Protein AF-0000000079959248 (afdb_homodimer)

InterPro domains:
  IPR001732 UDP-glucose/GDP-mannose dehydrogenase, N-terminal [PF03721] (28-179)
  IPR008927 6-phosphogluconate dehydrogenase-like, C-terminal domain superfamily [SSF48179] (206-295)
  IPR014026 UDP-glucose/GDP-mannose dehydrogenase, dimerisation [PF00984] (207-280)
  IPR014027 UDP-glucose/GDP-mannose dehydrogenase, C-terminal [SM00984] (324-418)
  IPR017476 UDP-glucose/GDP-mannose dehydrogenase [PIRSF000124] (29-398)
  IPR017476 UDP-glucose/GDP-mannose dehydrogenase [TIGR03026] (28-398)
  IPR028359 UDP-N-acetyl-D-mannosamine/glucosamine dehydrogenase [PIRSF500136] (23-396)
  IPR028359 UDP-N-acetyl-D-mannosamine/glucosamine dehydrogenase [PTHR43491] (25-415)
  IPR036220 UDP-glucose/GDP-mannose dehydrogenase, C-terminal domain superfamily [SSF52413] (318-398)
  IPR036291 NAD(P)-binding domain superfamily [SSF51735] (28-200)

Nearest PDB structures (foldseek):
  4xr9-assembly1_B  TM=8.201E-01  e=4.940E-24  Micromonospora echinospora
  6c4k-assembly1_A  TM=8.207E-01  e=4.077E-23  Homo sapiens
  6c4k-assembly1_C  TM=8.181E-01  e=1.075E-22  Homo sapiens
  3khu-assembly1_F  TM=8.148E-01  e=2.623E-21  Homo sapiens
  3tf5-assembly1_C-2  TM=8.032E-01  e=1.662E-21  Homo sapiens

Foldseek 3Di:
DPPPPPPPPPPPDAPPPCPVPPPVDFFEEEEEDCDPQSVVVCVLLLVRGQYEDEYCDPVVLVVVCVVCVDQNSYHYDPDLVVLLRGAEYEYAHDQAADPVLHTDCPSVLVVLVSCLVRYAAAYAYEYAYQFFQPVQCVSCLVVCLVRNYLYAYKYQDDDPPDVPPHRLAPETEIFTPCVRRNCSQVVVQVSSVVRHVHYHYDYHRSVNNCVNLVVLLVVLLVQLVLQVQCVVCVVVPDHSQVVLVVVVPDPDDDDRDHFAQAAFDDDNLNSLSRHVVVDPDVSSVVSNVCRLCRLLVVLVVVQVVQVVVVVVVPDPPLDAAEEEEEDQDLAAPDQHNGRRSSVVSQVSNVVVVRHQYEYEYPSHDCVNPVSHHYDDQVQLDLVNQLSGQEYEYRYDYPDHDPVSVVVHPNYHYHYRDD/DPDPPPPPPPPPDAPPPCPVPPPVDFFEEEEEACDPQSVVVLVLLLVRGQYEDEYCDPVVLVVVCVVCVDCNSYHYDNDLVVLLRGAEYEYAHDQFADPVLHTDCPSVLVVLVSCLVRYAAAYAYEYAYQFFQPVQCVSCLVVCLVRNYLYAYKYQDDDPPDVPPHRLAPATEIFTPCVRRNCSQVVVQVSSVVRHVHYHYDYHRSVNNCVRLVVLLVVLLVQLVLQVQCVVCVVVPDHSQVVLVVVVPDPDDDDRDHFAQAAFDDDNLNSLSRHVVVDPDVSSVVSNVCRLCRLLVVLVVVQVVQVVVVVVVPDPPLDAAEEEEEDQDLAAPDQHNGRRSSVVSQVSNVVVVRHQYEYEYPSHDCVNPVSHHYDDQVQLDQVNQLSGQEYEYRYDYPDHDPVSVVVHPNYHYHYRDD

Solvent-accessible surface area (backbone atoms only — not comparable to full-atom values): 45123 Å² total; per-residue (Å²): 132,77,83,78,79,76,76,76,76,75,72,78,77,79,74,68,78,67,67,72,52,78,55,91,65,75,60,26,35,28,33,40,23,59,49,75,66,20,45,51,50,51,58,48,44,38,76,74,25,38,30,36,41,30,26,87,46,62,67,57,39,53,50,50,52,66,71,42,82,71,47,80,45,47,44,71,34,61,55,74,73,65,46,61,71,31,48,29,39,39,35,28,39,66,52,50,64,43,96,85,69,40,78,35,56,63,52,49,53,53,50,48,52,51,46,70,70,39,54,48,70,68,16,42,38,33,41,33,37,75,58,37,58,53,44,63,56,72,69,38,48,64,54,22,55,74,48,45,25,30,32,29,26,31,51,76,85,80,55,92,88,58,66,78,70,44,73,47,63,48,57,39,45,34,17,9,42,37,92,69,33,68,56,8,37,59,56,50,49,57,60,48,53,69,52,29,78,36,68,43,78,48,90,29,36,49,47,43,34,43,20,52,41,50,40,44,40,49,43,43,42,49,46,37,48,32,35,43,52,36,62,45,24,57,91,72,73,48,61,44,61,57,29,37,54,56,40,50,55,46,92,63,80,60,74,80,52,64,46,49,48,48,59,34,39,84,50,55,65,46,40,52,57,37,45,50,71,70,31,78,45,69,70,59,48,54,30,49,56,53,40,74,44,34,23,42,53,53,34,51,52,50,49,52,49,53,51,52,57,51,66,67,46,82,63,85,74,84,68,55,52,28,38,35,40,27,18,41,26,33,44,66,82,39,53,53,54,52,58,10,29,31,46,46,22,50,50,49,47,59,72,62,67,62,49,45,61,34,30,32,37,86,67,50,56,53,81,81,41,73,92,45,54,64,52,55,76,92,57,74,39,69,78,54,57,44,70,25,49,29,37,37,33,40,25,72,43,71,92,63,75,69,72,58,68,80,70,57,60,84,45,48,77,46,74,26,52,132,131,78,84,79,80,76,76,75,79,74,72,78,77,79,74,67,79,66,68,72,52,80,55,91,64,75,60,27,36,27,33,40,23,56,50,75,67,19,44,51,49,51,58,48,43,38,75,73,26,37,29,37,41,30,26,86,46,61,67,56,37,53,50,51,52,66,72,42,82,71,45,80,45,46,45,70,35,60,56,73,74,64,46,60,70,29,47,29,39,39,36,28,38,65,52,50,63,43,97,86,69,42,78,34,57,63,53,48,52,52,50,50,53,50,45,69,70,40,55,48,72,68,16,40,40,34,42,31,39,75,56,37,58,53,44,61,55,72,69,38,47,64,55,22,56,75,47,46,26,29,31,30,26,32,53,76,82,80,56,93,88,59,67,79,68,45,73,47,62,47,56,38,45,35,18,8,42,38,93,68,32,71,57,9,36,59,56,50,48,58,60,48,51,70,50,30,78,37,68,45,77,49,90,30,36,49,46,43,34,41,22,52,41,50,40,45,40,50,44,44,43,49,47,38,48,31,33,42,52,35,62,45,23,57,88,73,74,49,59,45,63,57,28,36,54,57,40,50,56,46,93,63,81,63,73,79,55,66,49,48,47,48,60,34,39,83,49,54,67,46,40,52,57,37,44,51,71,70,30,78,46,70,70,57,50,54,30,49,56,51,40,73,44,34,24,43,52,52,35,51,52,51,48,52,50,52,50,52,58,49,67,66,46,84,61,86,75,83,66,56,51,29,38,37,41,26,18,39,25,32,46,66,82,40,56,52,54,51,59,9,29,31,46,45,22,50,48,51,46,59,71,63,67,62,49,44,60,34,31,35,37,87,67,51,56,53,82,82,41,74,91,43,53,64,51,54,75,91,57,76,39,71,78,55,56,42,70,23,48,28,40,38,33,39,25,73,42,72,90,64,75,70,73,58,68,80,70,56,61,83,42,49,75,47,75,26,51,132

Sequence (836 aa):
MAPSISIRKELPTPVSTQGLKDTGDTPTIAVIGVGYVGKHLVEVFSSSFKIIGYDVSSLRVKQLRLENRQPGQVAYSNNAEDLRAASHFLISVPTVLNSDGEIDLTHITSAMALVERYSRRGSIVVIESTVAVGTTRKLLENLAKYRGLFAGMSPERIDPGRISPPARSIPKVVSGLDDIVPGSLNAITRLYEKVFDTVVPVSKPEVAEMAKLYENCQRTIAIAYANEMADACAPFGIDPFEVAETSASKPFGYLPIFPSLGIGGHCIPLNPVYFMSTCNLPLLQQAHEKMATRPSQIADQLLAYLLKERNELEGPTHRRPRLLVVGLGFKSGQSNLTHSPGIQLLNRMHQSGKVDLMYCDPLVEQVAVPEVSRLEERHWTQEILETFDAIVVAVKQPGLDYGILETLDGVKIDVWQRMAPSISIRKELPTPVSTQGLKDTGDTPTIAVIGVGYVGKHLVEVFSSSFKIIGYDVSSLRVKQLRLENRQPGQVAYSNNAEDLRAASHFLISVPTVLNSDGEIDLTHITSAMALVERYSRRGSIVVIESTVAVGTTRKLLENLAKYRGLFAGMSPERIDPGRISPPARSIPKVVSGLDDIVPGSLNAITRLYEKVFDTVVPVSKPEVAEMAKLYENCQRTIAIAYANEMADACAPFGIDPFEVAETSASKPFGYLPIFPSLGIGGHCIPLNPVYFMSTCNLPLLQQAHEKMATRPSQIADQLLAYLLKERNELEGPTHRRPRLLVVGLGFKSGQSNLTHSPGIQLLNRMHQSGKVDLMYCDPLVEQVAVPEVSRLEERHWTQEILETFDAIVVAVKQPGLDYGILETLDGVKIDVWQR

pLDDT: mean 91.55, std 15.31, range [20.52, 98.94]

Organism: NCBI:txid1448308

Structure (mmCIF, N/CA/C/O backbone):
data_AF-0000000079959248-model_v1
#
loop_
_entity.id
_entity.type
_entity.pdbx_description
1 polymer 'Nucleotide sugar dehydrogenase'
#
loop_
_atom_site.group_PDB
_atom_site.id
_atom_site.type_symbol
_atom_site.label_atom_id
_atom_site.label_alt_id
_atom_site.label_comp_id
_atom_site.label_asym_id
_atom_site.label_entity_id
_atom_site.label_seq_id
_atom_site.pdbx_PDB_ins_code
_atom_site.Cartn_x
_atom_site.Cartn_y
_atom_site.Cartn_z
_atom_site.occupancy
_atom_site.B_iso_or_equiv
_atom_site.auth_seq_id
_atom_site.auth_comp_id
_atom_site.auth_asym_id
_atom_site.auth_atom_id
_atom_site.pdbx_PDB_model_num
ATOM 1 N N . MET A 1 1 ? -29.984 28.406 47.594 1 20.8 1 MET A N 1
ATOM 2 C CA . MET A 1 1 ? -30.578 28.922 46.344 1 20.8 1 MET A CA 1
ATOM 3 C C . MET A 1 1 ? -29.516 29.625 45.5 1 20.8 1 MET A C 1
ATOM 5 O O . MET A 1 1 ? -29.188 30.781 45.75 1 20.8 1 MET A O 1
ATOM 9 N N . ALA A 1 2 ? -28.422 28.891 45.125 1 30.77 2 ALA A N 1
ATOM 10 C CA . ALA A 1 2 ? -27.188 29.516 44.656 1 30.77 2 ALA A CA 1
ATOM 11 C C . ALA A 1 2 ? -27.438 30.344 43.406 1 30.77 2 ALA A C 1
ATOM 13 O O . ALA A 1 2 ? -28.234 29.953 42.531 1 30.77 2 ALA A O 1
ATOM 14 N N . PRO A 1 3 ? -27.156 31.703 43.469 1 27.09 3 PRO A N 1
ATOM 15 C CA . PRO A 1 3 ? -27.531 32.594 42.375 1 27.09 3 PRO A CA 1
ATOM 16 C C . PRO A 1 3 ? -26.969 32.156 41.031 1 27.09 3 PRO A C 1
ATOM 18 O O . PRO A 1 3 ? -25.859 31.641 40.969 1 27.09 3 PRO A O 1
ATOM 21 N N . SER A 1 4 ? -27.828 31.625 40.094 1 29.97 4 SER A N 1
ATOM 22 C CA . SER A 1 4 ? -27.547 31.094 38.75 1 29.97 4 SER A CA 1
ATOM 23 C C . SER A 1 4 ? -27.062 32.188 37.812 1 29.97 4 SER A C 1
ATOM 25 O O . SER A 1 4 ? -27.797 33.156 37.531 1 29.97 4 SER A O 1
ATOM 27 N N . ILE A 1 5 ? -25.828 32.688 37.906 1 32.31 5 ILE A N 1
ATOM 28 C CA . ILE A 1 5 ? -25.281 33.75 37.062 1 32.31 5 ILE A CA 1
ATOM 29 C C . ILE A 1 5 ? -25.422 33.344 35.594 1 32.31 5 ILE A C 1
ATOM 31 O O . ILE A 1 5 ? -24.922 32.281 35.188 1 32.31 5 ILE A O 1
ATOM 35 N N . SER A 1 6 ? -26.469 33.688 34.906 1 29.34 6 SER A N 1
ATOM 36 C CA . SER A 1 6 ? -26.797 33.562 33.5 1 29.34 6 SER A CA 1
ATOM 37 C C . SER A 1 6 ? -25.734 34.188 32.625 1 29.34 6 SER A C 1
ATOM 39 O O . SER A 1 6 ? -25.531 35.406 32.656 1 29.34 6 SER A O 1
ATOM 41 N N . ILE A 1 7 ? -24.594 33.625 32.469 1 34.09 7 ILE A N 1
ATOM 42 C CA . ILE A 1 7 ? -23.578 34.219 31.594 1 34.09 7 ILE A CA 1
ATOM 43 C C . ILE A 1 7 ? -24.109 34.312 30.172 1 34.09 7 ILE A C 1
ATOM 45 O O . ILE A 1 7 ? -24.469 33.312 29.562 1 34.09 7 ILE A O 1
ATOM 49 N N . ARG A 1 8 ? -24.719 35.406 29.797 1 29.55 8 ARG A N 1
ATOM 50 C CA . ARG A 1 8 ? -25.188 35.781 28.469 1 29.55 8 ARG A CA 1
ATOM 51 C C . ARG A 1 8 ? -24.094 35.531 27.422 1 29.55 8 ARG A C 1
ATOM 53 O O . ARG A 1 8 ? -23 36.094 27.516 1 29.55 8 ARG A O 1
ATOM 60 N N . LYS A 1 9 ? -24.203 34.5 26.781 1 37.41 9 LYS A N 1
ATOM 61 C CA . LYS A 1 9 ? -23.344 34.125 25.656 1 37.41 9 LYS A CA 1
ATOM 62 C C . LYS A 1 9 ? -23.438 35.188 24.547 1 37.41 9 LYS A C 1
ATOM 64 O O . LYS A 1 9 ? -24.438 35.219 23.828 1 37.41 9 LYS A O 1
ATOM 69 N N . GLU A 1 10 ? -22.938 36.406 24.797 1 31.22 10 GLU A N 1
ATOM 70 C CA . GLU A 1 10 ? -22.906 37.375 23.688 1 31.22 10 GLU A CA 1
ATOM 71 C C . GLU A 1 10 ? -22.281 36.719 22.453 1 31.22 10 GLU A C 1
ATOM 73 O O . GLU A 1 10 ? -21.156 36.25 22.484 1 31.22 10 GLU A O 1
ATOM 78 N N . LEU A 1 11 ? -23 36.25 21.547 1 37.16 11 LEU A N 1
ATOM 79 C CA . LEU A 1 11 ? -22.562 35.688 20.266 1 37.16 11 LEU A CA 1
ATOM 80 C C . LEU A 1 11 ? -21.781 36.719 19.484 1 37.16 11 LEU A C 1
ATOM 82 O O . LEU A 1 11 ? -22.219 37.875 19.328 1 37.16 11 LEU A O 1
ATOM 86 N N . PRO A 1 12 ? -20.453 36.688 19.391 1 37.44 12 PRO A N 1
ATOM 87 C CA . PRO A 1 12 ? -19.703 37.688 18.609 1 37.44 12 PRO A CA 1
ATOM 88 C C . PRO A 1 12 ? -20.344 37.969 17.25 1 37.44 12 PRO A C 1
ATOM 90 O O . PRO A 1 12 ? -21.078 37.125 16.719 1 37.44 12 PRO A O 1
ATOM 93 N N . THR A 1 13 ? -20.531 39.25 16.797 1 39.56 13 THR A N 1
ATOM 94 C CA . THR A 1 13 ? -21.016 39.812 15.539 1 39.56 13 THR A CA 1
ATOM 95 C C . THR A 1 13 ? -20.391 39.062 14.352 1 39.56 13 THR A C 1
ATOM 97 O O . THR A 1 13 ? -19.188 38.812 14.336 1 39.56 13 THR A O 1
ATOM 100 N N . PRO A 1 14 ? -21.156 38.469 13.5 1 44.66 14 PRO A N 1
ATOM 101 C CA . PRO A 1 14 ? -20.656 37.812 12.281 1 44.66 14 PRO A CA 1
ATOM 102 C C . PRO A 1 14 ? -19.688 38.719 11.5 1 44.66 14 PRO A C 1
ATOM 104 O O . PRO A 1 14 ? -19.922 39.906 11.359 1 44.66 14 PRO A O 1
ATOM 107 N N . VAL A 1 15 ? -18.406 38.531 11.516 1 43.88 15 VAL A N 1
ATOM 108 C CA . VAL A 1 15 ? -17.453 39.219 10.656 1 43.88 15 VAL A CA 1
ATOM 109 C C . VAL A 1 15 ? -17.953 39.219 9.219 1 43.88 15 VAL A C 1
ATOM 111 O O . VAL A 1 15 ? -18.312 38.156 8.688 1 43.88 15 VAL A O 1
ATOM 114 N N . SER A 1 16 ? -18.625 40.25 8.68 1 40.09 16 SER A N 1
ATOM 115 C CA . SER A 1 16 ? -19.094 40.375 7.309 1 40.09 16 SER A CA 1
ATOM 116 C C . SER A 1 16 ? -18 40.031 6.309 1 40.09 16 SER A C 1
ATOM 118 O O . SER A 1 16 ? -16.844 40.438 6.48 1 40.09 16 SER A O 1
ATOM 120 N N . THR A 1 17 ? -18.125 38.969 5.613 1 41.47 17 THR A N 1
ATOM 121 C CA . THR A 1 17 ? -17.281 38.562 4.496 1 41.47 17 THR A CA 1
ATOM 122 C C . THR A 1 17 ? -17.047 39.75 3.547 1 41.47 17 THR A C 1
ATOM 124 O O . THR A 1 17 ? -16.469 39.562 2.469 1 41.47 17 THR A O 1
ATOM 127 N N . GLN A 1 18 ? -17.797 40.812 3.756 1 38.25 18 GLN A N 1
ATOM 128 C CA . GLN A 1 18 ? -17.703 41.906 2.766 1 38.25 18 GLN A CA 1
ATOM 129 C C . GLN A 1 18 ? -16.281 42.469 2.697 1 38.25 18 GLN A C 1
ATOM 131 O O . GLN A 1 18 ? -15.977 43.312 1.853 1 38.25 18 GLN A O 1
ATOM 136 N N . GLY A 1 19 ? -15.57 42.25 3.736 1 37.12 19 GLY A N 1
ATOM 137 C CA . GLY A 1 19 ? -14.328 43 3.795 1 37.12 19 GLY A CA 1
ATOM 138 C C . GLY A 1 19 ? -13.297 42.562 2.791 1 37.12 19 GLY A C 1
ATOM 139 O O . GLY A 1 19 ? -12.117 42.906 2.887 1 37.12 19 GLY A O 1
ATOM 140 N N . LEU A 1 20 ? -13.453 41.344 2.254 1 39.62 20 LEU A N 1
ATOM 141 C CA . LEU A 1 20 ? -12.43 41.281 1.221 1 39.62 20 LEU A CA 1
ATOM 142 C C . LEU A 1 20 ? -12.672 42.375 0.161 1 39.62 20 LEU A C 1
ATOM 144 O O . LEU A 1 20 ? -13.352 42.094 -0.837 1 39.62 20 LEU A O 1
ATOM 148 N N . LYS A 1 21 ? -13.156 43.406 0.609 1 38.72 21 LYS A N 1
ATOM 149 C CA . LYS A 1 21 ? -13.203 44.469 -0.388 1 38.72 21 LYS A CA 1
ATOM 150 C C . LYS A 1 21 ? -11.93 44.5 -1.223 1 38.72 21 LYS A C 1
ATOM 152 O O . LYS A 1 21 ? -10.82 44.438 -0.679 1 38.72 21 LYS A O 1
ATOM 157 N N . ASP A 1 22 ? -12.062 43.969 -2.383 1 43.12 22 ASP A N 1
ATOM 158 C CA . ASP A 1 22 ? -11.062 44.281 -3.402 1 43.12 22 ASP A CA 1
ATOM 159 C C . ASP A 1 22 ? -10.438 45.656 -3.18 1 43.12 22 ASP A C 1
ATOM 161 O O . ASP A 1 22 ? -10.922 46.656 -3.701 1 43.12 22 ASP A O 1
ATOM 165 N N . THR A 1 23 ? -10.094 46.062 -2.057 1 42.88 23 THR A N 1
ATOM 166 C CA . THR A 1 23 ? -9.336 47.281 -2.188 1 42.88 23 THR A CA 1
ATOM 167 C C . THR A 1 23 ? -8.203 47.125 -3.199 1 42.88 23 THR A C 1
ATOM 169 O O . THR A 1 23 ? -7.727 46.031 -3.434 1 42.88 23 THR A O 1
ATOM 172 N N . GLY A 1 24 ? -8.203 47.844 -4.281 1 52.28 24 GLY A N 1
ATOM 173 C CA . GLY A 1 24 ? -7.277 47.938 -5.398 1 52.28 24 GLY A CA 1
ATOM 174 C C . GLY A 1 24 ? -5.891 47.406 -5.074 1 52.28 24 GLY A C 1
ATOM 175 O O . GLY A 1 24 ? -5.07 47.219 -5.973 1 52.28 24 GLY A O 1
ATOM 176 N N . ASP A 1 25 ? -5.477 47.438 -3.791 1 62.56 25 ASP A N 1
ATOM 177 C CA . ASP A 1 25 ? -4.082 47.062 -3.57 1 62.56 25 ASP A CA 1
ATOM 178 C C . ASP A 1 25 ? -3.939 45.562 -3.312 1 62.56 25 ASP A C 1
ATOM 180 O O . ASP A 1 25 ? -4.723 44.969 -2.559 1 62.56 25 ASP A O 1
ATOM 184 N N . THR A 1 26 ? -3.246 44.875 -3.984 1 81.75 26 THR A N 1
ATOM 185 C CA . THR A 1 26 ? -2.932 43.469 -3.859 1 81.75 26 THR A CA 1
ATOM 186 C C . THR A 1 26 ? -2.41 43.156 -2.461 1 81.75 26 THR A C 1
ATOM 188 O O . THR A 1 26 ? -1.474 43.781 -1.981 1 81.75 26 THR A O 1
ATOM 191 N N . PRO A 1 27 ? -3.127 42.25 -1.718 1 91.94 27 PRO A N 1
ATOM 192 C CA . PRO A 1 27 ? -2.699 41.906 -0.358 1 91.94 27 PRO A CA 1
ATOM 193 C C . PRO A 1 27 ? -1.275 41.344 -0.307 1 91.94 27 PRO A C 1
ATOM 195 O O . PRO A 1 27 ? -0.794 40.781 -1.29 1 91.94 27 PRO A O 1
ATOM 198 N N . THR A 1 28 ? -0.601 41.719 0.798 1 97.19 28 THR A N 1
ATOM 199 C CA . THR A 1 28 ? 0.714 41.156 1.076 1 97.19 28 THR A CA 1
ATOM 200 C C . THR A 1 28 ? 0.591 39.906 1.949 1 97.19 28 THR A C 1
ATOM 202 O O . THR A 1 28 ? -0.098 39.906 2.973 1 97.19 28 THR A O 1
ATOM 205 N N . ILE A 1 29 ? 1.252 38.812 1.522 1 98.38 29 ILE A N 1
ATOM 206 C CA . ILE A 1 29 ? 1.214 37.562 2.266 1 98.38 29 ILE A CA 1
ATOM 207 C C . ILE A 1 29 ? 2.559 37.344 2.951 1 98.38 29 ILE A C 1
ATOM 209 O O . ILE A 1 29 ? 3.613 37.469 2.326 1 98.38 29 ILE A O 1
ATOM 213 N N . ALA A 1 30 ? 2.512 37.062 4.223 1 98.81 30 ALA A N 1
ATOM 214 C CA . ALA A 1 30 ? 3.713 36.656 4.941 1 98.81 30 ALA A CA 1
ATOM 215 C C . ALA A 1 30 ? 3.814 35.125 5.012 1 98.81 30 ALA A C 1
ATOM 217 O O . ALA A 1 30 ? 2.869 34.438 5.426 1 98.81 30 ALA A O 1
ATOM 218 N N . VAL A 1 31 ? 4.945 34.594 4.594 1 98.75 31 VAL A N 1
ATOM 219 C CA . VAL A 1 31 ? 5.297 33.219 4.824 1 98.75 31 VAL A CA 1
ATOM 220 C C . VAL A 1 31 ? 6.281 33.094 5.988 1 98.75 31 VAL A C 1
ATOM 222 O O . VAL A 1 31 ? 7.414 33.594 5.891 1 98.75 31 VAL A O 1
ATOM 225 N N . ILE A 1 32 ? 5.77 32.531 7.078 1 98.69 32 ILE A N 1
ATOM 226 C CA . ILE A 1 32 ? 6.602 32.406 8.266 1 98.69 32 ILE A CA 1
ATOM 227 C C . ILE A 1 32 ? 7.281 31.047 8.281 1 98.69 32 ILE A C 1
ATOM 229 O O . ILE A 1 32 ? 6.625 30.016 8.453 1 98.69 32 ILE A O 1
ATOM 233 N N . GLY A 1 33 ? 8.586 30.984 8.234 1 98.19 33 GLY A N 1
ATOM 234 C CA . GLY A 1 33 ? 9.359 29.781 8 1 98.19 33 GLY A CA 1
ATOM 235 C C . GLY A 1 33 ? 9.633 29.516 6.527 1 98.19 33 GLY A C 1
ATOM 236 O O . GLY A 1 33 ? 8.742 29.062 5.801 1 98.19 33 GLY A O 1
ATOM 237 N N . VAL A 1 34 ? 10.859 29.812 6.113 1 97.5 34 VAL A N 1
ATOM 238 C CA . VAL A 1 34 ? 11.172 29.656 4.695 1 97.5 34 VAL A CA 1
ATOM 239 C C . VAL A 1 34 ? 12.219 28.562 4.508 1 97.5 34 VAL A C 1
ATOM 241 O O . VAL A 1 34 ? 13.266 28.797 3.904 1 97.5 34 VAL A O 1
ATOM 244 N N . GLY A 1 35 ? 11.836 27.422 5.094 1 92.81 35 GLY A N 1
ATOM 245 C CA . GLY A 1 35 ? 12.555 26.203 4.742 1 92.81 35 GLY A CA 1
ATOM 246 C C . GLY A 1 35 ? 12.156 25.641 3.391 1 92.81 35 GLY A C 1
ATOM 247 O O . GLY A 1 35 ? 11.922 26.406 2.447 1 92.81 35 GLY A O 1
ATOM 248 N N . TYR A 1 36 ? 12.188 24.391 3.301 1 87.38 36 TYR A N 1
ATOM 249 C CA . TYR A 1 36 ? 11.852 23.75 2.035 1 87.38 36 TYR A CA 1
ATOM 250 C C . TYR A 1 36 ? 10.414 24.078 1.627 1 87.38 36 TYR A C 1
ATOM 252 O O . TYR A 1 36 ? 10.172 24.531 0.511 1 87.38 36 TYR A O 1
ATOM 260 N N . VAL A 1 37 ? 9.5 23.844 2.549 1 91.75 37 VAL A N 1
ATOM 261 C CA . VAL A 1 37 ? 8.086 24.078 2.279 1 91.75 37 VAL A CA 1
ATOM 262 C C . VAL A 1 37 ? 7.84 25.562 2.074 1 91.75 37 VAL A C 1
ATOM 264 O O . VAL A 1 37 ? 7.164 25.969 1.119 1 91.75 37 VAL A O 1
ATOM 267 N N . GLY A 1 38 ? 8.391 26.391 2.932 1 95.94 38 GLY A N 1
ATOM 268 C CA . GLY A 1 38 ? 8.195 27.828 2.854 1 95.94 38 GLY A CA 1
ATOM 269 C C . GLY A 1 38 ? 8.719 28.422 1.562 1 95.94 38 GLY A C 1
ATOM 270 O O . GLY A 1 38 ? 8.102 29.328 1 1 95.94 38 GLY A O 1
ATOM 271 N N . LYS A 1 39 ? 9.836 27.906 1.124 1 94 39 LYS A N 1
ATOM 272 C CA . LYS A 1 39 ? 10.398 28.375 -0.136 1 94 39 LYS A CA 1
ATOM 273 C C . LYS A 1 39 ? 9.445 28.109 -1.298 1 94 39 LYS A C 1
ATOM 275 O O . LYS A 1 39 ? 9.258 28.969 -2.164 1 94 39 LYS A O 1
ATOM 280 N N . HIS A 1 40 ? 8.859 26.984 -1.272 1 91.94 40 HIS A N 1
ATOM 281 C CA . HIS A 1 40 ? 7.898 26.641 -2.311 1 91.94 40 HIS A CA 1
ATOM 282 C C . HIS A 1 40 ? 6.672 27.547 -2.25 1 91.94 40 HIS A C 1
ATOM 284 O O . HIS A 1 40 ? 6.164 27.984 -3.287 1 91.94 40 HIS A O 1
ATOM 290 N N . LEU A 1 41 ? 6.203 27.781 -1.097 1 95.69 41 LEU A N 1
ATOM 291 C CA . LEU A 1 41 ? 5.051 28.656 -0.924 1 95.69 41 LEU A CA 1
ATOM 292 C C . LEU A 1 41 ? 5.359 30.062 -1.422 1 95.69 41 LEU A C 1
ATOM 294 O O . LEU A 1 41 ? 4.543 30.688 -2.111 1 95.69 41 LEU A O 1
ATOM 298 N N . VAL A 1 42 ? 6.555 30.562 -1.095 1 95.94 42 VAL A N 1
ATOM 299 C CA . VAL A 1 42 ? 6.977 31.875 -1.56 1 95.94 42 VAL A CA 1
ATOM 300 C C . VAL A 1 42 ? 6.953 31.922 -3.086 1 95.94 42 VAL A C 1
ATOM 302 O O . VAL A 1 42 ? 6.422 32.875 -3.678 1 95.94 42 VAL A O 1
ATOM 305 N N . GLU A 1 43 ? 7.449 30.891 -3.662 1 91.88 43 GLU A N 1
ATOM 306 C CA . GLU A 1 43 ? 7.543 30.828 -5.117 1 91.88 43 GLU A CA 1
ATOM 307 C C . GLU A 1 43 ? 6.16 30.812 -5.762 1 91.88 43 GLU A C 1
ATOM 309 O O . GLU A 1 43 ? 5.906 31.547 -6.719 1 91.88 43 GLU A O 1
ATOM 314 N N . VAL A 1 44 ? 5.281 30 -5.289 1 93.19 44 VAL A N 1
ATOM 315 C CA . VAL A 1 44 ? 3.975 29.828 -5.914 1 93.19 44 VAL A CA 1
ATOM 316 C C . VAL A 1 44 ? 3.123 31.078 -5.664 1 93.19 44 VAL A C 1
ATOM 318 O O . VAL A 1 44 ? 2.494 31.594 -6.586 1 93.19 44 VAL A O 1
ATOM 321 N N . PHE A 1 45 ? 3.143 31.656 -4.516 1 95.56 45 PHE A N 1
ATOM 322 C CA . PHE A 1 45 ? 2.26 32.781 -4.164 1 95.56 45 PHE A CA 1
ATOM 323 C C . PHE A 1 45 ? 2.787 34.094 -4.727 1 95.56 45 PHE A C 1
ATOM 325 O O . PHE A 1 45 ? 2.02 35.031 -4.945 1 95.56 45 PHE A O 1
ATOM 332 N N . SER A 1 46 ? 4.051 34.188 -4.973 1 94.88 46 SER A N 1
ATOM 333 C CA . SER A 1 46 ? 4.629 35.406 -5.496 1 94.88 46 SER A CA 1
ATOM 334 C C . SER A 1 46 ? 4.172 35.656 -6.93 1 94.88 46 SER A C 1
ATOM 336 O O . SER A 1 46 ? 4.355 36.781 -7.453 1 94.88 46 SER A O 1
ATOM 338 N N . SER A 1 47 ? 3.59 34.656 -7.5 1 92.44 47 SER A N 1
ATOM 339 C CA . SER A 1 47 ? 3.061 34.844 -8.844 1 92.44 47 SER A CA 1
ATOM 340 C C . SER A 1 47 ? 1.859 35.781 -8.844 1 92.44 47 SER A C 1
ATOM 342 O O . SER A 1 47 ? 1.549 36.406 -9.867 1 92.44 47 SER A O 1
ATOM 344 N N . SER A 1 48 ? 1.241 35.969 -7.676 1 94.62 48 SER A N 1
ATOM 345 C CA . SER A 1 48 ? -0.002 36.75 -7.66 1 94.62 48 SER A CA 1
ATOM 346 C C . SER A 1 48 ? -0.004 37.781 -6.539 1 94.62 48 SER A C 1
ATOM 348 O O . SER A 1 48 ? -0.829 38.688 -6.531 1 94.62 48 SER A O 1
ATOM 350 N N . PHE A 1 49 ? 0.991 37.625 -5.637 1 96.31 49 PHE A N 1
ATOM 351 C CA . PHE A 1 49 ? 0.947 38.5 -4.453 1 96.31 49 PHE A CA 1
ATOM 352 C C . PHE A 1 49 ? 2.334 39.031 -4.125 1 96.31 49 PHE A C 1
ATOM 354 O O . PHE A 1 49 ? 3.342 38.5 -4.594 1 96.31 49 PHE A O 1
ATOM 361 N N . LYS A 1 50 ? 2.295 40.125 -3.371 1 96.44 50 LYS A N 1
ATOM 362 C CA . LYS A 1 50 ? 3.52 40.5 -2.668 1 96.44 50 LYS A CA 1
ATOM 363 C C . LYS A 1 50 ? 3.779 39.594 -1.483 1 96.44 50 LYS A C 1
ATOM 365 O O . LYS A 1 50 ? 2.85 39.219 -0.764 1 96.44 50 LYS A O 1
ATOM 370 N N . ILE A 1 51 ? 5.09 39.219 -1.325 1 97.75 51 ILE A N 1
ATOM 371 C CA . ILE A 1 51 ? 5.379 38.219 -0.306 1 97.75 51 ILE A CA 1
ATOM 372 C C . ILE A 1 51 ? 6.469 38.75 0.63 1 97.75 51 ILE A C 1
ATOM 374 O O . ILE A 1 51 ? 7.453 39.344 0.18 1 97.75 51 ILE A O 1
ATOM 378 N N . ILE A 1 52 ? 6.207 38.562 1.892 1 98.06 52 ILE A N 1
ATOM 379 C CA . ILE A 1 52 ? 7.273 38.656 2.887 1 98.06 52 ILE A CA 1
ATOM 380 C C . ILE A 1 52 ? 7.664 37.25 3.334 1 98.06 52 ILE A C 1
ATOM 382 O O . ILE A 1 52 ? 6.891 36.562 4.012 1 98.06 52 ILE A O 1
ATOM 386 N N . GLY A 1 53 ? 8.844 36.844 2.885 1 98.31 53 GLY A N 1
ATOM 387 C CA . GLY A 1 53 ? 9.406 35.594 3.418 1 98.31 53 GLY A CA 1
ATOM 388 C C . GLY A 1 53 ? 10.172 35.812 4.707 1 98.31 53 GLY A C 1
ATOM 389 O O . GLY A 1 53 ? 11.312 36.281 4.691 1 98.31 53 GLY A O 1
ATOM 390 N N . TYR A 1 54 ? 9.578 35.406 5.812 1 98.56 54 TYR A N 1
ATOM 391 C CA . TYR A 1 54 ? 10.172 35.625 7.129 1 98.56 54 TYR A CA 1
ATOM 392 C C . TYR A 1 54 ? 10.781 34.344 7.672 1 98.56 54 TYR A C 1
ATOM 394 O O . TYR A 1 54 ? 10.133 33.312 7.676 1 98.56 54 TYR A O 1
ATOM 402 N N . ASP A 1 55 ? 12.039 34.406 8.086 1 98.44 55 ASP A N 1
ATOM 403 C CA . ASP A 1 55 ? 12.711 33.312 8.766 1 98.44 55 ASP A CA 1
ATOM 404 C C . ASP A 1 55 ? 13.539 33.812 9.953 1 98.44 55 ASP A C 1
ATOM 406 O O . ASP A 1 55 ? 14.188 34.844 9.852 1 98.44 55 ASP A O 1
ATOM 410 N N . VAL A 1 56 ? 13.469 33.062 11.016 1 96.94 56 VAL A N 1
ATOM 411 C CA . VAL A 1 56 ? 14.164 33.469 12.227 1 96.94 56 VAL A CA 1
ATOM 412 C C . VAL A 1 56 ? 15.672 33.344 12.023 1 96.94 56 VAL A C 1
ATOM 414 O O . VAL A 1 56 ? 16.453 34.031 12.703 1 96.94 56 VAL A O 1
ATOM 417 N N . SER A 1 57 ? 16.078 32.5 11.117 1 96.69 57 SER A N 1
ATOM 418 C CA . SER A 1 57 ? 17.5 32.281 10.844 1 96.69 57 SER A CA 1
ATOM 419 C C . SER A 1 57 ? 18.062 33.344 9.922 1 96.69 57 SER A C 1
ATOM 421 O O . SER A 1 57 ? 17.719 33.406 8.734 1 96.69 57 SER A O 1
ATOM 423 N N . SER A 1 58 ? 19.016 34.156 10.398 1 96.75 58 SER A N 1
ATOM 424 C CA . SER A 1 58 ? 19.672 35.188 9.578 1 96.75 58 SER A CA 1
ATOM 425 C C . SER A 1 58 ? 20.469 34.531 8.445 1 96.75 58 SER A C 1
ATOM 427 O O . SER A 1 58 ? 20.547 35.094 7.348 1 96.75 58 SER A O 1
ATOM 429 N N . LEU A 1 59 ? 20.984 33.438 8.766 1 95.94 59 LEU A N 1
ATOM 430 C CA . LEU A 1 59 ? 21.75 32.719 7.758 1 95.94 59 LEU A CA 1
ATOM 431 C C . LEU A 1 59 ? 20.859 32.281 6.609 1 95.94 59 LEU A C 1
ATOM 433 O O . LEU A 1 59 ? 21.234 32.375 5.441 1 95.94 59 LEU A O 1
ATOM 437 N N . ARG A 1 60 ? 19.703 31.781 6.957 1 95.69 60 ARG A N 1
ATOM 438 C CA . ARG A 1 60 ? 18.766 31.344 5.934 1 95.69 60 ARG A CA 1
ATOM 439 C C . ARG A 1 60 ? 18.312 32.5 5.062 1 95.69 60 ARG A C 1
ATOM 441 O O . ARG A 1 60 ? 18.25 32.375 3.836 1 95.69 60 ARG A O 1
ATOM 448 N N . VAL A 1 61 ? 18.047 33.625 5.625 1 96.5 61 VAL A N 1
ATOM 449 C CA . VAL A 1 61 ? 17.594 34.812 4.902 1 96.5 61 VAL A CA 1
ATOM 450 C C . VAL A 1 61 ? 18.688 35.281 3.93 1 96.5 61 VAL A C 1
ATOM 452 O O . VAL A 1 61 ? 18.406 35.625 2.783 1 96.5 61 VAL A O 1
ATOM 455 N N . LYS A 1 62 ? 19.953 35.219 4.383 1 95.44 62 LYS A N 1
ATOM 456 C CA . LYS A 1 62 ? 21.078 35.594 3.529 1 95.44 62 LYS A CA 1
ATOM 457 C C . LYS A 1 62 ? 21.172 34.656 2.322 1 95.44 62 LYS A C 1
ATOM 459 O O . LYS A 1 62 ? 21.391 35.125 1.198 1 95.44 62 LYS A O 1
ATOM 464 N N . GLN A 1 63 ? 21 33.406 2.572 1 94.5 63 GLN A N 1
ATOM 465 C CA . GLN A 1 63 ? 21.047 32.438 1.505 1 94.5 63 GLN A CA 1
ATOM 466 C C . GLN A 1 63 ? 19.938 32.656 0.48 1 94.5 63 GLN A C 1
ATOM 468 O O . GLN A 1 63 ? 20.188 32.594 -0.727 1 94.5 63 GLN A O 1
ATOM 473 N N . LEU A 1 64 ? 18.75 32.906 0.976 1 95.31 64 LEU A N 1
ATOM 474 C CA . LEU A 1 64 ? 17.594 33.125 0.115 1 95.31 64 LEU A CA 1
ATOM 475 C C . LEU A 1 64 ? 17.781 34.375 -0.753 1 95.31 64 LEU A C 1
ATOM 477 O O . LEU A 1 64 ? 17.438 34.375 -1.936 1 95.31 64 LEU A O 1
ATOM 481 N N . ARG A 1 65 ? 18.375 35.375 -0.203 1 93.38 65 ARG A N 1
ATOM 482 C CA . ARG A 1 65 ? 18.609 36.625 -0.935 1 93.38 65 ARG A CA 1
ATOM 483 C C . ARG A 1 65 ? 19.641 36.406 -2.041 1 93.38 65 ARG A C 1
ATOM 485 O O . ARG A 1 65 ? 19.531 37 -3.123 1 93.38 65 ARG A O 1
ATOM 492 N N . LEU A 1 66 ? 20.547 35.562 -1.766 1 91.06 66 LEU A N 1
ATOM 493 C CA . LEU A 1 66 ? 21.578 35.25 -2.752 1 91.06 66 LEU A CA 1
ATOM 494 C C . LEU A 1 66 ? 21 34.438 -3.902 1 91.06 66 LEU A C 1
ATOM 496 O O . LEU A 1 66 ? 21.406 34.594 -5.055 1 91.06 66 LEU A O 1
ATOM 500 N N . GLU A 1 67 ? 20.141 33.562 -3.543 1 89.12 67 GLU A N 1
ATOM 501 C CA . GLU A 1 67 ? 19.547 32.688 -4.539 1 89.12 67 GLU A CA 1
ATOM 502 C C . GLU A 1 67 ? 18.531 33.438 -5.41 1 89.12 67 GLU A C 1
ATOM 504 O O . GLU A 1 67 ? 18.25 33.031 -6.535 1 89.12 67 GLU A O 1
ATOM 509 N N . ASN A 1 68 ? 17.922 34.438 -4.777 1 81.31 68 ASN A N 1
ATOM 510 C CA . ASN A 1 68 ? 16.891 35.188 -5.477 1 81.31 68 ASN A CA 1
ATOM 511 C C . ASN A 1 68 ? 17.422 36.5 -6.031 1 81.31 68 ASN A C 1
ATOM 513 O O . ASN A 1 68 ? 17.297 37.562 -5.387 1 81.31 68 ASN A O 1
ATOM 517 N N . ARG A 1 69 ? 17.938 36.531 -7.113 1 64.56 69 ARG A N 1
ATOM 518 C CA . ARG A 1 69 ? 18.641 37.656 -7.715 1 64.56 69 ARG A CA 1
ATOM 519 C C . ARG A 1 69 ? 17.641 38.719 -8.18 1 64.56 69 ARG A C 1
ATOM 521 O O . ARG A 1 69 ? 18.016 39.906 -8.359 1 64.56 69 ARG A O 1
ATOM 528 N N . GLN A 1 70 ? 16.438 38.406 -8.461 1 63 70 GLN A N 1
ATOM 529 C CA . GLN A 1 70 ? 15.414 39.406 -8.828 1 63 70 GLN A CA 1
ATOM 530 C C . GLN A 1 70 ? 14.188 39.281 -7.926 1 63 70 GLN A C 1
ATOM 532 O O . GLN A 1 70 ? 13.219 38.594 -8.266 1 63 70 GLN A O 1
ATOM 537 N N . PRO A 1 71 ? 14.211 39.938 -6.801 1 62.34 71 PRO A N 1
ATOM 538 C CA . PRO A 1 71 ? 13.211 39.625 -5.77 1 62.34 71 PRO A CA 1
ATOM 539 C C . PRO A 1 71 ? 11.797 40 -6.203 1 62.34 71 PRO A C 1
ATOM 541 O O . PRO A 1 71 ? 10.828 39.406 -5.703 1 62.34 71 PRO A O 1
ATOM 544 N N . GLY A 1 72 ? 11.695 40.562 -7.312 1 76.5 72 GLY A N 1
ATOM 545 C CA . GLY A 1 72 ? 10.367 40.969 -7.762 1 76.5 72 GLY A CA 1
ATOM 546 C C . GLY A 1 72 ? 9.414 41.25 -6.617 1 76.5 72 GLY A C 1
ATOM 547 O O . GLY A 1 72 ? 9.68 42.125 -5.793 1 76.5 72 GLY A O 1
ATOM 548 N N . GLN A 1 73 ? 8.414 40.5 -6.289 1 87.5 73 GLN A N 1
ATOM 549 C CA . GLN A 1 73 ? 7.344 40.656 -5.312 1 87.5 73 GLN A CA 1
ATOM 550 C C . GLN A 1 73 ? 7.699 40 -3.99 1 87.5 73 GLN A C 1
ATOM 552 O O . GLN A 1 73 ? 6.848 39.875 -3.107 1 87.5 73 GLN A O 1
ATOM 557 N N . VAL A 1 74 ? 9.047 39.656 -3.811 1 95.75 74 VAL A N 1
ATOM 558 C CA . VAL A 1 74 ? 9.391 38.906 -2.613 1 95.75 74 VAL A CA 1
ATOM 559 C C . VAL A 1 74 ? 10.438 39.688 -1.803 1 95.75 74 VAL A C 1
ATOM 561 O O . VAL A 1 74 ? 11.438 40.156 -2.35 1 95.75 74 VAL A O 1
ATOM 564 N N . ALA A 1 75 ? 10.156 39.906 -0.584 1 95.94 75 ALA A N 1
ATOM 565 C CA . ALA A 1 75 ? 11.125 40.438 0.369 1 95.94 75 ALA A CA 1
ATOM 566 C C . ALA A 1 75 ? 11.414 39.438 1.482 1 95.94 75 ALA A C 1
ATOM 568 O O . ALA A 1 75 ? 10.516 39.062 2.238 1 95.94 75 ALA A O 1
ATOM 569 N N . TYR A 1 76 ? 12.664 39.031 1.571 1 97.25 76 TYR A N 1
ATOM 570 C CA . TYR A 1 76 ? 13.055 38.125 2.652 1 97.25 76 TYR A CA 1
ATOM 571 C C . TYR A 1 76 ? 13.5 38.906 3.879 1 97.25 76 TYR A C 1
ATOM 573 O O . TYR A 1 76 ? 14.188 39.938 3.756 1 97.25 76 TYR A O 1
ATOM 581 N N . SER A 1 77 ? 13.07 38.5 5.043 1 97.19 77 SER A N 1
ATOM 582 C CA . SER A 1 77 ? 13.375 39.25 6.246 1 97.19 77 SER A CA 1
ATOM 583 C C . SER A 1 77 ? 13.523 38.344 7.461 1 97.19 77 SER A C 1
ATOM 585 O O . SER A 1 77 ? 12.977 37.25 7.488 1 97.19 77 SER A O 1
ATOM 587 N N . ASN A 1 78 ? 14.359 38.719 8.406 1 98 78 ASN A N 1
ATOM 588 C CA . ASN A 1 78 ? 14.406 38.094 9.734 1 98 78 ASN A CA 1
ATOM 589 C C . ASN A 1 78 ? 14.008 39.094 10.82 1 98 78 ASN A C 1
ATOM 591 O O . ASN A 1 78 ? 14.211 38.844 12.008 1 98 78 ASN A O 1
ATOM 595 N N . ASN A 1 79 ? 13.508 40.25 10.391 1 97.94 79 ASN A N 1
ATOM 596 C CA . ASN A 1 79 ? 12.969 41.25 11.297 1 97.94 79 ASN A CA 1
ATOM 597 C C . ASN A 1 79 ? 11.453 41.156 11.422 1 97.94 79 ASN A C 1
ATOM 599 O O . ASN A 1 79 ? 10.727 41.469 10.484 1 97.94 79 ASN A O 1
ATOM 603 N N . ALA A 1 80 ? 10.992 40.844 12.609 1 98 80 ALA A N 1
ATOM 604 C CA . ALA A 1 80 ? 9.578 40.562 12.852 1 98 80 ALA A CA 1
ATOM 605 C C . ALA A 1 80 ? 8.727 41.812 12.547 1 98 80 ALA A C 1
ATOM 607 O O . ALA A 1 80 ? 7.574 41.688 12.125 1 98 80 ALA A O 1
ATOM 608 N N . GLU A 1 81 ? 9.258 42.969 12.656 1 98.06 81 GLU A N 1
ATOM 609 C CA . GLU A 1 81 ? 8.516 44.188 12.445 1 98.06 81 GLU A CA 1
ATOM 610 C C . GLU A 1 81 ? 8.039 44.312 11 1 98.06 81 GLU A C 1
ATOM 612 O O . GLU A 1 81 ? 7.047 45 10.719 1 98.06 81 GLU A O 1
ATOM 617 N N . ASP A 1 82 ? 8.688 43.688 10.141 1 98 82 ASP A N 1
ATOM 618 C CA . ASP A 1 82 ? 8.328 43.719 8.727 1 98 82 ASP A CA 1
ATOM 619 C C . ASP A 1 82 ? 6.984 43.031 8.484 1 98 82 ASP A C 1
ATOM 621 O O . ASP A 1 82 ? 6.332 43.25 7.465 1 98 82 ASP A O 1
ATOM 625 N N . LEU A 1 83 ? 6.535 42.25 9.406 1 98.31 83 LEU A N 1
ATOM 626 C CA . LEU A 1 83 ? 5.289 41.5 9.281 1 98.31 83 LEU A CA 1
ATOM 627 C C . LEU A 1 83 ? 4.086 42.438 9.43 1 98.31 83 LEU A C 1
ATOM 629 O O . LEU A 1 83 ? 2.961 42.062 9.094 1 98.31 83 LEU A O 1
ATOM 633 N N . ARG A 1 84 ? 4.316 43.594 9.883 1 97.38 84 ARG A N 1
ATOM 634 C CA . ARG A 1 84 ? 3.246 44.594 10.023 1 97.38 84 ARG A CA 1
ATOM 635 C C . ARG A 1 84 ? 2.588 44.875 8.68 1 97.38 84 ARG A C 1
ATOM 637 O O . ARG A 1 84 ? 1.401 45.188 8.625 1 97.38 84 ARG A O 1
ATOM 644 N N . ALA A 1 85 ? 3.32 44.688 7.668 1 96.81 85 ALA A N 1
ATOM 645 C CA . ALA A 1 85 ? 2.832 45 6.328 1 96.81 85 ALA A CA 1
ATOM 646 C C . ALA A 1 85 ? 1.984 43.875 5.77 1 96.81 85 ALA A C 1
ATOM 648 O O . ALA A 1 85 ? 1.275 44.031 4.777 1 96.81 85 ALA A O 1
ATOM 649 N N . ALA A 1 86 ? 1.957 42.781 6.402 1 97.94 86 ALA A N 1
ATOM 650 C CA . ALA A 1 86 ? 1.287 41.594 5.871 1 97.94 86 ALA A CA 1
ATOM 651 C C . ALA A 1 86 ? -0.207 41.625 6.18 1 97.94 86 ALA A C 1
ATOM 653 O O . ALA A 1 86 ? -0.614 42.031 7.273 1 97.94 86 ALA A O 1
ATOM 654 N N . SER A 1 87 ? -1.005 41.156 5.211 1 97.5 87 SER A N 1
ATOM 655 C CA . SER A 1 87 ? -2.445 41 5.379 1 97.5 87 SER A CA 1
ATOM 656 C C . SER A 1 87 ? -2.791 39.594 5.828 1 97.5 87 SER A C 1
ATOM 658 O O . SER A 1 87 ? -3.758 39.375 6.566 1 97.5 87 SER A O 1
ATOM 660 N N . HIS A 1 88 ? -2.102 38.625 5.277 1 98.62 88 HIS A N 1
ATOM 661 C CA . HIS A 1 88 ? -2.363 37.219 5.52 1 98.62 88 HIS A CA 1
ATOM 662 C C . HIS A 1 88 ? -1.078 36.469 5.852 1 98.62 88 HIS A C 1
ATOM 664 O O . HIS A 1 88 ? 0.019 36.938 5.547 1 98.62 88 HIS A O 1
ATOM 670 N N . PHE A 1 89 ? -1.239 35.281 6.52 1 98.88 89 PHE A N 1
ATOM 671 C CA . PHE A 1 89 ? -0.086 34.562 7.051 1 98.88 89 PHE A CA 1
ATOM 672 C C . PHE A 1 89 ? -0.166 33.094 6.715 1 98.88 89 PHE A C 1
ATOM 674 O O . PHE A 1 89 ? -1.177 32.438 6.984 1 98.88 89 PHE A O 1
ATOM 681 N N . LEU A 1 90 ? 0.889 32.531 6.102 1 98.88 90 LEU A N 1
ATOM 682 C CA . LEU A 1 90 ? 1.104 31.109 5.906 1 98.88 90 LEU A CA 1
ATOM 683 C C . LEU A 1 90 ? 2.234 30.609 6.797 1 98.88 90 LEU A C 1
ATOM 685 O O . LEU A 1 90 ? 3.348 31.141 6.75 1 98.88 90 LEU A O 1
ATOM 689 N N . ILE A 1 91 ? 1.923 29.594 7.586 1 98.81 91 ILE A N 1
ATOM 690 C CA . ILE A 1 91 ? 2.869 29.125 8.594 1 98.81 91 ILE A CA 1
ATOM 691 C C . ILE A 1 91 ? 3.521 27.828 8.133 1 98.81 91 ILE A C 1
ATOM 693 O O . ILE A 1 91 ? 2.846 26.797 7.988 1 98.81 91 ILE A O 1
ATOM 697 N N . SER A 1 92 ? 4.789 27.781 7.93 1 98 92 SER A N 1
ATOM 698 C CA . SER A 1 92 ? 5.523 26.609 7.449 1 98 92 SER A CA 1
ATOM 699 C C . SER A 1 92 ? 6.812 26.406 8.234 1 98 92 SER A C 1
ATOM 701 O O . SER A 1 92 ? 7.879 26.219 7.652 1 98 92 SER A O 1
ATOM 703 N N . VAL A 1 93 ? 6.723 26.422 9.539 1 97.25 93 VAL A N 1
ATOM 704 C CA . VAL A 1 93 ? 7.867 26.219 10.422 1 97.25 93 VAL A CA 1
ATOM 705 C C . VAL A 1 93 ? 8.016 24.75 10.758 1 97.25 93 VAL A C 1
ATOM 707 O O . VAL A 1 93 ? 7.07 23.969 10.586 1 97.25 93 VAL A O 1
ATOM 710 N N . PRO A 1 94 ? 9.195 24.328 11.219 1 92.19 94 PRO A N 1
ATOM 711 C CA . PRO A 1 94 ? 9.43 22.906 11.523 1 92.19 94 PRO A CA 1
ATOM 712 C C . PRO A 1 94 ? 8.617 22.422 12.719 1 92.19 94 PRO A C 1
ATOM 714 O O . PRO A 1 94 ? 8.414 23.172 13.68 1 92.19 94 PRO A O 1
ATOM 717 N N . THR A 1 95 ? 8.125 21.234 12.602 1 90.19 95 THR A N 1
ATOM 718 C CA . THR A 1 95 ? 7.527 20.469 13.695 1 90.19 95 THR A CA 1
ATOM 719 C C . THR A 1 95 ? 8.281 19.172 13.93 1 90.19 95 THR A C 1
ATOM 721 O O . THR A 1 95 ? 7.672 18.094 14 1 90.19 95 THR A O 1
ATOM 724 N N . VAL A 1 96 ? 9.484 19.172 14.172 1 87.44 96 VAL A N 1
ATOM 725 C CA . VAL A 1 96 ? 10.344 18 14.242 1 87.44 96 VAL A CA 1
ATOM 726 C C . VAL A 1 96 ? 10.148 17.281 15.578 1 87.44 96 VAL A C 1
ATOM 728 O O . VAL A 1 96 ? 9.266 17.656 16.359 1 87.44 96 VAL A O 1
ATOM 731 N N . LEU A 1 97 ? 10.812 16.203 15.742 1 87.31 97 LEU A N 1
ATOM 732 C CA . LEU A 1 97 ? 10.805 15.492 17.016 1 87.31 97 LEU A CA 1
ATOM 733 C C . LEU A 1 97 ? 11.961 15.938 17.906 1 87.31 97 LEU A C 1
ATOM 735 O O . LEU A 1 97 ? 13.062 16.188 17.406 1 87.31 97 LEU A O 1
ATOM 739 N N . ASN A 1 98 ? 11.688 16.016 19.156 1 86.81 98 ASN A N 1
ATOM 740 C CA . ASN A 1 98 ? 12.766 16.328 20.078 1 86.81 98 ASN A CA 1
ATOM 741 C C . ASN A 1 98 ? 13.586 15.094 20.438 1 86.81 98 ASN A C 1
ATOM 743 O O . ASN A 1 98 ? 13.398 14.031 19.859 1 86.81 98 ASN A O 1
ATOM 747 N N . SER A 1 99 ? 14.508 15.273 21.328 1 83.44 99 SER A N 1
ATOM 748 C CA . SER A 1 99 ? 15.438 14.211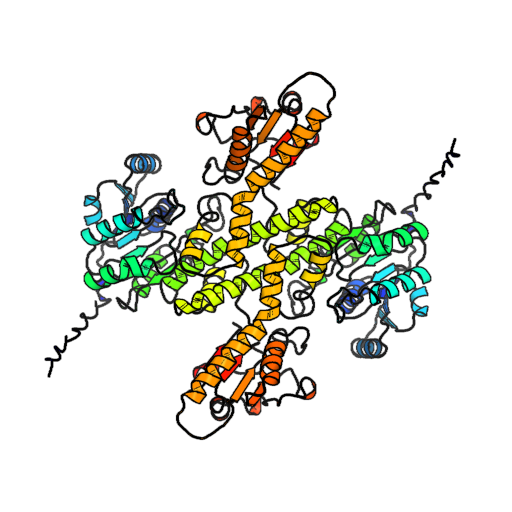 21.672 1 83.44 99 SER A CA 1
ATOM 749 C C . SER A 1 99 ? 14.711 13.039 22.328 1 83.44 99 SER A C 1
ATOM 751 O O . SER A 1 99 ? 15.203 11.906 22.312 1 83.44 99 SER A O 1
ATOM 753 N N . ASP A 1 100 ? 13.555 13.258 22.859 1 84.31 100 ASP A N 1
ATOM 754 C CA . ASP A 1 100 ? 12.789 12.211 23.531 1 84.31 100 ASP A CA 1
ATOM 755 C C . ASP A 1 100 ? 11.828 11.523 22.547 1 84.31 100 ASP A C 1
ATOM 757 O O . ASP A 1 100 ? 11.07 10.641 22.953 1 84.31 100 ASP A O 1
ATOM 761 N N . GLY A 1 101 ? 11.867 11.984 21.344 1 85.06 101 GLY A N 1
ATOM 762 C CA . GLY A 1 101 ? 11.016 11.367 20.344 1 85.06 101 GLY A CA 1
ATOM 763 C C . GLY A 1 101 ? 9.609 11.945 20.312 1 85.06 101 GLY A C 1
ATOM 764 O O . GLY A 1 101 ? 8.703 11.352 19.734 1 85.06 101 GLY A O 1
ATOM 765 N N . GLU A 1 102 ? 9.5 13.047 20.938 1 90.25 102 GLU A N 1
ATOM 766 C CA . GLU A 1 102 ? 8.195 13.711 20.984 1 90.25 102 GLU A CA 1
ATOM 767 C C . GLU A 1 102 ? 8.133 14.859 19.984 1 90.25 102 GLU A C 1
ATOM 769 O O . GLU A 1 102 ? 9.156 15.445 19.625 1 90.25 102 GLU A O 1
ATOM 774 N N . ILE A 1 103 ? 6.926 15.203 19.594 1 92.81 103 ILE A N 1
ATOM 775 C CA . ILE A 1 103 ? 6.727 16.297 18.641 1 92.81 103 ILE A CA 1
ATOM 776 C C . ILE A 1 103 ? 7.098 17.625 19.297 1 92.81 103 ILE A C 1
ATOM 778 O O . ILE A 1 103 ? 6.629 17.938 20.391 1 92.81 103 ILE A O 1
ATOM 782 N N . ASP A 1 104 ? 7.891 18.375 18.656 1 93.5 104 ASP A N 1
ATOM 783 C CA . ASP A 1 104 ? 8.328 19.688 19.125 1 93.5 104 ASP A CA 1
ATOM 784 C C . ASP A 1 104 ? 7.488 20.797 18.484 1 93.5 104 ASP A C 1
ATOM 786 O O . ASP A 1 104 ? 7.648 21.094 17.297 1 93.5 104 ASP A O 1
ATOM 790 N N . LEU A 1 105 ? 6.691 21.453 19.312 1 94.44 105 LEU A N 1
ATOM 791 C CA . LEU A 1 105 ? 5.797 22.484 18.797 1 94.44 105 LEU A CA 1
ATOM 792 C C . LEU A 1 105 ? 6.344 23.875 19.094 1 94.44 105 LEU A C 1
ATOM 794 O O . LEU A 1 105 ? 5.641 24.875 18.906 1 94.44 105 LEU A O 1
ATOM 798 N N . THR A 1 106 ? 7.594 23.969 19.438 1 95.12 106 THR A N 1
ATOM 799 C CA . THR A 1 106 ? 8.172 25.234 19.859 1 95.12 106 THR A CA 1
ATOM 800 C C . THR A 1 106 ? 8.133 26.266 18.719 1 95.12 106 THR A C 1
ATOM 802 O O . THR A 1 106 ? 7.723 27.406 18.922 1 95.12 106 THR A O 1
ATOM 805 N N . HIS A 1 107 ? 8.508 25.828 17.594 1 95.88 107 HIS A N 1
ATOM 806 C CA . HIS A 1 107 ? 8.602 26.75 16.453 1 95.88 107 HIS A CA 1
ATOM 807 C C . HIS A 1 107 ? 7.223 27.219 16.016 1 95.88 107 HIS A C 1
ATOM 809 O O . HIS A 1 107 ? 7.043 28.391 15.664 1 95.88 107 HIS A O 1
ATOM 815 N N . ILE A 1 108 ? 6.254 26.375 16.031 1 97.31 108 ILE A N 1
ATOM 816 C CA . ILE A 1 108 ? 4.93 26.766 15.562 1 97.31 108 ILE A CA 1
ATOM 817 C C . ILE A 1 108 ? 4.242 27.641 16.609 1 97.31 108 ILE A C 1
ATOM 819 O O . ILE A 1 108 ? 3.49 28.547 16.281 1 97.31 108 ILE A O 1
ATOM 823 N N . THR A 1 109 ? 4.5 27.391 17.859 1 97.06 109 THR A N 1
ATOM 824 C CA . THR A 1 109 ? 3.992 28.234 18.938 1 97.06 109 THR A CA 1
ATOM 825 C C . THR A 1 109 ? 4.566 29.656 18.828 1 97.06 109 THR A C 1
ATOM 827 O O . THR A 1 109 ? 3.844 30.641 18.984 1 97.06 109 THR A O 1
ATOM 830 N N . SER A 1 110 ? 5.812 29.672 18.484 1 97.5 110 SER A N 1
ATOM 831 C CA . SER A 1 110 ? 6.449 30.969 18.266 1 97.5 110 SER A CA 1
ATOM 832 C C . SER A 1 110 ? 5.832 31.688 17.078 1 97.5 110 SER A C 1
ATOM 834 O O . SER A 1 110 ? 5.645 32.906 17.109 1 97.5 110 SER A O 1
ATOM 836 N N . ALA A 1 111 ? 5.578 30.984 16.078 1 98.12 111 ALA A N 1
ATOM 837 C CA . ALA A 1 111 ? 4.934 31.562 14.914 1 98.12 111 ALA A CA 1
ATOM 838 C C . ALA A 1 111 ? 3.549 32.125 15.258 1 98.12 111 ALA A C 1
ATOM 840 O O . ALA A 1 111 ? 3.139 33.156 14.75 1 98.12 111 ALA A O 1
ATOM 841 N N . MET A 1 112 ? 2.83 31.438 16.141 1 97.69 112 MET A N 1
ATOM 842 C CA . MET A 1 112 ? 1.509 31.891 16.562 1 97.69 112 MET A CA 1
ATOM 843 C C . MET A 1 112 ? 1.603 33.219 17.312 1 97.69 112 MET A C 1
ATOM 845 O O . MET A 1 112 ? 0.723 34.062 17.188 1 97.69 112 MET A O 1
ATOM 849 N N . ALA A 1 113 ? 2.613 33.344 18.031 1 98.06 113 ALA A N 1
ATOM 850 C CA . ALA A 1 113 ? 2.824 34.594 18.75 1 98.06 113 ALA A CA 1
ATOM 851 C C . ALA A 1 113 ? 3.014 35.75 17.781 1 98.06 113 ALA A C 1
ATOM 853 O O . ALA A 1 113 ? 2.535 36.875 18.031 1 98.06 113 ALA A O 1
ATOM 854 N N . LEU A 1 114 ? 3.76 35.531 16.719 1 98.19 114 LEU A N 1
ATOM 855 C CA . LEU A 1 114 ? 3.936 36.531 15.688 1 98.19 114 LEU A CA 1
ATOM 856 C C . LEU A 1 114 ? 2.6 36.906 15.039 1 98.19 114 LEU A C 1
ATOM 858 O O . LEU A 1 114 ? 2.307 38.062 14.828 1 98.19 114 LEU A O 1
ATOM 862 N N . VAL A 1 115 ? 1.791 35.906 14.75 1 98.06 115 VAL A N 1
ATOM 863 C CA . VAL A 1 115 ? 0.475 36.125 14.164 1 98.06 115 VAL A CA 1
ATOM 864 C C . VAL A 1 115 ? -0.381 36.969 15.109 1 98.06 115 VAL A C 1
ATOM 866 O O . VAL A 1 115 ? -1.054 37.906 14.688 1 98.06 115 VAL A O 1
ATOM 869 N N . GLU A 1 116 ? -0.354 36.594 16.359 1 98 116 GLU A N 1
ATOM 870 C CA . GLU A 1 116 ? -1.125 37.312 17.359 1 98 116 GLU A CA 1
ATOM 871 C C . GLU A 1 116 ? -0.727 38.781 17.391 1 98 116 GLU A C 1
ATOM 873 O O . GLU A 1 116 ? -1.583 39.656 17.516 1 98 116 GLU A O 1
ATOM 878 N N . ARG A 1 117 ? 0.511 39 17.203 1 98.06 117 ARG A N 1
ATOM 879 C CA . ARG A 1 117 ? 1.051 40.344 17.328 1 98.06 117 ARG A CA 1
ATOM 880 C C . ARG A 1 117 ? 0.75 41.188 16.094 1 98.06 117 ARG A C 1
ATOM 882 O O . ARG A 1 117 ? 0.47 42.375 16.188 1 98.06 117 ARG A O 1
ATOM 889 N N . TYR A 1 118 ? 0.745 40.562 14.883 1 98.25 118 TYR A N 1
ATOM 890 C CA . TYR A 1 118 ? 0.819 41.375 13.68 1 98.25 118 TYR A CA 1
ATOM 891 C C . TYR A 1 118 ? -0.436 41.219 12.836 1 98.25 118 TYR A C 1
ATOM 893 O O . TYR A 1 118 ? -0.681 42 11.922 1 98.25 118 TYR A O 1
ATOM 901 N N . SER A 1 119 ? -1.259 40.188 13.148 1 97.69 119 SER A N 1
ATOM 902 C CA . SER A 1 119 ? -2.475 40 12.367 1 97.69 119 SER A CA 1
ATOM 903 C C . SER A 1 119 ? -3.52 41.062 12.703 1 97.69 119 SER A C 1
ATOM 905 O O . SER A 1 119 ? -3.428 41.75 13.734 1 97.69 119 SER A O 1
ATOM 907 N N . ARG A 1 120 ? -4.445 41.281 11.773 1 96.81 120 ARG A N 1
ATOM 908 C CA . ARG A 1 120 ? -5.602 42.156 11.938 1 96.81 120 ARG A CA 1
ATOM 909 C C . ARG A 1 120 ? -6.902 41.406 11.688 1 96.81 120 ARG A C 1
ATOM 911 O O . ARG A 1 120 ? -6.891 40.312 11.117 1 96.81 120 ARG A O 1
ATOM 918 N N . ARG A 1 121 ? -7.941 42 12.148 1 97.06 121 ARG A N 1
ATOM 919 C CA . ARG A 1 121 ? -9.242 41.406 11.875 1 97.06 121 ARG A CA 1
ATOM 920 C C . ARG A 1 121 ? -9.43 41.156 10.383 1 97.06 121 ARG A C 1
ATOM 922 O O . ARG A 1 121 ? -9.125 42.031 9.562 1 97.06 121 ARG A O 1
ATOM 929 N N . GLY A 1 122 ? -9.812 39.938 10.07 1 97.44 122 GLY A N 1
ATOM 930 C CA . GLY A 1 122 ? -10.016 39.594 8.672 1 97.44 122 GLY A CA 1
ATOM 931 C C . GLY A 1 122 ? -8.797 38.938 8.039 1 97.44 122 GLY A C 1
ATOM 932 O O . GLY A 1 122 ? -8.859 38.469 6.902 1 97.44 122 GLY A O 1
ATOM 933 N N . SER A 1 123 ? -7.711 38.906 8.75 1 98.5 123 SER A N 1
ATOM 934 C CA . SER A 1 123 ? -6.535 38.219 8.227 1 98.5 123 SER A CA 1
ATOM 935 C C . SER A 1 123 ? -6.812 36.719 8.016 1 98.5 123 SER A C 1
ATOM 937 O O . SER A 1 123 ? -7.582 36.125 8.766 1 98.5 123 SER A O 1
ATOM 939 N N . ILE A 1 124 ? -6.184 36.188 6.965 1 98.81 124 ILE A N 1
ATOM 940 C CA . ILE A 1 124 ? -6.176 34.75 6.73 1 98.81 124 ILE A CA 1
ATOM 941 C C . ILE A 1 124 ? -4.906 34.125 7.324 1 98.81 124 ILE A C 1
ATOM 943 O O . ILE A 1 124 ? -3.803 34.625 7.09 1 98.81 124 ILE A O 1
ATOM 947 N N . VAL A 1 125 ? -5.098 33.125 8.156 1 98.88 125 VAL A N 1
ATOM 948 C CA . VAL A 1 125 ? -3.979 32.406 8.75 1 98.88 125 VAL A CA 1
ATOM 949 C C . VAL A 1 125 ? -4.102 30.906 8.445 1 98.88 125 VAL A C 1
ATOM 951 O O . VAL A 1 125 ? -5.074 30.25 8.836 1 98.88 125 VAL A O 1
ATOM 954 N N . VAL A 1 126 ? -3.08 30.344 7.742 1 98.94 126 VAL A N 1
ATOM 955 C CA . VAL A 1 126 ? -3.137 28.953 7.328 1 98.94 126 VAL A CA 1
ATOM 956 C C . VAL A 1 126 ? -1.884 28.219 7.805 1 98.94 126 VAL A C 1
ATOM 958 O O . VAL A 1 126 ? -0.762 28.656 7.523 1 98.94 126 VAL A O 1
ATOM 961 N N . ILE A 1 127 ? -2.055 27.172 8.555 1 98.81 127 ILE A N 1
ATOM 962 C CA . ILE A 1 127 ? -0.938 26.312 8.922 1 98.81 127 ILE A CA 1
ATOM 963 C C . ILE A 1 127 ? -0.61 25.359 7.77 1 98.81 127 ILE A C 1
ATOM 965 O O . ILE A 1 127 ? -1.469 24.594 7.32 1 98.81 127 ILE A O 1
ATOM 969 N N . GLU A 1 128 ? 0.628 25.438 7.305 1 98.25 128 GLU A N 1
ATOM 970 C CA . GLU A 1 128 ? 1.141 24.609 6.219 1 98.25 128 GLU A CA 1
ATOM 971 C C . GLU A 1 128 ? 2.066 23.516 6.754 1 98.25 128 GLU A C 1
ATOM 973 O O . GLU A 1 128 ? 2.328 22.516 6.066 1 98.25 128 GLU A O 1
ATOM 978 N N . SER A 1 129 ? 2.533 23.734 7.957 1 97.06 129 SER A N 1
ATOM 979 C CA . SER A 1 129 ? 3.375 22.734 8.609 1 97.06 129 SER A CA 1
ATOM 980 C C . SER A 1 129 ? 2.607 21.438 8.867 1 97.06 129 SER A C 1
ATOM 982 O O . SER A 1 129 ? 1.421 21.469 9.195 1 97.06 129 SER A O 1
ATOM 984 N N . THR A 1 130 ? 3.346 20.328 8.68 1 95.75 130 THR A N 1
ATOM 985 C CA . THR A 1 130 ? 2.73 19.062 9.047 1 95.75 130 THR A CA 1
ATOM 986 C C . THR A 1 130 ? 2.566 18.969 10.562 1 95.75 130 THR A C 1
ATOM 988 O O . THR A 1 130 ? 3.512 19.219 11.312 1 95.75 130 THR A O 1
ATOM 991 N N . VAL A 1 131 ? 1.347 18.609 10.984 1 97 131 VAL A N 1
ATOM 992 C CA . VAL A 1 131 ? 1.06 18.5 12.414 1 97 131 VAL A CA 1
ATOM 993 C C . VAL A 1 131 ? 0.184 17.281 12.672 1 97 131 VAL A C 1
ATOM 995 O O . VAL A 1 131 ? -0.384 16.703 11.742 1 97 131 VAL A O 1
ATOM 998 N N . ALA A 1 132 ? 0.118 16.859 13.984 1 97.69 132 ALA A N 1
ATOM 999 C CA . ALA A 1 132 ? -0.789 15.797 14.391 1 97.69 132 ALA A CA 1
ATOM 1000 C C . ALA A 1 132 ? -2.246 16.234 14.25 1 97.69 132 ALA A C 1
ATOM 1002 O O . ALA A 1 132 ? -2.545 17.422 14.219 1 97.69 132 ALA A O 1
ATOM 1003 N N . VAL A 1 133 ? -3.145 15.297 14.164 1 98.56 133 VAL A N 1
ATOM 1004 C CA . VAL A 1 133 ? -4.562 15.578 13.961 1 98.56 133 VAL A CA 1
ATOM 1005 C C . VAL A 1 133 ? -5.109 16.359 15.148 1 98.56 133 VAL A C 1
ATOM 1007 O O . VAL A 1 133 ? -4.898 15.984 16.297 1 98.56 133 VAL A O 1
ATOM 1010 N N . GLY A 1 134 ? -5.719 17.484 14.852 1 98.25 134 GLY A N 1
ATOM 1011 C CA . GLY A 1 134 ? -6.316 18.297 15.891 1 98.25 134 GLY A CA 1
ATOM 1012 C C . GLY A 1 134 ? -5.445 19.469 16.297 1 98.25 134 GLY A C 1
ATOM 1013 O O . GLY A 1 134 ? -5.883 20.344 17.047 1 98.25 134 GLY A O 1
ATOM 1014 N N . THR A 1 135 ? -4.262 19.578 15.781 1 98.12 135 THR A N 1
ATOM 1015 C CA . THR A 1 135 ? -3.291 20.578 16.219 1 98.12 135 THR A CA 1
ATOM 1016 C C . THR A 1 135 ? -3.676 21.969 15.727 1 98.12 135 THR A C 1
ATOM 1018 O O . THR A 1 135 ? -3.537 22.953 16.453 1 98.12 135 THR A O 1
ATOM 1021 N N . THR A 1 136 ? -4.137 22.062 14.555 1 98.56 136 THR A N 1
ATOM 1022 C CA . THR A 1 136 ? -4.535 23.359 14.016 1 98.56 136 THR A CA 1
ATOM 1023 C C . THR A 1 136 ? -5.609 24 14.883 1 98.56 136 THR A C 1
ATOM 1025 O O . THR A 1 136 ? -5.5 25.172 15.25 1 98.56 136 THR A O 1
ATOM 1028 N N . ARG A 1 137 ? -6.617 23.266 15.18 1 98.38 137 ARG A N 1
ATOM 1029 C CA . ARG A 1 137 ? -7.68 23.766 16.047 1 98.38 137 ARG A CA 1
ATOM 1030 C C . ARG A 1 137 ? -7.133 24.188 17.391 1 98.38 137 ARG A C 1
ATOM 1032 O O . ARG A 1 137 ? -7.461 25.266 17.891 1 98.38 137 ARG A O 1
ATOM 1039 N N . LYS A 1 138 ? -6.281 23.359 17.953 1 97.88 138 LYS A N 1
ATOM 1040 C CA . LYS A 1 138 ? -5.688 23.641 19.25 1 97.88 138 LYS A CA 1
ATOM 1041 C C . LYS A 1 138 ? -4.938 24.969 19.234 1 97.88 138 LYS A C 1
ATOM 1043 O O . LYS A 1 138 ? -5.004 25.75 20.188 1 97.88 138 LYS A O 1
ATOM 1048 N N . LEU A 1 139 ? -4.281 25.234 18.156 1 98.12 139 LEU A N 1
ATOM 1049 C CA . LEU A 1 139 ? -3.387 26.391 18.078 1 98.12 139 LEU A CA 1
ATOM 1050 C C . LEU A 1 139 ? -4.152 27.641 17.672 1 98.12 139 LEU A C 1
ATOM 1052 O O . LEU A 1 139 ? -3.824 28.75 18.125 1 98.12 139 LEU A O 1
ATOM 1056 N N . LEU A 1 140 ? -5.215 27.469 16.875 1 98.5 140 LEU A N 1
ATOM 1057 C CA . LEU A 1 140 ? -5.734 28.656 16.203 1 98.5 140 LEU A CA 1
ATOM 1058 C C . LEU A 1 140 ? -7.141 28.984 16.688 1 98.5 140 LEU A C 1
ATOM 1060 O O . LEU A 1 140 ? -7.637 30.094 16.469 1 98.5 140 LEU A O 1
ATOM 1064 N N . GLU A 1 141 ? -7.832 28.047 17.297 1 98.19 141 GLU A N 1
ATOM 1065 C CA . GLU A 1 141 ? -9.242 28.219 17.625 1 98.19 141 GLU A CA 1
ATOM 1066 C C . GLU A 1 141 ? -9.453 29.5 18.438 1 98.19 141 GLU A C 1
ATOM 1068 O O . GLU A 1 141 ? -10.258 30.359 18.047 1 98.19 141 GLU A O 1
ATOM 1073 N N . ASN A 1 142 ? -8.75 29.719 19.516 1 97.88 142 ASN A N 1
ATOM 1074 C CA . ASN A 1 142 ? -8.93 30.875 20.391 1 97.88 142 ASN A CA 1
ATOM 1075 C C . ASN A 1 142 ? -8.461 32.156 19.703 1 97.88 142 ASN A C 1
ATOM 1077 O O . ASN A 1 142 ? -9.117 33.188 19.797 1 97.88 142 ASN A O 1
ATOM 1081 N N . LEU A 1 143 ? -7.312 32 19.062 1 97.88 143 LEU A N 1
ATOM 1082 C CA . LEU A 1 143 ? -6.75 33.156 18.375 1 97.88 143 LEU A CA 1
ATOM 1083 C C . LEU A 1 143 ? -7.691 33.656 17.281 1 97.88 143 LEU A C 1
ATOM 1085 O O . LEU A 1 143 ? -7.898 34.875 17.125 1 97.88 143 LEU A O 1
ATOM 1089 N N . ALA A 1 144 ? -8.25 32.75 16.531 1 98.5 144 ALA A N 1
ATOM 1090 C CA . ALA A 1 144 ? -9.18 33.094 15.453 1 98.5 144 ALA A CA 1
ATOM 1091 C C . ALA A 1 144 ? -10.445 33.75 16 1 98.5 144 ALA A C 1
ATOM 1093 O O . ALA A 1 144 ? -10.93 34.75 15.461 1 98.5 144 ALA A O 1
ATOM 1094 N N . LYS A 1 145 ? -10.93 33.125 17.078 1 97.81 145 LYS A N 1
ATOM 1095 C CA . LYS A 1 145 ? -12.148 33.625 17.703 1 97.81 145 LYS A CA 1
ATOM 1096 C C . LYS A 1 145 ? -11.953 35.031 18.25 1 97.81 145 LYS A C 1
ATOM 1098 O O . LYS A 1 145 ? -12.75 35.938 17.984 1 97.81 145 LYS A O 1
ATOM 1103 N N . TYR A 1 146 ? -10.836 35.281 18.906 1 97.12 146 TYR A N 1
ATOM 1104 C CA . TYR A 1 146 ? -10.602 36.531 19.609 1 97.12 146 TYR A CA 1
ATOM 1105 C C . TYR A 1 146 ? -10.211 37.625 18.641 1 97.12 146 TYR A C 1
ATOM 1107 O O . TYR A 1 146 ? -10.602 38.781 18.812 1 97.12 146 TYR A O 1
ATOM 1115 N N . ARG A 1 147 ? -9.492 37.312 17.578 1 96.75 147 ARG A N 1
ATOM 1116 C CA . ARG A 1 147 ? -8.938 38.344 16.688 1 96.75 147 ARG A CA 1
ATOM 1117 C C . ARG A 1 147 ? -9.758 38.438 15.414 1 96.75 147 ARG A C 1
ATOM 1119 O O . ARG A 1 147 ? -9.539 39.344 14.602 1 96.75 147 ARG A O 1
ATOM 1126 N N . GLY A 1 148 ? -10.742 37.531 15.281 1 97.75 148 GLY A N 1
ATOM 1127 C CA . GLY A 1 148 ? -11.539 37.562 14.07 1 97.75 148 GLY A CA 1
ATOM 1128 C C . GLY A 1 148 ? -10.758 37.156 12.836 1 97.75 148 GLY A C 1
ATOM 1129 O O . GLY A 1 148 ? -10.812 37.844 11.812 1 97.75 148 GLY A O 1
ATOM 1130 N N . LEU A 1 149 ? -9.992 36.094 12.914 1 98.69 149 LEU A N 1
ATOM 1131 C CA . LEU A 1 149 ? -9.148 35.625 11.82 1 98.69 149 LEU A CA 1
ATOM 1132 C C . LEU A 1 149 ? -9.836 34.5 11.055 1 98.69 149 LEU A C 1
ATOM 1134 O O . LEU A 1 149 ? -10.5 33.656 11.648 1 98.69 149 LEU A O 1
ATOM 1138 N N . PHE A 1 150 ? -9.742 34.531 9.711 1 98.75 150 PHE A N 1
ATOM 1139 C CA . PHE A 1 150 ? -10.031 33.312 8.922 1 98.75 150 PHE A CA 1
ATOM 1140 C C . PHE A 1 150 ? -8.883 32.312 9.008 1 98.75 150 PHE A C 1
ATOM 1142 O O . PHE A 1 150 ? -7.801 32.562 8.477 1 98.75 150 PHE A O 1
ATOM 1149 N N . ALA A 1 151 ? -9.133 31.188 9.703 1 98.88 151 ALA A N 1
ATOM 1150 C CA . ALA A 1 151 ? -8.031 30.297 10.039 1 98.88 151 ALA A CA 1
ATOM 1151 C C . ALA A 1 151 ? -8.281 28.891 9.484 1 98.88 151 ALA A C 1
ATOM 1153 O O . ALA A 1 151 ? -9.43 28.469 9.367 1 98.88 151 ALA A O 1
ATOM 1154 N N . GLY A 1 152 ? -7.227 28.203 9.125 1 98.81 152 GLY A N 1
ATOM 1155 C CA . GLY A 1 152 ? -7.348 26.844 8.648 1 98.81 152 GLY A CA 1
ATOM 1156 C C . GLY A 1 152 ? -6.008 26.156 8.453 1 98.81 152 GLY A C 1
ATOM 1157 O O . GLY A 1 152 ? -5.023 26.5 9.109 1 98.81 152 GLY A O 1
ATOM 1158 N N . MET A 1 153 ? -6.051 25.109 7.719 1 98.69 153 MET A N 1
ATOM 1159 C CA . MET A 1 153 ? -4.906 24.234 7.488 1 98.69 153 MET A CA 1
ATOM 1160 C C . MET A 1 153 ? -4.84 23.797 6.027 1 98.69 153 MET A C 1
ATOM 1162 O O . MET A 1 153 ? -5.871 23.531 5.406 1 98.69 153 MET A O 1
ATOM 1166 N N . SER A 1 154 ? -3.631 23.781 5.48 1 98.81 154 SER A N 1
ATOM 1167 C CA . SER A 1 154 ? -3.352 23.297 4.137 1 98.81 154 SER A CA 1
ATOM 1168 C C . SER A 1 154 ? -2.02 22.547 4.086 1 98.81 154 SER A C 1
ATOM 1170 O O . SER A 1 154 ? -0.96 23.172 3.977 1 98.81 154 SER A O 1
ATOM 1172 N N . PRO A 1 155 ? -2.061 21.25 4.051 1 97.31 155 PRO A N 1
ATOM 1173 C CA . PRO A 1 155 ? -0.8 20.5 4.105 1 97.31 155 PRO A CA 1
ATOM 1174 C C . PRO A 1 155 ? -0.026 20.562 2.789 1 97.31 155 PRO A C 1
ATOM 1176 O O . PRO A 1 155 ? -0.63 20.594 1.714 1 97.31 155 PRO A O 1
ATOM 1179 N N . GLU A 1 156 ? 1.271 20.594 2.912 1 92 156 GLU A N 1
ATOM 1180 C CA . GLU A 1 156 ? 2.137 20.484 1.741 1 92 156 GLU A CA 1
ATOM 1181 C C . GLU A 1 156 ? 2.193 19.047 1.234 1 92 156 GLU A C 1
ATOM 1183 O O . GLU A 1 156 ? 2.488 18.125 1.998 1 92 156 GLU A O 1
ATOM 1188 N N . ARG A 1 157 ? 2.039 18.812 -0.105 1 90.81 157 ARG A N 1
ATOM 1189 C CA . ARG A 1 157 ? 1.971 17.469 -0.665 1 90.81 157 ARG A CA 1
ATOM 1190 C C . ARG A 1 157 ? 2.99 17.297 -1.785 1 90.81 157 ARG A C 1
ATOM 1192 O O . ARG A 1 157 ? 2.84 16.406 -2.633 1 90.81 157 ARG A O 1
ATOM 1199 N N . ILE A 1 158 ? 4.027 18.078 -1.787 1 84.31 158 ILE A N 1
ATOM 1200 C CA . ILE A 1 158 ? 5.023 18.031 -2.85 1 84.31 158 ILE A CA 1
ATOM 1201 C C . ILE A 1 158 ? 5.996 16.891 -2.596 1 84.31 158 ILE A C 1
ATOM 1203 O O . ILE A 1 158 ? 6.062 16.344 -1.486 1 84.31 158 ILE A O 1
ATOM 1207 N N . ASP A 1 159 ? 6.656 16.422 -3.609 1 79.94 159 ASP A N 1
ATOM 1208 C CA . ASP A 1 159 ? 7.734 15.438 -3.609 1 79.94 159 ASP A CA 1
ATOM 1209 C C . ASP A 1 159 ? 9.055 16.062 -4.059 1 79.94 159 ASP A C 1
ATOM 1211 O O . ASP A 1 159 ? 9.219 16.391 -5.238 1 79.94 159 ASP A O 1
ATOM 1215 N N . PRO A 1 160 ? 9.953 16.172 -3.086 1 73.75 160 PRO A N 1
ATOM 1216 C CA . PRO A 1 160 ? 11.219 16.812 -3.453 1 73.75 160 PRO A CA 1
ATOM 1217 C C . PRO A 1 160 ? 11.883 16.156 -4.66 1 73.75 160 PRO A C 1
ATOM 1219 O O . PRO A 1 160 ? 12.031 14.93 -4.699 1 73.75 160 PRO A O 1
ATOM 1222 N N . GLY A 1 161 ? 12.219 16.859 -5.609 1 73.06 161 GLY A N 1
ATOM 1223 C CA . GLY A 1 161 ? 12.914 16.375 -6.781 1 73.06 161 GLY A CA 1
ATOM 1224 C C . GLY A 1 161 ? 11.992 16.078 -7.949 1 73.06 161 GLY A C 1
ATOM 1225 O O . GLY A 1 161 ? 12.445 15.953 -9.086 1 73.06 161 GLY A O 1
ATOM 1226 N N . ARG A 1 162 ? 10.703 16.031 -7.617 1 77.81 162 ARG A N 1
ATOM 1227 C CA . ARG A 1 162 ? 9.742 15.773 -8.688 1 77.81 162 ARG A CA 1
ATOM 1228 C C . ARG A 1 162 ? 9.516 17.016 -9.539 1 77.81 162 ARG A C 1
ATOM 1230 O O . ARG A 1 162 ? 9.328 18.109 -9.008 1 77.81 162 ARG A O 1
ATOM 1237 N N . ILE A 1 163 ? 9.555 16.75 -10.82 1 79.69 163 ILE A N 1
ATOM 1238 C CA . ILE A 1 163 ? 9.414 17.875 -11.734 1 79.69 163 ILE A CA 1
ATOM 1239 C C . ILE A 1 163 ? 8.023 17.844 -12.367 1 79.69 163 ILE A C 1
ATOM 1241 O O . ILE A 1 163 ? 7.461 18.891 -12.703 1 79.69 163 ILE A O 1
ATOM 1245 N N . SER A 1 164 ? 7.477 16.641 -12.539 1 84.94 164 SER A N 1
ATOM 1246 C CA . SER A 1 164 ? 6.141 16.469 -13.102 1 84.94 164 SER A CA 1
ATOM 1247 C C . SER A 1 164 ? 5.25 15.641 -12.188 1 84.94 164 SER A C 1
ATOM 1249 O O . SER A 1 164 ? 5.637 14.547 -11.773 1 84.94 164 SER A O 1
ATOM 1251 N N . PRO A 1 165 ? 4.125 16.234 -12.023 1 88.31 165 PRO A N 1
ATOM 1252 C CA . PRO A 1 165 ? 3.613 17.578 -12.328 1 88.31 165 PRO A CA 1
ATOM 1253 C C . PRO A 1 165 ? 4.309 18.672 -11.523 1 88.31 165 PRO A C 1
ATOM 1255 O O . PRO A 1 165 ? 4.91 18.391 -10.484 1 88.31 165 PRO A O 1
ATOM 1258 N N . PRO A 1 166 ? 4.203 19.875 -12.062 1 87.12 166 PRO A N 1
ATOM 1259 C CA . PRO A 1 166 ? 4.734 20.969 -11.266 1 87.12 166 PRO A CA 1
ATOM 1260 C C . PRO A 1 166 ? 3.943 21.203 -9.977 1 87.12 166 PRO A C 1
ATOM 1262 O O . PRO A 1 166 ? 2.785 20.797 -9.883 1 87.12 166 PRO A O 1
ATOM 1265 N N . ALA A 1 167 ? 4.555 21.859 -9.07 1 85.25 167 ALA A N 1
ATOM 1266 C CA . ALA A 1 167 ? 3.992 22.062 -7.738 1 85.25 167 ALA A CA 1
ATOM 1267 C C . ALA A 1 167 ? 2.609 22.703 -7.816 1 85.25 167 ALA A C 1
ATOM 1269 O O . ALA A 1 167 ? 1.685 22.281 -7.113 1 85.25 167 ALA A O 1
ATOM 1270 N N . ARG A 1 168 ? 2.422 23.672 -8.672 1 89.94 168 ARG A N 1
ATOM 1271 C CA . ARG A 1 168 ? 1.157 24.391 -8.766 1 89.94 168 ARG A CA 1
ATOM 1272 C C . ARG A 1 168 ? 0.043 23.469 -9.266 1 89.94 168 ARG A C 1
ATOM 1274 O O . ARG A 1 168 ? -1.139 23.766 -9.07 1 89.94 168 ARG A O 1
ATOM 1281 N N . SER A 1 169 ? 0.469 22.312 -9.906 1 92.19 169 SER A N 1
ATOM 1282 C CA . SER A 1 169 ? -0.518 21.438 -10.516 1 92.19 169 SER A CA 1
ATOM 1283 C C . SER A 1 169 ? -0.86 20.266 -9.594 1 92.19 169 SER A C 1
ATOM 1285 O O . SER A 1 169 ? -1.742 19.469 -9.906 1 92.19 169 SER A O 1
ATOM 1287 N N . ILE A 1 170 ? -0.163 20.203 -8.5 1 93.5 170 ILE A N 1
ATOM 1288 C CA . ILE A 1 170 ? -0.557 19.25 -7.473 1 93.5 170 ILE A CA 1
ATOM 1289 C C . ILE A 1 170 ? -1.782 19.766 -6.723 1 93.5 170 ILE A C 1
ATOM 1291 O O . ILE A 1 170 ? -1.759 20.859 -6.164 1 93.5 170 ILE A O 1
ATOM 1295 N N . PRO A 1 171 ? -2.906 19.016 -6.754 1 97 171 PRO A N 1
ATOM 1296 C CA . PRO A 1 171 ? -4.109 19.5 -6.07 1 97 171 PRO A CA 1
ATOM 1297 C C . PRO A 1 171 ? -3.844 19.906 -4.625 1 97 171 PRO A C 1
ATOM 1299 O O . PRO A 1 171 ? -3.289 19.125 -3.848 1 97 171 PRO A O 1
ATOM 1302 N N . LYS A 1 172 ? -4.23 21.125 -4.312 1 98.31 172 LYS A N 1
ATOM 1303 C CA . LYS A 1 172 ? -3.949 21.688 -3 1 98.31 172 LYS A CA 1
ATOM 1304 C C . LYS A 1 172 ? -5.145 21.547 -2.064 1 98.31 172 LYS A C 1
ATOM 1306 O O . LYS A 1 172 ? -6.211 22.109 -2.318 1 98.31 172 LYS A O 1
ATOM 1311 N N . VAL A 1 173 ? -4.992 20.828 -0.977 1 98.75 173 VAL A N 1
ATOM 1312 C CA . VAL A 1 173 ? -6.043 20.625 0.018 1 98.75 173 VAL A CA 1
ATOM 1313 C C . VAL A 1 173 ? -6.109 21.844 0.937 1 98.75 173 VAL A C 1
ATOM 1315 O O . VAL A 1 173 ? -5.082 22.328 1.422 1 98.75 173 VAL A O 1
ATOM 1318 N N . VAL A 1 174 ? -7.344 22.391 1.146 1 98.88 174 VAL A N 1
ATOM 1319 C CA . VAL A 1 174 ? -7.508 23.516 2.061 1 98.88 174 VAL A CA 1
ATOM 1320 C C . VAL A 1 174 ? -8.664 23.234 3.02 1 98.88 174 VAL A C 1
ATOM 1322 O O . VAL A 1 174 ? -9.578 22.484 2.693 1 98.88 174 VAL A O 1
ATOM 1325 N N . SER A 1 175 ? -8.57 23.797 4.168 1 98.94 175 SER A N 1
ATOM 1326 C CA . SER A 1 175 ? -9.602 23.656 5.188 1 98.94 175 SER A CA 1
ATOM 1327 C C . SER A 1 175 ? -9.711 24.922 6.031 1 98.94 175 SER A C 1
ATOM 1329 O O . SER A 1 175 ? -8.812 25.766 6.016 1 98.94 175 SER A O 1
ATOM 1331 N N . GLY A 1 176 ? -10.844 25.078 6.715 1 98.88 176 GLY A N 1
ATOM 1332 C CA . GLY A 1 176 ? -11.078 26.25 7.559 1 98.88 176 GLY A CA 1
ATOM 1333 C C . GLY A 1 176 ? -11.836 25.922 8.828 1 98.88 176 GLY A C 1
ATOM 1334 O O . GLY A 1 176 ? -12.547 24.906 8.891 1 98.88 176 GLY A O 1
ATOM 1335 N N . LEU A 1 177 ? -11.609 26.75 9.805 1 98.75 177 LEU A N 1
ATOM 1336 C CA . LEU A 1 177 ? -12.328 26.641 11.07 1 98.75 177 LEU A CA 1
ATOM 1337 C C . LEU A 1 177 ? -13.656 27.391 11.008 1 98.75 177 LEU A C 1
ATOM 1339 O O . LEU A 1 177 ? -13.898 28.312 11.789 1 98.75 177 LEU A O 1
ATOM 1343 N N . ASP A 1 178 ? -14.531 26.922 10.203 1 98.44 178 ASP A N 1
ATOM 1344 C CA . ASP A 1 178 ? -15.812 27.578 9.953 1 98.44 178 ASP A CA 1
ATOM 1345 C C . ASP A 1 178 ? -16.703 27.531 11.188 1 98.44 178 ASP A C 1
ATOM 1347 O O . ASP A 1 178 ? -17.531 28.422 11.391 1 98.44 178 ASP A O 1
ATOM 1351 N N . ASP A 1 179 ? -16.547 26.516 12.031 1 97.81 179 ASP A N 1
ATOM 1352 C CA . ASP A 1 179 ? -17.344 26.391 13.242 1 97.81 179 ASP A CA 1
ATOM 1353 C C . ASP A 1 179 ? -16.938 27.438 14.273 1 97.81 179 ASP A C 1
ATOM 1355 O O . ASP A 1 179 ? -17.672 27.703 15.227 1 97.81 179 ASP A O 1
ATOM 1359 N N . ILE A 1 180 ? -15.812 28.047 14.102 1 98.06 180 ILE A N 1
ATOM 1360 C CA . ILE A 1 180 ? -15.305 29.078 15 1 98.06 180 ILE A CA 1
ATOM 1361 C C . ILE A 1 180 ? -15.523 30.453 14.383 1 98.06 180 ILE A C 1
ATOM 1363 O O . ILE A 1 180 ? -16.125 31.328 15.016 1 98.06 180 ILE A O 1
ATOM 1367 N N . VAL A 1 181 ? -15.039 30.609 13.195 1 98.44 181 VAL A N 1
ATOM 1368 C CA . VAL A 1 181 ? -15.242 31.828 12.422 1 98.44 181 VAL A CA 1
ATOM 1369 C C . VAL A 1 181 ? -15.828 31.484 11.055 1 98.44 181 VAL A C 1
ATOM 1371 O O . VAL A 1 181 ? -15.102 31.125 10.133 1 98.44 181 VAL A O 1
ATOM 1374 N N . PRO A 1 182 ? -17.125 31.641 10.875 1 98.31 182 PRO A N 1
ATOM 1375 C CA . PRO A 1 182 ? -17.781 31.328 9.594 1 98.31 182 PRO A CA 1
ATOM 1376 C C . PRO A 1 182 ? -17.141 32.062 8.414 1 98.31 182 PRO A C 1
ATOM 1378 O O . PRO A 1 182 ? -16.797 33.25 8.539 1 98.31 182 PRO A O 1
ATOM 1381 N N . GLY A 1 183 ? -16.922 31.328 7.312 1 98.5 183 GLY A N 1
ATOM 1382 C CA . GLY A 1 183 ? -16.344 31.922 6.121 1 98.5 183 GLY A CA 1
ATOM 1383 C C . GLY A 1 183 ? -14.859 31.641 5.98 1 98.5 183 GLY A C 1
ATOM 1384 O O . GLY A 1 183 ? -14.242 31.984 4.969 1 98.5 183 GLY A O 1
ATOM 1385 N N . SER A 1 184 ? -14.297 31.016 6.961 1 98.75 184 SER A N 1
ATOM 1386 C CA . SER A 1 184 ? -12.867 30.719 6.938 1 98.75 184 SER A CA 1
ATOM 1387 C C . SER A 1 184 ? -12.508 29.891 5.707 1 98.75 184 SER A C 1
ATOM 1389 O O . SER A 1 184 ? -11.562 30.219 4.984 1 98.75 184 SER A O 1
ATOM 1391 N N . LEU A 1 185 ? -13.203 28.828 5.457 1 98.88 185 LEU A N 1
ATOM 1392 C CA . LEU A 1 185 ? -12.898 27.953 4.32 1 98.88 185 LEU A CA 1
ATOM 1393 C C . LEU A 1 185 ? -13.008 28.734 3.01 1 98.88 185 LEU A C 1
ATOM 1395 O O . LEU A 1 185 ? -12.141 28.609 2.143 1 98.88 185 LEU A O 1
ATOM 1399 N N . ASN A 1 186 ? -14.008 29.469 2.873 1 98.75 186 ASN A N 1
ATOM 1400 C CA . ASN A 1 186 ? -14.211 30.25 1.651 1 98.75 186 ASN A CA 1
ATOM 1401 C C . ASN A 1 186 ? -13.07 31.234 1.423 1 98.75 186 ASN A C 1
ATOM 1403 O O . ASN A 1 186 ? -12.562 31.359 0.308 1 98.75 186 ASN A O 1
ATOM 1407 N N . ALA A 1 187 ? -12.703 32 2.463 1 98.56 187 ALA A N 1
ATOM 1408 C CA . ALA A 1 187 ? -11.617 32.969 2.365 1 98.56 187 ALA A CA 1
ATOM 1409 C C . ALA A 1 187 ? -10.312 32.281 1.962 1 98.56 187 ALA A C 1
ATOM 1411 O O . ALA A 1 187 ? -9.609 32.75 1.065 1 98.56 187 ALA A O 1
ATOM 1412 N N . ILE A 1 188 ? -10.055 31.172 2.572 1 98.88 188 ILE A N 1
ATOM 1413 C CA . ILE A 1 188 ? -8.82 30.438 2.309 1 98.88 188 ILE A CA 1
ATOM 1414 C C . ILE A 1 188 ? -8.852 29.859 0.893 1 98.88 188 ILE A C 1
ATOM 1416 O O . ILE A 1 188 ? -7.867 29.969 0.155 1 98.88 188 ILE A 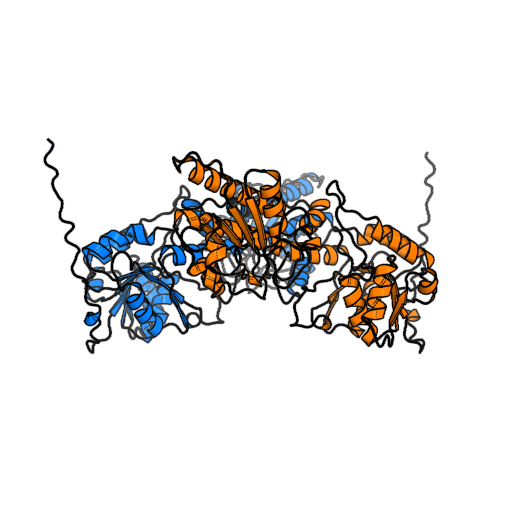O 1
ATOM 1420 N N . THR A 1 189 ? -9.945 29.297 0.484 1 98.81 189 THR A N 1
ATOM 1421 C CA . THR A 1 189 ? -10.094 28.719 -0.849 1 98.81 189 THR A CA 1
ATOM 1422 C C . THR A 1 189 ? -9.844 29.766 -1.924 1 98.81 189 THR A C 1
ATOM 1424 O O . THR A 1 189 ? -9.094 29.531 -2.871 1 98.81 189 THR A O 1
ATOM 1427 N N . ARG A 1 190 ? -10.391 30.922 -1.766 1 98.19 190 ARG A N 1
ATOM 1428 C CA . ARG A 1 190 ? -10.242 31.984 -2.74 1 98.19 190 ARG A CA 1
ATOM 1429 C C . ARG A 1 190 ? -8.789 32.438 -2.842 1 98.19 190 ARG A C 1
ATOM 1431 O O . ARG A 1 190 ? -8.297 32.719 -3.938 1 98.19 190 ARG A O 1
ATOM 1438 N N . LEU A 1 191 ? -8.195 32.531 -1.71 1 98.19 191 LEU A N 1
ATOM 1439 C CA . LEU A 1 191 ? -6.789 32.938 -1.69 1 98.19 191 LEU A CA 1
ATOM 1440 C C . LEU A 1 191 ? -5.934 31.938 -2.467 1 98.19 191 LEU A C 1
ATOM 1442 O O . LEU A 1 191 ? -5.117 32.312 -3.301 1 98.19 191 LEU A O 1
ATOM 1446 N N . TYR A 1 192 ? -6.117 30.641 -2.248 1 98.38 192 TYR A N 1
ATOM 1447 C CA . TYR A 1 192 ? -5.285 29.594 -2.834 1 98.38 192 TYR A CA 1
ATOM 1448 C C . TYR A 1 192 ? -5.621 29.391 -4.305 1 98.38 192 TYR A C 1
ATOM 1450 O O . TYR A 1 192 ? -4.754 29.031 -5.105 1 98.38 192 TYR A O 1
ATOM 1458 N N . GLU A 1 193 ? -6.84 29.578 -4.727 1 98.19 193 GLU A N 1
ATOM 1459 C CA . GLU A 1 193 ? -7.27 29.406 -6.109 1 98.19 193 GLU A CA 1
ATOM 1460 C C . GLU A 1 193 ? -6.555 30.375 -7.039 1 98.19 193 GLU A C 1
ATOM 1462 O O . GLU A 1 193 ? -6.496 30.156 -8.25 1 98.19 193 GLU A O 1
ATOM 1467 N N . LYS A 1 194 ? -5.977 31.453 -6.484 1 96.81 194 LYS A N 1
ATOM 1468 C CA . LYS A 1 194 ? -5.266 32.438 -7.289 1 96.81 194 LYS A CA 1
ATOM 1469 C C . LYS A 1 194 ? -3.92 31.891 -7.766 1 96.81 194 LYS A C 1
ATOM 1471 O O . LYS A 1 194 ? -3.344 32.406 -8.727 1 96.81 194 LYS A O 1
ATOM 1476 N N . VAL A 1 195 ? -3.455 30.812 -7.09 1 96.25 195 VAL A N 1
ATOM 1477 C CA . VAL A 1 195 ? -2.08 30.438 -7.398 1 96.25 195 VAL A CA 1
ATOM 1478 C C . VAL A 1 195 ? -2.008 28.938 -7.691 1 96.25 195 VAL A C 1
ATOM 1480 O O . VAL A 1 195 ? -1.022 28.453 -8.258 1 96.25 195 VAL A O 1
ATOM 1483 N N . PHE A 1 196 ? -2.979 28.125 -7.363 1 97 196 PHE A N 1
ATOM 1484 C CA . PHE A 1 196 ? -2.988 26.688 -7.629 1 97 196 PHE A CA 1
ATOM 1485 C C . PHE A 1 196 ? -4.023 26.344 -8.695 1 97 196 PHE A C 1
ATOM 1487 O O . PHE A 1 196 ? -5.117 26.922 -8.711 1 97 196 PHE A O 1
ATOM 1494 N N . ASP A 1 197 ? -3.682 25.328 -9.539 1 96.88 197 ASP A N 1
ATOM 1495 C CA . ASP A 1 197 ? -4.562 24.922 -10.633 1 96.88 197 ASP A CA 1
ATOM 1496 C C . ASP A 1 197 ? -5.824 24.25 -10.102 1 96.88 197 ASP A C 1
ATOM 1498 O O . ASP A 1 197 ? -6.898 24.375 -10.688 1 96.88 197 ASP A O 1
ATOM 1502 N N . THR A 1 198 ? -5.664 23.469 -9.062 1 97.69 198 THR A N 1
ATOM 1503 C CA . THR A 1 198 ? -6.766 22.734 -8.445 1 97.69 198 THR A CA 1
ATOM 1504 C C . THR A 1 198 ? -6.711 22.859 -6.926 1 97.69 198 THR A C 1
ATOM 1506 O O . THR A 1 198 ? -5.684 22.562 -6.309 1 97.69 198 THR A O 1
ATOM 1509 N N . VAL A 1 199 ? -7.785 23.375 -6.367 1 98.5 199 VAL A N 1
ATOM 1510 C CA . VAL A 1 199 ? -7.918 23.484 -4.918 1 98.5 199 VAL A CA 1
ATOM 1511 C C . VAL A 1 199 ? -9.008 22.516 -4.434 1 98.5 199 VAL A C 1
ATOM 1513 O O . VAL A 1 199 ? -10.078 22.438 -5.035 1 98.5 199 VAL A O 1
ATOM 1516 N N . VAL A 1 200 ? -8.727 21.734 -3.377 1 98.69 200 VAL A N 1
ATOM 1517 C CA . VAL A 1 200 ? -9.625 20.734 -2.82 1 98.69 200 VAL A CA 1
ATOM 1518 C C . VAL A 1 200 ? -10.047 21.141 -1.41 1 98.69 200 VAL A C 1
ATOM 1520 O O . VAL A 1 200 ? -9.414 20.734 -0.427 1 98.69 200 VAL A O 1
ATOM 1523 N N . PRO A 1 201 ? -11.164 21.875 -1.298 1 98.81 201 PRO A N 1
ATOM 1524 C CA . PRO A 1 201 ? -11.664 22.219 0.036 1 98.81 201 PRO A CA 1
ATOM 1525 C C . PRO A 1 201 ? -12.219 21 0.787 1 98.81 201 PRO A C 1
ATOM 1527 O O . PRO A 1 201 ? -12.883 20.156 0.189 1 98.81 201 PRO A O 1
ATOM 1530 N N . VAL A 1 202 ? -11.891 20.906 2.043 1 98.81 202 VAL A N 1
ATOM 1531 C CA . VAL A 1 202 ? -12.414 19.844 2.885 1 98.81 202 VAL A CA 1
ATOM 1532 C C . VAL A 1 202 ? -13.148 20.438 4.082 1 98.81 202 VAL A C 1
ATOM 1534 O O . VAL A 1 202 ? -13.07 21.641 4.324 1 98.81 202 VAL A O 1
ATOM 1537 N N . SER A 1 203 ? -13.828 19.625 4.848 1 98.44 203 SER A N 1
ATOM 1538 C CA . SER A 1 203 ? -14.875 20.078 5.758 1 98.44 203 SER A CA 1
ATOM 1539 C C . SER A 1 203 ? -14.281 20.781 6.977 1 98.44 203 SER A C 1
ATOM 1541 O O . SER A 1 203 ? -14.914 21.672 7.555 1 98.44 203 SER A O 1
ATOM 1543 N N . LYS A 1 204 ? -13.086 20.359 7.414 1 98.56 204 LYS A N 1
ATOM 1544 C CA . LYS A 1 204 ? -12.453 20.953 8.594 1 98.56 204 LYS A CA 1
ATOM 1545 C C . LYS A 1 204 ? -10.961 20.625 8.641 1 98.56 204 LYS A C 1
ATOM 1547 O O . LYS A 1 204 ? -10.5 19.719 7.93 1 98.56 204 LYS A O 1
ATOM 1552 N N . PRO A 1 205 ? -10.211 21.297 9.453 1 98.81 205 PRO A N 1
ATOM 1553 C CA . PRO A 1 205 ? -8.758 21.125 9.492 1 98.81 205 PRO A CA 1
ATOM 1554 C C . PRO A 1 205 ? -8.336 19.703 9.836 1 98.81 205 PRO A C 1
ATOM 1556 O O . PRO A 1 205 ? -7.34 19.203 9.312 1 98.81 205 PRO A O 1
ATOM 1559 N N . GLU A 1 206 ? -9.094 19.031 10.672 1 98.75 206 GLU A N 1
ATOM 1560 C CA . GLU A 1 206 ? -8.75 17.672 11.062 1 98.75 206 GLU A CA 1
ATOM 1561 C C . GLU A 1 206 ? -8.727 16.734 9.859 1 98.75 206 GLU A C 1
ATOM 1563 O O . GLU A 1 206 ? -7.93 15.797 9.805 1 98.75 206 GLU A O 1
ATOM 1568 N N . VAL A 1 207 ? -9.555 16.984 8.844 1 98.81 207 VAL A N 1
ATOM 1569 C CA . VAL A 1 207 ? -9.586 16.172 7.629 1 98.81 207 VAL A CA 1
ATOM 1570 C C . VAL A 1 207 ? -8.297 16.391 6.832 1 98.81 207 VAL A C 1
ATOM 1572 O O . VAL A 1 207 ? -7.688 15.438 6.355 1 98.81 207 VAL A O 1
ATOM 1575 N N . ALA A 1 208 ? -7.867 17.625 6.711 1 98.81 208 ALA A N 1
ATOM 1576 C CA . ALA A 1 208 ? -6.641 17.969 5.988 1 98.81 208 ALA A CA 1
ATOM 1577 C C . ALA A 1 208 ? -5.418 17.359 6.668 1 98.81 208 ALA A C 1
ATOM 1579 O O . ALA A 1 208 ? -4.559 16.766 6.004 1 98.81 208 ALA A O 1
ATOM 1580 N N . GLU A 1 209 ? -5.395 17.531 7.992 1 98.69 209 GLU A N 1
ATOM 1581 C CA . GLU A 1 209 ? -4.289 16.969 8.766 1 98.69 209 GLU A CA 1
ATOM 1582 C C . GLU A 1 209 ? -4.223 15.445 8.617 1 98.69 209 GLU A C 1
ATOM 1584 O O . GLU A 1 209 ? -3.152 14.891 8.375 1 98.69 209 GLU A O 1
ATOM 1589 N N . MET A 1 210 ? -5.348 14.805 8.711 1 98.5 210 MET A N 1
ATOM 1590 C CA . MET A 1 210 ? -5.438 13.352 8.609 1 98.5 210 MET A CA 1
ATOM 1591 C C . MET A 1 210 ? -5.043 12.875 7.219 1 98.5 210 MET A C 1
ATOM 1593 O O . MET A 1 210 ? -4.336 11.883 7.074 1 98.5 210 MET A O 1
ATOM 1597 N N . ALA A 1 211 ? -5.496 13.562 6.203 1 98.31 211 ALA A N 1
ATOM 1598 C CA . ALA A 1 211 ? -5.211 13.172 4.824 1 98.31 211 ALA A CA 1
ATOM 1599 C C . ALA A 1 211 ? -3.709 13.164 4.559 1 98.31 211 ALA A C 1
ATOM 1601 O O . ALA A 1 211 ? -3.182 12.211 3.975 1 98.31 211 ALA A O 1
ATOM 1602 N N . LYS A 1 212 ? -3.016 14.172 4.988 1 97.44 212 LYS A N 1
ATOM 1603 C CA . LYS A 1 212 ? -1.573 14.273 4.793 1 97.44 212 LYS A CA 1
ATOM 1604 C C . LYS A 1 212 ? -0.845 13.125 5.484 1 97.44 212 LYS A C 1
ATOM 1606 O O . LYS A 1 212 ? 0.017 12.477 4.883 1 97.44 212 LYS A O 1
ATOM 1611 N N . LEU A 1 213 ? -1.193 12.914 6.73 1 98.19 213 LEU A N 1
ATOM 1612 C CA . LEU A 1 213 ? -0.549 11.859 7.504 1 98.19 213 LEU A CA 1
ATOM 1613 C C . LEU A 1 213 ? -0.893 10.484 6.938 1 98.19 213 LEU A C 1
ATOM 1615 O O . LEU A 1 213 ? -0.028 9.609 6.855 1 98.19 213 LEU A O 1
ATOM 1619 N N . TYR A 1 214 ? -2.125 10.289 6.512 1 98.5 214 TYR A N 1
ATOM 1620 C CA . TYR A 1 214 ? -2.576 9.031 5.926 1 98.5 214 TYR A CA 1
ATOM 1621 C C . TYR A 1 214 ? -1.809 8.719 4.645 1 98.5 214 TYR A C 1
ATOM 1623 O O . TYR A 1 214 ? -1.317 7.605 4.465 1 98.5 214 TYR A O 1
ATOM 1631 N N . GLU A 1 215 ? -1.592 9.68 3.805 1 97 215 GLU A N 1
ATOM 1632 C CA . GLU A 1 215 ? -0.876 9.523 2.541 1 97 215 GLU A CA 1
ATOM 1633 C C . GLU A 1 215 ? 0.57 9.102 2.777 1 97 215 GLU A C 1
ATOM 1635 O O . GLU A 1 215 ? 1.03 8.102 2.213 1 97 215 GLU A O 1
ATOM 1640 N N . ASN A 1 216 ? 1.198 9.828 3.57 1 96.62 216 ASN A N 1
ATOM 1641 C CA . ASN A 1 216 ? 2.611 9.562 3.816 1 96.62 216 ASN A CA 1
ATOM 1642 C C . ASN A 1 216 ? 2.811 8.219 4.516 1 96.62 216 ASN A C 1
ATOM 1644 O O . ASN A 1 216 ? 3.742 7.48 4.195 1 96.62 216 ASN A O 1
ATOM 1648 N N . CYS A 1 217 ? 1.927 7.941 5.402 1 98.25 217 CYS A N 1
ATOM 1649 C CA . CYS A 1 217 ? 2.096 6.711 6.164 1 98.25 217 CYS A CA 1
ATOM 1650 C C . CYS A 1 217 ? 1.692 5.496 5.336 1 98.25 217 CYS A C 1
ATOM 1652 O O . CYS A 1 217 ? 2.109 4.375 5.625 1 98.25 217 CYS A O 1
ATOM 1654 N N . GLN A 1 218 ? 0.798 5.664 4.312 1 97.81 218 GLN A N 1
ATOM 1655 C CA . GLN A 1 218 ? 0.597 4.555 3.387 1 97.81 218 GLN A CA 1
ATOM 1656 C C . GLN A 1 218 ? 1.906 4.156 2.713 1 97.81 218 GLN A C 1
ATOM 1658 O O . GLN A 1 218 ? 2.15 2.973 2.469 1 97.81 218 GLN A O 1
ATOM 1663 N N . ARG A 1 219 ? 2.75 5.145 2.42 1 96.38 219 ARG A N 1
ATOM 1664 C CA . ARG A 1 219 ? 4.062 4.855 1.854 1 96.38 219 ARG A CA 1
ATOM 1665 C C . ARG A 1 219 ? 4.93 4.086 2.848 1 96.38 219 ARG A C 1
ATOM 1667 O O . ARG A 1 219 ? 5.66 3.17 2.461 1 96.38 219 ARG A O 1
ATOM 1674 N N . THR A 1 220 ? 4.828 4.504 4.105 1 97.94 220 THR A N 1
ATOM 1675 C CA . THR A 1 220 ? 5.551 3.785 5.148 1 97.94 220 THR A CA 1
ATOM 1676 C C . THR A 1 220 ? 5.18 2.305 5.145 1 97.94 220 THR A C 1
ATOM 1678 O O . THR A 1 220 ? 6.055 1.439 5.141 1 97.94 220 THR A O 1
ATOM 1681 N N . ILE A 1 221 ? 3.92 2.049 5.07 1 98.19 221 ILE A N 1
ATOM 1682 C CA . ILE A 1 221 ? 3.396 0.688 5.109 1 98.19 221 ILE A CA 1
ATOM 1683 C C . ILE A 1 221 ? 3.828 -0.066 3.854 1 98.19 221 ILE A C 1
ATOM 1685 O O . ILE A 1 221 ? 4.273 -1.214 3.934 1 98.19 221 ILE A O 1
ATOM 1689 N N . ALA A 1 222 ? 3.711 0.562 2.74 1 97.62 222 ALA A N 1
ATOM 1690 C CA . ALA A 1 222 ? 4.062 -0.063 1.468 1 97.62 222 ALA A CA 1
ATOM 1691 C C . ALA A 1 222 ? 5.547 -0.413 1.42 1 97.62 222 ALA A C 1
ATOM 1693 O O . ALA A 1 222 ? 5.922 -1.49 0.953 1 97.62 222 ALA A O 1
ATOM 1694 N N . ILE A 1 223 ? 6.418 0.502 1.888 1 97.69 223 ILE A N 1
ATOM 1695 C CA . ILE A 1 223 ? 7.859 0.264 1.894 1 97.69 223 ILE A CA 1
ATOM 1696 C C . ILE A 1 223 ? 8.188 -0.871 2.859 1 97.69 223 ILE A C 1
ATOM 1698 O O . ILE A 1 223 ? 8.984 -1.76 2.535 1 97.69 223 ILE A O 1
ATOM 1702 N N . ALA A 1 224 ? 7.57 -0.842 4.027 1 98.62 224 ALA A N 1
ATOM 1703 C CA . ALA A 1 224 ? 7.789 -1.912 5 1 98.62 224 ALA A CA 1
ATOM 1704 C C . ALA A 1 224 ? 7.414 -3.27 4.41 1 98.62 224 ALA A C 1
ATOM 1706 O O . ALA A 1 224 ? 8.133 -4.254 4.594 1 98.62 224 ALA A O 1
ATOM 1707 N N . TYR A 1 225 ? 6.32 -3.297 3.68 1 98.75 225 TYR A N 1
ATOM 1708 C CA . TYR A 1 225 ? 5.844 -4.539 3.078 1 98.75 225 TYR A CA 1
ATOM 1709 C C . TYR A 1 225 ? 6.762 -4.984 1.947 1 98.75 225 TYR A C 1
ATOM 1711 O O . TYR A 1 225 ? 7.031 -6.176 1.791 1 98.75 225 TYR A O 1
ATOM 1719 N N . ALA A 1 226 ? 7.199 -4.07 1.173 1 98.44 226 ALA A N 1
ATOM 1720 C CA . ALA A 1 226 ? 8.148 -4.395 0.113 1 98.44 226 ALA A CA 1
ATOM 1721 C C . ALA A 1 226 ? 9.414 -5.023 0.687 1 98.44 226 ALA A C 1
ATOM 1723 O O . ALA A 1 226 ? 9.945 -5.984 0.129 1 98.44 226 ALA A O 1
ATOM 1724 N N . ASN A 1 227 ? 9.883 -4.5 1.776 1 98.38 227 ASN A N 1
ATOM 1725 C CA . ASN A 1 227 ? 11.094 -5.023 2.4 1 98.38 227 ASN A CA 1
ATOM 1726 C C . ASN A 1 227 ? 10.836 -6.375 3.064 1 98.38 227 ASN A C 1
ATOM 1728 O O . ASN A 1 227 ? 11.719 -7.234 3.09 1 98.38 227 ASN A O 1
ATOM 1732 N N . GLU A 1 228 ? 9.648 -6.523 3.588 1 98.25 228 GLU A N 1
ATOM 1733 C CA . GLU A 1 228 ? 9.25 -7.828 4.105 1 98.25 228 GLU A CA 1
ATOM 1734 C C . GLU A 1 228 ? 9.266 -8.883 3.006 1 98.25 228 GLU A C 1
ATOM 1736 O O . GLU A 1 228 ? 9.766 -9.992 3.211 1 98.25 228 GLU A O 1
ATOM 1741 N N . MET A 1 229 ? 8.734 -8.57 1.878 1 98.44 229 MET A N 1
ATOM 1742 C CA . MET A 1 229 ? 8.781 -9.445 0.713 1 98.44 229 MET A CA 1
ATOM 1743 C C . MET A 1 229 ? 10.219 -9.727 0.297 1 98.44 229 MET A C 1
ATOM 1745 O O . MET A 1 229 ? 10.57 -10.867 -0.005 1 98.44 229 MET A O 1
ATOM 1749 N N . ALA A 1 230 ? 11.062 -8.688 0.319 1 97.81 230 ALA A N 1
ATOM 1750 C CA . ALA A 1 230 ? 12.461 -8.852 -0.063 1 97.81 230 ALA A CA 1
ATOM 1751 C C . ALA A 1 230 ? 13.156 -9.875 0.83 1 97.81 230 ALA A C 1
ATOM 1753 O O . ALA A 1 230 ? 13.859 -10.766 0.339 1 97.81 230 ALA A O 1
ATOM 1754 N N . ASP A 1 231 ? 12.906 -9.758 2.09 1 96.75 231 ASP A N 1
ATOM 1755 C CA . ASP A 1 231 ? 13.5 -10.688 3.045 1 96.75 231 ASP A CA 1
ATOM 1756 C C . ASP A 1 231 ? 12.992 -12.109 2.818 1 96.75 231 ASP A C 1
ATOM 1758 O O . ASP A 1 231 ? 13.742 -13.07 2.967 1 96.75 231 ASP A O 1
ATOM 1762 N N . ALA A 1 232 ? 11.766 -12.234 2.414 1 97.94 232 ALA A N 1
ATOM 1763 C CA . ALA A 1 232 ? 11.133 -13.531 2.207 1 97.94 232 ALA A CA 1
ATOM 1764 C C . ALA A 1 232 ? 11.68 -14.219 0.959 1 97.94 232 ALA A C 1
ATOM 1766 O O . ALA A 1 232 ? 11.477 -15.422 0.764 1 97.94 232 ALA A O 1
ATOM 1767 N N . CYS A 1 233 ? 12.344 -13.555 0.127 1 97.62 233 CYS A N 1
ATOM 1768 C CA . CYS A 1 233 ? 12.875 -14.094 -1.12 1 97.62 233 CYS A CA 1
ATOM 1769 C C . CYS A 1 233 ? 14.117 -14.945 -0.863 1 97.62 233 CYS A C 1
ATOM 1771 O O . CYS A 1 233 ? 14.422 -15.852 -1.638 1 97.62 233 CYS A O 1
ATOM 1773 N N . ALA A 1 234 ? 14.828 -14.742 0.228 1 94.75 234 ALA A N 1
ATOM 1774 C CA . ALA A 1 234 ? 16.156 -15.281 0.482 1 94.75 234 ALA A CA 1
ATOM 1775 C C . ALA A 1 234 ? 16.141 -16.797 0.473 1 94.75 234 ALA A C 1
ATOM 1777 O O . ALA A 1 234 ? 16.953 -17.438 -0.222 1 94.75 234 ALA A O 1
ATOM 1778 N N . PRO A 1 235 ? 15.18 -17.438 1.089 1 95.62 235 PRO A N 1
ATOM 1779 C CA . PRO A 1 235 ? 15.18 -18.891 1.132 1 95.62 235 PRO A CA 1
ATOM 1780 C C . PRO A 1 235 ? 15.016 -19.531 -0.248 1 95.62 235 PRO A C 1
ATOM 1782 O O . PRO A 1 235 ? 15.352 -20.703 -0.439 1 95.62 235 PRO A O 1
ATOM 1785 N N . PHE A 1 236 ? 14.57 -18.781 -1.227 1 96.81 236 PHE A N 1
ATOM 1786 C CA . PHE A 1 236 ? 14.273 -19.344 -2.543 1 96.81 236 PHE A CA 1
ATOM 1787 C C . PHE A 1 236 ? 15.352 -18.938 -3.549 1 96.81 236 PHE A C 1
ATOM 1789 O O . PHE A 1 236 ? 15.289 -19.344 -4.715 1 96.81 236 PHE A O 1
ATOM 1796 N N . GLY A 1 237 ? 16.297 -18.125 -3.074 1 94.94 237 GLY A N 1
ATOM 1797 C CA . GLY A 1 237 ? 17.344 -17.656 -3.982 1 94.94 237 GLY A CA 1
ATOM 1798 C C . GLY A 1 237 ? 16.797 -16.781 -5.102 1 94.94 237 GLY A C 1
ATOM 1799 O O . GLY A 1 237 ? 17.25 -16.891 -6.246 1 94.94 237 GLY A O 1
ATOM 1800 N N . ILE A 1 238 ? 15.781 -16.062 -4.871 1 96 238 ILE A N 1
ATOM 1801 C CA . ILE A 1 238 ? 15.172 -15.18 -5.855 1 96 238 ILE A CA 1
ATOM 1802 C C . ILE A 1 238 ? 15.617 -13.742 -5.602 1 96 238 ILE A C 1
ATOM 1804 O O . ILE A 1 238 ? 15.789 -13.336 -4.453 1 96 238 ILE A O 1
ATOM 1808 N N . ASP A 1 239 ? 15.812 -12.961 -6.672 1 96.75 239 ASP A N 1
ATOM 1809 C CA . ASP A 1 239 ? 16.109 -11.539 -6.598 1 96.75 239 ASP A CA 1
ATOM 1810 C C . ASP A 1 239 ? 14.852 -10.734 -6.27 1 96.75 239 ASP A C 1
ATOM 1812 O O . ASP A 1 239 ? 13.93 -10.648 -7.086 1 96.75 239 ASP A O 1
ATOM 1816 N N . PRO A 1 240 ? 14.867 -10.078 -5.117 1 97.94 240 PRO A N 1
ATOM 1817 C CA . PRO A 1 240 ? 13.664 -9.336 -4.746 1 97.94 240 PRO A CA 1
ATOM 1818 C C . PRO A 1 240 ? 13.336 -8.211 -5.727 1 97.94 240 PRO A C 1
ATOM 1820 O O . PRO A 1 240 ? 12.172 -7.859 -5.906 1 97.94 240 PRO A O 1
ATOM 1823 N N . PHE A 1 241 ? 14.32 -7.641 -6.383 1 97.94 241 PHE A N 1
ATOM 1824 C CA . PHE A 1 241 ? 14.07 -6.59 -7.363 1 97.94 241 PHE A CA 1
ATOM 1825 C C . PHE A 1 241 ? 13.359 -7.152 -8.586 1 97.94 241 PHE A C 1
ATOM 1827 O O . PHE A 1 241 ? 12.531 -6.469 -9.195 1 97.94 241 PHE A O 1
ATOM 1834 N N . GLU A 1 242 ? 13.672 -8.398 -8.938 1 98.31 242 GLU A N 1
ATOM 1835 C CA . GLU A 1 242 ? 12.961 -9.031 -10.047 1 98.31 242 GLU A CA 1
ATOM 1836 C C . GLU A 1 242 ? 11.477 -9.195 -9.727 1 98.31 242 GLU A C 1
ATOM 1838 O O . GLU A 1 242 ? 10.617 -8.922 -10.57 1 98.31 242 GLU A O 1
ATOM 1843 N N . VAL A 1 243 ? 11.188 -9.578 -8.5 1 98.62 243 VAL A N 1
ATOM 1844 C CA . VAL A 1 243 ? 9.805 -9.758 -8.07 1 98.62 243 VAL A CA 1
ATOM 1845 C C . VAL A 1 243 ? 9.07 -8.422 -8.125 1 98.62 243 VAL A C 1
ATOM 1847 O O . VAL A 1 243 ? 7.973 -8.328 -8.68 1 98.62 243 VAL A O 1
ATOM 1850 N N . ALA A 1 244 ? 9.688 -7.391 -7.547 1 98.19 244 ALA A N 1
ATOM 1851 C CA . ALA A 1 244 ? 9.07 -6.07 -7.504 1 98.19 244 ALA A CA 1
ATOM 1852 C C . ALA A 1 244 ? 8.852 -5.52 -8.906 1 98.19 244 ALA A C 1
ATOM 1854 O O . ALA A 1 244 ? 7.805 -4.938 -9.203 1 98.19 244 ALA A O 1
ATOM 1855 N N . GLU A 1 245 ? 9.836 -5.688 -9.766 1 97.81 245 GLU A N 1
ATOM 1856 C CA . GLU A 1 245 ? 9.727 -5.234 -11.148 1 97.81 245 GLU A CA 1
ATOM 1857 C C . GLU A 1 245 ? 8.609 -5.973 -11.891 1 97.81 245 GLU A C 1
ATOM 1859 O O . GLU A 1 245 ? 7.855 -5.363 -12.648 1 97.81 245 GLU A O 1
ATOM 1864 N N . THR A 1 246 ? 8.57 -7.27 -11.688 1 98.31 246 THR A N 1
ATOM 1865 C CA . THR A 1 246 ? 7.52 -8.078 -12.289 1 98.31 246 THR A CA 1
ATOM 1866 C C . THR A 1 246 ? 6.145 -7.602 -11.836 1 98.31 246 THR A C 1
ATOM 1868 O O . THR A 1 246 ? 5.25 -7.387 -12.656 1 98.31 246 THR A O 1
ATOM 1871 N N . SER A 1 247 ? 5.973 -7.367 -10.555 1 97.75 247 SER A N 1
ATOM 1872 C CA . SER A 1 247 ? 4.707 -6.895 -10 1 97.75 247 SER A CA 1
ATOM 1873 C C . SER A 1 247 ? 4.332 -5.527 -10.562 1 97.75 247 SER A C 1
ATOM 1875 O O . SER A 1 247 ? 3.156 -5.262 -10.82 1 97.75 247 SER A O 1
ATOM 1877 N N . ALA A 1 248 ? 5.32 -4.68 -10.797 1 96.69 248 ALA A N 1
ATOM 1878 C CA . ALA A 1 248 ? 5.109 -3.324 -11.297 1 96.69 248 ALA A CA 1
ATOM 1879 C C . ALA A 1 248 ? 4.598 -3.344 -12.734 1 96.69 248 ALA A C 1
ATOM 1881 O O . ALA A 1 248 ? 4.129 -2.324 -13.242 1 96.69 248 ALA A O 1
ATOM 1882 N N . SER A 1 249 ? 4.676 -4.488 -13.414 1 96.44 249 SER A N 1
ATOM 1883 C CA . SER A 1 249 ? 4.152 -4.602 -14.773 1 96.44 249 SER A CA 1
ATOM 1884 C C . SER A 1 249 ? 2.627 -4.625 -14.781 1 96.44 249 SER A C 1
ATOM 1886 O O . SER A 1 249 ? 2.002 -4.453 -15.828 1 96.44 249 SER A O 1
ATOM 1888 N N . LYS A 1 250 ? 2.043 -4.891 -13.641 1 93.5 250 LYS A N 1
ATOM 1889 C CA . LYS A 1 250 ? 0.586 -4.855 -13.555 1 93.5 250 LYS A CA 1
ATOM 1890 C C . LYS A 1 250 ? 0.064 -3.426 -13.664 1 93.5 250 LYS A C 1
ATOM 1892 O O . LYS A 1 250 ? 0.489 -2.545 -12.914 1 93.5 250 LYS A O 1
ATOM 1897 N N . PRO A 1 251 ? -0.882 -3.184 -14.469 1 90.56 251 PRO A N 1
ATOM 1898 C CA . PRO A 1 251 ? -1.286 -1.804 -14.75 1 90.56 251 PRO A CA 1
ATOM 1899 C C . PRO A 1 251 ? -2.299 -1.269 -13.742 1 90.56 251 PRO A C 1
ATOM 1901 O O . PRO A 1 251 ? -2.684 -0.098 -13.805 1 90.56 251 PRO A O 1
ATOM 1904 N N . PHE A 1 252 ? -2.783 -2.09 -12.82 1 88.19 252 PHE A N 1
ATOM 1905 C CA . PHE A 1 252 ? -3.766 -1.645 -11.836 1 88.19 252 PHE A CA 1
ATOM 1906 C C . PHE A 1 252 ? -3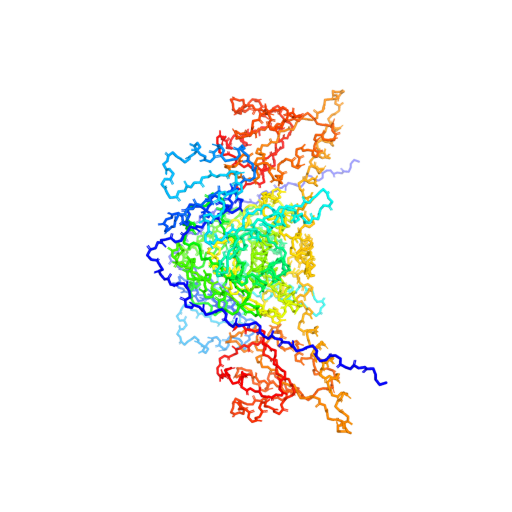.59 -2.391 -10.516 1 88.19 252 PHE A C 1
ATOM 1908 O O . PHE A 1 252 ? -2.992 -3.467 -10.484 1 88.19 252 PHE A O 1
ATOM 1915 N N . GLY A 1 253 ? -4.062 -1.73 -9.461 1 88.31 253 GLY A N 1
ATOM 1916 C CA . GLY A 1 253 ? -4.219 -2.42 -8.195 1 88.31 253 GLY A CA 1
ATOM 1917 C C . GLY A 1 253 ? -2.904 -2.641 -7.469 1 88.31 253 GLY A C 1
ATOM 1918 O O . GLY A 1 253 ? -2.822 -3.471 -6.559 1 88.31 253 GLY A O 1
ATOM 1919 N N . TYR A 1 254 ? -1.91 -1.979 -7.879 1 92.31 254 TYR A N 1
ATOM 1920 C CA . TYR A 1 254 ? -0.584 -2.162 -7.301 1 92.31 254 TYR A CA 1
ATOM 1921 C C . TYR A 1 254 ? 0.195 -0.853 -7.297 1 92.31 254 TYR A C 1
ATOM 1923 O O . TYR A 1 254 ? 0.166 -0.103 -8.273 1 92.31 254 TYR A O 1
ATOM 1931 N N . LEU A 1 255 ? 0.782 -0.527 -6.121 1 93.88 255 LEU A N 1
ATOM 1932 C CA . LEU A 1 255 ? 1.71 0.591 -5.992 1 93.88 255 LEU A CA 1
ATOM 1933 C C . LEU A 1 255 ? 3.15 0.123 -6.164 1 93.88 255 LEU A C 1
ATOM 1935 O O . LEU A 1 255 ? 3.662 -0.639 -5.34 1 93.88 255 LEU A O 1
ATOM 1939 N N . PRO A 1 256 ? 3.803 0.566 -7.254 1 95.19 256 PRO A N 1
ATOM 1940 C CA . PRO A 1 256 ? 5.188 0.137 -7.453 1 95.19 256 PRO A CA 1
ATOM 1941 C C . PRO A 1 256 ? 6.125 0.647 -6.359 1 95.19 256 PRO A C 1
ATOM 1943 O O . PRO A 1 256 ? 6.328 1.857 -6.23 1 95.19 256 PRO A O 1
ATOM 1946 N N . ILE A 1 257 ? 6.57 -0.207 -5.512 1 96 257 ILE A N 1
ATOM 1947 C CA . ILE A 1 257 ? 7.559 0.034 -4.465 1 96 257 ILE A CA 1
ATOM 1948 C C . ILE A 1 257 ? 8.68 -0.993 -4.57 1 96 257 ILE A C 1
ATOM 1950 O O . ILE A 1 257 ? 8.43 -2.176 -4.816 1 96 257 ILE A O 1
ATOM 1954 N N . PHE A 1 258 ? 9.883 -0.563 -4.398 1 96.81 258 PHE A N 1
ATOM 1955 C CA . PHE A 1 258 ? 11.039 -1.449 -4.535 1 96.81 258 PHE A CA 1
ATOM 1956 C C . PHE A 1 258 ? 11.75 -1.613 -3.199 1 96.81 258 PHE A C 1
ATOM 1958 O O . PHE A 1 258 ? 11.688 -0.731 -2.342 1 96.81 258 PHE A O 1
ATOM 1965 N N . PRO A 1 259 ? 12.406 -2.779 -3.041 1 97.06 259 PRO A N 1
ATOM 1966 C CA . PRO A 1 259 ? 13.18 -3.016 -1.819 1 97.06 259 PRO A CA 1
ATOM 1967 C C . PRO A 1 259 ? 14.203 -1.919 -1.551 1 97.06 259 PRO A C 1
ATOM 1969 O O . PRO A 1 259 ? 14.734 -1.319 -2.49 1 97.06 259 PRO A O 1
ATOM 1972 N N . SER A 1 260 ? 14.461 -1.664 -0.257 1 97.5 260 SER A N 1
ATOM 1973 C CA . SER A 1 260 ? 15.398 -0.626 0.157 1 97.5 260 SER A CA 1
ATOM 1974 C C . SER A 1 260 ? 16.062 -0.977 1.485 1 97.5 260 SER A C 1
ATOM 1976 O O . SER A 1 260 ? 15.68 -1.95 2.137 1 97.5 260 SER A O 1
ATOM 1978 N N . LEU A 1 261 ? 17.078 -0.221 1.786 1 97.75 261 LEU A N 1
ATOM 1979 C CA . LEU A 1 261 ? 17.75 -0.402 3.066 1 97.75 261 LEU A CA 1
ATOM 1980 C C . LEU A 1 261 ? 16.875 0.061 4.219 1 97.75 261 LEU A C 1
ATOM 1982 O O . LEU A 1 261 ? 16.953 -0.481 5.324 1 97.75 261 LEU A O 1
ATOM 1986 N N . GLY A 1 262 ? 16.062 1 3.928 1 96.94 262 GLY A N 1
ATOM 1987 C CA . GLY A 1 262 ? 15.18 1.62 4.898 1 96.94 262 GLY A CA 1
ATOM 1988 C C . GLY A 1 262 ? 14.438 2.818 4.34 1 96.94 262 GLY A C 1
ATOM 1989 O O . GLY A 1 262 ? 14.289 2.957 3.125 1 96.94 262 GLY A O 1
ATOM 1990 N N . ILE A 1 263 ? 13.867 3.566 5.27 1 96.31 263 ILE A N 1
ATOM 1991 C CA . ILE A 1 263 ? 13.133 4.773 4.906 1 96.31 263 ILE A CA 1
ATOM 1992 C C . ILE A 1 263 ? 13.898 6.008 5.387 1 96.31 263 ILE A C 1
ATOM 1994 O O . ILE A 1 263 ? 14.266 6.098 6.559 1 96.31 263 ILE A O 1
ATOM 1998 N N . GLY A 1 264 ? 14.133 6.922 4.484 1 93.88 264 GLY A N 1
ATOM 1999 C CA . GLY A 1 264 ? 14.828 8.148 4.836 1 93.88 264 GLY A CA 1
ATOM 2000 C C . GLY A 1 264 ? 14.047 9.398 4.484 1 93.88 264 GLY A C 1
ATOM 2001 O O . GLY A 1 264 ? 12.93 9.32 3.965 1 93.88 264 GLY A O 1
ATOM 2002 N N . GLY A 1 265 ? 14.633 10.562 4.949 1 89.81 265 GLY A N 1
ATOM 2003 C CA . GLY A 1 265 ? 14.047 11.852 4.598 1 89.81 265 GLY A CA 1
ATOM 2004 C C . GLY A 1 265 ? 13.352 12.523 5.762 1 89.81 265 GLY A C 1
ATOM 2005 O O . GLY A 1 265 ? 13.383 12.023 6.887 1 89.81 265 GLY A O 1
ATOM 2006 N N . HIS A 1 266 ? 12.68 13.562 5.438 1 84.88 266 HIS A N 1
ATOM 2007 C CA . HIS A 1 266 ? 12.188 14.461 6.473 1 84.88 266 HIS A CA 1
ATOM 2008 C C . HIS A 1 266 ? 10.758 14.109 6.883 1 84.88 266 HIS A C 1
ATOM 2010 O O . HIS A 1 266 ? 10.305 14.492 7.961 1 84.88 266 HIS A O 1
ATOM 2016 N N . CYS A 1 267 ? 10.062 13.398 6.059 1 88.06 267 CYS A N 1
ATOM 2017 C CA . CYS A 1 267 ? 8.625 13.289 6.305 1 88.06 267 CYS A CA 1
ATOM 2018 C C . CYS A 1 267 ? 8.25 11.859 6.684 1 88.06 267 CYS A C 1
ATOM 2020 O O . CYS A 1 267 ? 7.699 11.625 7.758 1 88.06 267 CYS A O 1
ATOM 2022 N N . ILE A 1 268 ? 8.664 10.883 5.918 1 91.94 268 ILE A N 1
ATOM 2023 C CA . ILE A 1 268 ? 8.109 9.539 6.02 1 91.94 268 ILE A CA 1
ATOM 2024 C C . ILE A 1 268 ? 8.586 8.883 7.312 1 91.94 268 ILE A C 1
ATOM 2026 O O . ILE A 1 268 ? 7.809 8.195 7.984 1 91.94 268 ILE A O 1
ATOM 2030 N N . PRO A 1 269 ? 9.805 9.141 7.77 1 93 269 PRO A N 1
ATOM 2031 C CA . PRO A 1 269 ? 10.219 8.539 9.039 1 93 269 PRO A CA 1
ATOM 2032 C C . PRO A 1 269 ? 9.531 9.164 10.242 1 93 269 PRO A C 1
ATOM 2034 O O . PRO A 1 269 ? 9.422 8.531 11.297 1 93 269 PRO A O 1
ATOM 2037 N N . LEU A 1 270 ? 9.008 10.375 10.133 1 93.5 270 LEU A N 1
ATOM 2038 C CA . LEU A 1 270 ? 8.5 11.109 11.289 1 93.5 270 LEU A CA 1
ATOM 2039 C C . LEU A 1 270 ? 6.977 11.062 11.336 1 93.5 270 LEU A C 1
ATOM 2041 O O . LEU A 1 270 ? 6.387 11.062 12.422 1 93.5 270 LEU A O 1
ATOM 2045 N N . ASN A 1 271 ? 6.328 11.047 10.219 1 96.25 271 ASN A N 1
ATOM 2046 C CA . ASN A 1 271 ? 4.883 11.219 10.133 1 96.25 271 ASN A CA 1
ATOM 2047 C C . ASN A 1 271 ? 4.141 10.133 10.898 1 96.25 271 ASN A C 1
ATOM 2049 O O . ASN A 1 271 ? 3.086 10.391 11.484 1 96.25 271 ASN A O 1
ATOM 2053 N N . PRO A 1 272 ? 4.688 8.906 10.938 1 97.75 272 PRO A N 1
ATOM 2054 C CA . PRO A 1 272 ? 4.016 7.918 11.781 1 97.75 272 PRO A CA 1
ATOM 2055 C C . PRO A 1 272 ? 3.92 8.359 13.242 1 97.75 272 PRO A C 1
ATOM 2057 O O . PRO A 1 272 ? 2.91 8.102 13.906 1 97.75 272 PRO A O 1
ATOM 2060 N N . VAL A 1 273 ? 4.926 9.016 13.711 1 96.75 273 VAL A N 1
ATOM 2061 C CA . VAL A 1 273 ? 4.93 9.477 15.094 1 96.75 273 VAL A CA 1
ATOM 2062 C C . VAL A 1 273 ? 3.842 10.531 15.289 1 96.75 273 VAL A C 1
ATOM 2064 O O . VAL A 1 273 ? 3.09 10.484 16.266 1 96.75 273 VAL A O 1
ATOM 2067 N N . TYR A 1 274 ? 3.721 11.484 14.336 1 96.88 274 TYR A N 1
ATOM 2068 C CA . TYR A 1 274 ? 2.65 12.477 14.375 1 96.88 274 TYR A CA 1
ATOM 2069 C C . TYR A 1 274 ? 1.285 11.797 14.422 1 96.88 274 TYR A C 1
ATOM 2071 O O . TYR A 1 274 ? 0.453 12.125 15.273 1 96.88 274 TYR A O 1
ATOM 2079 N N . PHE A 1 275 ? 1.144 10.852 13.508 1 98.12 275 PHE A N 1
ATOM 2080 C CA . PHE A 1 275 ? -0.137 10.18 13.328 1 98.12 275 PHE A CA 1
ATOM 2081 C C . PHE A 1 275 ? -0.519 9.406 14.586 1 98.12 275 PHE A C 1
ATOM 2083 O O . PHE A 1 275 ? -1.634 9.547 15.094 1 98.12 275 PHE A O 1
ATOM 2090 N N . MET A 1 276 ? 0.393 8.734 15.188 1 97.81 276 MET A N 1
ATOM 2091 C CA . MET A 1 276 ? 0.129 7.836 16.297 1 97.81 276 MET A CA 1
ATOM 2092 C C . MET A 1 276 ? 0.065 8.609 17.625 1 97.81 276 MET A C 1
ATOM 2094 O O . MET A 1 276 ? -0.377 8.07 18.641 1 97.81 276 MET A O 1
ATOM 2098 N N . SER A 1 277 ? 0.483 9.836 17.609 1 97 277 SER A N 1
ATOM 2099 C CA . SER A 1 277 ? 0.374 10.648 18.812 1 97 277 SER A CA 1
ATOM 2100 C C . SER A 1 277 ? -1.081 10.969 19.141 1 97 277 SER A C 1
ATOM 2102 O O . SER A 1 277 ? -1.421 11.258 20.281 1 97 277 SER A O 1
ATOM 2104 N N . THR A 1 278 ? -1.978 10.922 18.141 1 97.56 278 THR A N 1
ATOM 2105 C CA . THR A 1 278 ? -3.373 11.281 18.359 1 97.56 278 THR A CA 1
ATOM 2106 C C . THR A 1 278 ? -4.301 10.156 17.922 1 97.56 278 THR A C 1
ATOM 2108 O O . THR A 1 278 ? -5.508 10.203 18.172 1 97.56 278 THR A O 1
ATOM 2111 N N . CYS A 1 279 ? -3.77 9.117 17.266 1 97.88 279 CYS A N 1
ATOM 2112 C CA . CYS A 1 279 ? -4.59 8.039 16.734 1 97.88 279 CYS A CA 1
ATOM 2113 C C . CYS A 1 279 ? -4.012 6.68 17.109 1 97.88 279 CYS A C 1
ATOM 2115 O O . CYS A 1 279 ? -2.793 6.516 17.172 1 97.88 279 CYS A O 1
ATOM 2117 N N . ASN A 1 280 ? -4.883 5.699 17.359 1 97.31 280 ASN A N 1
ATOM 2118 C CA . ASN A 1 280 ? -4.473 4.312 17.562 1 97.31 280 ASN A CA 1
ATOM 2119 C C . ASN A 1 280 ? -4.34 3.572 16.234 1 97.31 280 ASN A C 1
ATOM 2121 O O . ASN A 1 280 ? -5.344 3.26 15.586 1 97.31 280 ASN A O 1
ATOM 2125 N N . LEU A 1 281 ? -3.125 3.25 15.836 1 98.44 281 LEU A N 1
ATOM 2126 C CA . LEU A 1 281 ? -2.832 2.674 14.523 1 98.44 281 LEU A CA 1
ATOM 2127 C C . LEU A 1 281 ? -1.844 1.519 14.648 1 98.44 281 LEU A C 1
ATOM 2129 O O . LEU A 1 281 ? -0.683 1.646 14.25 1 98.44 281 LEU A O 1
ATOM 2133 N N . PRO A 1 282 ? -2.277 0.357 15.062 1 98.38 282 PRO A N 1
ATOM 2134 C CA . PRO A 1 282 ? -1.38 -0.76 15.367 1 98.38 282 PRO A CA 1
ATOM 2135 C C . PRO A 1 282 ? -0.628 -1.261 14.133 1 98.38 282 PRO A C 1
ATOM 2137 O O . PRO A 1 282 ? 0.539 -1.647 14.234 1 98.38 282 PRO A O 1
ATOM 2140 N N . LEU A 1 283 ? -1.27 -1.365 12.969 1 98.62 283 LEU A N 1
ATOM 2141 C CA . LEU A 1 283 ? -0.586 -1.812 11.766 1 98.62 283 LEU A CA 1
ATOM 2142 C C . LEU A 1 283 ? 0.532 -0.846 11.383 1 98.62 283 LEU A C 1
ATOM 2144 O O . LEU A 1 283 ? 1.644 -1.272 11.062 1 98.62 283 LEU A O 1
ATOM 2148 N N . LEU A 1 284 ? 0.265 0.446 11.414 1 98.81 284 LEU A N 1
ATOM 2149 C CA . LEU A 1 284 ? 1.276 1.462 11.141 1 98.81 284 LEU A CA 1
ATOM 2150 C C . LEU A 1 284 ? 2.424 1.369 12.141 1 98.81 284 LEU A C 1
ATOM 2152 O O . LEU A 1 284 ? 3.59 1.52 11.773 1 98.81 284 LEU A O 1
ATOM 2156 N N . GLN A 1 285 ? 2.068 1.139 13.391 1 98.56 285 GLN A N 1
ATOM 2157 C CA . GLN A 1 285 ? 3.078 1.033 14.438 1 98.56 285 GLN A CA 1
ATOM 2158 C C . GLN A 1 285 ? 4.078 -0.079 14.133 1 98.56 285 GLN A C 1
ATOM 2160 O O . GLN A 1 285 ? 5.289 0.12 14.242 1 98.56 285 GLN A O 1
ATOM 2165 N N . GLN A 1 286 ? 3.572 -1.204 13.75 1 98.56 286 GLN A N 1
ATOM 2166 C CA . GLN A 1 286 ? 4.449 -2.322 13.414 1 98.56 286 GLN A CA 1
ATOM 2167 C C . GLN A 1 286 ? 5.363 -1.976 12.25 1 98.56 286 GLN A C 1
ATOM 2169 O O . GLN A 1 286 ? 6.562 -2.262 12.281 1 98.56 286 GLN A O 1
ATOM 2174 N N . ALA A 1 287 ? 4.801 -1.397 11.164 1 98.62 287 ALA A N 1
ATOM 2175 C CA . ALA A 1 287 ? 5.582 -1.008 9.992 1 98.62 287 ALA A CA 1
ATOM 2176 C C . ALA A 1 287 ? 6.672 -0.008 10.375 1 98.62 287 ALA A C 1
ATOM 2178 O O . ALA A 1 287 ? 7.824 -0.151 9.961 1 98.62 287 ALA A O 1
ATOM 2179 N N . HIS A 1 288 ? 6.301 0.954 11.188 1 98.06 288 HIS A N 1
ATOM 2180 C CA . HIS A 1 288 ? 7.215 2.008 11.609 1 98.06 288 HIS A CA 1
ATOM 2181 C C . HIS A 1 288 ? 8.375 1.44 12.422 1 98.06 288 HIS A C 1
ATOM 2183 O O . HIS A 1 288 ? 9.539 1.766 12.172 1 98.06 288 HIS A O 1
ATOM 2189 N N . GLU A 1 289 ? 8.086 0.604 13.352 1 97.62 289 GLU A N 1
ATOM 2190 C CA . GLU A 1 289 ? 9.102 0.023 14.227 1 97.62 289 GLU A CA 1
ATOM 2191 C C . GLU A 1 289 ? 10.07 -0.851 13.438 1 97.62 289 GLU A C 1
ATOM 2193 O O . GLU A 1 289 ? 11.281 -0.798 13.664 1 97.62 289 GLU A O 1
ATOM 2198 N N . LYS A 1 290 ? 9.539 -1.598 12.516 1 97.56 290 LYS A N 1
ATOM 2199 C CA . LYS A 1 290 ? 10.383 -2.459 11.688 1 97.56 290 LYS A CA 1
ATOM 2200 C C . LYS A 1 290 ? 11.336 -1.635 10.828 1 97.56 290 LYS A C 1
ATOM 2202 O O . LYS A 1 290 ? 12.516 -1.961 10.711 1 97.56 290 LYS A O 1
ATOM 2207 N N . MET A 1 291 ? 10.828 -0.548 10.266 1 97.62 291 MET A N 1
ATOM 2208 C CA . MET A 1 291 ? 11.641 0.258 9.359 1 97.62 291 MET A CA 1
ATOM 2209 C C . MET A 1 291 ? 12.664 1.087 10.133 1 97.62 291 MET A C 1
ATOM 2211 O O . MET A 1 291 ? 13.758 1.353 9.641 1 97.62 291 MET A O 1
ATOM 2215 N N . ALA A 1 292 ? 12.312 1.413 11.391 1 95.94 292 ALA A N 1
ATOM 2216 C CA . ALA A 1 292 ? 13.195 2.238 12.211 1 95.94 292 ALA A CA 1
ATOM 2217 C C . ALA A 1 292 ? 14.469 1.484 12.578 1 95.94 292 ALA A C 1
ATOM 2219 O O . ALA A 1 292 ? 15.531 2.092 12.75 1 95.94 292 ALA A O 1
ATOM 2220 N N . THR A 1 293 ? 14.43 0.173 12.609 1 96.94 293 THR A N 1
ATOM 2221 C CA . THR A 1 293 ? 15.562 -0.605 13.086 1 96.94 293 THR A CA 1
ATOM 2222 C C . THR A 1 293 ? 16.234 -1.353 11.93 1 96.94 293 THR A C 1
ATOM 2224 O O . THR A 1 293 ? 17.344 -1.861 12.078 1 96.94 293 THR A O 1
ATOM 2227 N N . ARG A 1 294 ? 15.664 -1.373 10.812 1 97.94 294 ARG A N 1
ATOM 2228 C CA . ARG A 1 294 ? 16.047 -2.242 9.703 1 97.94 294 ARG A CA 1
ATOM 2229 C C . ARG A 1 294 ? 17.5 -1.999 9.289 1 97.94 294 ARG A C 1
ATOM 2231 O O . ARG A 1 294 ? 18.281 -2.941 9.195 1 97.94 294 ARG A O 1
ATOM 2238 N N . PRO A 1 295 ? 17.953 -0.733 9.07 1 98.31 295 PRO A N 1
ATOM 2239 C CA . PRO A 1 295 ? 19.344 -0.552 8.648 1 98.31 295 PRO A CA 1
ATOM 2240 C C . PRO A 1 295 ? 20.344 -1.107 9.656 1 98.31 295 PRO A C 1
ATOM 2242 O O . PRO A 1 295 ? 21.344 -1.722 9.266 1 98.31 295 PRO A O 1
ATOM 2245 N N . SER A 1 296 ? 20.062 -0.957 10.938 1 98.31 296 SER A N 1
ATOM 2246 C CA . SER A 1 296 ? 20.938 -1.462 11.984 1 98.31 296 SER A CA 1
ATOM 2247 C C . SER A 1 296 ? 20.938 -2.986 12.023 1 98.31 296 SER A C 1
ATOM 2249 O O . SER A 1 296 ? 21.984 -3.611 12.234 1 98.31 296 SER A O 1
ATOM 2251 N N . GLN A 1 297 ? 19.812 -3.545 11.859 1 97.81 297 GLN A N 1
ATOM 2252 C CA . GLN A 1 297 ? 19.703 -5 11.836 1 97.81 297 GLN A CA 1
ATOM 2253 C C . GLN A 1 297 ? 20.5 -5.59 10.672 1 97.81 297 GLN A C 1
ATOM 2255 O O . GLN A 1 297 ? 21.156 -6.617 10.812 1 97.81 297 GLN A O 1
ATOM 2260 N N . ILE A 1 298 ? 20.375 -4.945 9.562 1 97.88 298 ILE A N 1
ATOM 2261 C CA . ILE A 1 298 ? 21.125 -5.387 8.383 1 97.88 298 ILE A CA 1
ATOM 2262 C C . ILE A 1 298 ? 22.625 -5.242 8.641 1 97.88 298 ILE A C 1
ATOM 2264 O O . ILE A 1 298 ? 23.406 -6.125 8.281 1 97.88 298 ILE A O 1
ATOM 2268 N N . ALA A 1 299 ? 23 -4.18 9.281 1 98.5 299 ALA A N 1
ATOM 2269 C CA . ALA A 1 299 ? 24.406 -3.98 9.664 1 98.5 299 ALA A CA 1
ATOM 2270 C C . ALA A 1 299 ? 24.891 -5.109 10.57 1 98.5 299 ALA A C 1
ATOM 2272 O O . ALA A 1 299 ? 25.953 -5.676 10.344 1 98.5 299 ALA A O 1
ATOM 2273 N N . ASP A 1 300 ? 24.109 -5.441 11.516 1 98.31 300 ASP A N 1
ATOM 2274 C CA . ASP A 1 300 ? 24.453 -6.488 12.469 1 98.31 300 ASP A CA 1
ATOM 2275 C C . ASP A 1 300 ? 24.625 -7.836 11.766 1 98.31 300 ASP A C 1
ATOM 2277 O O . ASP A 1 300 ? 25.547 -8.586 12.062 1 98.31 300 ASP A O 1
ATOM 2281 N N . GLN A 1 301 ? 23.734 -8.109 10.914 1 97 301 GLN A N 1
ATOM 2282 C CA . GLN A 1 301 ? 23.812 -9.367 10.164 1 97 301 GLN A CA 1
ATOM 2283 C C . GLN A 1 301 ? 25.062 -9.422 9.297 1 97 301 GLN A C 1
ATOM 2285 O O . GLN A 1 301 ? 25.734 -10.445 9.234 1 97 301 GLN A O 1
ATOM 2290 N N . LEU A 1 302 ? 25.344 -8.328 8.609 1 97.56 302 LEU A N 1
ATOM 2291 C CA . LEU A 1 302 ? 26.531 -8.25 7.766 1 97.56 302 LEU A CA 1
ATOM 2292 C C . LEU A 1 302 ? 27.797 -8.383 8.602 1 97.56 302 LEU A C 1
ATOM 2294 O O . LEU A 1 302 ? 28.734 -9.078 8.211 1 97.56 302 LEU A O 1
ATOM 2298 N N . LEU A 1 303 ? 27.797 -7.742 9.734 1 97.31 303 LEU A N 1
ATOM 2299 C CA . LEU A 1 303 ? 28.953 -7.812 10.641 1 97.31 303 LEU A CA 1
ATOM 2300 C C . LEU A 1 303 ? 29.203 -9.25 11.078 1 97.31 303 LEU A C 1
ATOM 2302 O O . LEU A 1 303 ? 30.344 -9.727 11.039 1 97.31 303 LEU A O 1
ATOM 2306 N N . ALA A 1 304 ? 28.125 -9.898 11.477 1 96.81 304 ALA A N 1
ATOM 2307 C CA . ALA A 1 304 ? 28.25 -11.289 11.891 1 96.81 304 ALA A CA 1
ATOM 2308 C C . ALA A 1 304 ? 28.812 -12.148 10.766 1 96.81 304 ALA A C 1
ATOM 2310 O O . ALA A 1 304 ? 29.672 -13.008 11 1 96.81 304 ALA A O 1
ATOM 2311 N N . TYR A 1 305 ? 28.359 -11.914 9.617 1 95.56 305 TYR A N 1
ATOM 2312 C CA . TYR A 1 305 ? 28.844 -12.641 8.445 1 95.56 305 TYR A CA 1
ATOM 2313 C C . TYR A 1 305 ? 30.328 -12.398 8.219 1 95.56 305 TYR A C 1
ATOM 2315 O O . TYR A 1 305 ? 31.094 -13.344 8.031 1 95.56 305 TYR A O 1
ATOM 2323 N N . LEU A 1 306 ? 30.75 -11.156 8.273 1 95.44 306 LEU A N 1
ATOM 2324 C CA . LEU A 1 306 ? 32.125 -10.773 8.016 1 95.44 306 LEU A CA 1
ATOM 2325 C C . LEU A 1 306 ? 33.062 -11.359 9.062 1 95.44 306 LEU A C 1
ATOM 2327 O O . LEU A 1 306 ? 34.156 -11.836 8.734 1 95.44 306 LEU A O 1
ATOM 2331 N N . LEU A 1 307 ? 32.594 -11.383 10.234 1 93.81 307 LEU A N 1
ATOM 2332 C CA . LEU A 1 307 ? 33.406 -11.906 11.32 1 93.81 307 LEU A CA 1
ATOM 2333 C C . LEU A 1 307 ? 33.531 -13.422 11.242 1 93.81 307 LEU A C 1
ATOM 2335 O O . LEU A 1 307 ? 34.594 -13.992 11.523 1 93.81 307 LEU A O 1
ATOM 2339 N N . LYS A 1 308 ? 32.469 -14.07 10.875 1 92.12 308 LYS A N 1
ATOM 2340 C CA . LYS A 1 308 ? 32.5 -15.516 10.703 1 92.12 308 LYS A CA 1
ATOM 2341 C C . LYS A 1 308 ? 33.438 -15.922 9.578 1 92.12 308 LYS A C 1
ATOM 2343 O O . LYS A 1 308 ? 34.188 -16.875 9.719 1 92.12 308 LYS A O 1
ATOM 2348 N N . GLU A 1 309 ? 33.406 -15.227 8.523 1 88.81 309 GLU A N 1
ATOM 2349 C CA . GLU A 1 309 ? 34.25 -15.508 7.375 1 88.81 309 GLU A CA 1
ATOM 2350 C C . GLU A 1 309 ? 35.719 -15.305 7.727 1 88.81 309 GLU A C 1
ATOM 2352 O O . GLU A 1 309 ? 36.594 -16.031 7.242 1 88.81 309 GLU A O 1
ATOM 2357 N N . ARG A 1 310 ? 36 -14.414 8.547 1 83.62 310 ARG A N 1
ATOM 2358 C CA . ARG A 1 310 ? 37.375 -14.102 8.938 1 83.62 310 ARG A CA 1
ATOM 2359 C C . ARG A 1 310 ? 37.906 -15.156 9.906 1 83.62 310 ARG A C 1
ATOM 2361 O O . ARG A 1 310 ? 39.094 -15.523 9.836 1 83.62 310 ARG A O 1
ATOM 2368 N N . ASN A 1 311 ? 37.094 -15.477 10.859 1 79.88 311 ASN A N 1
ATOM 2369 C CA . ASN A 1 311 ? 37.5 -16.516 11.805 1 79.88 311 ASN A CA 1
ATOM 2370 C C . ASN A 1 311 ? 37.812 -17.828 11.094 1 79.88 311 ASN A C 1
ATOM 2372 O O . ASN A 1 311 ? 38.688 -18.594 11.547 1 79.88 311 ASN A O 1
ATOM 2376 N N . GLU A 1 312 ? 37.125 -18.062 10.117 1 71.12 312 GLU A N 1
ATOM 2377 C CA . GLU A 1 312 ? 37.375 -19.297 9.359 1 71.12 312 GLU A CA 1
ATOM 2378 C C . GLU A 1 312 ? 38.656 -19.219 8.547 1 71.12 312 GLU A C 1
ATOM 2380 O O . GLU A 1 312 ? 39.25 -20.234 8.195 1 71.12 312 GLU A O 1
ATOM 2385 N N . LEU A 1 313 ? 39 -18.078 8.266 1 65.12 313 LEU A N 1
ATOM 2386 C CA . LEU A 1 313 ? 40.25 -17.906 7.535 1 65.12 313 LEU A CA 1
ATOM 2387 C C . LEU A 1 313 ? 41.438 -18.047 8.469 1 65.12 313 LEU A C 1
ATOM 2389 O O . LEU A 1 313 ? 41.438 -17.547 9.594 1 65.12 313 LEU A O 1
ATOM 2393 N N . GLU A 1 314 ? 42.031 -19.391 8.695 1 55.91 314 GLU A N 1
ATOM 2394 C CA . GLU A 1 314 ? 43.031 -20.016 9.523 1 55.91 314 GLU A CA 1
ATOM 2395 C C . GLU A 1 314 ? 44.188 -19.047 9.844 1 55.91 314 GLU A C 1
ATOM 2397 O O . GLU A 1 314 ? 45.031 -19.328 10.695 1 55.91 314 GLU A O 1
ATOM 2402 N N . GLY A 1 315 ? 44.438 -17.969 9.07 1 52.06 315 GLY A N 1
ATOM 2403 C CA . GLY A 1 315 ? 45.75 -17.391 9.312 1 52.06 315 GLY A CA 1
ATOM 2404 C C . GLY A 1 315 ? 45.719 -16.281 10.352 1 52.06 315 GLY A C 1
ATOM 2405 O O . GLY A 1 315 ? 44.656 -15.781 10.719 1 52.06 315 GLY A O 1
ATOM 2406 N N . PRO A 1 316 ? 46.844 -16.109 11.133 1 48.66 316 PRO A N 1
ATOM 2407 C CA . PRO A 1 316 ? 47.125 -15.172 12.234 1 48.66 316 PRO A CA 1
ATOM 2408 C C . PRO A 1 316 ? 46.656 -13.75 11.93 1 48.66 316 PRO A C 1
ATOM 2410 O O . PRO A 1 316 ? 46.938 -12.836 12.711 1 48.66 316 PRO A O 1
ATOM 2413 N N . THR A 1 317 ? 46.469 -13.398 10.664 1 53.56 317 THR A N 1
ATOM 2414 C CA . THR A 1 317 ? 46.406 -11.961 10.438 1 53.56 317 THR A CA 1
ATOM 2415 C C . THR A 1 317 ? 45.062 -11.406 10.914 1 53.56 317 THR A C 1
ATOM 2417 O O . THR A 1 317 ? 44 -11.859 10.477 1 53.56 317 THR A O 1
ATOM 2420 N N . HIS A 1 318 ? 45 -10.898 12.086 1 63.88 318 HIS A N 1
ATOM 2421 C CA . HIS A 1 318 ? 44.062 -10.203 12.938 1 63.88 318 HIS A CA 1
ATOM 2422 C C . HIS A 1 318 ? 43.5 -8.953 12.25 1 63.88 318 HIS A C 1
ATOM 2424 O O . HIS A 1 318 ? 43.188 -7.969 12.922 1 63.88 318 HIS A O 1
ATOM 2430 N N . ARG A 1 319 ? 43.406 -9.031 10.906 1 81.88 319 ARG A N 1
ATOM 2431 C CA . ARG A 1 319 ? 42.969 -7.781 10.289 1 81.88 319 ARG A CA 1
ATOM 2432 C C . ARG A 1 319 ? 41.438 -7.672 10.289 1 81.88 319 ARG A C 1
ATOM 2434 O O . ARG A 1 319 ? 40.75 -8.656 10.039 1 81.88 319 ARG A O 1
ATOM 2441 N N . ARG A 1 320 ? 41 -6.578 10.633 1 91.88 320 ARG A N 1
ATOM 2442 C CA . ARG A 1 320 ? 39.594 -6.266 10.594 1 91.88 320 ARG A CA 1
ATOM 2443 C C . ARG A 1 320 ? 39.062 -6.332 9.164 1 91.88 320 ARG A C 1
ATOM 2445 O O . ARG A 1 320 ? 39.719 -5.914 8.227 1 91.88 320 ARG A O 1
ATOM 2452 N N . PRO A 1 321 ? 37.938 -6.914 8.992 1 95.75 321 PRO A N 1
ATOM 2453 C CA . PRO A 1 321 ? 37.344 -6.871 7.652 1 95.75 321 PRO A CA 1
ATOM 2454 C C . PRO A 1 321 ? 37.125 -5.445 7.148 1 95.75 321 PRO A C 1
ATOM 2456 O O . PRO A 1 321 ? 36.781 -4.555 7.93 1 95.75 321 PRO A O 1
ATOM 2459 N N . ARG A 1 322 ? 37.281 -5.285 5.848 1 97.38 322 ARG A N 1
ATOM 2460 C CA . ARG A 1 322 ? 37.125 -3.975 5.227 1 97.38 322 ARG A CA 1
ATOM 2461 C C . ARG A 1 322 ? 35.719 -3.838 4.625 1 97.38 322 ARG A C 1
ATOM 2463 O O . ARG A 1 322 ? 35.281 -4.695 3.855 1 97.38 322 ARG A O 1
ATOM 2470 N N . LEU A 1 323 ? 35.031 -2.807 4.984 1 98.56 323 LEU A N 1
ATOM 2471 C CA . LEU A 1 323 ? 33.656 -2.574 4.516 1 98.56 323 LEU A CA 1
ATOM 2472 C C . LEU A 1 323 ? 33.531 -1.195 3.875 1 98.56 323 LEU A C 1
ATOM 2474 O O . LEU A 1 323 ? 34 -0.199 4.445 1 98.56 323 LEU A O 1
ATOM 2478 N N . LEU A 1 324 ? 32.969 -1.136 2.672 1 98.88 324 LEU A N 1
ATOM 2479 C CA . LEU A 1 324 ? 32.625 0.116 2 1 98.88 324 LEU A CA 1
ATOM 2480 C C . LEU A 1 324 ? 31.125 0.319 1.949 1 98.88 324 LEU A C 1
ATOM 2482 O O . LEU A 1 324 ? 30.391 -0.568 1.51 1 98.88 324 LEU A O 1
ATOM 2486 N N . VAL A 1 325 ? 30.672 1.429 2.441 1 98.88 325 VAL A N 1
ATOM 2487 C CA . VAL A 1 325 ? 29.266 1.81 2.314 1 98.88 325 VAL A CA 1
ATOM 2488 C C . VAL A 1 325 ? 29.125 2.881 1.237 1 98.88 325 VAL A C 1
ATOM 2490 O O . VAL A 1 325 ? 29.719 3.951 1.33 1 98.88 325 VAL A O 1
ATOM 2493 N N . VAL A 1 326 ? 28.281 2.568 0.234 1 98.69 326 VAL A N 1
ATOM 2494 C CA . VAL A 1 326 ? 28.141 3.447 -0.922 1 98.69 326 VAL A CA 1
ATOM 2495 C C . VAL A 1 326 ? 26.781 4.137 -0.885 1 98.69 326 VAL A C 1
ATOM 2497 O O . VAL A 1 326 ? 25.75 3.475 -0.772 1 98.69 326 VAL A O 1
ATOM 2500 N N . GLY A 1 327 ? 26.766 5.48 -1.033 1 98.25 327 GLY A N 1
ATOM 2501 C CA . GLY A 1 327 ? 25.531 6.25 -0.968 1 98.25 327 GLY A CA 1
ATOM 2502 C C . GLY A 1 327 ? 25.078 6.527 0.452 1 98.25 327 GLY A C 1
ATOM 2503 O O . GLY A 1 327 ? 24.641 5.621 1.158 1 98.25 327 GLY A O 1
ATOM 2504 N N . LEU A 1 328 ? 25.156 7.812 0.877 1 98.06 328 LEU A N 1
ATOM 2505 C CA . LEU A 1 328 ? 24.812 8.156 2.25 1 98.06 328 LEU A CA 1
ATOM 2506 C C . LEU A 1 328 ? 23.625 9.125 2.281 1 98.06 328 LEU A C 1
ATOM 2508 O O . LEU A 1 328 ? 22.984 9.289 3.32 1 98.06 328 LEU A O 1
ATOM 2512 N N . GLY A 1 329 ? 23.406 9.805 1.181 1 95.81 329 GLY A N 1
ATOM 2513 C CA . GLY A 1 329 ? 22.203 10.609 1.137 1 95.81 329 GLY A CA 1
ATOM 2514 C C . GLY A 1 329 ? 20.938 9.812 1.375 1 95.81 329 GLY A C 1
ATOM 2515 O O . GLY A 1 329 ? 20.922 8.594 1.169 1 95.81 329 GLY A O 1
ATOM 2516 N N . PHE A 1 330 ? 19.891 10.523 1.824 1 93.31 330 PHE A N 1
ATOM 2517 C CA . PHE A 1 330 ? 18.703 9.758 2.182 1 93.31 330 PHE A CA 1
ATOM 2518 C C . PHE A 1 330 ? 17.969 9.289 0.933 1 93.31 330 PHE A C 1
ATOM 2520 O O . PHE A 1 330 ? 17.109 8.414 1.006 1 93.31 330 PHE A O 1
ATOM 2527 N N . LYS A 1 331 ? 18.203 9.898 -0.216 1 90.12 331 LYS A N 1
ATOM 2528 C CA . LYS A 1 331 ? 17.641 9.555 -1.52 1 90.12 331 LYS A CA 1
ATOM 2529 C C . LYS A 1 331 ? 18.625 9.875 -2.643 1 90.12 331 LYS A C 1
ATOM 2531 O O . LYS A 1 331 ? 19.484 10.742 -2.492 1 90.12 331 LYS A O 1
ATOM 2536 N N . SER A 1 332 ? 18.484 9.125 -3.738 1 92.81 332 SER A N 1
ATOM 2537 C CA . SER A 1 332 ? 19.344 9.367 -4.891 1 92.81 332 SER A CA 1
ATOM 2538 C C . SER A 1 332 ? 19.266 10.828 -5.336 1 92.81 332 SER A C 1
ATOM 2540 O O . SER A 1 332 ? 18.172 11.406 -5.387 1 92.81 332 SER A O 1
ATOM 2542 N N . GLY A 1 333 ? 20.344 11.422 -5.508 1 91.25 333 GLY A N 1
ATOM 2543 C CA . GLY A 1 333 ? 20.406 12.789 -5.984 1 91.25 333 GLY A CA 1
ATOM 2544 C C . GLY A 1 333 ? 20.438 13.812 -4.863 1 91.25 333 GLY A C 1
ATOM 2545 O O . GLY A 1 333 ? 20.562 15.016 -5.109 1 91.25 333 GLY A O 1
ATOM 2546 N N . GLN A 1 334 ? 20.375 13.352 -3.637 1 88.25 334 GLN A N 1
ATOM 2547 C CA . GLN A 1 334 ? 20.344 14.25 -2.488 1 88.25 334 GLN A CA 1
ATOM 2548 C C . GLN A 1 334 ? 21.578 14.062 -1.612 1 88.25 334 GLN A C 1
ATOM 2550 O O . GLN A 1 334 ? 22.031 12.93 -1.396 1 88.25 334 GLN A O 1
ATOM 2555 N N . SER A 1 335 ? 22.109 15.18 -1.125 1 92.81 335 SER A N 1
ATOM 2556 C CA . SER A 1 335 ? 23.25 15.141 -0.208 1 92.81 335 SER A CA 1
ATOM 2557 C C . SER A 1 335 ? 22.781 15.133 1.245 1 92.81 335 SER A C 1
ATOM 2559 O O . SER A 1 335 ? 23.578 14.875 2.152 1 92.81 335 SER A O 1
ATOM 2561 N N . ASN A 1 336 ? 21.484 15.359 1.396 1 91.44 336 ASN A N 1
ATOM 2562 C CA . ASN A 1 336 ? 20.922 15.484 2.738 1 91.44 336 ASN A CA 1
ATOM 2563 C C . ASN A 1 336 ? 20.953 14.148 3.48 1 91.44 336 ASN A C 1
ATOM 2565 O O . ASN A 1 336 ? 20.625 13.109 2.912 1 91.44 336 ASN A O 1
ATOM 2569 N N . LEU A 1 337 ? 21.375 14.195 4.754 1 95.5 337 LEU A N 1
ATOM 2570 C CA . LEU A 1 337 ? 21.609 12.977 5.52 1 95.5 337 LEU A CA 1
ATOM 2571 C C . LEU A 1 337 ? 20.5 12.742 6.527 1 95.5 337 LEU A C 1
ATOM 2573 O O . LEU A 1 337 ? 20.547 11.781 7.297 1 95.5 337 LEU A O 1
ATOM 2577 N N . THR A 1 338 ? 19.438 13.547 6.508 1 90.94 338 THR A N 1
ATOM 2578 C CA . THR A 1 338 ? 18.359 13.469 7.492 1 90.94 338 THR A CA 1
ATOM 2579 C C . THR A 1 338 ? 17.703 12.094 7.449 1 90.94 338 THR A C 1
ATOM 2581 O O . THR A 1 338 ? 17.125 11.703 6.43 1 90.94 338 THR A O 1
ATOM 2584 N N . HIS A 1 339 ? 17.828 11.336 8.547 1 93.44 339 HIS A N 1
ATOM 2585 C CA . HIS A 1 339 ? 17.281 10 8.719 1 93.44 339 HIS A CA 1
ATOM 2586 C C . HIS A 1 339 ? 17.703 9.07 7.582 1 93.44 339 HIS A C 1
ATOM 2588 O O . HIS A 1 339 ? 16.906 8.258 7.113 1 93.44 339 HIS A O 1
ATOM 2594 N N . SER A 1 340 ? 18.859 9.211 7.16 1 96.75 340 SER A N 1
ATOM 2595 C CA . SER A 1 340 ? 19.375 8.383 6.074 1 96.75 340 SER A CA 1
ATOM 2596 C C . SER A 1 340 ? 19.625 6.953 6.539 1 96.75 340 SER A C 1
ATOM 2598 O O . SER A 1 340 ? 20.344 6.73 7.516 1 96.75 340 SER A O 1
ATOM 2600 N N . PRO A 1 341 ? 19.078 5.992 5.73 1 97.75 341 PRO A N 1
ATOM 2601 C CA . PRO A 1 341 ? 19.359 4.594 6.066 1 97.75 341 PRO A CA 1
ATOM 2602 C C . PRO A 1 341 ? 20.844 4.258 5.945 1 97.75 341 PRO A C 1
ATOM 2604 O O . PRO A 1 341 ? 21.375 3.49 6.75 1 97.75 341 PRO A O 1
ATOM 2607 N N . GLY A 1 342 ? 21.516 4.836 4.949 1 98.19 342 GLY A N 1
ATOM 2608 C CA . GLY A 1 342 ? 22.938 4.625 4.785 1 98.19 342 GLY A CA 1
ATOM 2609 C C . GLY A 1 342 ? 23.75 5.09 5.98 1 98.19 342 GLY A C 1
ATOM 2610 O O . GLY A 1 342 ? 24.672 4.402 6.418 1 98.19 342 GLY A O 1
ATOM 2611 N N . ILE A 1 343 ? 23.391 6.195 6.523 1 98.25 343 ILE A N 1
ATOM 2612 C CA . ILE A 1 343 ? 24.078 6.746 7.684 1 98.25 343 ILE A CA 1
ATOM 2613 C C . ILE A 1 343 ? 23.812 5.867 8.906 1 98.25 343 ILE A C 1
ATOM 2615 O O . ILE A 1 343 ? 24.719 5.625 9.703 1 98.25 343 ILE A O 1
ATOM 2619 N N . GLN A 1 344 ? 22.609 5.398 9.039 1 98 344 GLN A N 1
ATOM 2620 C CA . GLN A 1 344 ? 22.281 4.531 10.164 1 98 344 GLN A CA 1
ATOM 2621 C C . GLN A 1 344 ? 23.094 3.24 10.125 1 98 344 GLN A C 1
ATOM 2623 O O . GLN A 1 344 ? 23.641 2.803 11.141 1 98 344 GLN A O 1
ATOM 2628 N N . LEU A 1 345 ? 23.172 2.637 8.961 1 98.69 345 LEU A N 1
ATOM 2629 C CA . LEU A 1 345 ? 24 1.439 8.797 1 98.69 345 LEU A CA 1
ATOM 2630 C C . LEU A 1 345 ? 25.469 1.742 9.078 1 98.69 345 LEU A C 1
ATOM 2632 O O . LEU A 1 345 ? 26.125 1.01 9.82 1 98.69 345 LEU A O 1
ATOM 2636 N N . LEU A 1 346 ? 25.969 2.832 8.547 1 98.69 346 LEU A N 1
ATOM 2637 C CA . LEU A 1 346 ? 27.359 3.24 8.711 1 98.69 346 LEU A CA 1
ATOM 2638 C C . LEU A 1 346 ? 27.703 3.438 10.18 1 98.69 346 LEU A C 1
ATOM 2640 O O . LEU A 1 346 ? 28.719 2.951 10.656 1 98.69 346 LEU A O 1
ATOM 2644 N N . ASN A 1 347 ? 26.828 4.117 10.859 1 98.25 347 ASN A N 1
ATOM 2645 C CA . ASN A 1 347 ? 27.047 4.402 12.266 1 98.25 347 ASN A CA 1
ATOM 2646 C C . ASN A 1 347 ? 27.062 3.125 13.102 1 98.25 347 ASN A C 1
ATOM 2648 O O . ASN A 1 347 ? 27.891 2.979 14 1 98.25 347 ASN A O 1
ATOM 2652 N N . ARG A 1 348 ? 26.172 2.244 12.797 1 98.25 348 ARG A N 1
ATOM 2653 C CA . ARG A 1 348 ? 26.125 0.977 13.516 1 98.25 348 ARG A CA 1
ATOM 2654 C C . ARG A 1 348 ? 27.422 0.195 13.328 1 98.25 348 ARG A C 1
ATOM 2656 O O . ARG A 1 348 ? 27.969 -0.352 14.289 1 98.25 348 ARG A O 1
ATOM 2663 N N . MET A 1 349 ? 27.938 0.172 12.141 1 98.38 349 MET A N 1
ATOM 2664 C CA . MET A 1 349 ? 29.188 -0.507 11.836 1 98.38 349 MET A CA 1
ATOM 2665 C C . MET A 1 349 ? 30.359 0.181 12.523 1 98.38 349 MET A C 1
ATOM 2667 O O . MET A 1 349 ? 31.234 -0.484 13.102 1 98.38 349 MET A O 1
ATOM 2671 N N . HIS A 1 350 ? 30.328 1.464 12.484 1 98.12 350 HIS A N 1
ATOM 2672 C CA . HIS A 1 350 ? 31.391 2.248 13.102 1 98.12 350 HIS A CA 1
ATOM 2673 C C . HIS A 1 350 ? 31.438 2.01 14.609 1 98.12 350 HIS A C 1
ATOM 2675 O O . HIS A 1 350 ? 32.531 1.826 15.172 1 98.12 350 HIS A O 1
ATOM 2681 N N . GLN A 1 351 ? 30.328 1.989 15.188 1 97.38 351 GLN A N 1
ATOM 2682 C CA . GLN A 1 351 ? 30.203 1.829 16.625 1 97.38 351 GLN A CA 1
ATOM 2683 C C . GLN A 1 351 ? 30.719 0.459 17.078 1 97.38 351 GLN A C 1
ATOM 2685 O O . GLN A 1 351 ? 31.172 0.301 18.203 1 97.38 351 GLN A O 1
ATOM 2690 N N . SER A 1 352 ? 30.625 -0.467 16.203 1 96.62 352 SER A N 1
ATOM 2691 C CA . SER A 1 352 ? 31.078 -1.814 16.547 1 96.62 352 SER A CA 1
ATOM 2692 C C . SER A 1 352 ? 32.594 -1.861 16.75 1 96.62 352 SER A C 1
ATOM 2694 O O . SER A 1 352 ? 33.094 -2.715 17.484 1 96.62 352 SER A O 1
ATOM 2696 N N . GLY A 1 353 ? 33.344 -1.112 16 1 95.56 353 GLY A N 1
ATOM 2697 C CA . GLY A 1 353 ? 34.781 -1.08 16.078 1 95.56 353 GLY A CA 1
ATOM 2698 C C . GLY A 1 353 ? 35.438 -2.309 15.484 1 95.56 353 GLY A C 1
ATOM 2699 O O . GLY A 1 353 ? 36.656 -2.514 15.641 1 95.56 353 GLY A O 1
ATOM 2700 N N . LYS A 1 354 ? 34.688 -3.074 14.789 1 95.06 354 LYS A N 1
ATOM 2701 C CA . LYS A 1 354 ? 35.188 -4.387 14.383 1 95.06 354 LYS A CA 1
ATOM 2702 C C . LYS A 1 354 ? 35.5 -4.41 12.891 1 95.06 354 LYS A C 1
ATOM 2704 O O . LYS A 1 354 ? 36 -5.426 12.375 1 95.06 354 LYS A O 1
ATOM 2709 N N . VAL A 1 355 ? 35.281 -3.287 12.211 1 96.5 355 VAL A N 1
ATOM 2710 C CA . VAL A 1 355 ? 35.531 -3.254 10.773 1 96.5 355 VAL A CA 1
ATOM 2711 C C . VAL A 1 355 ? 36.375 -2.031 10.422 1 96.5 355 VAL A C 1
ATOM 2713 O O . VAL A 1 355 ? 36.375 -1.027 11.133 1 96.5 355 VAL A O 1
ATOM 2716 N N . ASP A 1 356 ? 37.188 -2.209 9.406 1 97.38 356 ASP A N 1
ATOM 2717 C CA . ASP A 1 356 ? 37.781 -1.059 8.727 1 97.38 3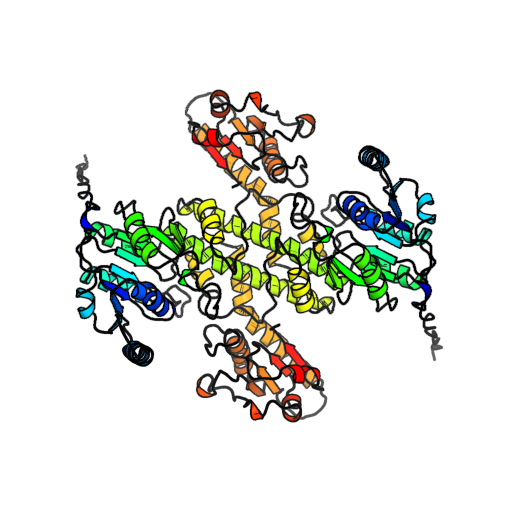56 ASP A CA 1
ATOM 2718 C C . ASP A 1 356 ? 36.781 -0.433 7.75 1 97.38 356 ASP A C 1
ATOM 2720 O O . ASP A 1 356 ? 36.562 -0.974 6.668 1 97.38 356 ASP A O 1
ATOM 2724 N N . LEU A 1 357 ? 36.312 0.702 8.141 1 98.44 357 LEU A N 1
ATOM 2725 C CA . LEU A 1 357 ? 35.125 1.243 7.527 1 98.44 357 LEU A CA 1
ATOM 2726 C C . LEU A 1 357 ? 35.438 2.465 6.672 1 98.44 357 LEU A C 1
ATOM 2728 O O . LEU A 1 357 ? 36.188 3.34 7.098 1 98.44 357 LEU A O 1
ATOM 2732 N N . MET A 1 358 ? 34.906 2.488 5.438 1 98.75 358 MET A N 1
ATOM 2733 C CA . MET A 1 358 ? 34.906 3.658 4.562 1 98.75 358 MET A CA 1
ATOM 2734 C C . MET A 1 358 ? 33.562 3.879 3.916 1 98.75 358 MET A C 1
ATOM 2736 O O . MET A 1 358 ? 32.688 2.994 3.947 1 98.75 358 MET A O 1
ATOM 2740 N N . TYR A 1 359 ? 33.375 5.066 3.408 1 98.81 359 TYR A N 1
ATOM 2741 C CA . TYR A 1 359 ? 32.188 5.309 2.609 1 98.81 359 TYR A CA 1
ATOM 2742 C C . TYR A 1 359 ? 32.531 5.98 1.288 1 98.81 359 TYR A C 1
ATOM 2744 O O . TYR A 1 359 ? 33.625 6.516 1.13 1 98.81 359 TYR A O 1
ATOM 2752 N N . CYS A 1 360 ? 31.609 5.836 0.348 1 98.69 360 CYS A N 1
ATOM 2753 C CA . CYS A 1 360 ? 31.719 6.527 -0.931 1 98.69 360 CYS A CA 1
ATOM 2754 C C . CYS A 1 360 ? 30.391 7.16 -1.319 1 98.69 360 CYS A C 1
ATOM 2756 O O . CYS A 1 360 ? 29.375 6.473 -1.408 1 98.69 360 CYS A O 1
ATOM 2758 N N . ASP A 1 361 ? 30.391 8.406 -1.521 1 98.44 361 ASP A N 1
ATOM 2759 C CA . ASP A 1 361 ? 29.234 9.172 -1.989 1 98.44 361 ASP A CA 1
ATOM 2760 C C . ASP A 1 361 ? 29.672 10.453 -2.691 1 98.44 361 ASP A C 1
ATOM 2762 O O . ASP A 1 361 ? 30.219 11.359 -2.057 1 98.44 361 ASP A O 1
ATOM 2766 N N . PRO A 1 362 ? 29.344 10.586 -3.963 1 97.81 362 PRO A N 1
ATOM 2767 C CA . PRO A 1 362 ? 29.797 11.75 -4.715 1 97.81 362 PRO A CA 1
ATOM 2768 C C . PRO A 1 362 ? 29.188 13.055 -4.207 1 97.81 362 PRO A C 1
ATOM 2770 O O . PRO A 1 362 ? 29.75 14.133 -4.441 1 97.81 362 PRO A O 1
ATOM 2773 N N . LEU A 1 363 ? 28.125 12.953 -3.498 1 97 363 LEU A N 1
ATOM 2774 C CA . LEU A 1 363 ? 27.406 14.172 -3.127 1 97 363 LEU A CA 1
ATOM 2775 C C . LEU A 1 363 ? 27.625 14.5 -1.653 1 97 363 LEU A C 1
ATOM 2777 O O . LEU A 1 363 ? 27.266 15.594 -1.2 1 97 363 LEU A O 1
ATOM 2781 N N . VAL A 1 364 ? 28.188 13.602 -0.916 1 97.75 364 VAL A N 1
ATOM 2782 C CA . VAL A 1 364 ? 28.406 13.805 0.513 1 97.75 364 VAL A CA 1
ATOM 2783 C C . VAL A 1 364 ? 29.891 13.945 0.8 1 97.75 364 VAL A C 1
ATOM 2785 O O . VAL A 1 364 ? 30.641 12.977 0.699 1 97.75 364 VAL A O 1
ATOM 2788 N N . GLU A 1 365 ? 30.281 15.07 1.282 1 97 365 GLU A N 1
ATOM 2789 C CA . GLU A 1 365 ? 31.688 15.375 1.502 1 97 365 GLU A CA 1
ATOM 2790 C C . GLU A 1 365 ? 32.156 14.836 2.844 1 97 365 GLU A C 1
ATOM 2792 O O . GLU A 1 365 ? 31.359 14.539 3.725 1 97 365 GLU A O 1
ATOM 2797 N N . GLN A 1 366 ? 33.469 14.758 2.939 1 97.69 366 GLN A N 1
ATOM 2798 C CA . GLN A 1 366 ? 34.125 14.234 4.141 1 97.69 366 GLN A CA 1
ATOM 2799 C C . GLN A 1 366 ? 33.688 15.023 5.379 1 97.69 366 GLN A C 1
ATOM 2801 O O . GLN A 1 366 ? 33.531 14.453 6.461 1 97.69 366 GLN A O 1
ATOM 2806 N N . VAL A 1 367 ? 33.375 16.25 5.203 1 96.69 367 VAL A N 1
ATOM 2807 C CA . VAL A 1 367 ? 33.094 17.141 6.324 1 96.69 367 VAL A CA 1
ATOM 2808 C C . VAL A 1 367 ? 31.75 16.75 6.941 1 96.69 367 VAL A C 1
ATOM 2810 O O . VAL A 1 367 ? 31.531 16.938 8.141 1 96.69 367 VAL A O 1
ATOM 2813 N N . ALA A 1 368 ? 30.906 16.156 6.156 1 96.69 368 ALA A N 1
ATOM 2814 C CA . ALA A 1 368 ? 29.578 15.781 6.633 1 96.69 368 ALA A CA 1
ATOM 2815 C C . ALA A 1 368 ? 29.641 14.531 7.508 1 96.69 368 ALA A C 1
ATOM 2817 O O . ALA A 1 368 ? 28.734 14.281 8.305 1 96.69 368 ALA A O 1
ATOM 2818 N N . VAL A 1 369 ? 30.672 13.734 7.32 1 97.81 369 VAL A N 1
ATOM 2819 C CA . VAL A 1 369 ? 30.891 12.508 8.078 1 97.81 369 VAL A CA 1
ATOM 2820 C C . VAL A 1 369 ? 32.344 12.406 8.516 1 97.81 369 VAL A C 1
ATOM 2822 O O . VAL A 1 369 ? 33.094 11.562 8.016 1 97.81 369 VAL A O 1
ATOM 2825 N N . PRO A 1 370 ? 32.719 13.102 9.492 1 97.12 370 PRO A N 1
ATOM 2826 C CA . PRO A 1 370 ? 34.125 13.234 9.82 1 97.12 370 PRO A CA 1
ATOM 2827 C C . PRO A 1 370 ? 34.719 11.969 10.438 1 97.12 370 PRO A C 1
ATOM 2829 O O . PRO A 1 370 ? 35.938 11.734 10.352 1 97.12 370 PRO A O 1
ATOM 2832 N N . GLU A 1 371 ? 33.906 11.125 11.008 1 96.69 371 GLU A N 1
ATOM 2833 C CA . GLU A 1 371 ? 34.375 9.984 11.781 1 96.69 371 GLU A CA 1
ATOM 2834 C C . GLU A 1 371 ? 34.781 8.82 10.875 1 96.69 371 GLU A C 1
ATOM 2836 O O . GLU A 1 371 ? 35.469 7.891 11.312 1 96.69 371 GLU A O 1
ATOM 2841 N N . VAL A 1 372 ? 34.344 8.844 9.648 1 98.25 372 VAL A N 1
ATOM 2842 C CA . VAL A 1 372 ? 34.594 7.746 8.719 1 98.25 372 VAL A CA 1
ATOM 2843 C C . VAL A 1 372 ? 35.219 8.289 7.434 1 98.25 372 VAL A C 1
ATOM 2845 O O . VAL A 1 372 ? 34.688 9.227 6.828 1 98.25 372 VAL A O 1
ATOM 2848 N N . SER A 1 373 ? 36.281 7.664 6.98 1 98.25 373 SER A N 1
ATOM 2849 C CA . SER A 1 373 ? 37.031 8.141 5.809 1 98.25 373 SER A CA 1
ATOM 2850 C C . SER A 1 373 ? 36.219 7.941 4.535 1 98.25 373 SER A C 1
ATOM 2852 O O . SER A 1 373 ? 35.562 6.91 4.359 1 98.25 373 SER A O 1
ATOM 2854 N N . ARG A 1 374 ? 36.281 8.883 3.641 1 98.56 374 ARG A N 1
ATOM 2855 C CA . ARG A 1 374 ? 35.594 8.852 2.363 1 98.56 374 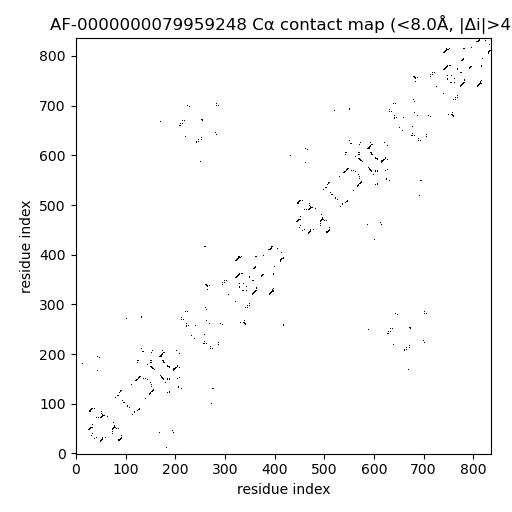ARG A CA 1
ATOM 2856 C C . ARG A 1 374 ? 36.5 8.328 1.251 1 98.56 374 ARG A C 1
ATOM 2858 O O . ARG A 1 374 ? 37.656 8.742 1.135 1 98.56 374 ARG A O 1
ATOM 2865 N N . LEU A 1 375 ? 36 7.406 0.483 1 98.5 375 LEU A N 1
ATOM 2866 C CA . LEU A 1 375 ? 36.625 7 -0.762 1 98.5 375 LEU A CA 1
ATOM 2867 C C . LEU A 1 375 ? 36.281 7.961 -1.893 1 98.5 375 LEU A C 1
ATOM 2869 O O . LEU A 1 375 ? 35.094 8.109 -2.248 1 98.5 375 LEU A O 1
ATOM 2873 N N . GLU A 1 376 ? 37.25 8.531 -2.473 1 97.06 376 GLU A N 1
ATOM 2874 C CA . GLU A 1 376 ? 37.031 9.477 -3.561 1 97.06 376 GLU A CA 1
ATOM 2875 C C . GLU A 1 376 ? 36.594 8.766 -4.832 1 97.06 376 GLU A C 1
ATOM 2877 O O . GLU A 1 376 ? 36.969 7.625 -5.082 1 97.06 376 GLU A O 1
ATOM 2882 N N . GLU A 1 377 ? 35.875 9.516 -5.625 1 95.69 377 GLU A N 1
ATOM 2883 C CA . GLU A 1 377 ? 35.312 8.953 -6.848 1 95.69 377 GLU A CA 1
ATOM 2884 C C . GLU A 1 377 ? 36.406 8.484 -7.801 1 95.69 377 GLU A C 1
ATOM 2886 O O . GLU A 1 377 ? 36.219 7.508 -8.531 1 95.69 377 GLU A O 1
ATOM 2891 N N . ARG A 1 378 ? 37.531 9.148 -7.754 1 95.38 378 ARG A N 1
ATOM 2892 C CA . ARG A 1 378 ? 38.656 8.781 -8.625 1 95.38 378 ARG A CA 1
ATOM 2893 C C . ARG A 1 378 ? 39.188 7.402 -8.281 1 95.38 378 ARG A C 1
ATOM 2895 O O . ARG A 1 378 ? 39.844 6.754 -9.109 1 95.38 378 ARG A O 1
ATOM 2902 N N . HIS A 1 379 ? 38.906 6.934 -7.109 1 97.06 379 HIS A N 1
ATOM 2903 C CA . HIS A 1 379 ? 39.406 5.637 -6.656 1 97.06 379 HIS A CA 1
ATOM 2904 C C . HIS A 1 379 ? 38.312 4.559 -6.824 1 97.06 379 HIS A C 1
ATOM 2906 O O . HIS A 1 379 ? 38.5 3.426 -6.363 1 97.06 379 HIS A O 1
ATOM 2912 N N . TRP A 1 380 ? 37.188 4.883 -7.445 1 97.94 380 TRP A N 1
ATOM 2913 C CA . TRP A 1 380 ? 36.156 3.912 -7.785 1 97.94 380 TRP A CA 1
ATOM 2914 C C . TRP A 1 380 ? 36.594 3.029 -8.945 1 97.94 380 TRP A C 1
ATOM 2916 O O . TRP A 1 380 ? 36.062 3.115 -10.047 1 97.94 380 TRP A O 1
ATOM 2926 N N . THR A 1 381 ? 37.594 2.148 -8.703 1 97.5 381 THR A N 1
ATOM 2927 C CA . THR A 1 381 ? 38.188 1.251 -9.68 1 97.5 381 THR A CA 1
ATOM 2928 C C . THR A 1 381 ? 38.125 -0.194 -9.195 1 97.5 381 THR A C 1
ATOM 2930 O O . THR A 1 381 ? 38.031 -0.445 -7.988 1 97.5 381 THR A O 1
ATOM 2933 N N . GLN A 1 382 ? 38.188 -1.087 -10.125 1 97.69 382 GLN A N 1
ATOM 2934 C CA . GLN A 1 382 ? 38.156 -2.508 -9.789 1 97.69 382 GLN A CA 1
ATOM 2935 C C . GLN A 1 382 ? 39.25 -2.871 -8.789 1 97.69 382 GLN A C 1
ATOM 2937 O O . GLN A 1 382 ? 39 -3.576 -7.812 1 97.69 382 GLN A O 1
ATOM 2942 N N . GLU A 1 383 ? 40.469 -2.408 -9.008 1 97.5 383 GLU A N 1
ATOM 2943 C CA . GLU A 1 383 ? 41.625 -2.727 -8.188 1 97.5 383 GLU A CA 1
ATOM 2944 C C . GLU A 1 383 ? 41.406 -2.328 -6.73 1 97.5 383 GLU A C 1
ATOM 2946 O O . GLU A 1 383 ? 41.719 -3.096 -5.816 1 97.5 383 GLU A O 1
ATOM 2951 N N . ILE A 1 384 ? 40.812 -1.213 -6.52 1 98.25 384 ILE A N 1
ATOM 2952 C CA . ILE A 1 384 ? 40.625 -0.701 -5.168 1 98.25 384 ILE A CA 1
ATOM 2953 C C . ILE A 1 384 ? 39.406 -1.361 -4.535 1 98.25 384 ILE A C 1
ATOM 2955 O O . ILE A 1 384 ? 39.438 -1.776 -3.375 1 98.25 384 ILE A O 1
ATOM 2959 N N . LEU A 1 385 ? 38.375 -1.472 -5.281 1 98.62 385 LEU A N 1
ATOM 2960 C CA . LEU A 1 385 ? 37.125 -2.023 -4.754 1 98.62 385 LEU A CA 1
ATOM 2961 C C . LEU A 1 385 ? 37.312 -3.479 -4.336 1 98.62 385 LEU A C 1
ATOM 2963 O O . LEU A 1 385 ? 36.688 -3.936 -3.379 1 98.62 385 LEU A O 1
ATOM 2967 N N . GLU A 1 386 ? 38.188 -4.18 -4.961 1 98.25 386 GLU A N 1
ATOM 2968 C CA . GLU A 1 386 ? 38.406 -5.586 -4.648 1 98.25 386 GLU A CA 1
ATOM 2969 C C . GLU A 1 386 ? 39.219 -5.738 -3.357 1 98.25 386 GLU A C 1
ATOM 2971 O O . GLU A 1 386 ? 39.375 -6.844 -2.836 1 98.25 386 GLU A O 1
ATOM 2976 N N . THR A 1 387 ? 39.75 -4.641 -2.832 1 97.25 387 THR A N 1
ATOM 2977 C CA . THR A 1 387 ? 40.438 -4.707 -1.562 1 97.25 387 THR A CA 1
ATOM 2978 C C . THR A 1 387 ? 39.469 -4.785 -0.395 1 97.25 387 THR A C 1
ATOM 2980 O O . THR A 1 387 ? 39.875 -5.051 0.74 1 97.25 387 THR A O 1
ATOM 2983 N N . PHE A 1 388 ? 38.219 -4.523 -0.635 1 97.94 388 PHE A N 1
ATOM 2984 C CA . PHE A 1 388 ? 37.219 -4.617 0.407 1 97.94 388 PHE A CA 1
ATOM 2985 C C . PHE A 1 388 ? 36.656 -6.039 0.511 1 97.94 388 PHE A C 1
ATOM 2987 O O . PHE A 1 388 ? 36.656 -6.773 -0.481 1 97.94 388 PHE A O 1
ATOM 2994 N N . ASP A 1 389 ? 36.281 -6.387 1.749 1 97 389 ASP A N 1
ATOM 2995 C CA . ASP A 1 389 ? 35.656 -7.676 1.963 1 97 389 ASP A CA 1
ATOM 2996 C C . ASP A 1 389 ? 34.156 -7.605 1.618 1 97 389 ASP A C 1
ATOM 2998 O O . ASP A 1 389 ? 33.562 -8.609 1.217 1 97 389 ASP A O 1
ATOM 3002 N N . ALA A 1 390 ? 33.594 -6.453 1.797 1 98.38 390 ALA A N 1
ATOM 3003 C CA . ALA A 1 390 ? 32.188 -6.262 1.464 1 98.38 390 ALA A CA 1
ATOM 3004 C C . ALA A 1 390 ? 31.906 -4.82 1.034 1 98.38 390 ALA A C 1
ATOM 3006 O O . ALA A 1 390 ? 32.594 -3.896 1.477 1 98.38 390 ALA A O 1
ATOM 3007 N N . ILE A 1 391 ? 30.953 -4.664 0.15 1 98.75 391 ILE A N 1
ATOM 3008 C CA . ILE A 1 391 ? 30.438 -3.373 -0.302 1 98.75 391 ILE A CA 1
ATOM 3009 C C . ILE A 1 391 ? 28.922 -3.344 -0.17 1 98.75 391 ILE A C 1
ATOM 3011 O O . ILE A 1 391 ? 28.234 -4.238 -0.663 1 98.75 391 ILE A O 1
ATOM 3015 N N . VAL A 1 392 ? 28.422 -2.35 0.538 1 98.69 392 VAL A N 1
ATOM 3016 C CA . VAL A 1 392 ? 26.984 -2.131 0.648 1 98.69 392 VAL A CA 1
ATOM 3017 C C . VAL A 1 392 ? 26.594 -0.869 -0.116 1 98.69 392 VAL A C 1
ATOM 3019 O O . VAL A 1 392 ? 27.094 0.221 0.177 1 98.69 392 VAL A O 1
ATOM 3022 N N . VAL A 1 393 ? 25.734 -1.038 -1.076 1 98.56 393 VAL A N 1
ATOM 3023 C CA . VAL A 1 393 ? 25.188 0.114 -1.78 1 98.56 393 VAL A CA 1
ATOM 3024 C C . VAL A 1 393 ? 23.828 0.483 -1.183 1 98.56 393 VAL A C 1
ATOM 3026 O O . VAL A 1 393 ? 22.812 -0.157 -1.479 1 98.56 393 VAL A O 1
ATOM 3029 N N . ALA A 1 394 ? 23.812 1.526 -0.428 1 98.06 394 ALA A N 1
ATOM 3030 C CA . ALA A 1 394 ? 22.594 1.977 0.221 1 98.06 394 ALA A CA 1
ATOM 3031 C C . ALA A 1 394 ? 21.734 2.807 -0.735 1 98.06 394 ALA A C 1
ATOM 3033 O O . ALA A 1 394 ? 20.516 2.625 -0.806 1 98.06 394 ALA A O 1
ATOM 3034 N N . VAL A 1 395 ? 22.391 3.707 -1.396 1 96.81 395 VAL A N 1
ATOM 3035 C CA . VAL A 1 395 ? 21.75 4.57 -2.387 1 96.81 395 VAL A CA 1
ATOM 3036 C C . VAL A 1 395 ? 22.656 4.715 -3.605 1 96.81 395 VAL A C 1
ATOM 3038 O O . VAL A 1 395 ? 23.875 4.879 -3.469 1 96.81 395 VAL A O 1
ATOM 3041 N N . LYS A 1 396 ? 22.094 4.586 -4.758 1 97.19 396 LYS A N 1
ATOM 3042 C CA . LYS A 1 396 ? 22.844 4.793 -5.988 1 97.19 396 LYS A CA 1
ATOM 3043 C C . LYS A 1 396 ? 22.875 6.27 -6.375 1 97.19 396 LYS A C 1
ATOM 3045 O O . LYS A 1 396 ? 22.016 6.738 -7.121 1 97.19 396 LYS A O 1
ATOM 3050 N N . GLN A 1 397 ? 23.875 6.867 -5.945 1 96.56 397 GLN A N 1
ATOM 3051 C CA . GLN A 1 397 ? 24.062 8.273 -6.277 1 96.56 397 GLN A CA 1
ATOM 3052 C C . GLN A 1 397 ? 24.562 8.438 -7.707 1 96.56 397 GLN A C 1
ATOM 3054 O O . GLN A 1 397 ? 25.328 7.605 -8.203 1 96.56 397 GLN A O 1
ATOM 3059 N N . PRO A 1 398 ? 24.109 9.523 -8.367 1 95 398 PRO A N 1
ATOM 3060 C CA . PRO A 1 398 ? 24.734 9.797 -9.656 1 95 398 PRO A CA 1
ATOM 3061 C C . PRO A 1 398 ? 26.234 10.062 -9.539 1 95 398 PRO A C 1
ATOM 3063 O O . PRO A 1 398 ? 26.703 10.578 -8.523 1 95 398 PRO A O 1
ATOM 3066 N N . GLY A 1 399 ? 26.969 9.672 -10.594 1 94.94 399 GLY A N 1
ATOM 3067 C CA . GLY A 1 399 ? 28.391 9.984 -10.617 1 94.94 399 GLY A CA 1
ATOM 3068 C C . GLY A 1 399 ? 29.281 8.758 -10.508 1 94.94 399 GLY A C 1
ATOM 3069 O O . GLY A 1 399 ? 30.5 8.852 -10.656 1 94.94 399 GLY A O 1
ATOM 3070 N N . LEU A 1 400 ? 28.703 7.617 -10.234 1 96.69 400 LEU A N 1
ATOM 3071 C CA . LEU A 1 400 ? 29.453 6.363 -10.172 1 96.69 400 LEU A CA 1
ATOM 3072 C C . LEU A 1 400 ? 28.938 5.375 -11.211 1 96.69 400 LEU A C 1
ATOM 3074 O O . LEU A 1 400 ? 27.75 5.344 -11.516 1 96.69 400 LEU A O 1
ATOM 3078 N N . ASP A 1 401 ? 29.859 4.598 -11.734 1 96.94 401 ASP A N 1
ATOM 3079 C CA . ASP A 1 401 ? 29.469 3.488 -12.609 1 96.94 401 ASP A CA 1
ATOM 3080 C C . ASP A 1 401 ? 29.234 2.211 -11.797 1 96.94 401 ASP A C 1
ATOM 3082 O O . ASP A 1 401 ? 30.188 1.491 -11.484 1 96.94 401 ASP A O 1
ATOM 3086 N N . TYR A 1 402 ? 28.062 1.888 -11.617 1 97.25 402 TYR A N 1
ATOM 3087 C CA . TYR A 1 402 ? 27.734 0.769 -10.75 1 97.25 402 TYR A CA 1
ATOM 3088 C C . TYR A 1 402 ? 27.891 -0.56 -11.477 1 97.25 402 TYR A C 1
ATOM 3090 O O . TYR A 1 402 ? 27.891 -1.622 -10.852 1 97.25 402 TYR A O 1
ATOM 3098 N N . GLY A 1 403 ? 28.031 -0.562 -12.766 1 96.56 403 GLY A N 1
ATOM 3099 C CA . GLY A 1 403 ? 28.281 -1.776 -13.523 1 96.56 403 GLY A CA 1
ATOM 3100 C C . GLY A 1 403 ? 29.531 -2.51 -13.086 1 96.56 403 GLY A C 1
ATOM 3101 O O . GLY A 1 403 ? 29.609 -3.732 -13.203 1 96.56 403 GLY A O 1
ATOM 3102 N N . ILE A 1 404 ? 30.484 -1.832 -12.531 1 97.56 404 ILE A N 1
ATOM 3103 C CA . ILE A 1 404 ? 31.766 -2.379 -12.102 1 97.56 404 ILE A CA 1
ATOM 3104 C C . ILE A 1 404 ? 31.547 -3.41 -11 1 97.56 404 ILE A C 1
ATOM 3106 O O . ILE A 1 404 ? 32.344 -4.336 -10.836 1 97.56 404 ILE A O 1
ATOM 3110 N N . LEU A 1 405 ? 30.469 -3.256 -10.25 1 97.44 405 LEU A N 1
ATOM 3111 C CA . LEU A 1 405 ? 30.219 -4.133 -9.117 1 97.44 405 LEU A CA 1
ATOM 3112 C C . LEU A 1 405 ? 30 -5.57 -9.578 1 97.44 405 LEU A C 1
ATOM 3114 O O . LEU A 1 405 ? 30.25 -6.516 -8.82 1 97.44 405 LEU A O 1
ATOM 3118 N N . GLU A 1 406 ? 29.562 -5.766 -10.766 1 95.06 406 GLU A N 1
ATOM 3119 C CA . GLU A 1 406 ? 29.281 -7.086 -11.32 1 95.06 406 GLU A CA 1
ATOM 3120 C C . GLU A 1 406 ? 30.562 -7.812 -11.703 1 95.06 406 GLU A C 1
ATOM 3122 O O . GLU A 1 406 ? 30.547 -9.023 -11.922 1 95.06 406 GLU A O 1
ATOM 3127 N N . THR A 1 407 ? 31.672 -7.113 -11.711 1 96.25 407 THR A N 1
ATOM 3128 C CA . THR A 1 407 ? 32.938 -7.68 -12.203 1 96.25 407 THR A CA 1
ATOM 3129 C C . THR A 1 407 ? 33.875 -7.973 -11.047 1 96.25 407 THR A C 1
ATOM 3131 O O . THR A 1 407 ? 34.938 -8.547 -11.25 1 96.25 407 THR A O 1
ATOM 3134 N N . LEU A 1 408 ? 33.469 -7.648 -9.883 1 97.56 408 LEU A N 1
ATOM 3135 C CA . LEU A 1 408 ? 34.406 -7.754 -8.75 1 97.56 408 LEU A CA 1
ATOM 3136 C C . LEU A 1 408 ? 34.531 -9.203 -8.289 1 97.56 408 LEU A C 1
ATOM 3138 O O . LEU A 1 408 ? 33.531 -9.938 -8.266 1 97.56 408 LEU A O 1
ATOM 3142 N N . ASP A 1 409 ? 35.719 -9.562 -7.918 1 96.44 409 ASP A N 1
ATOM 3143 C CA . ASP A 1 409 ? 36 -10.898 -7.402 1 96.44 409 ASP A CA 1
ATOM 3144 C C . ASP A 1 409 ? 36.312 -10.859 -5.91 1 96.44 409 ASP A C 1
ATOM 3146 O O . ASP A 1 409 ? 37.031 -9.984 -5.449 1 96.44 409 ASP A O 1
ATOM 3150 N N . GLY A 1 410 ? 35.75 -11.773 -5.129 1 94.69 410 GLY A N 1
ATOM 3151 C CA . GLY A 1 410 ? 36.094 -11.961 -3.727 1 94.69 410 GLY A CA 1
ATOM 3152 C C . GLY A 1 410 ? 35.469 -10.93 -2.814 1 94.69 410 GLY A C 1
ATOM 3153 O O . GLY A 1 410 ? 35.906 -10.727 -1.687 1 94.69 410 GLY A O 1
ATOM 3154 N N . VAL A 1 411 ? 34.5 -10.156 -3.27 1 97.19 411 VAL A N 1
ATOM 3155 C CA . VAL A 1 411 ? 33.844 -9.109 -2.488 1 97.19 411 VAL A CA 1
ATOM 3156 C C . VAL A 1 411 ? 32.344 -9.43 -2.316 1 97.19 411 VAL A C 1
ATOM 3158 O O . VAL A 1 411 ? 31.672 -9.742 -3.291 1 97.19 411 VAL A O 1
ATOM 3161 N N . LYS A 1 412 ? 31.875 -9.461 -1.121 1 97.12 412 LYS A N 1
ATOM 3162 C CA . LYS A 1 412 ? 30.438 -9.562 -0.891 1 97.12 412 LYS A CA 1
ATOM 3163 C C . LYS A 1 412 ? 29.734 -8.25 -1.219 1 97.12 412 LYS A C 1
ATOM 3165 O O . LYS A 1 412 ? 30.078 -7.199 -0.671 1 97.12 412 LYS A O 1
ATOM 3170 N N . ILE A 1 413 ? 28.766 -8.305 -2.105 1 97.56 413 ILE A N 1
ATOM 3171 C CA . ILE A 1 413 ? 28.094 -7.082 -2.549 1 97.56 413 ILE A CA 1
ATOM 3172 C C . ILE A 1 413 ? 26.625 -7.129 -2.168 1 97.56 413 ILE A C 1
ATOM 3174 O O . ILE A 1 413 ? 25.922 -8.086 -2.506 1 97.56 413 ILE A O 1
ATOM 3178 N N . ASP A 1 414 ? 26.172 -6.152 -1.438 1 96.38 414 ASP A N 1
ATOM 3179 C CA . ASP A 1 414 ? 24.75 -5.965 -1.122 1 96.38 414 ASP A CA 1
ATOM 3180 C C . ASP A 1 414 ? 24.219 -4.66 -1.712 1 96.38 414 ASP A C 1
ATOM 3182 O O . ASP A 1 414 ? 24.672 -3.576 -1.339 1 96.38 414 ASP A O 1
ATOM 3186 N N . VAL A 1 415 ? 23.297 -4.773 -2.617 1 96.62 415 VAL A N 1
ATOM 3187 C CA . VAL A 1 415 ? 22.734 -3.592 -3.252 1 96.62 415 VAL A CA 1
ATOM 3188 C C . VAL A 1 415 ? 21.281 -3.406 -2.795 1 96.62 415 VAL A C 1
ATOM 3190 O O . VAL A 1 415 ? 20.453 -4.309 -2.957 1 96.62 415 VAL A O 1
ATOM 3193 N N . TRP A 1 416 ? 20.922 -2.217 -2.301 1 96.38 416 TRP A N 1
ATOM 3194 C CA . TRP A 1 416 ? 19.609 -2.004 -1.712 1 96.38 416 TRP A CA 1
ATOM 3195 C C . TRP A 1 416 ? 18.812 -0.98 -2.516 1 96.38 416 TRP A C 1
ATOM 3197 O O . TRP A 1 416 ? 17.812 -0.438 -2.029 1 96.38 416 TRP A O 1
ATOM 3207 N N . GLN A 1 417 ? 19.297 -0.703 -3.686 1 93.19 417 GLN A N 1
ATOM 3208 C CA . GLN A 1 417 ? 18.547 0.182 -4.582 1 93.19 417 GLN A CA 1
ATOM 3209 C C . GLN A 1 417 ? 18.562 -0.35 -6.012 1 93.19 417 GLN A C 1
ATOM 3211 O O . GLN A 1 417 ? 19.594 -0.851 -6.484 1 93.19 417 GLN A O 1
ATOM 3216 N N . ARG A 1 418 ? 17.391 -0.189 -6.688 1 85.31 418 ARG A N 1
ATOM 3217 C CA . ARG A 1 418 ? 17.219 -0.679 -8.055 1 85.31 418 ARG A CA 1
ATOM 3218 C C . ARG A 1 418 ? 18.188 0.019 -9.008 1 85.31 418 ARG A C 1
ATOM 3220 O O . ARG A 1 418 ? 18.422 1.226 -8.891 1 85.31 418 ARG A O 1
ATOM 3227 N N . MET B 1 1 ? 35.25 -49.812 5.062 1 20.52 1 MET B N 1
ATOM 3228 C CA . MET B 1 1 ? 35.625 -49.375 3.721 1 20.52 1 MET B CA 1
ATOM 3229 C C . MET B 1 1 ? 34.406 -49.344 2.801 1 20.52 1 MET B C 1
ATOM 3231 O O . MET B 1 1 ? 34 -50.375 2.266 1 20.52 1 MET B O 1
ATOM 3235 N N . ALA B 1 2 ? 33.344 -48.594 3.252 1 33.34 2 ALA B N 1
ATOM 3236 C CA . ALA B 1 2 ? 32 -48.75 2.693 1 33.34 2 ALA B CA 1
ATOM 3237 C C . ALA B 1 2 ? 32 -48.469 1.192 1 33.34 2 ALA B C 1
ATOM 3239 O O . ALA B 1 2 ? 32.656 -47.531 0.724 1 33.34 2 ALA B O 1
ATOM 3240 N N . PRO B 1 3 ? 31.625 -49.5 0.36 1 27.44 3 PRO B N 1
ATOM 3241 C CA . PRO B 1 3 ? 31.766 -49.406 -1.095 1 27.44 3 PRO B CA 1
ATOM 3242 C C . PRO B 1 3 ? 31.094 -48.156 -1.671 1 27.44 3 PRO B C 1
ATOM 3244 O O . PRO B 1 3 ? 30.094 -47.688 -1.127 1 27.44 3 PRO B O 1
ATOM 3247 N N . SER B 1 4 ? 31.891 -47.156 -2.299 1 30.97 4 SER B N 1
ATOM 3248 C CA . SER B 1 4 ? 31.594 -45.875 -2.908 1 30.97 4 SER B CA 1
ATOM 3249 C C . SER B 1 4 ? 30.797 -46.031 -4.195 1 30.97 4 SER B C 1
ATOM 3251 O O . SER B 1 4 ? 31.297 -46.562 -5.188 1 30.97 4 SER B O 1
ATOM 3253 N N . ILE B 1 5 ? 29.547 -46.5 -4.219 1 33.53 5 ILE B N 1
ATOM 3254 C CA . ILE B 1 5 ? 28.75 -46.719 -5.426 1 33.53 5 ILE B CA 1
ATOM 3255 C C . ILE B 1 5 ? 28.688 -45.406 -6.207 1 33.53 5 ILE B C 1
ATOM 3257 O O . ILE B 1 5 ? 28.234 -44.375 -5.684 1 33.53 5 ILE B O 1
ATOM 3261 N N . SER B 1 6 ? 29.562 -45.156 -7.152 1 30.08 6 SER B N 1
ATOM 3262 C CA . SER B 1 6 ? 29.656 -44.062 -8.094 1 30.08 6 SER B CA 1
ATOM 3263 C C . SER B 1 6 ? 28.406 -43.938 -8.953 1 30.08 6 SER B C 1
ATOM 3265 O O . SER B 1 6 ? 28.078 -44.875 -9.711 1 30.08 6 SER B O 1
ATOM 3267 N N . ILE B 1 7 ? 27.312 -43.5 -8.469 1 34.84 7 ILE B N 1
ATOM 3268 C CA . ILE B 1 7 ? 26.094 -43.375 -9.266 1 34.84 7 ILE B CA 1
ATOM 3269 C C . ILE B 1 7 ? 26.344 -42.406 -10.43 1 34.84 7 ILE B C 1
ATOM 3271 O O . ILE B 1 7 ? 26.688 -41.25 -10.219 1 34.84 7 ILE B O 1
ATOM 3275 N N . ARG B 1 8 ? 26.75 -42.938 -11.602 1 30.14 8 ARG B N 1
ATOM 3276 C CA . ARG B 1 8 ? 26.922 -42.25 -12.875 1 30.14 8 ARG B CA 1
ATOM 3277 C C . ARG B 1 8 ? 25.719 -41.375 -13.195 1 30.14 8 ARG B C 1
ATOM 3279 O O . ARG B 1 8 ? 24.594 -41.875 -13.289 1 30.14 8 ARG B O 1
ATOM 3286 N N . LYS B 1 9 ? 25.844 -40.188 -12.961 1 38.81 9 LYS B N 1
ATOM 3287 C CA . LYS B 1 9 ? 24.844 -39.156 -13.305 1 38.81 9 LYS B CA 1
ATOM 3288 C C . LYS B 1 9 ? 24.625 -39.094 -14.812 1 38.81 9 LYS B C 1
ATOM 3290 O O . LYS B 1 9 ? 25.453 -38.531 -15.539 1 38.81 9 LYS B O 1
ATOM 3295 N N . GLU B 1 10 ? 24.078 -40.188 -15.398 1 31.86 10 GLU B N 1
ATOM 3296 C CA . GLU B 1 10 ? 23.75 -40.062 -16.812 1 31.86 10 GLU B CA 1
ATOM 3297 C C . GLU B 1 10 ? 22.938 -38.781 -17.062 1 31.86 10 GLU B C 1
ATOM 3299 O O . GLU B 1 10 ? 21.875 -38.594 -16.469 1 31.86 10 GLU B O 1
ATOM 3304 N N . LEU B 1 11 ? 23.484 -37.75 -17.484 1 37.97 11 LEU B N 1
ATOM 3305 C CA . LEU B 1 11 ? 22.828 -36.5 -17.828 1 37.97 11 LEU B CA 1
ATOM 3306 C C . LEU B 1 11 ? 21.812 -36.719 -18.953 1 37.97 11 LEU B C 1
ATOM 3308 O O . LEU B 1 11 ? 22.109 -37.344 -19.969 1 37.97 11 LEU B O 1
ATOM 3312 N N . PRO B 1 12 ? 20.516 -36.719 -18.719 1 38.12 12 PRO B N 1
ATOM 3313 C CA . PRO B 1 12 ? 19.531 -36.875 -19.797 1 38.12 12 PRO B CA 1
ATOM 3314 C C . PRO B 1 12 ? 19.859 -36.062 -21.016 1 38.12 12 PRO B C 1
ATOM 3316 O O . PRO B 1 12 ? 20.547 -35.031 -20.922 1 38.12 12 PRO B O 1
ATOM 3319 N N . THR B 1 13 ? 19.844 -36.594 -22.297 1 40.06 13 THR B N 1
ATOM 3320 C CA . THR B 1 13 ? 20.016 -36.031 -23.641 1 40.06 13 THR B CA 1
ATOM 3321 C C . THR B 1 13 ? 19.25 -34.719 -23.766 1 40.06 13 THR B C 1
ATOM 3323 O O . THR B 1 13 ? 18.094 -34.625 -23.359 1 40.06 13 THR B O 1
ATOM 3326 N N . PRO B 1 14 ? 19.875 -33.625 -24.047 1 45.03 14 PRO B N 1
ATOM 3327 C CA . PRO B 1 14 ? 19.203 -32.344 -24.281 1 45.03 14 PRO B CA 1
ATOM 3328 C C . PRO B 1 14 ? 18.031 -32.469 -25.234 1 45.03 14 PRO B C 1
ATOM 3330 O O . PRO B 1 14 ? 18.125 -33.156 -26.25 1 45.03 14 PRO B O 1
ATOM 3333 N N . VAL B 1 15 ? 16.797 -32.469 -24.844 1 44.22 15 VAL B N 1
ATOM 3334 C CA . VAL B 1 15 ? 15.625 -32.406 -25.719 1 44.22 15 VAL B CA 1
ATOM 3335 C C . VAL B 1 15 ? 15.82 -31.281 -26.734 1 44.22 15 VAL B C 1
ATOM 3337 O O . VAL B 1 15 ? 16.141 -30.156 -26.375 1 44.22 15 VAL B O 1
ATOM 3340 N N . SER B 1 16 ? 16.281 -31.547 -27.984 1 40.16 16 SER B N 1
ATOM 3341 C CA . SER B 1 16 ? 16.453 -30.594 -29.078 1 40.16 16 SER B CA 1
ATOM 3342 C C . SER B 1 16 ? 15.211 -29.719 -29.25 1 40.16 16 SER B C 1
ATOM 3344 O O . SER B 1 16 ? 14.078 -30.203 -29.172 1 40.16 16 SER B O 1
ATOM 3346 N N . THR B 1 17 ? 15.289 -28.469 -28.953 1 41.5 17 THR B N 1
ATOM 3347 C CA . THR B 1 17 ? 14.273 -27.453 -29.203 1 41.5 17 THR B CA 1
ATOM 3348 C C . THR B 1 17 ? 13.727 -27.578 -30.625 1 41.5 17 THR B C 1
ATOM 3350 O O . THR B 1 17 ? 12.977 -26.719 -31.094 1 41.5 17 THR B O 1
ATOM 3353 N N . GLN B 1 18 ? 14.375 -28.438 -31.438 1 38.12 18 GLN B N 1
ATOM 3354 C CA . GLN B 1 18 ? 13.969 -28.453 -32.844 1 38.12 18 GLN B CA 1
ATOM 3355 C C . GLN B 1 18 ? 12.5 -28.859 -32.969 1 38.12 18 GLN B C 1
ATOM 3357 O O . GLN B 1 18 ? 11.953 -28.844 -34.062 1 38.12 18 GLN B O 1
ATOM 3362 N N . GLY B 1 19 ? 12.031 -29.531 -32 1 37.22 19 GLY B N 1
ATOM 3363 C CA . GLY B 1 19 ? 10.758 -30.172 -32.219 1 37.22 19 GLY B CA 1
ATOM 3364 C C . GLY B 1 19 ? 9.602 -29.203 -32.344 1 37.22 19 GLY B C 1
ATOM 3365 O O . GLY B 1 19 ? 8.438 -29.594 -32.312 1 37.22 19 GLY B O 1
ATOM 3366 N N . LEU B 1 20 ? 9.773 -27.969 -31.875 1 39.94 20 LEU B N 1
ATOM 3367 C CA . LEU B 1 20 ? 8.578 -27.266 -32.312 1 39.94 20 LEU B CA 1
ATOM 3368 C C . LEU B 1 20 ? 8.523 -27.172 -33.812 1 39.94 20 LEU B C 1
ATOM 3370 O O . LEU B 1 20 ? 9.008 -26.219 -34.406 1 39.94 20 LEU B O 1
ATOM 3374 N N . LYS B 1 21 ? 8.969 -28.156 -34.406 1 38.97 21 LYS B N 1
ATOM 3375 C CA . LYS B 1 21 ? 8.734 -28.141 -35.844 1 38.97 21 LYS B CA 1
ATOM 3376 C C . LYS B 1 21 ? 7.32 -27.656 -36.156 1 38.97 21 LYS B C 1
ATOM 3378 O O . LYS B 1 21 ? 6.352 -28.109 -35.531 1 38.97 21 LYS B O 1
ATOM 3383 N N . ASP B 1 22 ? 7.277 -26.438 -36.562 1 43.25 22 ASP B N 1
ATOM 3384 C CA . ASP B 1 22 ? 6.066 -25.969 -37.219 1 43.25 22 ASP B CA 1
ATOM 3385 C C . ASP B 1 22 ? 5.383 -27.109 -37.969 1 43.25 22 ASP B C 1
ATOM 3387 O O . ASP B 1 22 ? 5.672 -27.344 -39.156 1 43.25 22 ASP B O 1
ATOM 3391 N N . THR B 1 23 ? 5.246 -28.234 -37.469 1 43.06 23 THR B N 1
ATOM 3392 C CA . THR B 1 23 ? 4.375 -29.047 -38.312 1 43.06 23 THR B CA 1
ATOM 3393 C C . THR B 1 23 ? 3.08 -28.297 -38.625 1 43.06 23 THR B C 1
ATOM 3395 O O . THR B 1 23 ? 2.645 -27.453 -37.844 1 43.06 23 THR B O 1
ATOM 3398 N N . GLY B 1 24 ? 2.809 -27.938 -39.844 1 52.41 24 GLY B N 1
ATOM 3399 C CA . GLY B 1 24 ? 1.673 -27.25 -40.438 1 52.41 24 GLY B CA 1
ATOM 3400 C C . GLY B 1 24 ? 0.431 -27.266 -39.562 1 52.41 24 GLY B C 1
ATOM 3401 O O . GLY B 1 24 ? -0.536 -26.562 -39.844 1 52.41 24 GLY B O 1
ATOM 3402 N N . ASP B 1 25 ? 0.283 -28.266 -38.688 1 62.72 25 ASP B N 1
ATOM 3403 C CA . ASP B 1 25 ? -0.998 -28.312 -37.969 1 62.72 25 ASP B CA 1
ATOM 3404 C C . ASP B 1 25 ? -0.939 -27.516 -36.688 1 62.72 25 ASP B C 1
ATOM 3406 O O . ASP B 1 25 ? 0.037 -27.609 -35.938 1 62.72 25 ASP B O 1
ATOM 3410 N N . THR B 1 26 ? -1.697 -26.625 -36.438 1 81.94 26 THR B N 1
ATOM 3411 C CA . THR B 1 26 ? -1.843 -25.797 -35.25 1 81.94 26 THR B CA 1
ATOM 3412 C C . THR B 1 26 ? -2.035 -26.672 -34.031 1 81.94 26 THR B C 1
ATOM 3414 O O . THR B 1 26 ? -2.912 -27.547 -34 1 81.94 26 THR B O 1
ATOM 3417 N N . PRO B 1 27 ? -1.091 -26.562 -33.031 1 91.94 27 PRO B N 1
ATOM 3418 C CA . PRO B 1 27 ? -1.199 -27.391 -31.812 1 91.94 27 PRO B CA 1
ATOM 3419 C C . PRO B 1 27 ? -2.525 -27.188 -31.078 1 91.94 27 PRO B C 1
ATOM 3421 O O . PRO B 1 27 ? -3.143 -26.125 -31.203 1 91.94 27 PRO B O 1
ATOM 3424 N N . THR B 1 28 ? -2.992 -28.312 -30.5 1 97.19 28 THR B N 1
ATOM 3425 C CA . THR B 1 28 ? -4.164 -28.266 -29.625 1 97.19 28 THR B CA 1
ATOM 3426 C C . THR B 1 28 ? -3.754 -28.062 -28.172 1 97.19 28 THR B C 1
ATOM 3428 O O . THR B 1 28 ? -2.875 -28.766 -27.672 1 97.19 28 THR B O 1
ATOM 3431 N N . ILE B 1 29 ? -4.387 -27.094 -27.516 1 98.38 29 ILE B N 1
ATOM 3432 C CA . ILE B 1 29 ? -4.086 -26.797 -26.125 1 98.38 29 ILE B CA 1
ATOM 3433 C C . ILE B 1 29 ? -5.238 -27.266 -25.234 1 98.38 29 ILE B C 1
ATOM 3435 O O . ILE B 1 29 ? -6.406 -27 -25.531 1 98.38 29 ILE B O 1
ATOM 3439 N N . ALA B 1 30 ? -4.906 -28.031 -24.219 1 98.75 30 ALA B N 1
ATOM 3440 C CA . ALA B 1 30 ? -5.895 -28.391 -23.219 1 98.75 30 ALA B CA 1
ATOM 3441 C C . ALA B 1 30 ? -5.84 -27.453 -22.016 1 98.75 30 ALA B C 1
ATOM 3443 O O . ALA B 1 30 ? -4.773 -27.219 -21.438 1 98.75 30 ALA B O 1
ATOM 3444 N N . VAL B 1 31 ? -6.988 -26.891 -21.672 1 98.69 31 VAL B N 1
ATOM 3445 C CA . VAL B 1 31 ? -7.152 -26.156 -20.422 1 98.69 31 VAL B CA 1
ATOM 3446 C C . VAL B 1 31 ? -7.867 -27.047 -19.406 1 98.69 31 VAL B C 1
ATOM 3448 O O . VAL B 1 31 ? -9.039 -27.391 -19.578 1 98.69 31 VAL B O 1
ATOM 3451 N N . ILE B 1 32 ? -7.094 -27.422 -18.391 1 98.69 32 ILE B N 1
ATOM 3452 C CA . ILE B 1 32 ? -7.652 -28.297 -17.359 1 98.69 32 ILE B CA 1
ATOM 3453 C C . ILE B 1 32 ? -8.195 -27.453 -16.203 1 98.69 32 ILE B C 1
ATOM 3455 O O . ILE B 1 32 ? -7.422 -26.828 -15.469 1 98.69 32 ILE B O 1
ATOM 3459 N N . GLY B 1 33 ? -9.469 -27.516 -15.93 1 98.19 33 GLY B N 1
ATOM 3460 C CA . GLY B 1 33 ? -10.164 -26.609 -15.023 1 98.19 33 GLY B CA 1
ATOM 3461 C C . GLY B 1 33 ? -10.695 -25.359 -15.719 1 98.19 33 GLY B C 1
ATOM 3462 O O . GLY B 1 33 ? -9.938 -24.438 -16.031 1 98.19 33 GLY B O 1
ATOM 3463 N N . VAL B 1 34 ? -12.008 -25.359 -15.961 1 97.5 34 VAL B N 1
ATOM 3464 C CA . VAL B 1 34 ? -12.586 -24.234 -16.703 1 97.5 34 VAL B CA 1
ATOM 3465 C C . VAL B 1 34 ? -13.539 -23.469 -15.797 1 97.5 34 VAL B C 1
ATOM 3467 O O . VAL B 1 34 ? -14.703 -23.266 -16.141 1 97.5 34 VAL B O 1
ATOM 3470 N N . GLY B 1 35 ? -12.945 -23.109 -14.633 1 92.81 35 GLY B N 1
ATOM 3471 C CA . GLY B 1 35 ? -13.609 -22.109 -13.82 1 92.81 35 GLY B CA 1
ATOM 3472 C C . GLY B 1 35 ? -13.445 -20.688 -14.352 1 92.81 35 GLY B C 1
ATOM 3473 O O . GLY B 1 35 ? -13.477 -20.469 -15.562 1 92.81 35 GLY B O 1
ATOM 3474 N N . TYR B 1 36 ? -13.367 -19.797 -13.477 1 87.44 36 TYR B N 1
ATOM 3475 C CA . TYR B 1 36 ? -13.234 -18.406 -13.883 1 87.44 36 TYR B CA 1
ATOM 3476 C C . TYR B 1 36 ? -11.953 -18.188 -14.672 1 87.44 36 TYR B C 1
ATOM 3478 O O . TYR B 1 36 ? -11.977 -17.641 -15.781 1 87.44 36 TYR B O 1
ATOM 3486 N N . VAL B 1 37 ? -10.852 -18.625 -14.094 1 91.69 37 VAL B N 1
ATOM 3487 C CA . VAL B 1 37 ? -9.547 -18.453 -14.727 1 91.69 37 VAL B CA 1
ATOM 3488 C C . VAL B 1 37 ? -9.484 -19.281 -16.016 1 91.69 37 VAL B C 1
ATOM 3490 O O . VAL B 1 37 ? -9.055 -18.766 -17.062 1 91.69 37 VAL B O 1
ATOM 3493 N N . GLY B 1 38 ? -9.914 -20.5 -15.961 1 95.94 38 GLY B N 1
ATOM 3494 C CA . GLY B 1 38 ? -9.875 -21.375 -17.125 1 95.94 38 GLY B CA 1
ATOM 3495 C C . GLY B 1 38 ? -10.703 -20.875 -18.281 1 95.94 38 GLY B C 1
ATOM 3496 O O . GLY B 1 38 ? -10.297 -21 -19.438 1 95.94 38 GLY B O 1
ATOM 3497 N N . LYS B 1 39 ? -11.836 -20.297 -17.953 1 93.94 39 LYS B N 1
ATOM 3498 C CA . LYS B 1 39 ? -12.688 -19.734 -19 1 93.94 39 LYS B CA 1
ATOM 3499 C C . LYS B 1 39 ? -11.961 -18.609 -19.734 1 93.94 39 LYS B C 1
ATOM 3501 O O . LYS B 1 39 ? -12.039 -18.531 -20.969 1 93.94 39 LYS B O 1
ATOM 3506 N N . HIS B 1 40 ? -11.281 -17.844 -19.016 1 91.88 40 HIS B N 1
ATOM 3507 C CA . HIS B 1 40 ? -10.516 -16.75 -19.609 1 91.88 40 HIS B CA 1
ATOM 3508 C C . HIS B 1 40 ? -9.398 -17.281 -20.5 1 91.88 40 HIS B C 1
ATOM 3510 O O . HIS B 1 40 ? -9.148 -16.766 -21.5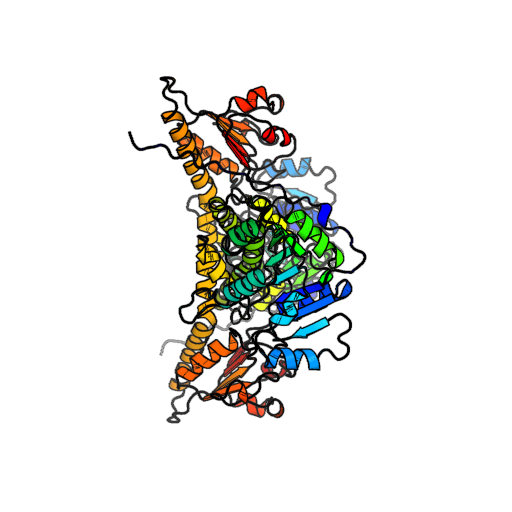78 1 91.88 40 HIS B O 1
ATOM 3516 N N . LEU B 1 41 ? -8.734 -18.266 -20.031 1 95.62 41 LEU B N 1
ATOM 3517 C CA . LEU B 1 41 ? -7.656 -18.875 -20.797 1 95.62 41 LEU B CA 1
ATOM 3518 C C . LEU B 1 41 ? -8.188 -19.469 -22.094 1 95.62 41 LEU B C 1
ATOM 3520 O O . LEU B 1 41 ? -7.59 -19.297 -23.156 1 95.62 41 LEU B O 1
ATOM 3524 N N . VAL B 1 42 ? -9.328 -20.141 -22.016 1 95.81 42 VAL B N 1
ATOM 3525 C CA . VAL B 1 42 ? -9.961 -20.719 -23.203 1 95.81 42 VAL B CA 1
ATOM 3526 C C . VAL B 1 42 ? -10.242 -19.609 -24.219 1 95.81 42 VAL B C 1
ATOM 3528 O O . VAL B 1 42 ? -9.93 -19.75 -25.391 1 95.81 42 VAL B O 1
ATOM 3531 N N . GLU B 1 43 ? -10.758 -18.547 -23.719 1 91.75 43 GLU B N 1
ATOM 3532 C CA . GLU B 1 43 ? -11.141 -17.438 -24.578 1 91.75 43 GLU B CA 1
ATOM 3533 C C . GLU B 1 43 ? -9.922 -16.812 -25.266 1 91.75 43 GLU B C 1
ATOM 3535 O O . GLU B 1 43 ? -9.938 -16.578 -26.469 1 91.75 43 GLU B O 1
ATOM 3540 N N . VAL B 1 44 ? -8.891 -16.547 -24.531 1 93.06 44 VAL B N 1
ATOM 3541 C CA . VAL B 1 44 ? -7.73 -15.852 -25.078 1 93.06 44 VAL B CA 1
ATOM 3542 C C . VAL B 1 44 ? -6.965 -16.781 -26.016 1 93.06 44 VAL B C 1
ATOM 3544 O O . VAL B 1 44 ? -6.586 -16.406 -27.109 1 93.06 44 VAL B O 1
ATOM 3547 N N . PHE B 1 45 ? -6.809 -18.031 -25.703 1 95.5 45 PHE B N 1
ATOM 3548 C CA . PHE B 1 45 ? -5.977 -18.938 -26.484 1 95.5 45 PHE B CA 1
ATOM 3549 C C . PHE B 1 45 ? -6.727 -19.453 -27.703 1 95.5 45 PHE B C 1
ATOM 3551 O O . PHE B 1 45 ? -6.109 -19.844 -28.703 1 95.5 45 PHE B O 1
ATOM 3558 N N . SER B 1 46 ? -8.016 -19.453 -27.672 1 94.75 46 SER B N 1
ATOM 3559 C CA . SER B 1 46 ? -8.797 -19.938 -28.812 1 94.75 46 SER B CA 1
ATOM 3560 C C . SER B 1 46 ? -8.656 -19 -30.016 1 94.75 46 SER B C 1
ATOM 3562 O O . SER B 1 46 ? -9.047 -19.359 -31.125 1 94.75 46 SER B O 1
ATOM 3564 N N . SER B 1 47 ? -8.117 -17.859 -29.75 1 92.31 47 SER B N 1
ATOM 3565 C CA . SER B 1 47 ? -7.887 -16.938 -30.859 1 92.31 47 SER B CA 1
ATOM 3566 C C . SER B 1 47 ? -6.805 -17.453 -31.797 1 92.31 47 SER B C 1
ATOM 3568 O O . SER B 1 47 ? -6.762 -17.078 -32.969 1 92.31 47 SER B O 1
ATOM 3570 N N . SER B 1 48 ? -5.977 -18.391 -31.312 1 94.5 48 SER B N 1
ATOM 3571 C CA . SER B 1 48 ? -4.832 -18.797 -32.125 1 94.5 48 SER B CA 1
ATOM 3572 C C . SER B 1 48 ? -4.699 -20.312 -32.156 1 94.5 48 SER B C 1
ATOM 3574 O O . SER B 1 48 ? -3.975 -20.859 -33 1 94.5 48 SER B O 1
ATOM 3576 N N . PHE B 1 49 ? -5.473 -20.984 -31.281 1 96.25 49 PHE B N 1
ATOM 3577 C CA . PHE B 1 49 ? -5.27 -22.422 -31.172 1 96.25 49 PHE B CA 1
ATOM 3578 C C . PHE B 1 49 ? -6.605 -23.141 -31.078 1 96.25 49 PHE B C 1
ATOM 3580 O O . PHE B 1 49 ? -7.633 -22.531 -30.781 1 96.25 49 PHE B O 1
ATOM 3587 N N . LYS B 1 50 ? -6.512 -24.453 -31.422 1 96.44 50 LYS B N 1
ATOM 3588 C CA . LYS B 1 50 ? -7.598 -25.328 -31 1 96.44 50 LYS B CA 1
ATOM 3589 C C . LYS B 1 50 ? -7.531 -25.609 -29.5 1 96.44 50 LYS B C 1
ATOM 3591 O O . LYS B 1 50 ? -6.445 -25.812 -28.953 1 96.44 50 LYS B O 1
ATOM 3596 N N . ILE B 1 51 ? -8.75 -25.609 -28.875 1 97.69 51 ILE B N 1
ATOM 3597 C CA . ILE B 1 51 ? -8.734 -25.719 -27.422 1 97.69 51 ILE B CA 1
ATOM 3598 C C . ILE B 1 51 ? -9.656 -26.844 -26.984 1 97.69 51 ILE B C 1
ATOM 3600 O O . ILE B 1 51 ? -10.766 -27 -27.516 1 97.69 51 ILE B O 1
ATOM 3604 N N . ILE B 1 52 ? -9.133 -27.641 -26.094 1 98 52 ILE B N 1
ATOM 3605 C CA . ILE B 1 52 ? -9.977 -28.531 -25.297 1 98 52 ILE B CA 1
ATOM 3606 C C . ILE B 1 52 ? -10.141 -27.969 -23.891 1 98 52 ILE B C 1
ATOM 3608 O O . ILE B 1 52 ? -9.188 -27.938 -23.109 1 98 52 ILE B O 1
ATOM 3612 N N . GLY B 1 53 ? -11.344 -27.453 -23.625 1 98.31 53 GLY B N 1
ATOM 3613 C CA . GLY B 1 53 ? -11.664 -27.078 -22.266 1 98.31 53 GLY B CA 1
ATOM 3614 C C . GLY B 1 53 ? -12.18 -28.234 -21.438 1 98.31 53 GLY B C 1
ATOM 3615 O O . GLY B 1 53 ? -13.336 -28.641 -21.562 1 98.31 53 GLY B O 1
ATOM 3616 N N . TYR B 1 54 ? -11.336 -28.75 -20.562 1 98.5 54 TYR B N 1
ATOM 3617 C CA . TYR B 1 54 ? -11.664 -29.922 -19.75 1 98.5 54 TYR B CA 1
ATOM 3618 C C . TYR B 1 54 ? -12.039 -29.531 -18.328 1 98.5 54 TYR B C 1
ATOM 3620 O O . TYR B 1 54 ? -11.305 -28.766 -17.688 1 98.5 54 TYR B O 1
ATOM 3628 N N . ASP B 1 55 ? -13.195 -29.969 -17.844 1 98.44 55 ASP B N 1
ATOM 3629 C CA . ASP B 1 55 ? -13.609 -29.812 -16.453 1 98.44 55 ASP B CA 1
ATOM 3630 C C . ASP B 1 55 ? -14.219 -31.094 -15.914 1 98.44 55 ASP B C 1
ATOM 3632 O O . ASP B 1 55 ? -14.977 -31.781 -16.609 1 98.44 55 ASP B O 1
ATOM 3636 N N . VAL B 1 56 ? -13.859 -31.375 -14.68 1 96.94 56 VAL B N 1
ATOM 3637 C CA . VAL B 1 56 ? -14.336 -32.625 -14.07 1 96.94 56 VAL B CA 1
ATOM 3638 C C . VAL B 1 56 ? -15.836 -32.531 -13.812 1 96.94 56 VAL B C 1
ATOM 3640 O O . VAL B 1 56 ? -16.516 -33.562 -13.711 1 96.94 56 VAL B O 1
ATOM 3643 N N . SER B 1 57 ? -16.344 -31.328 -13.672 1 96.69 57 SER B N 1
ATOM 3644 C CA . SER B 1 57 ? -17.766 -31.109 -13.398 1 96.69 57 SER B CA 1
ATOM 3645 C C . SER B 1 57 ? -18.594 -31.188 -14.68 1 96.69 57 SER B C 1
ATOM 3647 O O . SER B 1 57 ? -18.5 -30.312 -15.539 1 96.69 57 SER B O 1
ATOM 3649 N N . SER B 1 58 ? -19.5 -32.156 -14.781 1 96.69 58 SER B N 1
ATOM 3650 C CA . SER B 1 58 ? -20.391 -32.281 -15.93 1 96.69 58 SER B CA 1
ATOM 3651 C C . SER B 1 58 ? -21.328 -31.094 -16.016 1 96.69 58 SER B C 1
ATOM 3653 O O . SER B 1 58 ? -21.688 -30.656 -17.109 1 96.69 58 SER B O 1
ATOM 3655 N N . LEU B 1 59 ? -21.688 -30.656 -14.891 1 95.94 59 LEU B N 1
ATOM 3656 C CA . LEU B 1 59 ? -22.578 -29.484 -14.844 1 95.94 59 LEU B CA 1
ATOM 3657 C C . LEU B 1 59 ? -21.891 -28.266 -15.438 1 95.94 59 LEU B C 1
ATOM 3659 O O . LEU B 1 59 ? -22.5 -27.5 -16.188 1 95.94 59 LEU B O 1
ATOM 3663 N N . ARG B 1 60 ? -20.641 -28.094 -15.086 1 95.62 60 ARG B N 1
ATOM 3664 C CA . ARG B 1 60 ? -19.891 -26.969 -15.609 1 95.62 60 ARG B CA 1
ATOM 3665 C C . ARG B 1 60 ? -19.734 -27.062 -17.125 1 95.62 60 ARG B C 1
ATOM 3667 O O . ARG B 1 60 ? -19.922 -26.062 -17.828 1 95.62 60 ARG B O 1
ATOM 3674 N N . VAL B 1 61 ? -19.453 -28.188 -17.641 1 96.44 61 VAL B N 1
ATOM 3675 C CA . VAL B 1 61 ? -19.281 -28.406 -19.078 1 96.44 61 VAL B CA 1
ATOM 3676 C C . VAL B 1 61 ? -20.578 -28.078 -19.812 1 96.44 61 VAL B C 1
ATOM 3678 O O . VAL B 1 61 ? -20.562 -27.438 -20.859 1 96.44 61 VAL B O 1
ATOM 3681 N N . LYS B 1 62 ? -21.703 -28.5 -19.219 1 95.31 62 LYS B N 1
ATOM 3682 C CA . LYS B 1 62 ? -23 -28.219 -19.812 1 95.31 62 LYS B CA 1
ATOM 3683 C C . LYS B 1 62 ? -23.266 -26.719 -19.891 1 95.31 62 LYS B C 1
ATOM 3685 O O . LYS B 1 62 ? -23.734 -26.203 -20.906 1 95.31 62 LYS B O 1
ATOM 3690 N N . GLN B 1 63 ? -22.938 -26.062 -18.844 1 94.38 63 GLN B N 1
ATOM 3691 C CA . GLN B 1 63 ? -23.109 -24.609 -18.781 1 94.38 63 GLN B CA 1
ATOM 3692 C C . GLN B 1 63 ? -22.25 -23.906 -19.844 1 94.38 63 GLN B C 1
ATOM 3694 O O . GLN B 1 63 ? -22.719 -23 -20.516 1 94.38 63 GLN B O 1
ATOM 3699 N N . LEU B 1 64 ? -21.031 -24.344 -19.969 1 95.19 64 LEU B N 1
ATOM 3700 C CA . LEU B 1 64 ? -20.094 -23.734 -20.906 1 95.19 64 LEU B CA 1
ATOM 3701 C C . LEU B 1 64 ? -20.562 -23.938 -22.344 1 95.19 64 LEU B C 1
ATOM 3703 O O . LEU B 1 64 ? -20.453 -23.031 -23.172 1 95.19 64 LEU B O 1
ATOM 3707 N N . ARG B 1 65 ? -21.125 -25.062 -22.609 1 93.25 65 ARG B N 1
ATOM 3708 C CA . ARG B 1 65 ? -21.609 -25.375 -23.953 1 93.25 65 ARG B CA 1
ATOM 3709 C C . ARG B 1 65 ? -22.828 -24.5 -24.297 1 93.25 65 ARG B C 1
ATOM 3711 O O . ARG B 1 65 ? -22.984 -24.078 -25.453 1 93.25 65 ARG B O 1
ATOM 3718 N N . LEU B 1 66 ? -23.562 -24.219 -23.297 1 90.94 66 LEU B N 1
ATOM 3719 C CA . LEU B 1 66 ? -24.734 -23.391 -23.5 1 90.94 66 LEU B CA 1
ATOM 3720 C C . LEU B 1 66 ? -24.344 -21.938 -23.75 1 90.94 66 LEU B C 1
ATOM 3722 O O . LEU B 1 66 ? -24.984 -21.234 -24.531 1 90.94 66 LEU B O 1
ATOM 3726 N N . GLU B 1 67 ? -23.344 -21.547 -23.031 1 89.12 67 GLU B N 1
ATOM 3727 C CA . GLU B 1 67 ? -22.875 -20.172 -23.141 1 89.12 67 GLU B CA 1
ATOM 3728 C C . GLU B 1 67 ? -22.156 -19.938 -24.469 1 89.12 67 GLU B C 1
ATOM 3730 O O . GLU B 1 67 ? -22.062 -18.797 -24.938 1 89.12 67 GLU B O 1
ATOM 3735 N N . ASN B 1 68 ? -21.531 -20.984 -24.938 1 81.25 68 ASN B N 1
ATOM 3736 C CA . ASN B 1 68 ? -20.734 -20.875 -26.156 1 81.25 68 ASN B CA 1
ATOM 3737 C C . ASN B 1 68 ? -21.484 -21.406 -27.359 1 81.25 68 ASN B C 1
ATOM 3739 O O . ASN B 1 68 ? -21.328 -22.578 -27.734 1 81.25 68 ASN B O 1
ATOM 3743 N N . ARG B 1 69 ? -22.219 -20.641 -27.984 1 66.44 69 ARG B N 1
ATOM 3744 C CA . ARG B 1 69 ? -23.125 -21.047 -29.047 1 66.44 69 ARG B CA 1
ATOM 3745 C C . ARG B 1 69 ? -22.359 -21.328 -30.344 1 66.44 69 ARG B C 1
ATOM 3747 O O . ARG B 1 69 ? -22.859 -22.016 -31.234 1 66.44 69 ARG B O 1
ATOM 3754 N N . GLN B 1 70 ? -21.172 -20.828 -30.531 1 63.22 70 GLN B N 1
ATOM 3755 C CA . GLN B 1 70 ? -20.344 -21.109 -31.703 1 63.22 70 GLN B CA 1
ATOM 3756 C C . GLN B 1 70 ? -18.953 -21.578 -31.281 1 63.22 70 GLN B C 1
ATOM 3758 O O . GLN B 1 70 ? -18.016 -20.781 -31.219 1 63.22 70 GLN B O 1
ATOM 3763 N N . PRO B 1 71 ? -18.781 -22.844 -31.016 1 62.78 71 PRO B N 1
ATOM 3764 C CA . PRO B 1 71 ? -17.562 -23.297 -30.328 1 62.78 71 PRO B CA 1
ATOM 3765 C C . PRO B 1 71 ? -16.312 -23.109 -31.172 1 62.78 71 PRO B C 1
ATOM 3767 O O . PRO B 1 71 ? -15.211 -23 -30.625 1 62.78 71 PRO B O 1
ATOM 3770 N N . GLY B 1 72 ? -16.516 -22.672 -32.344 1 76.44 72 GLY B N 1
ATOM 3771 C CA . GLY B 1 72 ? -15.359 -22.5 -33.219 1 76.44 72 GLY B CA 1
ATOM 3772 C C . GLY B 1 72 ? -14.227 -23.453 -32.875 1 76.44 72 GLY B C 1
ATOM 3773 O O . GLY B 1 72 ? -14.398 -24.672 -32.938 1 76.44 72 GLY B O 1
ATOM 3774 N N . GLN B 1 73 ? -13.117 -23.094 -32.312 1 87.38 73 GLN B N 1
ATOM 3775 C CA . GLN B 1 73 ? -11.891 -23.828 -32.031 1 87.38 73 GLN B CA 1
ATOM 3776 C C . GLN B 1 73 ? -11.906 -24.391 -30.609 1 87.38 73 GLN B C 1
ATOM 3778 O O . GLN B 1 73 ? -10.883 -24.891 -30.109 1 87.38 73 GLN B O 1
ATOM 3783 N N . VAL B 1 74 ? -13.156 -24.422 -29.984 1 95.62 74 VAL B N 1
ATOM 3784 C CA . VAL B 1 74 ? -13.188 -24.828 -28.578 1 95.62 74 VAL B CA 1
ATOM 3785 C C . VAL B 1 74 ? -14.109 -26.031 -28.406 1 95.62 74 VAL B C 1
ATOM 3787 O O . VAL B 1 74 ? -15.242 -26.031 -28.906 1 95.62 74 VAL B O 1
ATOM 3790 N N . ALA B 1 75 ? -13.602 -27.062 -27.859 1 95.88 75 ALA B N 1
ATOM 3791 C CA . ALA B 1 75 ? -14.406 -28.219 -27.438 1 95.88 75 ALA B CA 1
ATOM 3792 C C . ALA B 1 75 ? -14.367 -28.391 -25.922 1 95.88 75 ALA B C 1
ATOM 3794 O O . ALA B 1 75 ? -13.305 -28.625 -25.344 1 95.88 75 ALA B O 1
ATOM 3795 N N . TYR B 1 76 ? -15.539 -28.297 -25.312 1 97.19 76 TYR B N 1
ATOM 3796 C CA . TYR B 1 76 ? -15.625 -28.531 -23.875 1 97.19 76 TYR B CA 1
ATOM 3797 C C . TYR B 1 76 ? -15.883 -30 -23.578 1 97.19 76 TYR B C 1
ATOM 3799 O O . TYR B 1 76 ? -16.672 -30.641 -24.266 1 97.19 76 TYR B O 1
ATOM 3807 N N . SER B 1 77 ? -15.172 -30.547 -22.609 1 97.12 77 SER B N 1
ATOM 3808 C CA . SER B 1 77 ? -15.297 -31.984 -22.344 1 97.12 77 SER B CA 1
ATOM 3809 C C . SER B 1 77 ? -15.109 -32.281 -20.859 1 97.12 77 SER B C 1
ATOM 3811 O O . SER B 1 77 ? -14.453 -31.531 -20.141 1 97.12 77 SER B O 1
ATOM 3813 N N . ASN B 1 78 ? -15.773 -33.312 -20.359 1 98 78 ASN B N 1
ATOM 3814 C CA . ASN B 1 78 ? -15.5 -33.875 -19.047 1 98 78 ASN B CA 1
ATOM 3815 C C . ASN B 1 78 ? -14.977 -35.312 -19.156 1 98 78 ASN B C 1
ATOM 3817 O O . ASN B 1 78 ? -14.906 -36.031 -18.172 1 98 78 ASN B O 1
ATOM 3821 N N . ASN B 1 79 ? -14.672 -35.719 -20.406 1 97.94 79 ASN B N 1
ATOM 3822 C CA . ASN B 1 79 ? -14.055 -37 -20.672 1 97.94 79 ASN B CA 1
ATOM 3823 C C . ASN B 1 79 ? -12.539 -36.875 -20.828 1 97.94 79 ASN B C 1
ATOM 3825 O O . ASN B 1 79 ? -12.047 -36.344 -21.812 1 97.94 79 ASN B O 1
ATOM 3829 N N . ALA B 1 80 ? -11.82 -37.5 -19.906 1 98 80 ALA B N 1
ATOM 3830 C CA . ALA B 1 80 ? -10.367 -37.375 -19.844 1 98 80 ALA B CA 1
ATOM 3831 C C . ALA B 1 80 ? -9.719 -37.906 -21.125 1 98 80 ALA B C 1
ATOM 3833 O O . ALA B 1 80 ? -8.672 -37.406 -21.547 1 98 80 ALA B O 1
ATOM 3834 N N . GLU B 1 81 ? -10.312 -38.812 -21.797 1 98.06 81 GLU B N 1
ATOM 3835 C CA . GLU B 1 81 ? -9.742 -39.406 -23 1 98.06 81 GLU B CA 1
ATOM 3836 C C . GLU B 1 81 ? -9.578 -38.375 -24.109 1 98.06 81 GLU B C 1
ATOM 3838 O O . GLU B 1 81 ? -8.727 -38.531 -25 1 98.06 81 GLU B O 1
ATOM 3843 N N . ASP B 1 82 ? -10.336 -37.375 -24.062 1 98 82 ASP B N 1
ATOM 3844 C CA . ASP B 1 82 ? -10.266 -36.312 -25.078 1 98 82 ASP B CA 1
ATOM 3845 C C . ASP B 1 82 ? -8.945 -35.562 -25 1 98 82 ASP B C 1
ATOM 3847 O O . ASP B 1 82 ? -8.539 -34.906 -25.953 1 98 82 ASP B O 1
ATOM 3851 N N . LEU B 1 83 ? -8.25 -35.688 -23.922 1 98.31 83 LEU B N 1
ATOM 3852 C CA . LEU B 1 83 ? -6.992 -34.969 -23.703 1 98.31 83 LEU B CA 1
ATOM 3853 C C . LEU B 1 83 ? -5.871 -35.594 -24.531 1 98.31 83 LEU B C 1
ATOM 3855 O O . LEU B 1 83 ? -4.812 -35 -24.703 1 98.31 83 LEU B O 1
ATOM 3859 N N . ARG B 1 84 ? -6.117 -36.75 -25.062 1 97.38 84 ARG B N 1
ATOM 3860 C CA . ARG B 1 84 ? -5.129 -37.406 -25.906 1 97.38 84 ARG B CA 1
ATOM 3861 C C . ARG B 1 84 ? -4.785 -36.531 -27.125 1 97.38 84 ARG B C 1
ATOM 3863 O O . ARG B 1 84 ? -3.668 -36.594 -27.641 1 97.38 84 ARG B O 1
ATOM 3870 N N . ALA B 1 85 ? -5.695 -35.719 -27.484 1 96.81 85 ALA B N 1
ATOM 3871 C CA . ALA B 1 85 ? -5.516 -34.906 -28.672 1 96.81 85 ALA B CA 1
ATOM 3872 C C . ALA B 1 85 ? -4.699 -33.656 -28.359 1 96.81 85 ALA B C 1
ATOM 3874 O O . ALA B 1 85 ? -4.223 -32.969 -29.281 1 96.81 85 ALA B O 1
ATOM 3875 N N . ALA B 1 86 ? -4.441 -33.406 -27.172 1 97.94 86 ALA B N 1
ATOM 3876 C CA . ALA B 1 86 ? -3.789 -32.156 -26.766 1 97.94 86 ALA B CA 1
ATOM 3877 C C . ALA B 1 86 ? -2.271 -32.25 -26.891 1 97.94 86 ALA B C 1
ATOM 3879 O O . ALA B 1 86 ? -1.689 -33.312 -26.562 1 97.94 86 ALA B O 1
ATOM 3880 N N . SER B 1 87 ? -1.656 -31.172 -27.359 1 97.56 87 SER B N 1
ATOM 3881 C CA . SER B 1 87 ? -0.203 -31.047 -27.422 1 97.56 87 SER B CA 1
ATOM 3882 C C . SER B 1 87 ? 0.354 -30.406 -26.141 1 97.56 87 SER B C 1
ATOM 3884 O O . SER B 1 87 ? 1.461 -30.734 -25.719 1 97.56 87 SER B O 1
ATOM 3886 N N . HIS B 1 88 ? -0.342 -29.438 -25.641 1 98.62 88 HIS B N 1
ATOM 3887 C CA . HIS B 1 88 ? 0.093 -28.641 -24.484 1 98.62 88 HIS B CA 1
ATOM 3888 C C . HIS B 1 88 ? -1.023 -28.516 -23.453 1 98.62 88 HIS B C 1
ATOM 3890 O O . HIS B 1 88 ? -2.199 -28.703 -23.781 1 98.62 88 HIS B O 1
ATOM 3896 N N . PHE B 1 89 ? -0.624 -28.203 -22.188 1 98.88 89 PHE B N 1
ATOM 3897 C CA . PHE B 1 89 ? -1.573 -28.219 -21.078 1 98.88 89 PHE B CA 1
ATOM 3898 C C . PHE B 1 89 ? -1.428 -26.969 -20.219 1 98.88 89 PHE B C 1
ATOM 3900 O O . PHE B 1 89 ? -0.327 -26.641 -19.766 1 98.88 89 PHE B O 1
ATOM 3907 N N . LEU B 1 90 ? -2.531 -26.266 -20 1 98.88 90 LEU B N 1
ATOM 3908 C CA . LEU B 1 90 ? -2.65 -25.188 -19.031 1 98.88 90 LEU B CA 1
ATOM 3909 C C . LEU B 1 90 ? -3.525 -25.609 -17.859 1 98.88 90 LEU B C 1
ATOM 3911 O O . LEU B 1 90 ? -4.672 -26.016 -18.047 1 98.88 90 LEU B O 1
ATOM 3915 N N . ILE B 1 91 ? -2.969 -25.484 -16.656 1 98.81 91 ILE B N 1
ATOM 3916 C CA . ILE B 1 91 ? -3.645 -26.016 -15.477 1 98.81 91 ILE B CA 1
ATOM 3917 C C . ILE B 1 91 ? -4.254 -24.859 -14.68 1 98.81 91 ILE B C 1
ATOM 3919 O O . ILE B 1 91 ? -3.529 -24.016 -14.156 1 98.81 91 ILE B O 1
ATOM 3923 N N . SER B 1 92 ? -5.535 -24.797 -14.516 1 98 92 SER B N 1
ATOM 3924 C CA . SER B 1 92 ? -6.238 -23.734 -13.812 1 98 92 SER B CA 1
ATOM 3925 C C . SER B 1 92 ? -7.312 -24.297 -12.891 1 98 92 SER B C 1
ATOM 3927 O O . SER B 1 92 ? -8.453 -23.828 -12.906 1 98 92 SER B O 1
ATO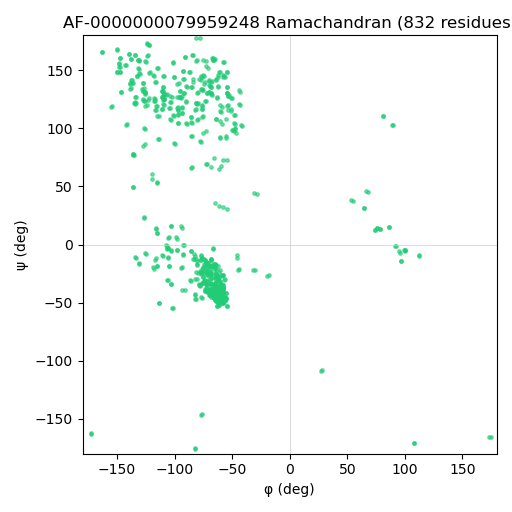M 3929 N N . VAL B 1 93 ? -6.957 -25.266 -12.086 1 97.25 93 VAL B N 1
ATOM 3930 C CA . VAL B 1 93 ? -7.875 -25.891 -11.141 1 97.25 93 VAL B CA 1
ATOM 3931 C C . VAL B 1 93 ? -7.816 -25.172 -9.797 1 97.25 93 VAL B C 1
ATOM 3933 O O . VAL B 1 93 ? -6.863 -24.438 -9.531 1 97.25 93 VAL B O 1
ATOM 3936 N N . PRO B 1 94 ? -8.844 -25.344 -8.945 1 92.12 94 PRO B N 1
ATOM 3937 C CA . PRO B 1 94 ? -8.875 -24.641 -7.66 1 92.12 94 PRO B CA 1
ATOM 3938 C C . PRO B 1 94 ? -7.797 -25.125 -6.695 1 92.12 94 PRO B C 1
ATOM 3940 O O . PRO B 1 94 ? -7.473 -26.312 -6.664 1 92.12 94 PRO B O 1
ATOM 3943 N N . THR B 1 95 ? -7.219 -24.188 -6.004 1 90 95 THR B N 1
ATOM 3944 C CA . THR B 1 95 ? -6.348 -24.438 -4.855 1 90 95 THR B CA 1
ATOM 3945 C C . THR B 1 95 ? -6.922 -23.781 -3.6 1 90 95 THR B C 1
ATOM 3947 O O . THR B 1 95 ? -6.238 -23.016 -2.93 1 90 95 THR B O 1
ATOM 3950 N N . VAL B 1 96 ? -8.047 -24.109 -3.174 1 87.56 96 VAL B N 1
ATOM 3951 C CA . VAL B 1 96 ? -8.766 -23.453 -2.09 1 87.56 96 VAL B CA 1
ATOM 3952 C C . VAL B 1 96 ? -8.242 -23.953 -0.744 1 87.56 96 VAL B C 1
ATOM 3954 O O . VAL B 1 96 ? -7.254 -24.688 -0.688 1 87.56 96 VAL B O 1
ATOM 3957 N N . LEU B 1 97 ? -8.75 -23.422 0.292 1 87.44 97 LEU B N 1
ATOM 3958 C CA . LEU B 1 97 ? -8.422 -23.875 1.637 1 87.44 97 LEU B CA 1
ATOM 3959 C C . LEU B 1 97 ? -9.414 -24.938 2.105 1 87.44 97 LEU B C 1
ATOM 3961 O O . LEU B 1 97 ? -10.609 -24.844 1.817 1 87.44 97 LEU B O 1
ATOM 3965 N N . ASN B 1 98 ? -8.898 -25.891 2.799 1 86.88 98 ASN B N 1
ATOM 3966 C CA . ASN B 1 98 ? -9.797 -26.875 3.377 1 86.88 98 ASN B CA 1
ATOM 3967 C C . ASN B 1 98 ? -10.406 -26.391 4.688 1 86.88 98 ASN B C 1
ATOM 3969 O O . ASN B 1 98 ? -10.242 -25.234 5.059 1 86.88 98 ASN B O 1
ATOM 3973 N N . SER B 1 99 ? -11.148 -27.234 5.297 1 83.69 99 SER B N 1
ATOM 3974 C CA . SER B 1 99 ? -11.891 -26.875 6.5 1 83.69 99 SER B CA 1
ATOM 3975 C C . SER B 1 99 ? -10.945 -26.516 7.645 1 83.69 99 SER B C 1
ATOM 3977 O O . SER B 1 99 ? -11.328 -25.781 8.562 1 83.69 99 SER B O 1
ATOM 3979 N N . ASP B 1 100 ? -9.734 -26.953 7.574 1 84.62 100 ASP B N 1
ATOM 3980 C CA . ASP B 1 100 ? -8.758 -26.688 8.625 1 84.62 100 ASP B CA 1
ATOM 3981 C C . ASP B 1 100 ? -7.957 -25.422 8.32 1 84.62 100 ASP B C 1
ATOM 3983 O O . ASP B 1 100 ? -7.055 -25.047 9.07 1 84.62 100 ASP B O 1
ATOM 3987 N N . GLY B 1 101 ? -8.273 -24.844 7.211 1 85.25 101 GLY B N 1
ATOM 3988 C CA . GLY B 1 101 ? -7.59 -23.609 6.848 1 85.25 101 GLY B CA 1
ATOM 3989 C C . GLY B 1 101 ? -6.281 -23.844 6.125 1 85.25 101 GLY B C 1
ATOM 3990 O O . GLY B 1 101 ? -5.457 -22.938 6.004 1 85.25 101 GLY B O 1
ATOM 3991 N N . GLU B 1 102 ? -6.141 -25.031 5.691 1 90.38 102 GLU B N 1
ATOM 3992 C CA . GLU B 1 102 ? -4.922 -25.375 4.969 1 90.38 102 GLU B CA 1
ATOM 3993 C C . GLU B 1 102 ? -5.164 -25.406 3.463 1 90.38 102 GLU B C 1
ATOM 3995 O O . GLU B 1 102 ? -6.285 -25.625 3.012 1 90.38 102 GLU B O 1
ATOM 4000 N N . ILE B 1 103 ? -4.102 -25.234 2.719 1 92.81 103 ILE B N 1
ATOM 4001 C CA . ILE B 1 103 ? -4.195 -25.25 1.263 1 92.81 103 ILE B CA 1
ATOM 4002 C C . ILE B 1 103 ? -4.547 -26.641 0.771 1 92.81 103 ILE B C 1
ATOM 4004 O O . ILE B 1 103 ? -3.904 -27.625 1.153 1 92.81 103 ILE B O 1
ATOM 4008 N N . ASP B 1 104 ? -5.52 -26.75 -0.035 1 93.62 104 ASP B N 1
ATOM 4009 C CA . ASP B 1 104 ? -5.965 -28 -0.625 1 93.62 104 ASP B CA 1
ATOM 4010 C C . ASP B 1 104 ? -5.383 -28.188 -2.023 1 93.62 104 ASP B C 1
ATOM 4012 O O . ASP B 1 104 ? -5.805 -27.531 -2.973 1 93.62 104 ASP B O 1
ATOM 4016 N N . LEU B 1 105 ? -4.492 -29.172 -2.133 1 94.5 105 LEU B N 1
ATOM 4017 C CA . LEU B 1 105 ? -3.824 -29.391 -3.41 1 94.5 105 LEU B CA 1
ATOM 4018 C C . LEU B 1 105 ? -4.422 -30.594 -4.137 1 94.5 105 LEU B C 1
ATOM 4020 O O . LEU B 1 105 ? -3.863 -31.062 -5.133 1 94.5 105 LEU B O 1
ATOM 4024 N N . THR B 1 106 ? -5.574 -31.031 -3.738 1 95.12 106 THR B N 1
ATOM 4025 C CA . THR B 1 106 ? -6.168 -32.25 -4.289 1 95.12 106 THR B CA 1
ATOM 4026 C C . THR B 1 106 ? -6.453 -32.062 -5.777 1 95.12 106 THR B C 1
ATOM 4028 O O . THR B 1 106 ? -6.113 -32.938 -6.582 1 95.12 106 THR B O 1
ATOM 4031 N N . HIS B 1 107 ? -7.016 -31 -6.117 1 95.94 107 HIS B N 1
ATOM 4032 C CA . HIS B 1 107 ? -7.418 -30.781 -7.5 1 95.94 107 HIS B CA 1
ATOM 4033 C C . HIS B 1 107 ? -6.207 -30.641 -8.414 1 95.94 107 HIS B C 1
ATOM 4035 O O . HIS B 1 107 ? -6.207 -31.141 -9.539 1 95.94 107 HIS B O 1
ATOM 4041 N N . ILE B 1 108 ? -5.176 -30 -7.973 1 97.31 108 ILE B N 1
ATOM 4042 C CA . ILE B 1 108 ? -4.016 -29.797 -8.836 1 97.31 108 ILE B CA 1
ATOM 4043 C C . ILE B 1 108 ? -3.211 -31.094 -8.945 1 97.31 108 ILE B C 1
ATOM 4045 O O . ILE B 1 108 ? -2.631 -31.375 -9.992 1 97.31 108 ILE B O 1
ATOM 4049 N N . THR B 1 109 ? -3.188 -31.875 -7.898 1 97.06 109 THR B N 1
ATOM 4050 C CA . THR B 1 109 ? -2.553 -33.188 -7.949 1 97.06 109 THR B CA 1
ATOM 4051 C C . THR B 1 109 ? -3.262 -34.094 -8.953 1 97.06 109 THR B C 1
ATOM 4053 O O . THR B 1 109 ? -2.613 -34.812 -9.719 1 97.06 109 THR B O 1
ATOM 4056 N N . SER B 1 110 ? -4.551 -33.969 -8.922 1 97.5 110 SER B N 1
ATOM 4057 C CA . SER B 1 110 ? -5.332 -34.719 -9.898 1 97.5 110 SER B CA 1
ATOM 4058 C C . SER B 1 110 ? -5.035 -34.281 -11.32 1 97.5 110 SER B C 1
ATOM 4060 O O . SER B 1 110 ? -4.961 -35.094 -12.234 1 97.5 110 SER B O 1
ATOM 4062 N N . ALA B 1 111 ? -4.926 -33.062 -11.5 1 98.12 111 ALA B N 1
ATOM 4063 C CA . ALA B 1 111 ? -4.586 -32.5 -12.812 1 98.12 111 ALA B CA 1
ATOM 4064 C C . ALA B 1 111 ? -3.217 -33 -13.266 1 98.12 111 ALA B C 1
ATOM 4066 O O . ALA B 1 111 ? -3.016 -33.281 -14.453 1 98.12 111 ALA B O 1
ATOM 4067 N N . MET B 1 112 ? -2.277 -33.125 -12.344 1 97.69 112 MET B N 1
ATOM 4068 C CA . MET B 1 112 ? -0.944 -33.625 -12.68 1 97.69 112 MET B CA 1
ATOM 4069 C C . MET B 1 112 ? -1.004 -35.062 -13.156 1 97.69 112 MET B C 1
ATOM 4071 O O . MET B 1 112 ? -0.251 -35.469 -14.047 1 97.69 112 MET B O 1
ATOM 4075 N N . ALA B 1 113 ? -1.865 -35.781 -12.586 1 98 113 ALA B N 1
ATOM 4076 C CA . ALA B 1 113 ? -2.041 -37.156 -13.016 1 98 113 ALA B CA 1
ATOM 4077 C C . ALA B 1 113 ? -2.527 -37.219 -14.461 1 98 113 ALA B C 1
ATOM 4079 O O . ALA B 1 113 ? -2.111 -38.125 -15.219 1 98 113 ALA B O 1
ATOM 4080 N N . LEU B 1 114 ? -3.445 -36.344 -14.812 1 98.19 114 LEU B N 1
ATOM 4081 C CA . LEU B 1 114 ? -3.918 -36.281 -16.188 1 98.19 114 LEU B CA 1
ATOM 4082 C C . LEU B 1 114 ? -2.779 -35.938 -17.141 1 98.19 114 LEU B C 1
ATOM 4084 O O . LEU B 1 114 ? -2.645 -36.531 -18.203 1 98.19 114 LEU B O 1
ATOM 4088 N N . VAL B 1 115 ? -1.954 -35 -16.766 1 98.06 115 VAL B N 1
ATOM 4089 C CA . VAL B 1 115 ? -0.809 -34.594 -17.578 1 98.06 115 VAL B CA 1
ATOM 4090 C C . VAL B 1 115 ? 0.141 -35.75 -17.75 1 98.06 115 VAL B C 1
ATOM 4092 O O . VAL B 1 115 ? 0.624 -36 -18.859 1 98.06 115 VAL B O 1
ATOM 4095 N N . GLU B 1 116 ? 0.396 -36.438 -16.656 1 98 116 GLU B N 1
ATOM 4096 C CA . GLU B 1 116 ? 1.283 -37.594 -16.719 1 98 116 GLU B CA 1
ATOM 4097 C C . GLU B 1 116 ? 0.765 -38.625 -17.719 1 98 116 GLU B C 1
ATOM 4099 O O . GLU B 1 116 ? 1.546 -39.219 -18.453 1 98 116 GLU B O 1
ATOM 4104 N N . ARG B 1 117 ? -0.5 -38.75 -17.734 1 98 117 ARG B N 1
ATOM 4105 C CA . ARG B 1 117 ? -1.125 -39.781 -18.547 1 98 117 ARG B CA 1
ATOM 4106 C C . ARG B 1 117 ? -1.161 -39.375 -20.016 1 98 117 ARG B C 1
ATOM 4108 O O . ARG B 1 117 ? -0.979 -40.219 -20.891 1 98 117 ARG B O 1
ATOM 4115 N N . TYR B 1 118 ? -1.348 -38.094 -20.312 1 98.25 118 TYR B N 1
ATOM 4116 C CA . TYR B 1 118 ? -1.739 -37.75 -21.688 1 98.25 118 TYR B CA 1
ATOM 4117 C C . TYR B 1 118 ? -0.675 -36.906 -22.359 1 98.25 118 TYR B C 1
ATOM 4119 O O . TYR B 1 118 ? -0.695 -36.719 -23.578 1 98.25 118 TYR B O 1
ATOM 4127 N N . SER B 1 119 ? 0.288 -36.406 -21.578 1 97.69 119 SER B N 1
ATOM 4128 C CA . SER B 1 119 ? 1.332 -35.562 -22.188 1 97.69 119 SER B CA 1
ATOM 4129 C C . SER B 1 119 ? 2.322 -36.438 -22.969 1 97.69 119 SER B C 1
ATOM 4131 O O . SER B 1 119 ? 2.379 -37.656 -22.781 1 97.69 119 SER B O 1
ATOM 4133 N N . ARG B 1 120 ? 3.016 -35.781 -23.906 1 96.81 120 ARG B N 1
ATOM 4134 C CA . ARG B 1 120 ? 4.094 -36.375 -24.688 1 96.81 120 ARG B CA 1
ATOM 4135 C C . ARG B 1 120 ? 5.379 -35.562 -24.547 1 96.81 120 ARG B C 1
ATOM 4137 O O . ARG B 1 120 ? 5.355 -34.438 -24.109 1 96.81 120 ARG B O 1
ATOM 4144 N N . ARG B 1 121 ? 6.43 -36.25 -24.922 1 97.06 121 ARG B N 1
ATOM 4145 C CA . ARG B 1 121 ? 7.699 -35.5 -24.906 1 97.06 121 ARG B CA 1
ATOM 4146 C C . ARG B 1 121 ? 7.598 -34.219 -25.734 1 97.06 121 ARG B C 1
ATOM 4148 O O . ARG B 1 121 ? 7.059 -34.25 -26.844 1 97.06 121 ARG B O 1
ATOM 4155 N N . GLY B 1 122 ? 8.023 -33.156 -25.094 1 97.44 122 GLY B N 1
ATOM 4156 C CA . GLY B 1 122 ? 7.965 -31.859 -25.781 1 97.44 122 GLY B CA 1
ATOM 4157 C C . GLY B 1 122 ? 6.707 -31.078 -25.469 1 97.44 122 GLY B C 1
ATOM 4158 O O . GLY B 1 122 ? 6.582 -29.906 -25.859 1 97.44 122 GLY B O 1
ATOM 4159 N N . SER B 1 123 ? 5.797 -31.672 -24.75 1 98.5 123 SER B N 1
ATOM 4160 C CA . SER B 1 123 ? 4.609 -30.938 -24.328 1 98.5 123 SER B CA 1
ATOM 4161 C C . SER B 1 123 ? 4.973 -29.766 -23.422 1 98.5 123 SER B C 1
ATOM 4163 O O . SER B 1 123 ? 5.93 -29.844 -22.656 1 98.5 123 SER B O 1
ATOM 4165 N N . ILE B 1 124 ? 4.195 -28.688 -23.594 1 98.81 124 ILE B N 1
ATOM 4166 C CA . ILE B 1 124 ? 4.273 -27.547 -22.672 1 98.81 124 ILE B CA 1
ATOM 4167 C C . ILE B 1 124 ? 3.217 -27.703 -21.578 1 98.81 124 ILE B C 1
ATOM 4169 O O . ILE B 1 124 ? 2.045 -27.953 -21.875 1 98.81 124 ILE B O 1
ATOM 4173 N N . VAL B 1 125 ? 3.666 -27.609 -20.328 1 98.88 125 VAL B N 1
ATOM 4174 C CA . VAL B 1 125 ? 2.762 -27.672 -19.188 1 98.88 125 VAL B CA 1
ATOM 4175 C C . VAL B 1 125 ? 2.953 -26.438 -18.297 1 98.88 125 VAL B C 1
ATOM 4177 O O . VAL B 1 125 ? 4.043 -26.219 -17.781 1 98.88 125 VAL B O 1
ATOM 4180 N N . VAL B 1 126 ? 1.865 -25.641 -18.141 1 98.94 126 VAL B N 1
ATOM 4181 C CA . VAL B 1 126 ? 1.966 -24.406 -17.391 1 98.94 126 VAL B CA 1
ATOM 4182 C C . VAL B 1 126 ? 0.91 -24.391 -16.281 1 98.94 126 VAL B C 1
ATOM 4184 O O . VAL B 1 126 ? -0.28 -24.562 -16.547 1 98.94 126 VAL B O 1
ATOM 4187 N N . ILE B 1 127 ? 1.325 -24.219 -15.055 1 98.81 127 ILE B N 1
ATOM 4188 C CA . ILE B 1 127 ? 0.394 -24.016 -13.945 1 98.81 127 ILE B CA 1
ATOM 4189 C C . ILE B 1 127 ? -0.074 -22.562 -13.922 1 98.81 127 ILE B C 1
ATOM 4191 O O . ILE B 1 127 ? 0.741 -21.656 -13.82 1 98.81 127 ILE B O 1
ATOM 4195 N N . GLU B 1 128 ? -1.386 -22.391 -14.031 1 98.19 128 GLU B N 1
ATOM 4196 C CA . GLU B 1 128 ? -2.029 -21.078 -14 1 98.19 128 GLU B CA 1
ATOM 4197 C C . GLU B 1 128 ? -2.721 -20.828 -12.664 1 98.19 128 GLU B C 1
ATOM 4199 O O . GLU B 1 128 ? -3.02 -19.688 -12.312 1 98.19 128 GLU B O 1
ATOM 4204 N N . SER B 1 129 ? -2.951 -21.906 -11.961 1 97.06 129 SER B N 1
ATOM 4205 C CA . SER B 1 129 ? -3.549 -21.812 -10.633 1 97.06 129 SER B CA 1
ATOM 4206 C C . SER B 1 129 ? -2.629 -21.078 -9.672 1 97.06 129 SER B C 1
ATOM 4208 O O . SER B 1 129 ? -1.408 -21.234 -9.719 1 97.06 129 SER B O 1
ATOM 4210 N N . THR B 1 130 ? -3.283 -20.266 -8.828 1 95.69 130 THR B N 1
ATOM 4211 C CA . THR B 1 130 ? -2.49 -19.641 -7.773 1 95.69 130 THR B CA 1
ATOM 4212 C C . THR B 1 130 ? -2.014 -20.672 -6.762 1 95.69 130 THR B C 1
ATOM 4214 O O . THR B 1 130 ? -2.807 -21.484 -6.277 1 95.69 130 THR B O 1
ATOM 4217 N N . VAL B 1 131 ? -0.7 -20.641 -6.465 1 97.06 131 VAL B N 1
ATOM 4218 C CA . VAL B 1 131 ? -0.12 -21.594 -5.531 1 97.06 131 VAL B CA 1
ATOM 4219 C C . VAL B 1 131 ? 0.898 -20.891 -4.637 1 97.06 131 VAL B C 1
ATOM 4221 O O . VAL B 1 131 ? 1.314 -19.766 -4.922 1 97.06 131 VAL B O 1
ATOM 4224 N N . ALA B 1 132 ? 1.264 -21.578 -3.502 1 97.69 132 ALA B N 1
ATOM 4225 C CA . ALA B 1 132 ? 2.33 -21.094 -2.633 1 97.69 132 ALA B CA 1
ATOM 4226 C C . ALA B 1 132 ? 3.682 -21.141 -3.34 1 97.69 132 ALA B C 1
ATOM 4228 O O . ALA B 1 132 ? 3.855 -21.891 -4.309 1 97.69 132 ALA B O 1
ATOM 4229 N N . VAL B 1 133 ? 4.629 -20.375 -2.891 1 98.56 133 VAL B N 1
ATOM 4230 C CA . VAL B 1 133 ? 5.945 -20.281 -3.52 1 98.56 133 VAL B CA 1
ATOM 4231 C C . VAL B 1 133 ? 6.645 -21.641 -3.451 1 98.56 133 VAL B C 1
ATOM 4233 O O . VAL B 1 133 ? 6.707 -22.25 -2.387 1 98.56 133 VAL B O 1
ATOM 4236 N N . GLY B 1 134 ? 7.082 -22.094 -4.598 1 98.25 134 GLY B N 1
ATOM 4237 C CA . GLY B 1 134 ? 7.797 -23.359 -4.656 1 98.25 134 GLY B CA 1
ATOM 4238 C C . GLY B 1 134 ? 6.922 -24.531 -5.086 1 98.25 134 GLY B C 1
ATOM 4239 O O . GLY B 1 134 ? 7.422 -25.625 -5.34 1 98.25 134 GLY B O 1
ATOM 4240 N N . THR B 1 135 ? 5.645 -24.328 -5.254 1 98.12 135 THR B N 1
ATOM 4241 C CA . THR B 1 135 ? 4.699 -25.406 -5.512 1 98.12 135 THR B CA 1
ATOM 4242 C C . THR B 1 135 ? 4.844 -25.922 -6.938 1 98.12 135 THR B C 1
ATOM 4244 O O . THR B 1 135 ? 4.766 -27.141 -7.176 1 98.12 135 THR B O 1
ATOM 4247 N N . THR B 1 136 ? 5.047 -25.078 -7.855 1 98.56 136 THR B N 1
ATOM 4248 C CA . THR B 1 136 ? 5.211 -25.5 -9.242 1 98.56 136 THR B CA 1
ATOM 4249 C C . THR B 1 136 ? 6.375 -26.484 -9.375 1 98.56 136 THR B C 1
ATOM 4251 O O . THR B 1 136 ? 6.23 -27.547 -9.984 1 98.56 136 THR B O 1
ATOM 4254 N N . ARG B 1 137 ? 7.484 -26.109 -8.836 1 98.38 137 ARG B N 1
ATOM 4255 C CA . ARG B 1 137 ? 8.648 -26.984 -8.883 1 98.38 137 ARG B CA 1
ATOM 4256 C C . ARG B 1 137 ? 8.352 -28.328 -8.211 1 98.38 137 ARG B C 1
ATOM 4258 O O . ARG B 1 137 ? 8.672 -29.391 -8.75 1 98.38 137 ARG B O 1
ATOM 4265 N N . LYS B 1 138 ? 7.711 -28.25 -7.062 1 97.88 138 LYS B N 1
ATOM 4266 C CA . LYS B 1 138 ? 7.367 -29.469 -6.324 1 97.88 138 LYS B CA 1
ATOM 4267 C C . LYS B 1 138 ? 6.512 -30.406 -7.168 1 97.88 138 LYS B C 1
ATOM 4269 O O . LYS B 1 138 ? 6.699 -31.625 -7.141 1 97.88 138 LYS B O 1
ATOM 4274 N N . LEU B 1 139 ? 5.633 -29.844 -7.918 1 98.19 139 LEU B N 1
ATOM 4275 C CA . LEU B 1 139 ? 4.641 -30.625 -8.641 1 98.19 139 LEU B CA 1
ATOM 4276 C C . LEU B 1 139 ? 5.191 -31.094 -9.984 1 98.19 139 LEU B C 1
ATOM 4278 O O . LEU B 1 139 ? 4.863 -32.188 -10.445 1 98.19 139 LEU B O 1
ATOM 4282 N N . LEU B 1 140 ? 6.078 -30.297 -10.586 1 98.5 140 LEU B N 1
ATOM 4283 C CA . LEU B 1 140 ? 6.344 -30.531 -12 1 98.5 140 LEU B CA 1
ATOM 4284 C C . LEU B 1 140 ? 7.785 -30.984 -12.219 1 98.5 140 LEU B C 1
ATOM 4286 O O . LEU B 1 140 ? 8.125 -31.516 -13.281 1 98.5 140 LEU B O 1
ATOM 4290 N N . GLU B 1 141 ? 8.656 -30.75 -11.266 1 98.19 141 GLU B N 1
ATOM 4291 C CA . GLU B 1 141 ? 10.086 -30.984 -11.477 1 98.19 141 GLU B CA 1
ATOM 4292 C C . GLU B 1 141 ? 10.344 -32.406 -11.945 1 98.19 141 GLU B C 1
ATOM 4294 O O . GLU B 1 141 ? 10.961 -32.625 -12.992 1 98.19 141 GLU B O 1
ATOM 4299 N N . ASN B 1 142 ? 9.859 -33.438 -11.266 1 97.88 142 ASN B N 1
ATOM 4300 C CA . ASN B 1 142 ? 10.102 -34.844 -11.609 1 97.88 142 ASN B CA 1
ATOM 4301 C C . ASN B 1 142 ? 9.383 -35.219 -12.891 1 97.88 142 ASN B C 1
ATOM 4303 O O . ASN B 1 142 ? 9.953 -35.906 -13.734 1 97.88 142 ASN B O 1
ATOM 4307 N N . LEU B 1 143 ? 8.148 -34.75 -12.969 1 97.88 143 LEU B N 1
ATOM 4308 C CA . LEU B 1 143 ? 7.355 -35.062 -14.156 1 97.88 143 LEU B CA 1
ATOM 4309 C C . LEU B 1 143 ? 8.008 -34.5 -15.414 1 97.88 143 LEU B C 1
ATOM 4311 O O . LEU B 1 143 ? 8.07 -35.188 -16.438 1 97.88 143 LEU B O 1
ATOM 4315 N N . 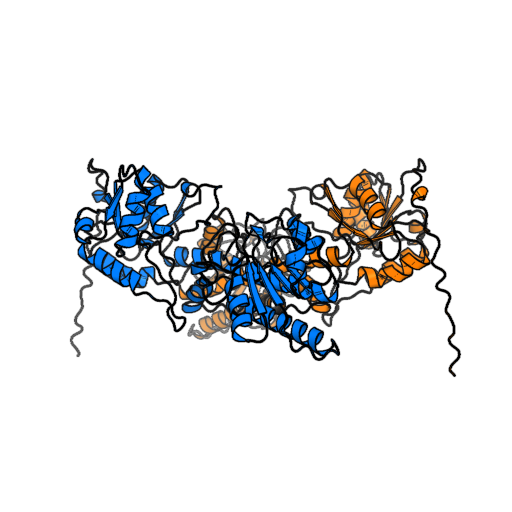ALA B 1 144 ? 8.477 -33.281 -15.328 1 98.5 144 ALA B N 1
ATOM 4316 C CA . ALA B 1 144 ? 9.125 -32.656 -16.469 1 98.5 144 ALA B CA 1
ATOM 4317 C C . ALA B 1 144 ? 10.414 -33.375 -16.844 1 98.5 144 ALA B C 1
ATOM 4319 O O . ALA B 1 144 ? 10.688 -33.594 -18.031 1 98.5 144 ALA B O 1
ATOM 4320 N N . LYS B 1 145 ? 11.172 -33.688 -15.781 1 97.81 145 LYS B N 1
ATOM 4321 C CA . LYS B 1 145 ? 12.438 -34.375 -16 1 97.81 145 LYS B CA 1
ATOM 4322 C C . LYS B 1 145 ? 12.227 -35.75 -16.656 1 97.81 145 LYS B C 1
ATOM 4324 O O . LYS B 1 145 ? 12.867 -36.094 -17.656 1 97.81 145 LYS B O 1
ATOM 4329 N N . TYR B 1 146 ? 11.25 -36.469 -16.188 1 97.12 146 TYR B N 1
ATOM 4330 C CA . TYR B 1 146 ? 11.039 -37.875 -16.609 1 97.12 146 TYR B CA 1
ATOM 4331 C C . TYR B 1 146 ? 10.367 -37.938 -17.984 1 97.12 146 TYR B C 1
ATOM 4333 O O . TYR B 1 146 ? 10.688 -38.781 -18.797 1 97.12 146 TYR B O 1
ATOM 4341 N N . ARG B 1 147 ? 9.477 -37 -18.281 1 96.75 147 ARG B N 1
ATOM 4342 C CA . ARG B 1 147 ? 8.672 -37.062 -19.484 1 96.75 147 ARG B CA 1
ATOM 4343 C C . ARG B 1 147 ? 9.203 -36.094 -20.562 1 96.75 147 ARG B C 1
ATOM 4345 O O . ARG B 1 147 ? 8.742 -36.125 -21.703 1 96.75 147 ARG B O 1
ATOM 4352 N N . GLY B 1 148 ? 10.211 -35.312 -20.172 1 97.69 148 GLY B N 1
ATOM 4353 C CA . GLY B 1 148 ? 10.742 -34.344 -21.109 1 97.69 148 GLY B CA 1
ATOM 4354 C C . GLY B 1 148 ? 9.766 -33.25 -21.453 1 97.69 148 GLY B C 1
ATOM 4355 O O . GLY B 1 148 ? 9.547 -32.938 -22.641 1 97.69 148 GLY B O 1
ATOM 4356 N N . LEU B 1 149 ? 9.117 -32.688 -20.469 1 98.69 149 LEU B N 1
ATOM 4357 C CA . LEU B 1 149 ? 8.125 -31.625 -20.656 1 98.69 149 LEU B CA 1
ATOM 4358 C C . LEU B 1 149 ? 8.742 -30.25 -20.453 1 98.69 149 LEU B C 1
ATOM 4360 O O . LEU B 1 149 ? 9.586 -30.062 -19.578 1 98.69 149 LEU B O 1
ATOM 4364 N N . PHE B 1 150 ? 8.375 -29.281 -21.312 1 98.75 150 PHE B N 1
ATOM 4365 C CA . PHE B 1 150 ? 8.617 -27.875 -20.984 1 98.75 150 PHE B CA 1
ATOM 4366 C C . PHE B 1 150 ? 7.605 -27.375 -19.969 1 98.75 150 PHE B C 1
ATOM 4368 O O . PHE B 1 150 ? 6.422 -27.234 -20.266 1 98.75 150 PHE B O 1
ATOM 4375 N N . ALA B 1 151 ? 8.094 -27.125 -18.734 1 98.88 151 ALA B N 1
ATOM 4376 C CA . ALA B 1 151 ? 7.168 -26.859 -17.625 1 98.88 151 ALA B CA 1
ATOM 4377 C C . ALA B 1 151 ? 7.43 -25.5 -17 1 98.88 151 ALA B C 1
ATOM 4379 O O . ALA B 1 151 ? 8.562 -25.016 -16.984 1 98.88 151 ALA B O 1
ATOM 4380 N N . GLY B 1 152 ? 6.387 -24.875 -16.5 1 98.81 152 GLY B N 1
ATOM 4381 C CA . GLY B 1 152 ? 6.535 -23.594 -15.82 1 98.81 152 GLY B CA 1
ATOM 4382 C C . GLY B 1 152 ? 5.254 -23.109 -15.156 1 98.81 152 GLY B C 1
ATOM 4383 O O . GLY B 1 152 ? 4.398 -23.922 -14.797 1 98.81 152 GLY B O 1
ATOM 4384 N N . MET B 1 153 ? 5.242 -21.875 -14.867 1 98.69 153 MET B N 1
ATOM 4385 C CA . MET B 1 153 ? 4.164 -21.219 -14.133 1 98.69 153 MET B CA 1
ATOM 4386 C C . MET B 1 153 ? 3.84 -19.859 -14.734 1 98.69 153 MET B C 1
ATOM 4388 O O . MET B 1 153 ? 4.742 -19.125 -15.148 1 98.69 153 MET B O 1
ATOM 4392 N N . SER B 1 154 ? 2.557 -19.562 -14.836 1 98.81 154 SER B N 1
ATOM 4393 C CA . SER B 1 154 ? 2.053 -18.266 -15.273 1 98.81 154 SER B CA 1
ATOM 4394 C C . SER B 1 154 ? 0.812 -17.859 -14.484 1 98.81 154 SER B C 1
ATOM 4396 O O . SER B 1 154 ? -0.298 -18.297 -14.797 1 98.81 154 SER B O 1
ATOM 4398 N N . PRO B 1 155 ? 0.964 -16.953 -13.555 1 97.31 155 PRO B N 1
ATOM 4399 C CA . PRO B 1 155 ? -0.184 -16.625 -12.719 1 97.31 155 PRO B CA 1
ATOM 4400 C C . PRO B 1 155 ? -1.213 -15.758 -13.445 1 97.31 155 PRO B C 1
ATOM 4402 O O . PRO B 1 155 ? -0.848 -14.93 -14.289 1 97.31 155 PRO B O 1
ATOM 4405 N N . GLU B 1 156 ? -2.445 -15.984 -13.117 1 91.81 156 GLU B N 1
ATOM 4406 C CA . GLU B 1 156 ? -3.518 -15.125 -13.609 1 91.81 156 GLU B CA 1
ATOM 4407 C C . GLU B 1 156 ? -3.547 -13.797 -12.859 1 91.81 156 GLU B C 1
ATOM 4409 O O . GLU B 1 156 ? -3.594 -13.773 -11.625 1 91.81 156 GLU B O 1
ATOM 4414 N N . ARG B 1 157 ? -3.652 -12.648 -13.586 1 90.69 157 ARG B N 1
ATOM 4415 C CA . ARG B 1 157 ? -3.576 -11.328 -12.961 1 90.69 157 ARG B CA 1
ATOM 4416 C C . ARG B 1 157 ? -4.781 -10.477 -13.336 1 90.69 157 ARG B C 1
ATOM 4418 O O . ARG B 1 157 ? -4.727 -9.25 -13.25 1 90.69 157 ARG B O 1
ATOM 4425 N N . ILE B 1 158 ? -5.855 -11.086 -13.719 1 84.31 158 ILE B N 1
ATOM 4426 C CA . ILE B 1 158 ? -7.039 -10.359 -14.164 1 84.31 158 ILE B CA 1
ATOM 4427 C C . ILE B 1 158 ? -7.832 -9.867 -12.953 1 84.31 158 ILE B C 1
ATOM 4429 O O . ILE B 1 158 ? -7.617 -10.344 -11.828 1 84.31 158 ILE B O 1
ATOM 4433 N N . ASP B 1 159 ? -8.648 -8.883 -13.125 1 79.88 159 ASP B N 1
ATOM 4434 C CA . ASP B 1 159 ? -9.602 -8.32 -12.172 1 79.88 159 ASP B CA 1
ATOM 4435 C C . ASP B 1 159 ? -11.039 -8.516 -12.656 1 79.88 159 ASP B C 1
ATOM 4437 O O . ASP B 1 159 ? -11.469 -7.875 -13.617 1 79.88 159 ASP B O 1
ATOM 4441 N N . PRO B 1 160 ? -11.734 -9.391 -11.938 1 73.81 160 PRO B N 1
ATOM 4442 C CA . PRO B 1 160 ? -13.102 -9.656 -12.383 1 73.81 160 PRO B CA 1
ATOM 4443 C C . PRO B 1 160 ? -13.93 -8.383 -12.531 1 73.81 160 PRO B C 1
ATOM 4445 O O . PRO B 1 160 ? -13.961 -7.555 -11.617 1 73.81 160 PRO B O 1
ATOM 4448 N N . GLY B 1 161 ? -14.531 -8.188 -13.602 1 73 161 GLY B N 1
ATOM 4449 C CA . GLY B 1 161 ? -15.398 -7.051 -13.844 1 73 161 GLY B CA 1
ATOM 4450 C C . GLY B 1 161 ? -14.711 -5.914 -14.57 1 73 161 GLY B C 1
ATOM 4451 O O . GLY B 1 161 ? -15.367 -5.023 -15.117 1 73 161 GLY B O 1
ATOM 4452 N N . ARG B 1 162 ? -13.375 -6.02 -14.586 1 77.75 162 ARG B N 1
ATOM 4453 C CA . ARG B 1 162 ? -12.625 -4.973 -15.273 1 77.75 162 ARG B CA 1
ATOM 4454 C C . ARG B 1 162 ? -12.695 -5.152 -16.781 1 77.75 162 ARG B C 1
ATOM 4456 O O . ARG B 1 162 ? -12.5 -6.262 -17.297 1 77.75 162 ARG B O 1
ATOM 4463 N N . ILE B 1 163 ? -12.969 -4.023 -17.406 1 79.81 163 ILE B N 1
ATOM 4464 C CA . ILE B 1 163 ? -13.109 -4.082 -18.859 1 79.81 163 ILE B CA 1
ATOM 4465 C C . ILE B 1 163 ? -11.883 -3.457 -19.516 1 79.81 163 ILE B C 1
ATOM 4467 O O . ILE B 1 163 ? -11.508 -3.838 -20.625 1 79.81 163 ILE B O 1
ATOM 4471 N N . SER B 1 164 ? -11.273 -2.473 -18.844 1 85 164 SER B N 1
ATOM 4472 C CA . SER B 1 164 ? -10.078 -1.822 -19.359 1 85 164 SER B CA 1
ATOM 4473 C C . SER B 1 164 ? -8.945 -1.86 -18.328 1 85 164 SER B C 1
ATOM 4475 O O . SER B 1 164 ? -9.133 -1.482 -17.172 1 85 164 SER B O 1
ATOM 4477 N N . PRO B 1 165 ? -7.883 -2.275 -18.906 1 88.31 165 PRO B N 1
ATOM 4478 C CA . PRO B 1 165 ? -7.57 -2.896 -20.188 1 88.31 165 PRO B CA 1
ATOM 4479 C C . PRO B 1 165 ? -8.188 -4.285 -20.344 1 88.31 165 PRO B C 1
ATOM 4481 O O . PRO B 1 165 ? -8.523 -4.926 -19.344 1 88.31 165 PRO B O 1
ATOM 4484 N N . PRO B 1 166 ? -8.289 -4.688 -21.594 1 87.12 166 PRO B N 1
ATOM 4485 C CA . PRO B 1 166 ? -8.75 -6.066 -21.781 1 87.12 166 PRO B CA 1
ATOM 4486 C C . PRO B 1 166 ? -7.734 -7.098 -21.297 1 87.12 166 PRO B C 1
ATOM 4488 O O . PRO B 1 166 ? -6.547 -6.785 -21.156 1 87.12 166 PRO B O 1
ATOM 4491 N N . ALA B 1 167 ? -8.203 -8.258 -21.078 1 85.25 167 ALA B N 1
ATOM 4492 C CA . ALA B 1 167 ? -7.398 -9.328 -20.484 1 85.25 167 ALA B CA 1
ATOM 4493 C C . ALA B 1 167 ? -6.125 -9.57 -21.297 1 85.25 167 ALA B C 1
ATOM 4495 O O . ALA B 1 167 ? -5.043 -9.727 -20.734 1 85.25 167 ALA B O 1
ATOM 4496 N N . ARG B 1 168 ? -6.203 -9.57 -22.594 1 90 168 ARG B N 1
ATOM 4497 C CA . ARG B 1 168 ? -5.059 -9.859 -23.438 1 90 168 ARG B CA 1
ATOM 4498 C C . ARG B 1 168 ? -3.99 -8.773 -23.312 1 90 168 ARG B C 1
ATOM 4500 O O . ARG B 1 168 ? -2.826 -9 -23.656 1 90 168 ARG B O 1
ATOM 4507 N N . SER B 1 169 ? -4.434 -7.566 -22.781 1 92.31 169 SER B N 1
ATOM 4508 C CA . SER B 1 169 ? -3.516 -6.434 -22.719 1 92.31 169 SER B CA 1
ATOM 4509 C C . SER B 1 169 ? -2.889 -6.301 -21.344 1 92.31 169 SER B C 1
ATOM 4511 O O . SER B 1 169 ? -2.02 -5.457 -21.125 1 92.31 169 SER B O 1
ATOM 4513 N N . ILE B 1 170 ? -3.346 -7.145 -20.438 1 93.5 170 ILE B N 1
ATOM 4514 C CA . ILE B 1 170 ? -2.664 -7.223 -19.156 1 93.5 170 ILE B CA 1
ATOM 4515 C C . ILE B 1 170 ? -1.363 -8.008 -19.297 1 93.5 170 ILE B C 1
ATOM 4517 O O . ILE B 1 170 ? -1.372 -9.156 -19.75 1 93.5 170 ILE B O 1
ATOM 4521 N N . PRO B 1 171 ? -0.202 -7.375 -19 1 97 171 PRO B N 1
ATOM 4522 C CA . PRO B 1 171 ? 1.064 -8.094 -19.156 1 97 171 PRO B CA 1
ATOM 4523 C C . PRO B 1 171 ? 1.061 -9.461 -18.484 1 97 171 PRO B C 1
ATOM 4525 O O . PRO B 1 171 ? 0.745 -9.57 -17.297 1 97 171 PRO B O 1
ATOM 4528 N N . LYS B 1 172 ? 1.398 -10.477 -19.266 1 98.25 172 LYS B N 1
ATOM 4529 C CA . LYS B 1 172 ? 1.333 -11.859 -18.781 1 98.25 172 LYS B CA 1
ATOM 4530 C C . LYS B 1 172 ? 2.703 -12.344 -18.328 1 98.25 172 LYS B C 1
ATOM 4532 O O . LYS B 1 172 ? 3.635 -12.445 -19.125 1 98.25 172 LYS B O 1
ATOM 4537 N N . VAL B 1 173 ? 2.842 -12.672 -17.062 1 98.75 173 VAL B N 1
ATOM 4538 C CA . VAL B 1 173 ? 4.082 -13.188 -16.5 1 98.75 173 VAL B CA 1
ATOM 4539 C C . VAL B 1 173 ? 4.223 -14.672 -16.828 1 98.75 173 VAL B C 1
ATOM 4541 O O . VAL B 1 173 ? 3.273 -15.445 -16.656 1 98.75 173 VAL B O 1
ATOM 4544 N N . VAL B 1 174 ? 5.418 -15.078 -17.344 1 98.88 174 VAL B N 1
ATOM 4545 C CA . VAL B 1 174 ? 5.66 -16.484 -17.609 1 98.88 174 VAL B CA 1
ATOM 4546 C C . VAL B 1 174 ? 7.008 -16.906 -17.031 1 98.88 174 VAL B C 1
ATOM 4548 O O . VAL B 1 174 ? 7.902 -16.078 -16.859 1 98.88 174 VAL B O 1
ATOM 4551 N N . SER B 1 175 ? 7.098 -18.141 -16.688 1 98.94 175 SER B N 1
ATOM 4552 C CA . SER B 1 175 ? 8.328 -18.703 -16.141 1 98.94 175 SER B CA 1
ATOM 4553 C C . SER B 1 175 ? 8.484 -20.172 -16.562 1 98.94 175 SER B C 1
ATOM 4555 O O . SER B 1 175 ? 7.527 -20.797 -17.016 1 98.94 175 SER B O 1
ATOM 4557 N N . GLY B 1 176 ? 9.719 -20.672 -16.484 1 98.88 176 GLY B N 1
ATOM 4558 C CA . GLY B 1 176 ? 10.008 -22.047 -16.844 1 98.88 176 GLY B CA 1
ATOM 4559 C C . GLY B 1 176 ? 11.039 -22.703 -15.945 1 98.88 176 GLY B C 1
ATOM 4560 O O . GLY B 1 176 ? 11.836 -22.016 -15.312 1 98.88 176 GLY B O 1
ATOM 4561 N N . LEU B 1 177 ? 10.938 -24.016 -15.883 1 98.75 177 LEU B N 1
ATOM 4562 C CA . LEU B 1 177 ? 11.906 -24.812 -15.148 1 98.75 177 LEU B CA 1
ATOM 4563 C C . LEU B 1 177 ? 13.117 -25.125 -16.016 1 98.75 177 LEU B C 1
ATOM 4565 O O . LEU B 1 177 ? 13.422 -26.297 -16.25 1 98.75 177 LEU B O 1
ATOM 4569 N N . ASP B 1 178 ? 13.852 -24.141 -16.344 1 98.5 178 ASP B N 1
ATOM 4570 C CA . ASP B 1 178 ? 14.984 -24.266 -17.266 1 98.5 178 ASP B CA 1
ATOM 4571 C C . ASP B 1 178 ? 16.109 -25.078 -16.625 1 98.5 178 ASP B C 1
ATOM 4573 O O . ASP B 1 178 ? 16.875 -25.734 -17.312 1 98.5 178 ASP B O 1
ATOM 4577 N N . ASP B 1 179 ? 16.219 -25.031 -15.289 1 97.81 179 ASP B N 1
ATOM 4578 C CA . ASP B 1 179 ? 17.25 -25.781 -14.586 1 97.81 179 ASP B CA 1
ATOM 4579 C C . ASP B 1 179 ? 16.969 -27.281 -14.617 1 97.81 179 ASP B C 1
ATOM 4581 O O . ASP B 1 179 ? 17.859 -28.094 -14.352 1 97.81 179 ASP B O 1
ATOM 4585 N N . ILE B 1 180 ? 15.781 -27.656 -14.945 1 98.06 180 ILE B N 1
ATOM 4586 C CA . ILE B 1 180 ? 15.375 -29.047 -15.031 1 98.06 180 ILE B CA 1
ATOM 4587 C C . ILE B 1 180 ? 15.344 -29.5 -16.484 1 98.06 180 ILE B C 1
ATOM 4589 O O . ILE B 1 180 ? 15.969 -30.484 -16.859 1 98.06 180 ILE B O 1
ATOM 4593 N N . VAL B 1 181 ? 14.617 -28.766 -17.266 1 98.44 181 VAL B N 1
ATOM 4594 C CA . VAL B 1 181 ? 14.539 -28.984 -18.703 1 98.44 181 VAL B CA 1
ATOM 4595 C C . VAL B 1 181 ? 14.875 -27.688 -19.453 1 98.44 181 VAL B C 1
ATOM 4597 O O . VAL B 1 181 ? 14.008 -26.828 -19.625 1 98.44 181 VAL B O 1
ATOM 4600 N N . PRO B 1 182 ? 16.094 -27.531 -19.938 1 98.31 182 PRO B N 1
ATOM 4601 C CA . PRO B 1 182 ? 16.484 -26.328 -20.656 1 98.31 182 PRO B CA 1
ATOM 4602 C C . PRO B 1 182 ? 15.562 -26 -21.828 1 98.31 182 PRO B C 1
ATOM 4604 O O . PRO B 1 182 ? 15.141 -26.906 -22.547 1 98.31 182 PRO B O 1
ATOM 4607 N N . GLY B 1 183 ? 15.188 -24.734 -21.953 1 98.5 183 GLY B N 1
ATOM 4608 C CA . GLY B 1 183 ? 14.312 -24.297 -23.047 1 98.5 183 GLY B CA 1
ATOM 4609 C C . GLY B 1 183 ? 12.867 -24.141 -22.609 1 98.5 183 GLY B C 1
ATOM 4610 O O . GLY B 1 183 ? 12.031 -23.672 -23.391 1 98.5 183 GLY B O 1
ATOM 4611 N N . SER B 1 184 ? 12.578 -24.5 -21.406 1 98.75 184 SER B N 1
ATOM 4612 C CA . SER B 1 184 ? 11.211 -24.406 -20.906 1 98.75 184 SER B CA 1
ATOM 4613 C C . SER B 1 184 ? 10.68 -22.984 -21 1 98.75 184 SER B C 1
ATOM 4615 O O . SER B 1 184 ? 9.586 -22.75 -21.531 1 98.75 184 SER B O 1
ATOM 4617 N N . LEU B 1 185 ? 11.414 -22.016 -20.531 1 98.88 185 LEU B N 1
ATOM 4618 C CA . LEU B 1 185 ? 10.969 -20.625 -20.547 1 98.88 185 LEU B CA 1
ATOM 4619 C C . LEU B 1 185 ? 10.734 -20.156 -21.984 1 98.88 185 LEU B C 1
ATOM 4621 O O . LEU B 1 185 ? 9.727 -19.516 -22.266 1 98.88 185 LEU B O 1
ATOM 4625 N N . ASN B 1 186 ? 11.617 -20.469 -22.828 1 98.75 186 ASN B N 1
ATOM 4626 C CA . ASN B 1 186 ? 11.492 -20.062 -24.219 1 98.75 186 ASN B CA 1
ATOM 4627 C C . ASN B 1 186 ? 10.242 -20.656 -24.875 1 98.75 186 ASN B C 1
ATOM 4629 O O . ASN B 1 186 ? 9.508 -19.953 -25.562 1 98.75 186 ASN B O 1
ATOM 4633 N N . ALA B 1 187 ? 10.031 -21.969 -24.688 1 98.56 187 ALA B N 1
ATOM 4634 C CA . ALA B 1 187 ? 8.859 -22.641 -25.25 1 98.56 187 ALA B CA 1
ATOM 4635 C C . ALA B 1 187 ? 7.57 -22 -24.734 1 98.56 187 ALA B C 1
ATOM 4637 O O . ALA B 1 187 ? 6.66 -21.719 -25.531 1 98.56 187 ALA B O 1
ATOM 4638 N N . ILE B 1 188 ? 7.543 -21.734 -23.469 1 98.88 188 ILE B N 1
ATOM 4639 C CA . ILE B 1 188 ? 6.355 -21.156 -22.844 1 98.88 188 ILE B CA 1
ATOM 4640 C C . ILE B 1 188 ? 6.148 -19.734 -23.344 1 98.88 188 ILE B C 1
ATOM 4642 O O . ILE B 1 188 ? 5.035 -19.344 -23.688 1 98.88 188 ILE B O 1
ATOM 4646 N N . THR B 1 189 ? 7.188 -18.953 -23.391 1 98.81 189 THR B N 1
ATOM 4647 C CA . THR B 1 189 ? 7.121 -17.562 -23.859 1 98.81 189 THR B CA 1
ATOM 4648 C C . THR B 1 189 ? 6.559 -17.484 -25.266 1 98.81 189 THR B C 1
ATOM 4650 O O . THR B 1 189 ? 5.656 -16.703 -25.547 1 98.81 189 THR B O 1
ATOM 4653 N N . ARG B 1 190 ? 7.012 -18.328 -26.125 1 98.19 190 ARG B N 1
ATOM 4654 C CA . ARG B 1 190 ? 6.574 -18.328 -27.516 1 98.19 190 ARG B CA 1
ATOM 4655 C C . ARG B 1 190 ? 5.094 -18.688 -27.625 1 98.19 190 ARG B C 1
ATOM 4657 O O . ARG B 1 190 ? 4.367 -18.109 -28.438 1 98.19 190 ARG B O 1
ATOM 4664 N N . LEU B 1 191 ? 4.738 -19.641 -26.844 1 98.12 191 LEU B N 1
ATOM 4665 C CA . LEU B 1 191 ? 3.336 -20.047 -26.844 1 98.12 191 LEU B CA 1
ATOM 4666 C C . LEU B 1 191 ? 2.438 -18.875 -26.438 1 98.12 191 LEU B C 1
ATOM 4668 O O . LEU B 1 191 ? 1.441 -18.594 -27.094 1 98.12 191 LEU B O 1
ATOM 4672 N N . TYR B 1 192 ? 2.781 -18.172 -25.375 1 98.38 192 TYR B N 1
ATOM 4673 C CA . TYR B 1 192 ? 1.948 -17.109 -24.797 1 98.38 192 TYR B CA 1
ATOM 4674 C C . TYR B 1 192 ? 1.996 -15.859 -25.656 1 98.38 192 TYR B C 1
ATOM 4676 O O . TYR B 1 192 ? 1.021 -15.109 -25.734 1 98.38 192 TYR B O 1
ATOM 4684 N N . GLU B 1 193 ? 3.08 -15.57 -26.328 1 98.19 193 GLU B N 1
ATOM 4685 C CA . GLU B 1 193 ? 3.236 -14.383 -27.172 1 98.19 193 GLU B CA 1
ATOM 4686 C C . GLU B 1 193 ? 2.262 -14.414 -28.344 1 98.19 193 GLU B C 1
ATOM 4688 O O . GLU B 1 193 ? 1.983 -13.375 -28.938 1 98.19 193 GLU B O 1
ATOM 4693 N N . LYS B 1 194 ? 1.708 -15.594 -28.656 1 96.81 194 LYS B N 1
ATOM 4694 C CA . LYS B 1 194 ? 0.762 -15.719 -29.766 1 96.81 194 LYS B CA 1
ATOM 4695 C C . LYS B 1 194 ? -0.597 -15.133 -29.391 1 96.81 194 LYS B C 1
ATOM 4697 O O . LYS B 1 194 ? -1.398 -14.805 -30.266 1 96.81 194 LYS B O 1
ATOM 4702 N N . VAL B 1 195 ? -0.811 -14.953 -28.078 1 96.19 195 VAL B N 1
ATOM 4703 C CA . VAL B 1 195 ? -2.18 -14.602 -27.719 1 96.19 195 VAL B CA 1
ATOM 4704 C C . VAL B 1 195 ? -2.174 -13.391 -26.781 1 96.19 195 VAL B C 1
ATOM 4706 O O . VAL B 1 195 ? -3.205 -12.742 -26.578 1 96.19 195 VAL B O 1
ATOM 4709 N N . PHE B 1 196 ? -1.092 -13 -26.141 1 96.94 196 PHE B N 1
ATOM 4710 C CA . PHE B 1 196 ? -1.005 -11.844 -25.266 1 96.94 196 PHE B CA 1
ATOM 4711 C C . PHE B 1 196 ? -0.18 -10.734 -25.891 1 96.94 196 PHE B C 1
ATOM 4713 O O . PHE B 1 196 ? 0.83 -11 -26.547 1 96.94 196 PHE B O 1
ATOM 4720 N N . ASP B 1 197 ? -0.584 -9.453 -25.625 1 96.88 197 ASP B N 1
ATOM 4721 C CA . ASP B 1 197 ? 0.09 -8.297 -26.203 1 96.88 197 ASP B CA 1
ATOM 4722 C C . ASP B 1 197 ? 1.49 -8.125 -25.625 1 96.88 197 ASP B C 1
ATOM 4724 O O . ASP B 1 197 ? 2.408 -7.684 -26.312 1 96.88 197 ASP B O 1
ATOM 4728 N N . THR B 1 198 ? 1.618 -8.391 -24.344 1 97.69 198 THR B N 1
ATOM 4729 C CA . THR B 1 198 ? 2.883 -8.266 -23.625 1 97.69 198 THR B CA 1
ATOM 4730 C C . THR B 1 198 ? 3.129 -9.477 -22.734 1 97.69 198 THR B C 1
ATOM 4732 O O . THR B 1 198 ? 2.281 -9.82 -21.906 1 97.69 198 THR B O 1
ATOM 4735 N N . VAL B 1 199 ? 4.23 -10.141 -22.984 1 98.5 199 VAL B N 1
ATOM 4736 C CA . VAL B 1 199 ? 4.648 -11.266 -22.156 1 98.5 199 VAL B CA 1
ATOM 4737 C C . VAL B 1 199 ? 5.895 -10.891 -21.359 1 98.5 199 VAL B C 1
ATOM 4739 O O . VAL B 1 199 ? 6.828 -10.289 -21.891 1 98.5 199 VAL B O 1
ATOM 4742 N N . VAL B 1 200 ? 5.906 -11.164 -20.031 1 98.69 200 VAL B N 1
ATOM 4743 C CA . VAL B 1 200 ? 6.988 -10.828 -19.109 1 98.69 200 VAL B CA 1
ATOM 4744 C C . VAL B 1 200 ? 7.648 -12.102 -18.594 1 98.69 200 VAL B C 1
ATOM 4746 O O . VAL B 1 200 ? 7.266 -12.625 -17.547 1 98.69 200 VAL B O 1
ATOM 4749 N N . PRO B 1 201 ? 8.695 -12.578 -19.297 1 98.81 201 PRO B N 1
ATOM 4750 C CA . PRO B 1 201 ? 9.422 -13.742 -18.797 1 98.81 201 PRO B CA 1
ATOM 4751 C C . PRO B 1 201 ? 10.227 -13.445 -17.531 1 98.81 201 PRO B C 1
ATOM 4753 O O . PRO B 1 201 ? 10.82 -12.367 -17.422 1 98.81 201 PRO B O 1
ATOM 4756 N N . VAL B 1 202 ? 10.164 -14.336 -16.594 1 98.81 202 VAL B N 1
ATOM 4757 C CA . VAL B 1 202 ? 10.945 -14.195 -15.375 1 98.81 202 VAL B CA 1
ATOM 4758 C C . VAL B 1 202 ? 11.852 -15.414 -15.203 1 98.81 202 VAL B C 1
ATOM 4760 O O . VAL B 1 202 ? 11.719 -16.406 -15.922 1 98.81 202 VAL B O 1
ATOM 4763 N N . SER B 1 203 ? 12.75 -15.383 -14.242 1 98.44 203 SER B N 1
ATOM 4764 C CA . SER B 1 203 ? 13.914 -16.25 -14.203 1 98.44 203 SER B CA 1
ATOM 4765 C C . SER B 1 203 ? 13.523 -17.688 -13.828 1 98.44 203 SER B C 1
ATOM 4767 O O . SER B 1 203 ? 14.188 -18.641 -14.234 1 98.44 203 SER B O 1
ATOM 4769 N N . LYS B 1 204 ? 12.477 -17.844 -12.992 1 98.56 204 LYS B N 1
ATOM 4770 C CA . LYS B 1 204 ? 12.047 -19.172 -12.547 1 98.56 204 LYS B CA 1
ATOM 4771 C C . LYS B 1 204 ? 10.633 -19.109 -11.969 1 98.56 204 LYS B C 1
ATOM 4773 O O . LYS B 1 204 ? 10.117 -18.031 -11.664 1 98.56 204 LYS B O 1
ATOM 4778 N N . PRO B 1 205 ? 10.008 -20.234 -11.789 1 98.81 205 PRO B N 1
ATOM 4779 C CA . PRO B 1 205 ? 8.609 -20.297 -11.344 1 98.81 205 PRO B CA 1
ATOM 4780 C C . PRO B 1 205 ? 8.406 -19.625 -9.984 1 98.81 205 PRO B C 1
ATOM 4782 O O . PRO B 1 205 ? 7.371 -19 -9.742 1 98.81 205 PRO B O 1
ATOM 4785 N N . GLU B 1 206 ? 9.367 -19.734 -9.102 1 98.81 206 GLU B N 1
ATOM 4786 C CA . GLU B 1 206 ? 9.234 -19.141 -7.773 1 98.81 206 GLU B CA 1
ATOM 4787 C C . GLU B 1 206 ? 9.055 -17.641 -7.852 1 98.81 206 GLU B C 1
ATOM 4789 O O . GLU B 1 206 ? 8.352 -17.047 -7.031 1 98.81 206 GLU B O 1
ATOM 4794 N N . VAL B 1 207 ? 9.641 -16.984 -8.859 1 98.81 207 VAL B N 1
ATOM 4795 C CA . VAL B 1 207 ? 9.492 -15.539 -9.047 1 98.81 207 VAL B CA 1
ATOM 4796 C C . VAL B 1 207 ? 8.062 -15.211 -9.453 1 98.81 207 VAL B C 1
ATOM 4798 O O . VAL B 1 207 ? 7.457 -14.273 -8.93 1 98.81 207 VAL B O 1
ATOM 4801 N N . ALA B 1 208 ? 7.5 -15.977 -10.352 1 98.81 208 ALA B N 1
ATOM 4802 C CA . ALA B 1 208 ? 6.129 -15.781 -10.812 1 98.81 208 ALA B CA 1
ATOM 4803 C C . ALA B 1 208 ? 5.129 -15.992 -9.68 1 98.81 208 ALA B C 1
ATOM 4805 O O . ALA B 1 208 ? 4.211 -15.188 -9.5 1 98.81 208 ALA B O 1
ATOM 4806 N N . GLU B 1 209 ? 5.355 -17.094 -8.953 1 98.69 209 GLU B N 1
ATOM 4807 C CA . GLU B 1 209 ? 4.488 -17.391 -7.816 1 98.69 209 GLU B CA 1
ATOM 4808 C C . GLU B 1 209 ? 4.535 -16.281 -6.773 1 98.69 209 GLU B C 1
ATOM 4810 O O . GLU B 1 209 ? 3.492 -15.82 -6.301 1 98.69 209 GLU B O 1
ATOM 4815 N N . MET B 1 210 ? 5.711 -15.812 -6.469 1 98.5 210 MET B N 1
ATOM 4816 C CA . MET B 1 210 ? 5.914 -14.766 -5.477 1 98.5 210 MET B CA 1
ATOM 4817 C C . MET B 1 210 ? 5.289 -13.453 -5.941 1 98.5 210 MET B C 1
ATOM 4819 O O . MET B 1 210 ? 4.664 -12.742 -5.152 1 98.5 210 MET B O 1
ATOM 4823 N N . ALA B 1 211 ? 5.457 -13.117 -7.191 1 98.25 211 ALA B N 1
ATOM 4824 C CA . ALA B 1 211 ? 4.938 -11.859 -7.73 1 98.25 211 ALA B CA 1
ATOM 4825 C C . ALA B 1 211 ? 3.42 -11.789 -7.59 1 98.25 211 ALA B C 1
ATOM 4827 O O . ALA B 1 211 ? 2.879 -10.773 -7.152 1 98.25 211 ALA B O 1
ATOM 4828 N N . LYS B 1 212 ? 2.74 -12.844 -7.914 1 97.44 212 LYS B N 1
ATOM 4829 C CA . LYS B 1 212 ? 1.285 -12.891 -7.82 1 97.44 212 LYS B CA 1
ATOM 4830 C C . LYS B 1 212 ? 0.82 -12.703 -6.379 1 97.44 212 LYS B C 1
ATOM 4832 O O . LYS B 1 212 ? -0.083 -11.906 -6.109 1 97.44 212 LYS B O 1
ATOM 4837 N N . LEU B 1 213 ? 1.43 -13.461 -5.5 1 98.19 213 LEU B N 1
ATOM 4838 C CA . LEU B 1 213 ? 1.057 -13.391 -4.094 1 98.19 213 LEU B CA 1
ATOM 4839 C C . LEU B 1 213 ? 1.401 -12.023 -3.508 1 98.19 213 LEU B C 1
ATOM 4841 O O . LEU B 1 213 ? 0.621 -11.461 -2.74 1 98.19 213 LEU B O 1
ATOM 4845 N N . TYR B 1 214 ? 2.535 -11.461 -3.883 1 98.5 214 TYR B N 1
ATOM 4846 C CA . TYR B 1 214 ? 2.973 -10.148 -3.42 1 98.5 214 TYR B CA 1
ATOM 4847 C C . TYR B 1 214 ? 1.995 -9.07 -3.854 1 98.5 214 TYR B C 1
ATOM 4849 O O . TYR B 1 214 ? 1.582 -8.234 -3.041 1 98.5 214 TYR B O 1
ATOM 4857 N N . GLU B 1 215 ? 1.521 -9.109 -5.062 1 96.94 215 GLU B N 1
ATOM 4858 C CA . GLU B 1 215 ? 0.582 -8.133 -5.605 1 96.94 215 GLU B CA 1
ATOM 4859 C C . GLU B 1 215 ? -0.742 -8.156 -4.848 1 96.94 215 GLU B C 1
ATOM 4861 O O . GLU B 1 215 ? -1.213 -7.117 -4.375 1 96.94 215 GLU B O 1
ATOM 4866 N N . ASN B 1 216 ? -1.255 -9.281 -4.758 1 96.62 216 ASN B N 1
ATOM 4867 C CA . ASN B 1 216 ? -2.557 -9.414 -4.109 1 96.62 216 ASN B CA 1
ATOM 4868 C C . ASN B 1 216 ? -2.486 -9.062 -2.629 1 96.62 216 ASN B C 1
ATOM 4870 O O . ASN B 1 216 ? -3.391 -8.414 -2.098 1 96.62 216 ASN B O 1
ATOM 4874 N N . CYS B 1 217 ? -1.422 -9.445 -2.041 1 98.25 217 CYS B N 1
ATOM 4875 C CA . CYS B 1 217 ? -1.319 -9.203 -0.605 1 98.25 217 CYS B CA 1
ATOM 4876 C C . CYS B 1 217 ? -0.98 -7.746 -0.319 1 98.25 217 CYS B C 1
ATOM 4878 O O . CYS B 1 217 ? -1.221 -7.254 0.784 1 98.25 217 CYS B O 1
ATOM 4880 N N . GLN B 1 218 ? -0.328 -7.016 -1.277 1 97.81 218 GLN B N 1
ATOM 4881 C CA . GLN B 1 218 ? -0.217 -5.574 -1.094 1 97.81 218 GLN B CA 1
ATOM 4882 C C . GLN B 1 218 ? -1.594 -4.93 -0.963 1 97.81 218 GLN B C 1
ATOM 4884 O O . GLN B 1 218 ? -1.771 -3.98 -0.196 1 97.81 218 GLN B O 1
ATOM 4889 N N . ARG B 1 219 ? -2.568 -5.445 -1.713 1 96.31 219 ARG B N 1
ATOM 4890 C CA . ARG B 1 219 ? -3.936 -4.953 -1.596 1 96.31 219 ARG B CA 1
ATOM 4891 C C . ARG B 1 219 ? -4.512 -5.254 -0.215 1 96.31 219 ARG B C 1
ATOM 4893 O O . ARG B 1 219 ? -5.211 -4.426 0.366 1 96.31 219 ARG B O 1
ATOM 4900 N N . THR B 1 220 ? -4.195 -6.457 0.262 1 97.94 220 THR B N 1
ATOM 4901 C CA . THR B 1 220 ? -4.621 -6.816 1.609 1 97.94 220 THR B CA 1
ATOM 4902 C C . THR B 1 220 ? -4.125 -5.797 2.627 1 97.94 220 THR B C 1
ATOM 4904 O O . THR B 1 220 ? -4.898 -5.301 3.447 1 97.94 220 THR B O 1
ATOM 4907 N N . ILE B 1 221 ? -2.885 -5.457 2.516 1 98.19 221 ILE B N 1
ATOM 4908 C CA . ILE B 1 221 ? -2.238 -4.531 3.441 1 98.19 221 ILE B CA 1
ATOM 4909 C C . ILE B 1 221 ? -2.846 -3.139 3.285 1 98.19 221 ILE B C 1
ATOM 4911 O O . ILE B 1 221 ? -3.156 -2.475 4.277 1 98.19 221 ILE B O 1
ATOM 4915 N N . ALA B 1 222 ? -3.021 -2.727 2.084 1 97.69 222 ALA B N 1
ATOM 4916 C CA . ALA B 1 222 ? -3.564 -1.4 1.804 1 97.69 222 ALA B CA 1
ATOM 4917 C C . ALA B 1 222 ? -4.988 -1.269 2.332 1 97.69 222 ALA B C 1
ATOM 4919 O O . ALA B 1 222 ? -5.352 -0.24 2.908 1 97.69 222 ALA B O 1
ATOM 4920 N N . ILE B 1 223 ? -5.824 -2.301 2.133 1 97.75 223 ILE B N 1
ATOM 4921 C CA . ILE B 1 223 ? -7.207 -2.279 2.605 1 97.75 223 ILE B CA 1
ATOM 4922 C C . ILE B 1 223 ? -7.227 -2.27 4.133 1 97.75 223 ILE B C 1
ATOM 4924 O O . ILE B 1 223 ? -7.984 -1.513 4.742 1 97.75 223 ILE B O 1
ATOM 4928 N N . ALA B 1 224 ? -6.391 -3.1 4.734 1 98.62 224 ALA B N 1
ATOM 4929 C CA . ALA B 1 224 ? -6.305 -3.125 6.191 1 98.62 224 ALA B CA 1
ATOM 4930 C C . ALA B 1 224 ? -5.934 -1.752 6.742 1 98.62 224 ALA B C 1
ATOM 4932 O O . ALA B 1 224 ? -6.512 -1.3 7.734 1 98.62 224 ALA B O 1
ATOM 4933 N N . TYR B 1 225 ? -5.02 -1.085 6.07 1 98.75 225 TYR B N 1
ATOM 4934 C CA . TYR B 1 225 ? -4.562 0.23 6.508 1 98.75 225 TYR B CA 1
ATOM 4935 C C . TYR B 1 225 ? -5.648 1.28 6.301 1 98.75 225 TYR B C 1
ATOM 4937 O O . TYR B 1 225 ? -5.832 2.164 7.141 1 98.75 225 TYR B O 1
ATOM 4945 N N . ALA B 1 226 ? -6.309 1.199 5.219 1 98.5 226 ALA B N 1
ATOM 4946 C CA . ALA B 1 226 ? -7.422 2.113 4.973 1 98.5 226 ALA B CA 1
ATOM 4947 C C . ALA B 1 226 ? -8.484 1.988 6.062 1 98.5 226 ALA B C 1
ATOM 4949 O O . ALA B 1 226 ? -9.023 2.994 6.527 1 98.5 226 ALA B O 1
ATOM 4950 N N . ASN B 1 227 ? -8.766 0.794 6.469 1 98.38 227 ASN B N 1
ATOM 4951 C CA . ASN B 1 227 ? -9.766 0.571 7.5 1 98.38 227 ASN B CA 1
ATOM 4952 C C . ASN B 1 227 ? -9.258 0.998 8.875 1 98.38 227 ASN B C 1
ATOM 4954 O O . ASN B 1 227 ? -10.039 1.468 9.711 1 98.38 227 ASN B O 1
ATOM 4958 N N . GLU B 1 228 ? -7.984 0.815 9.078 1 98.31 228 GLU B N 1
ATOM 4959 C CA . GLU B 1 228 ? -7.367 1.336 10.297 1 98.31 228 GLU B CA 1
ATOM 4960 C C . GLU B 1 228 ? -7.512 2.854 10.383 1 98.31 228 GLU B C 1
ATOM 4962 O O . GLU B 1 228 ? -7.855 3.393 11.43 1 98.31 228 GLU B O 1
ATOM 4967 N N . MET B 1 229 ? -7.254 3.527 9.312 1 98.44 229 MET B N 1
ATOM 4968 C CA . MET B 1 229 ? -7.449 4.973 9.227 1 98.44 229 MET B CA 1
ATOM 4969 C C . MET B 1 229 ? -8.914 5.336 9.469 1 98.44 229 MET B C 1
ATOM 4971 O O . MET B 1 229 ? -9.211 6.289 10.188 1 98.44 229 MET B O 1
ATOM 4975 N N . ALA B 1 230 ? -9.82 4.551 8.883 1 97.88 230 ALA B N 1
ATOM 4976 C CA . ALA B 1 230 ? -11.25 4.816 9.047 1 97.88 230 ALA B CA 1
ATOM 4977 C C . ALA B 1 230 ? -11.648 4.77 10.516 1 97.88 230 ALA B C 1
ATOM 4979 O O . ALA B 1 230 ? -12.359 5.656 11 1 97.88 230 ALA B O 1
ATOM 4980 N N . ASP B 1 231 ? -11.164 3.773 11.188 1 96.75 231 ASP B N 1
ATOM 4981 C CA . ASP B 1 231 ? -11.469 3.633 12.609 1 96.75 231 ASP B CA 1
ATOM 4982 C C . ASP B 1 231 ? -10.883 4.793 13.414 1 96.75 231 ASP B C 1
ATOM 4984 O O . ASP B 1 231 ? -11.492 5.262 14.375 1 96.75 231 ASP B O 1
ATOM 4988 N N . ALA B 1 232 ? -9.766 5.289 12.992 1 97.88 232 ALA B N 1
ATOM 4989 C CA . ALA B 1 232 ? -9.07 6.367 13.688 1 97.88 232 ALA B CA 1
ATOM 4990 C C . ALA B 1 232 ? -9.789 7.699 13.508 1 97.88 232 ALA B C 1
ATOM 4992 O O . ALA B 1 232 ? -9.516 8.664 14.227 1 97.88 232 ALA B O 1
ATOM 4993 N N . CYS B 1 233 ? -10.672 7.812 12.625 1 97.62 233 CYS B N 1
ATOM 4994 C CA . CYS B 1 233 ? -11.398 9.047 12.328 1 97.62 233 CYS B CA 1
ATOM 4995 C C . CYS B 1 233 ? -12.477 9.305 13.375 1 97.62 233 CYS B C 1
ATOM 4997 O O . CYS B 1 233 ? -12.852 10.453 13.609 1 97.62 233 CYS B O 1
ATOM 4999 N N . ALA B 1 234 ? -12.961 8.297 14.07 1 94.81 234 ALA B N 1
ATOM 5000 C CA . ALA B 1 234 ? -14.156 8.344 14.906 1 94.81 234 ALA B CA 1
ATOM 5001 C C . ALA B 1 234 ? -14.008 9.367 16.031 1 94.81 234 ALA B C 1
ATOM 5003 O O . ALA B 1 234 ? -14.875 10.227 16.203 1 94.81 234 ALA B O 1
ATOM 5004 N N . PRO B 1 235 ? -12.883 9.422 16.688 1 95.69 235 PRO B N 1
ATOM 5005 C CA . PRO B 1 235 ? -12.742 10.367 17.797 1 95.69 235 PRO B CA 1
ATOM 5006 C C . PRO B 1 235 ? -12.805 11.828 17.359 1 95.69 235 PRO B C 1
ATOM 5008 O O . PRO B 1 235 ? -13.062 12.719 18.156 1 95.69 235 PRO B O 1
ATOM 5011 N N . PHE B 1 236 ? -12.633 12.094 16.078 1 96.88 236 PHE B N 1
ATOM 5012 C CA . PHE B 1 236 ? -12.562 13.461 15.586 1 96.88 236 PHE B CA 1
ATOM 5013 C C . PHE B 1 236 ? -13.852 13.844 14.859 1 96.88 236 PHE B C 1
ATOM 5015 O O . PHE B 1 236 ? -13.992 14.977 14.398 1 96.88 236 PHE B O 1
ATOM 5022 N N . GLY B 1 237 ? -14.766 12.852 14.75 1 94.94 237 GLY B N 1
ATOM 5023 C CA . GLY B 1 237 ? -16 13.117 14.039 1 94.94 237 GLY B CA 1
ATOM 5024 C C . GLY B 1 237 ? -15.789 13.422 12.562 1 94.94 237 GLY B C 1
ATOM 5025 O O . GLY B 1 237 ? -16.453 14.297 12 1 94.94 237 GLY B O 1
ATOM 5026 N N . ILE B 1 238 ? -14.82 12.867 11.984 1 95.94 238 ILE B N 1
ATOM 5027 C CA . ILE B 1 238 ? -14.5 13.062 10.578 1 95.94 238 ILE B CA 1
ATOM 5028 C C . ILE B 1 238 ? -15.016 11.883 9.758 1 95.94 238 ILE B C 1
ATOM 5030 O O . ILE B 1 238 ? -14.984 10.734 10.227 1 95.94 238 ILE B O 1
ATOM 5034 N N . ASP B 1 239 ? -15.492 12.133 8.531 1 96.75 239 ASP B N 1
ATOM 5035 C CA . ASP B 1 239 ? -15.898 11.102 7.582 1 96.75 239 ASP B CA 1
ATOM 5036 C C . ASP B 1 239 ? -14.68 10.445 6.941 1 96.75 239 ASP B C 1
ATOM 5038 O O . ASP B 1 239 ? -13.953 11.078 6.168 1 96.75 239 ASP B O 1
ATOM 5042 N N . PRO B 1 240 ? -14.531 9.148 7.191 1 97.94 240 PRO B N 1
ATOM 5043 C CA . PRO B 1 240 ? -13.344 8.484 6.633 1 97.94 240 PRO B CA 1
ATOM 5044 C C . PRO B 1 240 ? -13.336 8.5 5.105 1 97.94 240 PRO B C 1
ATOM 5046 O O . PRO B 1 240 ? -12.266 8.508 4.492 1 97.94 240 PRO B O 1
ATOM 5049 N N . PHE B 1 241 ? -14.477 8.516 4.465 1 98 241 PHE B N 1
ATOM 5050 C CA . PHE B 1 241 ? -14.531 8.57 3.008 1 98 241 PHE B CA 1
ATOM 5051 C C . PHE B 1 241 ? -14.031 9.914 2.496 1 98 241 PHE B C 1
ATOM 5053 O O . PHE B 1 241 ? -13.414 9.984 1.432 1 98 241 PHE B O 1
ATOM 5060 N N . GLU B 1 242 ? -14.289 10.977 3.26 1 98.31 242 GLU B N 1
ATOM 5061 C CA . GLU B 1 242 ? -13.758 12.281 2.879 1 98.31 242 GLU B CA 1
ATOM 5062 C C . GLU B 1 242 ? -12.234 12.289 2.904 1 98.31 242 GLU B C 1
ATOM 5064 O O . GLU B 1 242 ? -11.594 12.812 1.988 1 98.31 242 GLU B O 1
ATOM 5069 N N . VAL B 1 243 ? -11.664 11.664 3.91 1 98.62 243 VAL B N 1
ATOM 5070 C CA . VAL B 1 243 ? -10.219 11.594 4.039 1 98.62 243 VAL B CA 1
ATOM 5071 C C . VAL B 1 243 ? -9.633 10.812 2.867 1 98.62 243 VAL B C 1
ATOM 5073 O O . VAL B 1 243 ? -8.68 11.266 2.223 1 98.62 243 VAL B O 1
ATOM 5076 N N . ALA B 1 244 ? -10.219 9.641 2.598 1 98.19 244 ALA B N 1
ATOM 5077 C CA . ALA B 1 244 ? -9.719 8.781 1.521 1 98.19 244 ALA B CA 1
ATOM 5078 C C . ALA B 1 244 ? -9.844 9.477 0.169 1 98.19 244 ALA B C 1
ATOM 5080 O O . ALA B 1 244 ? -8.93 9.406 -0.658 1 98.19 244 ALA B O 1
ATOM 5081 N N . GLU B 1 245 ? -10.961 10.133 -0.056 1 97.88 245 GLU B N 1
ATOM 5082 C CA . GLU B 1 245 ? -11.18 10.867 -1.299 1 97.88 245 GLU B CA 1
ATOM 5083 C C . GLU B 1 245 ? -10.18 12.008 -1.451 1 97.88 245 GLU B C 1
ATOM 5085 O O . GLU B 1 245 ? -9.648 12.234 -2.543 1 97.88 245 GLU B O 1
ATOM 5090 N N . THR B 1 246 ? -9.977 12.727 -0.371 1 98.38 246 THR B N 1
ATOM 5091 C CA . THR B 1 246 ? -9 13.805 -0.366 1 98.38 246 THR B CA 1
ATOM 5092 C C . THR B 1 246 ? -7.609 13.281 -0.711 1 98.38 246 THR B C 1
ATOM 5094 O O . THR B 1 246 ? -6.93 13.828 -1.578 1 98.38 246 THR B O 1
ATOM 5097 N N . SER B 1 247 ? -7.215 12.195 -0.102 1 97.81 247 SER B N 1
ATOM 5098 C CA . SER B 1 247 ? -5.91 11.586 -0.351 1 97.81 247 SER B CA 1
ATOM 5099 C C . SER B 1 247 ? -5.781 11.125 -1.8 1 97.81 247 SER B C 1
ATOM 5101 O O . SER B 1 247 ? -4.715 11.242 -2.402 1 97.81 247 SER B O 1
ATOM 5103 N N . ALA B 1 248 ? -6.871 10.641 -2.381 1 96.81 248 ALA B N 1
ATOM 5104 C CA . ALA B 1 248 ? -6.887 10.125 -3.748 1 96.81 248 ALA B CA 1
ATOM 5105 C C . ALA B 1 248 ? -6.676 11.25 -4.758 1 96.81 248 ALA B C 1
ATOM 5107 O O . ALA B 1 248 ? -6.418 10.992 -5.938 1 96.81 248 ALA B O 1
ATOM 5108 N N . SER B 1 249 ? -6.785 12.516 -4.332 1 96.56 249 SER B N 1
ATOM 5109 C CA . SER B 1 249 ? -6.539 13.641 -5.223 1 96.56 249 SER B CA 1
ATOM 5110 C C . SER B 1 249 ? -5.055 13.797 -5.52 1 96.56 249 SER B C 1
ATOM 5112 O O . SER B 1 249 ? -4.672 14.523 -6.445 1 96.56 249 SER B O 1
ATOM 5114 N N . LYS B 1 250 ? -4.227 13.18 -4.703 1 93.62 250 LYS B N 1
ATOM 5115 C CA . LYS B 1 250 ? -2.791 13.227 -4.969 1 93.62 250 LYS B CA 1
ATOM 5116 C C . LYS B 1 250 ? -2.434 12.406 -6.203 1 93.62 250 LYS B C 1
ATOM 5118 O O . LYS B 1 250 ? -2.779 11.227 -6.293 1 93.62 250 LYS B O 1
ATOM 5123 N N . PRO B 1 251 ? -1.693 12.922 -7.098 1 90.75 251 PRO B N 1
ATOM 5124 C CA . PRO B 1 251 ? -1.482 12.25 -8.383 1 90.75 251 PRO B CA 1
ATOM 5125 C C . PRO B 1 251 ? -0.338 11.234 -8.336 1 90.75 251 PRO B C 1
ATOM 5127 O O . PRO B 1 251 ? -0.086 10.539 -9.32 1 90.75 251 PRO B O 1
ATOM 5130 N N . PHE B 1 252 ? 0.396 11.148 -7.23 1 88.19 252 PHE B N 1
ATOM 5131 C CA . PHE B 1 252 ? 1.513 10.219 -7.133 1 88.19 252 PHE B CA 1
ATOM 5132 C C . PHE B 1 252 ? 1.68 9.719 -5.699 1 88.19 252 PHE B C 1
ATOM 5134 O O . PHE B 1 252 ? 1.208 10.359 -4.758 1 88.19 252 PHE B O 1
ATOM 5141 N N . GLY B 1 253 ? 2.289 8.539 -5.602 1 88.38 253 GLY B N 1
ATOM 5142 C CA . GLY B 1 253 ? 2.764 8.07 -4.309 1 88.38 253 GLY B CA 1
ATOM 5143 C C . GLY B 1 253 ? 1.651 7.559 -3.416 1 88.38 253 GLY B C 1
ATOM 5144 O O . GLY B 1 253 ? 1.834 7.426 -2.203 1 88.38 253 GLY B O 1
ATOM 5145 N N . TYR B 1 254 ? 0.54 7.336 -3.971 1 92.38 254 TYR B N 1
ATOM 5146 C CA . TYR B 1 254 ? -0.618 6.906 -3.193 1 92.38 254 TYR B CA 1
ATOM 5147 C C . TYR B 1 254 ? -1.498 5.961 -4.004 1 92.38 254 TYR B C 1
ATOM 5149 O O . TYR B 1 254 ? -1.734 6.188 -5.191 1 92.38 254 TYR B O 1
ATOM 5157 N N . LEU B 1 255 ? -1.866 4.824 -3.373 1 94 255 LEU B N 1
ATOM 5158 C CA . LEU B 1 255 ? -2.85 3.902 -3.932 1 94 255 LEU B CA 1
ATOM 5159 C C . LEU B 1 255 ? -4.246 4.215 -3.402 1 94 255 LEU B C 1
ATOM 5161 O O . LEU B 1 255 ? -4.508 4.066 -2.207 1 94 255 LEU B O 1
ATOM 5165 N N . PRO B 1 256 ? -5.141 4.664 -4.293 1 95.25 256 PRO B N 1
ATOM 5166 C CA . PRO B 1 256 ? -6.492 4.973 -3.82 1 95.25 256 PRO B CA 1
ATOM 5167 C C . PRO B 1 256 ? -7.234 3.74 -3.309 1 95.25 256 PRO B C 1
ATOM 5169 O O . PRO B 1 256 ? -7.527 2.826 -4.086 1 95.25 256 PRO B O 1
ATOM 5172 N N . ILE B 1 257 ? -7.418 3.645 -2.047 1 96.06 257 ILE B N 1
ATOM 5173 C CA . ILE B 1 257 ? -8.188 2.617 -1.358 1 96.06 257 ILE B CA 1
ATOM 5174 C C . ILE B 1 257 ? -9.219 3.275 -0.439 1 96.06 257 ILE B C 1
ATOM 5176 O O . ILE B 1 257 ? -8.914 4.266 0.231 1 96.06 257 ILE B O 1
ATOM 5180 N N . PHE B 1 258 ? -10.398 2.75 -0.402 1 96.81 258 PHE B N 1
ATOM 5181 C CA . PHE B 1 258 ? -11.469 3.334 0.4 1 96.81 258 PHE B CA 1
ATOM 5182 C C . PHE B 1 258 ? -11.883 2.387 1.521 1 96.81 258 PHE B C 1
ATOM 5184 O O . PHE B 1 258 ? -11.727 1.17 1.4 1 96.81 258 PHE B O 1
ATOM 5191 N N . PRO B 1 259 ? -12.375 2.98 2.623 1 97.12 259 PRO B N 1
ATOM 5192 C CA . PRO B 1 259 ? -12.859 2.162 3.736 1 97.12 259 PRO B CA 1
ATOM 5193 C C . PRO B 1 259 ? -13.906 1.14 3.307 1 97.12 259 PRO B C 1
ATOM 5195 O O . PRO B 1 259 ? -14.664 1.387 2.367 1 97.12 259 PRO B O 1
ATOM 5198 N N . SER B 1 260 ? -13.914 -0.005 3.998 1 97.5 260 SER B N 1
ATOM 5199 C CA . SER B 1 260 ? -14.836 -1.091 3.684 1 97.5 260 SER B CA 1
ATOM 5200 C C . SER B 1 260 ? -15.18 -1.901 4.93 1 97.5 260 SER B C 1
ATOM 5202 O O . SER B 1 260 ? -14.586 -1.702 5.988 1 97.5 260 SER B O 1
ATOM 5204 N N . LEU B 1 261 ? -16.188 -2.715 4.777 1 97.81 261 LEU B N 1
ATOM 5205 C CA . LEU B 1 261 ? -16.578 -3.604 5.867 1 97.81 261 LEU B CA 1
ATOM 5206 C C . LEU B 1 261 ? -15.516 -4.684 6.082 1 97.81 261 LEU B C 1
ATOM 5208 O O . LEU B 1 261 ? -15.312 -5.141 7.211 1 97.81 261 LEU B O 1
ATOM 5212 N N . GLY B 1 262 ? -14.891 -5.031 5.023 1 96.94 262 GLY B N 1
ATOM 5213 C CA . GLY B 1 262 ? -13.883 -6.082 5.004 1 96.94 262 GLY B CA 1
ATOM 5214 C C . GLY B 1 262 ? -13.375 -6.395 3.609 1 96.94 262 GLY B C 1
ATOM 5215 O O . GLY B 1 262 ? -13.492 -5.574 2.699 1 96.94 262 GLY B O 1
ATOM 5216 N N . ILE B 1 263 ? -12.695 -7.527 3.537 1 96.31 263 ILE B N 1
ATOM 5217 C CA . ILE B 1 263 ? -12.164 -7.992 2.262 1 96.31 263 ILE B CA 1
ATOM 5218 C C . ILE B 1 263 ? -12.922 -9.234 1.809 1 96.31 263 ILE B C 1
ATOM 5220 O O . ILE B 1 263 ? -13.055 -10.203 2.566 1 96.31 263 ILE B O 1
ATOM 5224 N N . GLY B 1 264 ? -13.422 -9.195 0.606 1 93.88 264 GLY B N 1
ATOM 5225 C CA . GLY B 1 264 ? -14.141 -10.336 0.063 1 93.88 264 GLY B CA 1
ATOM 5226 C C . GLY B 1 264 ? -13.562 -10.836 -1.248 1 93.88 264 GLY B C 1
ATOM 5227 O O . GLY B 1 264 ? -12.578 -10.289 -1.746 1 93.88 264 GLY B O 1
ATOM 5228 N N . GLY B 1 265 ? -14.141 -12.016 -1.697 1 89.88 265 GLY B N 1
ATOM 5229 C CA . GLY B 1 265 ? -13.758 -12.555 -2.992 1 89.88 265 GLY B CA 1
ATOM 5230 C C . GLY B 1 265 ? -12.906 -13.805 -2.891 1 89.88 265 GLY B C 1
ATOM 5231 O O . GLY B 1 265 ? -12.656 -14.305 -1.792 1 89.88 265 GLY B O 1
ATOM 5232 N N . HIS B 1 266 ? -12.406 -14.188 -3.994 1 84.88 266 HIS B N 1
ATOM 5233 C CA . HIS B 1 266 ? -11.805 -15.508 -4.102 1 84.88 266 HIS B CA 1
ATOM 5234 C C . HIS B 1 266 ? -10.297 -15.453 -3.865 1 84.88 266 HIS B C 1
ATOM 5236 O O . HIS B 1 266 ? -9.672 -16.469 -3.553 1 84.88 266 HIS B O 1
ATOM 5242 N N . CYS B 1 267 ? -9.719 -14.312 -4.004 1 88.12 267 CYS B N 1
ATOM 5243 C CA . CYS B 1 267 ? -8.266 -14.289 -4.059 1 88.12 267 CYS B CA 1
ATOM 5244 C C . CYS B 1 267 ? -7.684 -13.586 -2.834 1 88.12 267 CYS B C 1
ATOM 5246 O O . CYS B 1 267 ? -6.906 -14.18 -2.084 1 88.12 267 CYS B O 1
ATOM 5248 N N . ILE B 1 268 ? -8.164 -12.422 -2.521 1 91.88 268 ILE B N 1
ATOM 5249 C CA . ILE B 1 268 ? -7.477 -11.555 -1.572 1 91.88 268 ILE B CA 1
ATOM 5250 C C . ILE B 1 268 ? -7.613 -12.117 -0.161 1 91.88 268 ILE B C 1
ATOM 5252 O O . ILE B 1 268 ? -6.66 -12.094 0.62 1 91.88 268 ILE B O 1
ATOM 5256 N N . PRO B 1 269 ? -8.734 -12.727 0.19 1 93.06 269 PRO B N 1
ATOM 5257 C CA . PRO B 1 269 ? -8.828 -13.305 1.532 1 93.06 269 PRO B CA 1
ATOM 5258 C C . PRO B 1 269 ? -7.973 -14.555 1.701 1 93.06 269 PRO B C 1
ATOM 5260 O O . PRO B 1 269 ? -7.602 -14.906 2.824 1 93.06 269 PRO B O 1
ATOM 5263 N N . LEU B 1 270 ? -7.586 -15.227 0.629 1 93.62 270 LEU B N 1
ATOM 5264 C CA . LEU B 1 270 ? -6.93 -16.516 0.72 1 93.62 270 LEU B CA 1
ATOM 5265 C C . LEU B 1 270 ? -5.43 -16.391 0.482 1 93.62 270 LEU B C 1
ATOM 5267 O O . LEU B 1 270 ? -4.637 -17.141 1.062 1 93.62 270 LEU B O 1
ATOM 5271 N N . ASN B 1 271 ? -5.016 -15.492 -0.354 1 96.25 271 ASN B N 1
ATOM 5272 C CA . ASN B 1 271 ? -3.637 -15.414 -0.828 1 96.25 271 ASN B CA 1
ATOM 5273 C C . ASN B 1 271 ? -2.658 -15.195 0.323 1 96.25 271 ASN B C 1
ATOM 5275 O O . ASN B 1 271 ? -1.534 -15.695 0.292 1 96.25 271 ASN B O 1
ATOM 5279 N N . PRO B 1 272 ? -3.082 -14.453 1.362 1 97.75 272 PRO B N 1
ATOM 5280 C CA . PRO B 1 272 ? -2.162 -14.359 2.498 1 97.75 272 PRO B CA 1
ATOM 5281 C C . PRO B 1 272 ? -1.813 -15.727 3.092 1 97.75 272 PRO B C 1
ATOM 5283 O O . PRO B 1 272 ? -0.671 -15.945 3.502 1 97.75 272 PRO B O 1
ATOM 5286 N N . VAL B 1 273 ? -2.754 -16.594 3.105 1 96.75 273 VAL B N 1
ATOM 5287 C CA . VAL B 1 273 ? -2.518 -17.938 3.65 1 96.75 273 VAL B CA 1
ATOM 5288 C C . VAL B 1 273 ? -1.512 -18.672 2.775 1 96.75 273 VAL B C 1
ATOM 5290 O O . VAL B 1 273 ? -0.576 -19.297 3.287 1 96.75 273 VAL B O 1
ATOM 5293 N N . TYR B 1 274 ? -1.676 -18.594 1.436 1 96.88 274 TYR B N 1
ATOM 5294 C CA . TYR B 1 274 ? -0.714 -19.188 0.513 1 96.88 274 TYR B CA 1
ATOM 5295 C C . TYR B 1 274 ? 0.687 -18.641 0.762 1 96.88 274 TYR B C 1
ATOM 5297 O O . TYR B 1 274 ? 1.644 -19.406 0.894 1 96.88 274 TYR B O 1
ATOM 5305 N N . PHE B 1 275 ? 0.727 -17.328 0.855 1 98.06 275 PHE B N 1
ATOM 5306 C CA . PHE B 1 275 ? 2 -16.625 0.982 1 98.06 275 PHE B CA 1
ATOM 5307 C C . PHE B 1 275 ? 2.699 -17 2.283 1 98.06 275 PHE B C 1
ATOM 5309 O O . PHE B 1 275 ? 3.877 -17.359 2.279 1 98.06 275 PHE B O 1
ATOM 5316 N N . MET B 1 276 ? 1.993 -17.078 3.342 1 97.81 276 MET B N 1
ATOM 5317 C CA . MET B 1 276 ? 2.561 -17.281 4.672 1 97.81 276 MET B CA 1
ATOM 5318 C C . MET B 1 276 ? 2.822 -18.766 4.93 1 97.81 276 MET B C 1
ATOM 5320 O O . MET B 1 276 ? 3.516 -19.109 5.887 1 97.81 276 MET B O 1
ATOM 5324 N N . SER B 1 277 ? 2.305 -19.609 4.105 1 97.06 277 SER B N 1
ATOM 5325 C CA . SER B 1 277 ? 2.584 -21.031 4.254 1 97.06 277 SER B CA 1
ATOM 5326 C C . SER B 1 277 ? 4.035 -21.359 3.918 1 97.06 277 SER B C 1
ATOM 5328 O O . SER B 1 277 ? 4.578 -22.359 4.371 1 97.06 277 SER B O 1
ATOM 5330 N N . THR B 1 278 ? 4.711 -20.5 3.123 1 97.56 278 THR B N 1
ATOM 5331 C CA . THR B 1 278 ? 6.082 -20.781 2.717 1 97.56 278 THR B CA 1
ATOM 5332 C C . THR B 1 278 ? 7 -19.609 3.078 1 97.56 278 THR B C 1
ATOM 5334 O O . THR B 1 278 ? 8.219 -19.719 2.959 1 97.56 278 THR B O 1
ATOM 5337 N N . CYS B 1 279 ? 6.449 -18.5 3.537 1 97.88 279 CYS B N 1
ATOM 5338 C CA . CYS B 1 279 ? 7.238 -17.312 3.83 1 97.88 279 CYS B CA 1
ATOM 5339 C C . CYS B 1 279 ? 6.875 -16.734 5.195 1 97.88 279 CYS B C 1
ATOM 5341 O O . CYS B 1 279 ? 5.711 -16.781 5.602 1 97.88 279 CYS B O 1
ATOM 5343 N N . ASN B 1 280 ? 7.859 -16.188 5.902 1 97.25 280 ASN B N 1
ATOM 5344 C CA . ASN B 1 280 ? 7.625 -15.445 7.141 1 97.25 280 ASN B CA 1
ATOM 5345 C C . ASN B 1 280 ? 7.293 -13.984 6.867 1 97.25 280 ASN B C 1
ATOM 5347 O O . ASN B 1 280 ? 8.164 -13.203 6.48 1 97.25 280 ASN B O 1
ATOM 5351 N N . LEU B 1 281 ? 6.059 -13.594 7.102 1 98.44 281 LEU B N 1
ATOM 5352 C CA . LEU B 1 281 ? 5.559 -12.266 6.75 1 98.44 281 LEU B CA 1
ATOM 5353 C C . LEU B 1 281 ? 4.727 -11.68 7.883 1 98.44 281 LEU B C 1
ATOM 5355 O O . LEU B 1 281 ? 3.5 -11.586 7.773 1 98.44 281 LEU B O 1
ATOM 5359 N N . PRO B 1 282 ? 5.34 -11.164 8.93 1 98.38 282 PRO B N 1
ATOM 5360 C CA . PRO B 1 282 ? 4.629 -10.727 10.125 1 98.38 282 PRO B CA 1
ATOM 5361 C C . PRO B 1 282 ? 3.691 -9.547 9.859 1 98.38 282 PRO B C 1
ATOM 5363 O O . PRO B 1 282 ? 2.609 -9.469 10.445 1 98.38 282 PRO B O 1
ATOM 5366 N N . LEU B 1 283 ? 4.086 -8.562 9.062 1 98.62 283 LEU B N 1
ATOM 5367 C CA . LEU B 1 283 ? 3.217 -7.434 8.758 1 98.62 283 LEU B CA 1
ATOM 5368 C C . LEU B 1 283 ? 1.961 -7.898 8.023 1 98.62 283 LEU B C 1
ATOM 5370 O O . LEU B 1 283 ? 0.851 -7.48 8.359 1 98.62 283 LEU B O 1
ATOM 5374 N N . LEU B 1 284 ? 2.111 -8.758 7.035 1 98.81 284 LEU B N 1
ATOM 5375 C CA . LEU B 1 284 ? 0.979 -9.328 6.312 1 98.81 284 LEU B CA 1
ATOM 5376 C C . LEU B 1 284 ? 0.07 -10.109 7.258 1 98.81 284 LEU B C 1
ATOM 5378 O O . LEU B 1 284 ? -1.155 -10.039 7.145 1 98.81 284 LEU B O 1
ATOM 5382 N N . GLN B 1 285 ? 0.69 -10.852 8.156 1 98.56 285 GLN B N 1
ATOM 5383 C CA . GLN B 1 285 ? -0.072 -11.648 9.109 1 98.56 285 GLN B CA 1
ATOM 5384 C C . GLN B 1 285 ? -1.006 -10.773 9.938 1 98.56 285 GLN B C 1
ATOM 5386 O O . GLN B 1 285 ? -2.184 -11.094 10.109 1 98.56 285 GLN B O 1
ATOM 5391 N N . GLN B 1 286 ? -0.486 -9.688 10.422 1 98.56 286 GLN B N 1
ATOM 5392 C CA . GLN B 1 286 ? -1.306 -8.773 11.211 1 98.56 286 GLN B CA 1
ATOM 5393 C C . GLN B 1 286 ? -2.467 -8.219 10.391 1 98.56 286 GLN B C 1
ATOM 5395 O O . GLN B 1 286 ? -3.602 -8.172 10.867 1 98.56 286 GLN B O 1
ATOM 5400 N N . ALA B 1 287 ? -2.193 -7.758 9.148 1 98.62 287 ALA B N 1
ATOM 5401 C CA . ALA B 1 287 ? -3.229 -7.227 8.273 1 98.62 287 ALA B CA 1
ATOM 5402 C C . ALA B 1 287 ? -4.305 -8.273 7.996 1 98.62 287 ALA B C 1
ATOM 5404 O O . ALA B 1 287 ? -5.5 -7.977 8.07 1 98.62 287 ALA B O 1
ATOM 5405 N N . HIS B 1 288 ? -3.865 -9.477 7.734 1 98.06 288 HIS B N 1
ATOM 5406 C CA . HIS B 1 288 ? -4.77 -10.578 7.41 1 98.06 288 HIS B CA 1
ATOM 5407 C C . HIS B 1 288 ? -5.68 -10.906 8.586 1 98.06 288 HIS B C 1
ATOM 5409 O O . HIS B 1 288 ? -6.895 -11.039 8.422 1 98.06 288 HIS B O 1
ATOM 5415 N N . GLU B 1 289 ? -5.133 -11.016 9.742 1 97.62 289 GLU B N 1
ATOM 5416 C CA . GLU B 1 289 ? -5.891 -11.367 10.945 1 97.62 289 GLU B CA 1
ATOM 5417 C C . GLU B 1 289 ? -6.918 -10.297 11.281 1 97.62 289 GLU B C 1
ATOM 5419 O O . GLU B 1 289 ? -8.062 -10.609 11.633 1 97.62 289 GLU B O 1
ATOM 5424 N N . LYS B 1 290 ? -6.523 -9.055 11.133 1 97.62 290 LYS B N 1
ATOM 5425 C CA . LYS B 1 290 ? -7.438 -7.953 11.414 1 97.62 290 LYS B CA 1
ATOM 5426 C C . LYS B 1 290 ? -8.609 -7.949 10.438 1 97.62 290 LYS B C 1
ATOM 5428 O O . LYS B 1 290 ? -9.758 -7.758 10.844 1 97.62 290 LYS B O 1
ATOM 5433 N N . MET B 1 291 ? -8.336 -8.211 9.172 1 97.62 291 MET B N 1
ATOM 5434 C CA . MET B 1 291 ? -9.383 -8.148 8.164 1 97.62 291 MET B CA 1
ATOM 5435 C C . MET B 1 291 ? -10.297 -9.367 8.25 1 97.62 291 MET B C 1
ATOM 5437 O O . MET B 1 291 ? -11.484 -9.281 7.957 1 97.62 291 MET B O 1
ATOM 5441 N N . ALA B 1 292 ? -9.734 -10.484 8.742 1 95.94 292 ALA B N 1
ATOM 5442 C CA . ALA B 1 292 ? -10.5 -11.727 8.836 1 95.94 292 ALA B CA 1
ATOM 5443 C C . ALA B 1 292 ? -11.594 -11.617 9.891 1 95.94 292 ALA B C 1
ATOM 5445 O O . ALA B 1 292 ? -12.648 -12.242 9.766 1 95.94 292 ALA B O 1
ATOM 5446 N N . THR B 1 293 ? -11.43 -10.758 10.867 1 96.88 293 THR B N 1
ATOM 5447 C CA . THR B 1 293 ? -12.367 -10.695 11.984 1 96.88 293 THR B CA 1
ATOM 5448 C C . THR B 1 293 ? -13.18 -9.406 11.938 1 96.88 293 THR B C 1
ATOM 5450 O O . THR B 1 293 ? -14.188 -9.273 12.633 1 96.88 293 THR B O 1
ATOM 5453 N N . ARG B 1 294 ? -12.859 -8.516 11.117 1 97.94 294 ARG B N 1
ATOM 5454 C CA . ARG B 1 294 ? -13.375 -7.148 11.125 1 97.94 294 ARG B CA 1
ATOM 5455 C C . ARG B 1 294 ? -14.891 -7.137 10.977 1 97.94 294 ARG B C 1
ATOM 5457 O O . ARG B 1 294 ? -15.594 -6.516 11.781 1 97.94 294 ARG B O 1
ATOM 5464 N N . PRO B 1 295 ? -15.508 -7.855 10 1 98.31 295 PRO B N 1
ATOM 5465 C CA . PRO B 1 295 ? -16.969 -7.789 9.875 1 98.31 295 PRO B CA 1
ATOM 5466 C C . PRO B 1 295 ? -17.688 -8.258 11.141 1 98.31 295 PRO B C 1
ATOM 5468 O O . PRO B 1 295 ? -18.672 -7.652 11.547 1 98.31 295 PRO B O 1
ATOM 5471 N N . SER B 1 296 ? -17.156 -9.281 11.789 1 98.31 296 SER B N 1
ATOM 5472 C CA . SER B 1 296 ? -17.75 -9.805 13.008 1 98.31 296 SER B CA 1
ATOM 5473 C C . SER B 1 296 ? -17.594 -8.82 14.164 1 98.31 296 SER B C 1
ATOM 5475 O O . SER B 1 296 ? -18.516 -8.656 14.977 1 98.31 296 SER B O 1
ATOM 5477 N N . GLN B 1 297 ? -16.484 -8.219 14.242 1 97.81 297 GLN B N 1
ATOM 5478 C CA . GLN B 1 297 ? -16.25 -7.227 15.289 1 97.81 297 GLN B CA 1
ATOM 5479 C C . GLN B 1 297 ? -17.203 -6.043 15.141 1 97.81 297 GLN B C 1
ATOM 5481 O O . GLN B 1 297 ? -17.719 -5.527 16.125 1 97.81 297 GLN B O 1
ATOM 5486 N N . ILE B 1 298 ? -17.375 -5.645 13.922 1 97.88 298 ILE B N 1
ATOM 5487 C CA . ILE B 1 298 ? -18.297 -4.547 13.648 1 97.88 298 ILE B CA 1
ATOM 5488 C C . ILE B 1 298 ? -19.719 -4.969 14.008 1 97.88 298 ILE B C 1
ATOM 5490 O O . ILE B 1 298 ? -20.469 -4.188 14.594 1 97.88 298 ILE B O 1
ATOM 5494 N N . ALA B 1 299 ? -20.062 -6.188 13.711 1 98.5 299 ALA B N 1
ATOM 5495 C CA . ALA B 1 299 ? -21.359 -6.73 14.094 1 98.5 299 ALA B CA 1
ATOM 5496 C C . ALA B 1 299 ? -21.547 -6.695 15.609 1 98.5 299 ALA B C 1
ATOM 5498 O O . ALA B 1 299 ? -22.594 -6.25 16.109 1 98.5 299 ALA B O 1
ATOM 5499 N N . ASP B 1 300 ? -20.562 -7.098 16.297 1 98.31 300 ASP B N 1
ATOM 5500 C CA . ASP B 1 300 ? -20.625 -7.141 17.766 1 98.31 300 ASP B CA 1
ATOM 5501 C C . ASP B 1 300 ? -20.797 -5.738 18.344 1 98.31 300 ASP B C 1
ATOM 5503 O O . ASP B 1 300 ? -21.562 -5.543 19.281 1 98.31 300 ASP B O 1
ATOM 5507 N N . GLN B 1 301 ? -20.094 -4.84 17.812 1 97 301 GLN B N 1
ATOM 5508 C CA . GLN B 1 301 ? -20.188 -3.459 18.281 1 97 301 GLN B CA 1
ATOM 5509 C C . GLN B 1 301 ? -21.594 -2.893 18.016 1 97 301 GLN B C 1
ATOM 5511 O O . GLN B 1 301 ? -22.172 -2.229 18.875 1 97 301 GLN B O 1
ATOM 5516 N N . LEU B 1 302 ? -22.094 -3.143 16.828 1 97.56 302 LEU B N 1
ATOM 5517 C CA . LEU B 1 302 ? -23.438 -2.68 16.469 1 97.56 302 LEU B CA 1
ATOM 5518 C C . LEU B 1 302 ? -24.484 -3.328 17.359 1 97.56 302 LEU B C 1
ATOM 5520 O O . LEU B 1 302 ? -25.422 -2.66 17.812 1 97.56 302 LEU B O 1
ATOM 5524 N N . LEU B 1 303 ? -24.312 -4.586 17.609 1 97.31 303 LEU B N 1
ATOM 5525 C CA . LEU B 1 303 ? -25.234 -5.312 18.484 1 97.31 303 LEU B CA 1
ATOM 5526 C C . LEU B 1 303 ? -25.266 -4.707 19.875 1 97.31 303 LEU B C 1
ATOM 5528 O O . LEU B 1 303 ? -26.344 -4.465 20.438 1 97.31 303 LEU B O 1
ATOM 5532 N N . ALA B 1 304 ? -24.094 -4.48 20.391 1 96.81 304 ALA B N 1
ATOM 5533 C CA . ALA B 1 304 ? -23.984 -3.865 21.719 1 96.81 304 ALA B CA 1
ATOM 5534 C C . ALA B 1 304 ? -24.688 -2.512 21.75 1 96.81 304 ALA B C 1
ATOM 5536 O O . ALA B 1 304 ? -25.406 -2.195 22.703 1 96.81 304 ALA B O 1
ATOM 5537 N N . TYR B 1 305 ? -24.5 -1.773 20.734 1 95.5 305 TYR B N 1
ATOM 5538 C CA . TYR B 1 305 ? -25.141 -0.467 20.625 1 95.5 305 TYR B CA 1
ATOM 5539 C C . TYR B 1 305 ? -26.656 -0.602 20.609 1 95.5 305 TYR B C 1
ATOM 5541 O O . TYR B 1 305 ? -27.359 0.1 21.344 1 95.5 305 TYR B O 1
ATOM 5549 N N . LEU B 1 306 ? -27.172 -1.512 19.812 1 95.38 306 LEU B N 1
ATOM 5550 C CA . LEU B 1 306 ? -28.609 -1.701 19.641 1 95.38 306 LEU B CA 1
ATOM 5551 C C . LEU B 1 306 ? -29.25 -2.172 20.938 1 95.38 306 LEU B C 1
ATOM 5553 O O . LEU B 1 306 ? -30.328 -1.711 21.297 1 95.38 306 LEU B O 1
ATOM 5557 N N . LEU B 1 307 ? -28.547 -2.979 21.609 1 93.81 307 LEU B N 1
ATOM 5558 C CA . LEU B 1 307 ? -29.078 -3.51 22.859 1 93.81 307 LEU B CA 1
ATOM 5559 C C . LEU B 1 307 ? -29.062 -2.447 23.953 1 93.81 307 LEU B C 1
ATOM 5561 O O . LEU B 1 307 ? -29.984 -2.373 24.766 1 93.81 307 LEU B O 1
ATOM 5565 N N . LYS B 1 308 ? -28.047 -1.655 23.984 1 92.06 308 LYS B N 1
ATOM 5566 C CA . LYS B 1 308 ? -27.969 -0.565 24.953 1 92.06 308 LYS B CA 1
ATOM 5567 C C . LYS B 1 308 ? -29.078 0.456 24.719 1 92.06 308 LYS B C 1
ATOM 5569 O O . LYS B 1 308 ? -29.703 0.918 25.672 1 92.06 308 LYS B O 1
ATOM 5574 N N . GLU B 1 309 ? -29.312 0.772 23.516 1 88.75 309 GLU B N 1
ATOM 5575 C CA . GLU B 1 309 ? -30.359 1.73 23.172 1 88.75 309 GLU B CA 1
ATOM 5576 C C . GLU B 1 309 ? -31.75 1.204 23.547 1 88.75 309 GLU B C 1
ATOM 5578 O O . GLU B 1 309 ? -32.625 1.971 23.953 1 88.75 309 GLU B O 1
ATOM 5583 N N . ARG B 1 310 ? -31.922 -0.019 23.469 1 83.62 310 ARG B N 1
ATOM 5584 C CA . ARG B 1 310 ? -33.219 -0.637 23.766 1 83.62 310 ARG B CA 1
ATOM 5585 C C . ARG B 1 310 ? -33.438 -0.703 25.266 1 83.62 310 ARG B C 1
ATOM 5587 O O . ARG B 1 310 ? -34.562 -0.506 25.734 1 83.62 310 ARG B O 1
ATOM 5594 N N . ASN B 1 311 ? -32.406 -1.121 25.953 1 79.75 311 ASN B N 1
ATOM 5595 C CA . ASN B 1 311 ? -32.531 -1.172 27.406 1 79.75 311 ASN B CA 1
ATOM 5596 C C . ASN B 1 311 ? -32.875 0.198 27.984 1 79.75 311 ASN B C 1
ATOM 5598 O O . ASN B 1 311 ? -33.531 0.293 29.016 1 79.75 311 ASN B O 1
ATOM 5602 N N . GLU B 1 312 ? -32.375 1.149 27.406 1 70.75 312 GLU B N 1
ATOM 5603 C CA . GLU B 1 312 ? -32.625 2.506 27.875 1 70.75 312 GLU B CA 1
ATOM 5604 C C . GLU B 1 312 ? -34.062 2.941 27.562 1 70.75 312 GLU B C 1
ATOM 5606 O O . GLU B 1 312 ? -34.594 3.83 28.219 1 70.75 312 GLU B O 1
ATOM 5611 N N . LEU B 1 313 ? -34.531 2.361 26.609 1 64.88 313 LEU B N 1
ATOM 5612 C CA . LEU B 1 313 ? -35.938 2.678 26.266 1 64.88 313 LEU B CA 1
ATOM 5613 C C . LEU B 1 313 ? -36.906 1.977 27.219 1 64.88 313 LEU B C 1
ATOM 5615 O O . LEU B 1 313 ? -36.688 0.81 27.562 1 64.88 313 LEU B O 1
ATOM 5619 N N . GLU B 1 314 ? -37.281 2.67 28.453 1 55.94 314 GLU B N 1
ATOM 5620 C CA . GLU B 1 314 ? -38.062 2.387 29.672 1 55.94 314 GLU B CA 1
ATOM 5621 C C . GLU B 1 314 ? -39.188 1.397 29.375 1 55.94 314 GLU B C 1
ATOM 5623 O O . GLU B 1 314 ? -39.781 0.87 30.312 1 55.94 314 GLU B O 1
ATOM 5628 N N . GLY B 1 315 ? -39.656 1.221 28.125 1 52.09 315 GLY B N 1
ATOM 5629 C CA . GLY B 1 315 ? -40.938 0.54 28.125 1 52.09 315 GLY B CA 1
ATOM 5630 C C . GLY B 1 315 ? -40.812 -0.966 27.984 1 52.09 315 GLY B C 1
ATOM 5631 O O . GLY B 1 315 ? -39.75 -1.477 27.625 1 52.09 315 GLY B O 1
ATOM 5632 N N . PRO B 1 316 ? -41.75 -1.761 28.562 1 48.94 316 PRO B N 1
ATOM 5633 C CA . PRO B 1 316 ? -41.906 -3.217 28.641 1 48.94 316 PRO B CA 1
ATOM 5634 C C . PRO B 1 316 ? -41.656 -3.906 27.297 1 48.94 316 PRO B C 1
ATOM 5636 O O . PRO B 1 316 ? -41.844 -5.121 27.188 1 48.94 316 PRO B O 1
ATOM 5639 N N . THR B 1 317 ? -41.781 -3.193 26.203 1 53.81 317 THR B N 1
ATOM 5640 C CA . THR B 1 317 ? -41.875 -3.98 24.984 1 53.81 317 THR B CA 1
ATOM 5641 C C . THR B 1 317 ? -40.531 -4.59 24.609 1 53.81 317 THR B C 1
ATOM 5643 O O . THR B 1 317 ? -39.562 -3.875 24.438 1 53.81 317 THR B O 1
ATOM 5646 N N . HIS B 1 318 ? -40.312 -5.805 24.953 1 63.97 318 HIS B N 1
ATOM 5647 C CA . HIS B 1 318 ? -39.281 -6.82 24.797 1 63.97 318 HIS B CA 1
ATOM 5648 C C . HIS B 1 318 ? -39 -7.098 23.312 1 63.97 318 HIS B C 1
ATOM 5650 O O . HIS B 1 318 ? -38.625 -8.211 22.953 1 63.97 318 HIS B O 1
ATOM 5656 N N . ARG B 1 319 ? -39.156 -6.035 22.5 1 81.94 319 ARG B N 1
ATOM 5657 C CA . ARG B 1 319 ? -38.969 -6.371 21.094 1 81.94 319 ARG B CA 1
ATOM 5658 C C . ARG B 1 319 ? -37.5 -6.309 20.703 1 81.94 319 ARG B C 1
ATOM 5660 O O . ARG B 1 319 ? -36.781 -5.406 21.125 1 81.94 319 ARG B O 1
ATOM 5667 N N . ARG B 1 320 ? -37.094 -7.258 20.016 1 91.81 320 ARG B N 1
ATOM 5668 C CA . ARG B 1 320 ? -35.75 -7.305 19.469 1 91.81 320 ARG B CA 1
ATOM 5669 C C . ARG B 1 320 ? -35.5 -6.152 18.5 1 91.81 320 ARG B C 1
ATOM 5671 O O . ARG B 1 320 ? -36.406 -5.797 17.719 1 91.81 320 ARG B O 1
ATOM 5678 N N . PRO B 1 321 ? -34.406 -5.523 18.594 1 95.75 321 PRO B N 1
ATOM 5679 C CA . PRO B 1 321 ? -34.094 -4.508 17.594 1 95.75 321 PRO B CA 1
ATOM 5680 C C . PRO B 1 321 ? -34.125 -5.062 16.172 1 95.75 321 PRO B C 1
ATOM 5682 O O . PRO B 1 321 ? -33.719 -6.203 15.938 1 95.75 321 PRO B O 1
ATOM 5685 N N . ARG B 1 322 ? -34.594 -4.223 15.242 1 97.31 322 ARG B N 1
ATOM 5686 C CA . ARG B 1 322 ? -34.656 -4.617 13.844 1 97.31 322 ARG B CA 1
ATOM 5687 C C . ARG B 1 322 ? -33.438 -4.137 13.07 1 97.31 322 ARG B C 1
ATOM 5689 O O . ARG B 1 322 ? -33.094 -2.953 13.125 1 97.31 322 ARG B O 1
ATOM 5696 N N . LEU B 1 323 ? -32.781 -5.023 12.391 1 98.56 323 LEU B N 1
ATOM 5697 C CA . LEU B 1 323 ? -31.562 -4.707 11.641 1 98.56 323 LEU B CA 1
ATOM 5698 C C . LEU B 1 323 ? -31.703 -5.141 10.18 1 98.56 323 LEU B C 1
ATOM 5700 O O . LEU B 1 323 ? -32.125 -6.266 9.898 1 98.56 323 LEU B O 1
ATOM 5704 N N . LEU B 1 324 ? -31.391 -4.234 9.25 1 98.88 324 LEU B N 1
ATOM 5705 C CA . LEU B 1 324 ? -31.312 -4.539 7.824 1 98.88 324 LEU B CA 1
ATOM 5706 C C . LEU B 1 324 ? -29.875 -4.5 7.332 1 98.88 324 LEU B C 1
ATOM 5708 O O . LEU B 1 324 ? -29.172 -3.514 7.559 1 98.88 324 LEU B O 1
ATOM 5712 N N . VAL B 1 325 ? -29.438 -5.559 6.746 1 98.88 325 VAL B N 1
ATOM 5713 C CA . VAL B 1 325 ? -28.141 -5.59 6.098 1 98.88 325 VAL B CA 1
ATOM 5714 C C . VAL B 1 325 ? -28.312 -5.492 4.586 1 98.88 325 VAL B C 1
ATOM 5716 O O . VAL B 1 325 ? -28.984 -6.332 3.975 1 98.88 325 VAL B O 1
ATOM 5719 N N . VAL B 1 326 ? -27.672 -4.465 4.004 1 98.69 326 VAL B N 1
ATOM 5720 C CA . VAL B 1 326 ? -27.859 -4.18 2.584 1 98.69 326 VAL B CA 1
ATOM 5721 C C . VAL B 1 326 ? -26.578 -4.543 1.819 1 98.69 326 VAL B C 1
ATOM 5723 O O . VAL B 1 326 ? -25.484 -4.09 2.17 1 98.69 326 VAL B O 1
ATOM 5726 N N . GLY B 1 327 ? -26.719 -5.328 0.727 1 98.25 327 GLY B N 1
ATOM 5727 C CA . GLY B 1 327 ? -25.578 -5.773 -0.056 1 98.25 327 GLY B CA 1
ATOM 5728 C C . GLY B 1 327 ? -24.875 -6.969 0.553 1 98.25 327 GLY B C 1
ATOM 5729 O O . GLY B 1 327 ? -24.203 -6.844 1.582 1 98.25 327 GLY B O 1
ATOM 5730 N N . LEU B 1 328 ? -24.984 -8.156 -0.103 1 98.06 328 LEU B N 1
ATOM 5731 C CA . LEU B 1 328 ? -24.375 -9.367 0.45 1 98.06 328 LEU B CA 1
ATOM 5732 C C . LEU B 1 328 ? -23.328 -9.922 -0.491 1 98.06 328 LEU B C 1
ATOM 5734 O O . LEU B 1 328 ? -22.484 -10.742 -0.082 1 98.06 328 LEU B O 1
ATOM 5738 N N . GLY B 1 329 ? -23.391 -9.539 -1.741 1 95.81 329 GLY B N 1
ATOM 5739 C CA . GLY B 1 329 ? -22.312 -9.938 -2.619 1 95.81 329 GLY B CA 1
ATOM 5740 C C . GLY B 1 329 ? -20.953 -9.461 -2.137 1 95.81 329 GLY B C 1
ATOM 5741 O O . GLY B 1 329 ? -20.859 -8.484 -1.384 1 95.81 329 GLY B O 1
ATOM 5742 N N . PHE B 1 330 ? -19.922 -10.164 -2.59 1 93.25 330 PHE B N 1
ATOM 5743 C CA . PHE B 1 330 ? -18.609 -9.812 -2.037 1 93.25 330 PHE B CA 1
ATOM 5744 C C . PHE B 1 330 ? -18.109 -8.508 -2.641 1 93.25 330 PHE B C 1
ATOM 5746 O O . PHE B 1 330 ? -17.156 -7.906 -2.121 1 93.25 330 PHE B O 1
ATOM 5753 N N . LYS B 1 331 ? -18.625 -8.094 -3.777 1 90.19 331 LYS B N 1
ATOM 5754 C CA . LYS B 1 331 ? -18.312 -6.848 -4.473 1 90.19 331 LYS B CA 1
ATOM 5755 C C . LYS B 1 331 ? -19.531 -6.32 -5.227 1 90.19 331 LYS B C 1
ATOM 5757 O O . LYS B 1 331 ? -20.422 -7.086 -5.605 1 90.19 331 LYS B O 1
ATOM 5762 N N . SER B 1 332 ? -19.547 -4.98 -5.395 1 92.75 332 SER B N 1
ATOM 5763 C CA . SER B 1 332 ? -20.641 -4.371 -6.145 1 92.75 332 SER B CA 1
ATOM 5764 C C . SER B 1 332 ? -20.781 -5.004 -7.523 1 92.75 332 SER B C 1
ATOM 5766 O O . SER B 1 332 ? -19.781 -5.25 -8.211 1 92.75 332 SER B O 1
ATOM 5768 N N . GLY B 1 333 ? -21.938 -5.371 -7.855 1 91.19 333 GLY B N 1
ATOM 5769 C CA . GLY B 1 333 ? -22.219 -5.941 -9.164 1 91.19 333 GLY B CA 1
ATOM 5770 C C . GLY B 1 333 ? -22.109 -7.453 -9.195 1 91.19 333 GLY B C 1
ATOM 5771 O O . GLY B 1 333 ? -22.375 -8.078 -10.219 1 91.19 333 GLY B O 1
ATOM 5772 N N . GLN B 1 334 ? -21.766 -8.047 -8.078 1 88.31 334 GLN B N 1
ATOM 5773 C CA . GLN B 1 334 ? -21.578 -9.492 -8.016 1 88.31 334 GLN B CA 1
ATOM 5774 C C . GLN B 1 334 ? -22.594 -10.133 -7.059 1 88.31 334 GLN B C 1
ATOM 5776 O O . GLN B 1 334 ? -22.859 -9.586 -5.984 1 88.31 334 GLN B O 1
ATOM 5781 N N . SER B 1 335 ? -23.109 -11.289 -7.477 1 92.81 335 SER B N 1
ATOM 5782 C CA . SER B 1 335 ? -24.016 -12.039 -6.625 1 92.81 335 SER B CA 1
ATOM 5783 C C . SER B 1 335 ? -23.281 -13.07 -5.785 1 92.81 335 SER B C 1
ATOM 5785 O O . SER B 1 335 ? -23.844 -13.641 -4.848 1 92.81 335 SER B O 1
ATOM 5787 N N . ASN B 1 336 ? -22 -13.211 -6.113 1 91.44 336 ASN B N 1
ATOM 5788 C CA . ASN B 1 336 ? -21.188 -14.234 -5.457 1 91.44 336 ASN B CA 1
ATOM 5789 C C . ASN B 1 336 ? -20.953 -13.906 -3.988 1 91.44 336 ASN B C 1
ATOM 5791 O O . ASN B 1 336 ? -20.641 -12.758 -3.648 1 91.44 336 ASN B O 1
ATOM 5795 N N . LEU B 1 337 ? -21.094 -14.914 -3.123 1 95.44 337 LEU B N 1
ATOM 5796 C CA . LEU B 1 337 ? -21.062 -14.688 -1.681 1 95.44 337 LEU B CA 1
ATOM 5797 C C . LEU B 1 337 ? -19.734 -15.18 -1.09 1 95.44 337 LEU B C 1
ATOM 5799 O O . LEU B 1 337 ? -19.531 -15.109 0.125 1 95.44 337 LEU B O 1
ATOM 5803 N N . THR B 1 338 ? -18.797 -15.602 -1.92 1 91 338 THR B N 1
ATOM 5804 C CA . THR B 1 338 ? -17.531 -16.172 -1.453 1 91 338 THR B CA 1
ATOM 5805 C C . THR B 1 338 ? -16.766 -15.172 -0.6 1 91 338 THR B C 1
ATOM 5807 O O . THR B 1 338 ? -16.391 -14.102 -1.081 1 91 338 THR B O 1
ATOM 5810 N N . HIS B 1 339 ? -16.609 -15.492 0.689 1 93.44 339 HIS B N 1
ATOM 5811 C CA . HIS B 1 339 ? -15.898 -14.688 1.678 1 93.44 339 HIS B CA 1
ATOM 5812 C C . HIS B 1 339 ? -16.453 -13.266 1.725 1 93.44 339 HIS B C 1
ATOM 5814 O O . HIS B 1 339 ? -15.703 -12.305 1.865 1 93.44 339 HIS B O 1
ATOM 5820 N N . SER B 1 340 ? -17.688 -13.148 1.583 1 96.75 340 SER B N 1
ATOM 5821 C CA . SER B 1 340 ? -18.328 -11.836 1.604 1 96.75 340 SER B CA 1
ATOM 5822 C C . SER B 1 340 ? -18.344 -11.258 3.012 1 96.75 340 SER B C 1
ATOM 5824 O O . SER B 1 340 ? -18.828 -11.898 3.949 1 96.75 340 SER B O 1
ATOM 5826 N N . PRO B 1 341 ? -17.891 -9.969 3.104 1 97.75 341 PRO B N 1
ATOM 5827 C CA . PRO B 1 341 ? -17.984 -9.312 4.41 1 97.75 341 PRO B CA 1
ATOM 5828 C C . PRO B 1 341 ? -19.422 -9.141 4.887 1 97.75 341 PRO B C 1
ATOM 5830 O O . PRO B 1 341 ? -19.703 -9.273 6.082 1 97.75 341 PRO B O 1
ATOM 5833 N N . GLY B 1 342 ? -20.328 -8.844 3.951 1 98.19 342 GLY B N 1
ATOM 5834 C CA . GLY B 1 342 ? -21.734 -8.711 4.297 1 98.19 342 GLY B CA 1
ATOM 5835 C C . GLY B 1 342 ? -22.312 -9.984 4.883 1 98.19 342 GLY B C 1
ATOM 5836 O O . GLY B 1 342 ? -23.062 -9.93 5.859 1 98.19 342 GLY B O 1
ATOM 5837 N N . ILE B 1 343 ? -21.953 -11.086 4.348 1 98.25 343 ILE B N 1
ATOM 5838 C CA . ILE B 1 343 ? -22.438 -12.383 4.824 1 98.25 343 ILE B CA 1
ATOM 5839 C C . ILE B 1 343 ? -21.844 -12.672 6.203 1 98.25 343 ILE B C 1
ATOM 5841 O O . ILE B 1 343 ? -22.547 -13.188 7.082 1 98.25 343 ILE B O 1
ATOM 5845 N N . GLN B 1 344 ? -20.609 -12.352 6.383 1 98 344 GLN B N 1
ATOM 5846 C CA . GLN B 1 344 ? -19.969 -12.578 7.68 1 98 344 GLN B CA 1
ATOM 5847 C C . GLN B 1 344 ? -20.656 -11.758 8.773 1 98 344 GLN B C 1
ATOM 5849 O O . GLN B 1 344 ? -20.938 -12.273 9.859 1 98 344 GLN B O 1
ATOM 5854 N N . LEU B 1 345 ? -20.922 -10.5 8.5 1 98.69 345 LEU B N 1
ATOM 5855 C CA . LEU B 1 345 ? -21.641 -9.656 9.445 1 98.69 345 LEU B CA 1
ATOM 5856 C C . LEU B 1 345 ? -23.047 -10.203 9.703 1 98.69 345 LEU B C 1
ATOM 5858 O O . LEU B 1 345 ? -23.469 -10.328 10.852 1 98.69 345 LEU B O 1
ATOM 5862 N N . LEU B 1 346 ? -23.75 -10.586 8.648 1 98.69 346 LEU B N 1
ATOM 5863 C CA . LEU B 1 346 ? -25.109 -11.102 8.742 1 98.69 346 LEU B CA 1
ATOM 5864 C C . LEU B 1 346 ? -25.156 -12.359 9.602 1 98.69 346 LEU B C 1
ATOM 5866 O O . LEU B 1 346 ? -26 -12.477 10.484 1 98.69 346 LEU B O 1
ATOM 5870 N N . ASN B 1 347 ? -24.219 -13.227 9.359 1 98.25 347 ASN B N 1
ATOM 5871 C CA . ASN B 1 347 ? -24.188 -14.484 10.094 1 98.25 347 ASN B CA 1
ATOM 5872 C C . ASN B 1 347 ? -23.906 -14.25 11.578 1 98.25 347 ASN B C 1
ATOM 5874 O O . ASN B 1 347 ? -24.516 -14.898 12.43 1 98.25 347 ASN B O 1
ATOM 5878 N N . ARG B 1 348 ? -23.016 -13.352 11.859 1 98.25 348 ARG B N 1
ATOM 5879 C CA . ARG B 1 348 ? -22.719 -13.039 13.25 1 98.25 348 ARG B CA 1
ATOM 5880 C C . ARG B 1 348 ? -23.953 -12.5 13.977 1 98.25 348 ARG B C 1
ATOM 5882 O O . ARG B 1 348 ? -24.234 -12.898 15.109 1 98.25 348 ARG B O 1
ATOM 5889 N N . MET B 1 349 ? -24.688 -11.656 13.336 1 98.38 349 MET B N 1
ATOM 5890 C CA . MET B 1 349 ? -25.906 -11.086 13.891 1 98.38 349 MET B CA 1
ATOM 5891 C C . MET B 1 349 ? -26.969 -12.164 14.062 1 98.38 349 MET B C 1
ATOM 5893 O O . MET B 1 349 ? -27.641 -12.234 15.102 1 98.38 349 MET B O 1
ATOM 5897 N N . HIS B 1 350 ? -27.062 -12.992 13.078 1 98.12 350 HIS B N 1
ATOM 5898 C CA . HIS B 1 350 ? -28.047 -14.07 13.109 1 98.12 350 HIS B CA 1
ATOM 5899 C C . HIS B 1 350 ? -27.766 -15.031 14.266 1 98.12 350 HIS B C 1
ATOM 5901 O O . HIS B 1 350 ? -28.688 -15.43 14.984 1 98.12 350 HIS B O 1
ATOM 5907 N N . GLN B 1 351 ? -26.562 -15.336 14.422 1 97.38 351 GLN B N 1
ATOM 5908 C CA . GLN B 1 351 ? -26.141 -16.297 15.445 1 97.38 351 GLN B CA 1
ATOM 5909 C C . GLN B 1 351 ? -26.422 -15.758 16.844 1 97.38 351 GLN B C 1
ATOM 5911 O O . GLN B 1 351 ? -26.625 -16.531 17.781 1 97.38 351 GLN B O 1
ATOM 5916 N N . SER B 1 352 ? -26.406 -14.484 16.953 1 96.62 352 SER B N 1
ATOM 5917 C CA . SER B 1 352 ? -26.656 -13.883 18.25 1 96.62 352 SER B CA 1
ATOM 5918 C C . SER B 1 352 ? -28.078 -14.148 18.734 1 96.62 352 SER B C 1
ATOM 5920 O O . SER B 1 352 ? -28.344 -14.172 19.938 1 96.62 352 SER B O 1
ATOM 5922 N N . GLY B 1 353 ? -29.031 -14.164 17.844 1 95.56 353 GLY B N 1
ATOM 5923 C CA . GLY B 1 353 ? -30.438 -14.367 18.172 1 95.56 353 GLY B CA 1
ATOM 5924 C C . GLY B 1 353 ? -31.078 -13.164 18.828 1 95.56 353 GLY B C 1
ATOM 5925 O O . GLY B 1 353 ? -32.219 -13.258 19.328 1 95.56 353 GLY B O 1
ATOM 5926 N N . LYS B 1 354 ? -30.422 -12.078 18.797 1 95.06 354 LYS B N 1
ATOM 5927 C CA . LYS B 1 354 ? -30.859 -10.945 19.609 1 95.06 354 LYS B CA 1
ATOM 5928 C C . LYS B 1 354 ? -31.484 -9.859 18.75 1 95.06 354 LYS B C 1
ATOM 5930 O O . LYS B 1 354 ? -31.938 -8.836 19.266 1 95.06 354 LYS B O 1
ATOM 5935 N N . VAL B 1 355 ? -31.516 -10.078 17.438 1 96.44 355 VAL B N 1
ATOM 5936 C CA . VAL B 1 355 ? -32.031 -9.055 16.531 1 96.44 355 VAL B CA 1
ATOM 5937 C C . VAL B 1 355 ? -33.062 -9.688 15.586 1 96.44 355 VAL B C 1
ATOM 5939 O O . VAL B 1 355 ? -33 -10.883 15.289 1 96.44 355 VAL B O 1
ATOM 5942 N N . ASP B 1 356 ? -34.031 -8.898 15.234 1 97.38 356 ASP B N 1
ATOM 5943 C CA . ASP B 1 356 ? -34.844 -9.211 14.07 1 97.38 356 ASP B CA 1
ATOM 5944 C C . ASP B 1 356 ? -34.156 -8.812 12.773 1 97.38 356 ASP B C 1
ATOM 5946 O O . ASP B 1 356 ? -34.094 -7.629 12.438 1 97.38 356 ASP B O 1
ATOM 5950 N N . LEU B 1 357 ? -33.719 -9.82 12.086 1 98.44 357 LEU B N 1
ATOM 5951 C CA . LEU B 1 357 ? -32.719 -9.617 11.039 1 98.44 357 LEU B CA 1
ATOM 5952 C C . LEU B 1 357 ? -33.312 -9.82 9.656 1 98.44 357 LEU B C 1
ATOM 5954 O O . LEU B 1 357 ? -34.062 -10.789 9.438 1 98.44 357 LEU B O 1
ATOM 5958 N N . MET B 1 358 ? -33.062 -8.875 8.734 1 98.75 358 MET B N 1
ATOM 5959 C CA . MET B 1 358 ? -33.375 -9.008 7.316 1 98.75 358 MET B CA 1
ATOM 5960 C C . MET B 1 358 ? -32.188 -8.547 6.457 1 98.75 358 MET B C 1
ATOM 5962 O O . MET B 1 358 ? -31.25 -7.91 6.961 1 98.75 358 MET B O 1
ATOM 5966 N N . TYR B 1 359 ? -32.219 -8.945 5.219 1 98.81 359 TYR B N 1
ATOM 5967 C CA . TYR B 1 359 ? -31.234 -8.406 4.289 1 98.81 359 TYR B CA 1
ATOM 5968 C C . TYR B 1 359 ? -31.906 -7.906 3.014 1 98.81 359 TYR B C 1
ATOM 5970 O O . TYR B 1 359 ? -33.062 -8.25 2.738 1 98.81 359 TYR B O 1
ATOM 5978 N N . CYS B 1 360 ? -31.203 -7.027 2.336 1 98.69 360 CYS B N 1
ATOM 5979 C CA . CYS B 1 360 ? -31.625 -6.551 1.024 1 98.69 360 CYS B CA 1
ATOM 5980 C C . CYS B 1 360 ? -30.469 -6.562 0.036 1 98.69 360 CYS B C 1
ATOM 5982 O O . CYS B 1 360 ? -29.438 -5.949 0.283 1 98.69 360 CYS B O 1
ATOM 5984 N N . ASP B 1 361 ? -30.609 -7.246 -1.015 1 98.38 361 ASP B N 1
ATOM 5985 C CA . ASP B 1 361 ? -29.656 -7.305 -2.115 1 98.38 361 ASP B CA 1
ATOM 5986 C C . ASP B 1 361 ? -30.359 -7.676 -3.426 1 98.38 361 ASP B C 1
ATOM 5988 O O . ASP B 1 361 ? -30.828 -8.805 -3.582 1 98.38 361 ASP B O 1
ATOM 5992 N N . PRO B 1 362 ? -30.297 -6.785 -4.406 1 97.81 362 PRO B N 1
ATOM 5993 C CA . PRO B 1 362 ? -31.016 -7.047 -5.66 1 97.81 362 PRO B CA 1
ATOM 5994 C C . PRO B 1 362 ? -30.438 -8.234 -6.426 1 97.81 362 PRO B C 1
ATOM 5996 O O . PRO B 1 362 ? -31.125 -8.828 -7.266 1 97.81 362 PRO B O 1
ATOM 5999 N N . LEU B 1 363 ? -29.234 -8.602 -6.109 1 97 363 LEU B N 1
ATOM 6000 C CA . LEU B 1 363 ? -28.562 -9.617 -6.918 1 97 363 LEU B CA 1
ATOM 6001 C C . LEU B 1 363 ? -28.516 -10.953 -6.172 1 97 363 LEU B C 1
ATOM 6003 O O . LEU B 1 363 ? -28.172 -11.977 -6.762 1 97 363 LEU B O 1
ATOM 6007 N N . VAL B 1 364 ? -28.828 -10.953 -4.91 1 97.75 364 VAL B N 1
ATOM 6008 C CA . VAL B 1 364 ? -28.766 -12.164 -4.105 1 97.75 364 VAL B CA 1
ATOM 6009 C C . VAL B 1 364 ? -30.172 -12.609 -3.719 1 97.75 364 VAL B C 1
ATOM 6011 O O . VAL B 1 364 ? -30.844 -11.953 -2.91 1 97.75 364 VAL B O 1
ATOM 6014 N N . GLU B 1 365 ? -30.547 -13.742 -4.164 1 96.94 365 GLU B N 1
ATOM 6015 C CA . GLU B 1 365 ? -31.906 -14.242 -3.965 1 96.94 365 GLU B CA 1
ATOM 6016 C C . GLU B 1 365 ? -32.062 -14.922 -2.605 1 96.94 365 GLU B C 1
ATOM 6018 O O . GLU B 1 365 ? -31.062 -15.297 -1.981 1 96.94 365 GLU B O 1
ATOM 6023 N N . GLN B 1 366 ? -33.312 -15.062 -2.229 1 97.69 366 GLN B N 1
ATOM 6024 C CA . GLN B 1 366 ? -33.625 -15.664 -0.942 1 97.69 366 GLN B CA 1
ATOM 6025 C C . GLN B 1 366 ? -33.031 -17.062 -0.818 1 97.69 366 GLN B C 1
ATOM 6027 O O . GLN B 1 366 ? -32.625 -17.469 0.264 1 97.69 366 GLN B O 1
ATOM 6032 N N . VAL B 1 367 ? -32.906 -17.734 -1.9 1 96.69 367 VAL B N 1
ATOM 6033 C CA . VAL B 1 367 ? -32.438 -19.125 -1.897 1 96.69 367 VAL B CA 1
ATOM 6034 C C . VAL B 1 367 ? -30.984 -19.188 -1.49 1 96.69 367 VAL B C 1
ATOM 6036 O O . VAL B 1 367 ? -30.547 -20.188 -0.907 1 96.69 367 VAL B O 1
ATOM 6039 N N . ALA B 1 368 ? -30.281 -18.141 -1.716 1 96.69 368 ALA B N 1
ATOM 6040 C CA . ALA B 1 368 ? -28.859 -18.125 -1.407 1 96.69 368 ALA B CA 1
ATOM 6041 C C . ALA B 1 368 ? -28.625 -17.938 0.089 1 96.69 368 ALA B C 1
ATOM 6043 O O . ALA B 1 368 ? -27.547 -18.281 0.6 1 96.69 368 ALA B O 1
ATOM 6044 N N . VAL B 1 369 ? -29.594 -17.375 0.776 1 97.75 369 VAL B N 1
ATOM 6045 C CA . VAL B 1 369 ? -29.531 -17.141 2.215 1 97.75 369 VAL B CA 1
ATOM 6046 C C . VAL B 1 369 ? -30.859 -17.531 2.865 1 97.75 369 VAL B C 1
ATOM 6048 O O . VAL B 1 369 ? -31.609 -16.672 3.326 1 97.75 369 VAL B O 1
ATOM 6051 N N . PRO B 1 370 ? -31.078 -18.75 3.041 1 97.12 370 PRO B N 1
ATOM 6052 C CA . PRO B 1 370 ? -32.406 -19.219 3.445 1 97.12 370 PRO B CA 1
ATOM 6053 C C . PRO B 1 370 ? -32.719 -18.875 4.898 1 97.12 370 PRO B C 1
ATOM 6055 O O . PRO B 1 370 ? -33.906 -18.766 5.266 1 97.12 370 PRO B O 1
ATOM 6058 N N . GLU B 1 371 ? -31.75 -18.656 5.727 1 96.62 371 GLU B N 1
ATOM 6059 C CA . GLU B 1 371 ? -31.938 -18.516 7.168 1 96.62 371 GLU B CA 1
ATOM 6060 C C . GLU B 1 371 ? -32.406 -17.109 7.523 1 96.62 371 GLU B C 1
ATOM 6062 O O . GLU B 1 371 ? -32.906 -16.875 8.633 1 96.62 371 GLU B O 1
ATOM 6067 N N . VAL B 1 372 ? -32.25 -16.172 6.621 1 98.25 372 VAL B N 1
ATOM 6068 C CA . VAL B 1 372 ? -32.562 -14.773 6.895 1 98.25 372 VAL B CA 1
ATOM 6069 C C . VAL B 1 372 ? -33.5 -14.242 5.797 1 98.25 372 VAL B C 1
ATOM 6071 O O . VAL B 1 372 ? -33.188 -14.383 4.609 1 98.25 372 VAL B O 1
ATOM 6074 N N . SER B 1 373 ? -34.562 -13.586 6.18 1 98.25 373 SER B N 1
ATOM 6075 C CA . SER B 1 373 ? -35.562 -13.102 5.227 1 98.25 373 SER B CA 1
ATOM 6076 C C . SER B 1 373 ? -35 -11.953 4.395 1 98.25 373 SER B C 1
ATOM 6078 O O . SER B 1 373 ? -34.312 -11.07 4.918 1 98.25 373 SER B O 1
ATOM 6080 N N . ARG B 1 374 ? -35.344 -11.93 3.137 1 98.56 374 ARG B N 1
ATOM 6081 C CA . ARG B 1 374 ? -34.938 -10.898 2.201 1 98.56 374 ARG B CA 1
ATOM 6082 C C . ARG B 1 374 ? -36 -9.805 2.064 1 98.56 374 ARG B C 1
ATOM 6084 O O . ARG B 1 374 ? -37.188 -10.102 1.919 1 98.56 374 ARG B O 1
ATOM 6091 N N . LEU B 1 375 ? -35.562 -8.57 2.152 1 98.5 375 LEU B N 1
ATOM 6092 C CA . LEU B 1 375 ? -36.406 -7.441 1.786 1 98.5 375 LEU B CA 1
ATOM 6093 C C . LEU B 1 375 ? -36.406 -7.211 0.279 1 98.5 375 LEU B C 1
ATOM 6095 O O . LEU B 1 375 ? -35.344 -6.938 -0.297 1 98.5 375 LEU B O 1
ATOM 6099 N N . GLU B 1 376 ? -37.5 -7.254 -0.321 1 96.94 376 GLU B N 1
ATOM 6100 C CA . GLU B 1 376 ? -37.625 -7.059 -1.765 1 96.94 376 GLU B CA 1
ATOM 6101 C C . GLU B 1 376 ? -37.375 -5.602 -2.145 1 96.94 376 GLU B C 1
ATOM 6103 O O . GLU B 1 376 ? -37.688 -4.691 -1.383 1 96.94 376 GLU B O 1
ATOM 6108 N N . GLU B 1 377 ? -36.906 -5.445 -3.344 1 95.62 377 GLU B N 1
ATOM 6109 C CA . GLU B 1 377 ? -36.562 -4.113 -3.822 1 95.62 377 GLU B CA 1
ATOM 6110 C C . GLU B 1 377 ? -37.781 -3.197 -3.859 1 95.62 377 GLU B C 1
ATOM 6112 O O . GLU B 1 377 ? -37.656 -1.989 -3.645 1 95.62 377 GLU B O 1
ATOM 6117 N N . ARG B 1 378 ? -38.938 -3.781 -4.082 1 95.31 378 ARG B N 1
ATOM 6118 C CA . ARG B 1 378 ? -40.156 -2.996 -4.141 1 95.31 378 ARG B CA 1
ATOM 6119 C C . ARG B 1 378 ? -40.5 -2.385 -2.783 1 95.31 378 ARG B C 1
ATOM 6121 O O . ARG B 1 378 ? -41.219 -1.4 -2.701 1 95.31 378 ARG B O 1
ATOM 6128 N N . HIS B 1 379 ? -39.938 -2.916 -1.751 1 97 379 HIS B N 1
ATOM 6129 C CA . HIS B 1 379 ? -40.188 -2.436 -0.399 1 97 379 HIS B CA 1
ATOM 6130 C C . HIS B 1 379 ? -39.094 -1.494 0.073 1 97 379 HIS B C 1
ATOM 6132 O O . HIS B 1 379 ? -39.062 -1.099 1.24 1 97 379 HIS B O 1
ATOM 6138 N N . TRP B 1 380 ? -38.125 -1.145 -0.802 1 97.88 380 TRP B N 1
ATOM 6139 C CA . TRP B 1 380 ? -37.125 -0.148 -0.514 1 97.88 380 TRP B CA 1
ATOM 6140 C C . TRP B 1 380 ? -37.688 1.258 -0.512 1 97.88 380 TRP B C 1
ATOM 6142 O O . TRP B 1 380 ? -37.406 2.062 -1.4 1 97.88 380 TRP B O 1
ATOM 6152 N N . THR B 1 381 ? -38.531 1.568 0.506 1 97.5 381 THR B N 1
ATOM 6153 C CA . THR B 1 381 ? -39.219 2.834 0.667 1 97.5 381 THR B CA 1
ATOM 6154 C C . THR B 1 381 ? -38.938 3.439 2.039 1 97.5 381 THR B C 1
ATOM 6156 O O . THR B 1 381 ? -38.562 2.727 2.973 1 97.5 381 THR B O 1
ATOM 6159 N N . GLN B 1 382 ? -39.125 4.711 2.117 1 97.62 382 GLN B N 1
ATOM 6160 C CA . GLN B 1 382 ? -38.875 5.418 3.371 1 97.62 382 GLN B CA 1
ATOM 6161 C C . GLN B 1 382 ? -39.688 4.82 4.508 1 97.62 382 GLN B C 1
ATOM 6163 O O . GLN B 1 382 ? -39.188 4.59 5.602 1 97.62 382 GLN B O 1
ATOM 6168 N N . GLU B 1 383 ? -40.969 4.555 4.262 1 97.5 383 GLU B N 1
ATOM 6169 C CA . GLU B 1 383 ? -41.906 4.051 5.266 1 97.5 383 GLU B CA 1
ATOM 6170 C C . GLU B 1 383 ? -41.406 2.73 5.855 1 97.5 383 GLU B C 1
ATOM 6172 O O . GLU B 1 383 ? -41.438 2.539 7.074 1 97.5 383 GLU B O 1
ATOM 6177 N N . ILE B 1 384 ? -40.906 1.896 5.059 1 98.25 384 ILE B N 1
ATOM 6178 C CA . ILE B 1 384 ? -40.5 0.573 5.508 1 98.25 384 ILE B CA 1
ATOM 6179 C C . ILE B 1 384 ? -39.094 0.661 6.148 1 98.25 384 ILE B C 1
ATOM 6181 O O . ILE B 1 384 ? -38.875 0.075 7.207 1 98.25 384 ILE B O 1
ATOM 6185 N N . LEU B 1 385 ? -38.25 1.39 5.535 1 98.62 385 LEU B N 1
ATOM 6186 C CA . LEU B 1 385 ? -36.875 1.483 6.027 1 98.62 385 LEU B CA 1
ATOM 6187 C C . LEU B 1 385 ? -36.812 2.123 7.41 1 98.62 385 LEU B C 1
ATOM 6189 O O . LEU B 1 385 ? -35.969 1.775 8.234 1 98.62 385 LEU B O 1
ATOM 6193 N N . GLU B 1 386 ? -37.75 2.963 7.707 1 98.25 386 GLU B N 1
ATOM 6194 C CA . GLU B 1 386 ? -37.781 3.646 9 1 98.25 386 GLU B CA 1
ATOM 6195 C C . GLU B 1 386 ? -38.281 2.713 10.102 1 98.25 386 GLU B C 1
ATOM 6197 O O . GLU B 1 386 ? -38.219 3.051 11.281 1 98.25 386 GLU B O 1
ATOM 6202 N N . THR B 1 387 ? -38.781 1.546 9.727 1 97.19 387 THR B N 1
ATOM 6203 C CA . THR B 1 387 ? -39.219 0.581 10.734 1 97.19 387 THR B CA 1
ATOM 6204 C C . THR B 1 387 ? -38 -0.141 11.336 1 97.19 387 THR B C 1
ATOM 6206 O O . THR B 1 387 ? -38.156 -0.841 12.344 1 97.19 387 THR B O 1
ATOM 6209 N N . PHE B 1 388 ? -36.875 -0.012 10.734 1 97.94 388 PHE B N 1
ATOM 6210 C CA . PHE B 1 388 ? -35.656 -0.626 11.266 1 97.94 388 PHE B CA 1
ATOM 6211 C C . PHE B 1 388 ? -35 0.292 12.273 1 97.94 388 PHE B C 1
ATOM 6213 O O . PHE B 1 388 ? -35.094 1.516 12.18 1 97.94 388 PHE B O 1
ATOM 6220 N N . ASP B 1 389 ? -34.344 -0.367 13.25 1 96.94 389 ASP B N 1
ATOM 6221 C CA . ASP B 1 389 ? -33.531 0.393 14.203 1 96.94 389 ASP B CA 1
ATOM 6222 C C . ASP B 1 389 ? -32.156 0.74 13.625 1 96.94 389 ASP B C 1
ATOM 6224 O O . ASP B 1 389 ? -31.578 1.76 13.984 1 96.94 389 ASP B O 1
ATOM 6228 N N . ALA B 1 390 ? -31.688 -0.105 12.766 1 98.31 390 ALA B N 1
ATOM 6229 C CA . ALA B 1 390 ? -30.391 0.141 12.117 1 98.31 390 ALA B CA 1
ATOM 6230 C C . ALA B 1 390 ? -30.359 -0.473 10.719 1 98.31 390 ALA B C 1
ATOM 6232 O O . ALA B 1 390 ? -31.016 -1.48 10.461 1 98.31 390 ALA B O 1
ATOM 6233 N N . ILE B 1 391 ? -29.625 0.168 9.836 1 98.75 391 ILE B N 1
ATOM 6234 C CA . ILE B 1 391 ? -29.328 -0.309 8.484 1 98.75 391 ILE B CA 1
ATOM 6235 C C . ILE B 1 391 ? -27.828 -0.286 8.234 1 98.75 391 ILE B C 1
ATOM 6237 O O . ILE B 1 391 ? -27.172 0.738 8.445 1 98.75 391 ILE B O 1
ATOM 6241 N N . VAL B 1 392 ? -27.297 -1.43 7.859 1 98.69 392 VAL B N 1
ATOM 6242 C CA . VAL B 1 392 ? -25.891 -1.525 7.477 1 98.69 392 VAL B CA 1
ATOM 6243 C C . VAL B 1 392 ? -25.781 -1.763 5.973 1 98.69 392 VAL B C 1
ATOM 6245 O O . VAL B 1 392 ? -26.297 -2.754 5.453 1 98.69 392 VAL B O 1
ATOM 6248 N N . VAL B 1 393 ? -25.125 -0.858 5.309 1 98.56 393 VAL B N 1
ATOM 6249 C CA . VAL B 1 393 ? -24.844 -1.052 3.893 1 98.56 393 VAL B CA 1
ATOM 6250 C C . VAL B 1 393 ? -23.422 -1.616 3.725 1 98.56 393 VAL B C 1
ATOM 6252 O O . VAL B 1 393 ? -22.438 -0.876 3.799 1 98.56 393 VAL B O 1
ATOM 6255 N N . ALA B 1 394 ? -23.359 -2.877 3.436 1 98.12 394 ALA B N 1
ATOM 6256 C CA . ALA B 1 394 ? -22.078 -3.545 3.266 1 98.12 394 ALA B CA 1
ATOM 6257 C C . ALA B 1 394 ? -21.516 -3.309 1.865 1 98.12 394 ALA B C 1
ATOM 6259 O O . ALA B 1 394 ? -20.328 -3.018 1.705 1 98.12 394 ALA B O 1
ATOM 6260 N N . VAL B 1 395 ? -22.375 -3.484 0.916 1 96.81 395 VAL B N 1
ATOM 6261 C CA . VAL B 1 395 ? -22.031 -3.266 -0.487 1 96.81 395 VAL B CA 1
ATOM 6262 C C . VAL B 1 395 ? -23.172 -2.539 -1.188 1 96.81 395 VAL B C 1
ATOM 6264 O O . VAL B 1 395 ? -24.344 -2.861 -0.975 1 96.81 395 VAL B O 1
ATOM 6267 N N . LYS B 1 396 ? -22.844 -1.547 -1.947 1 97.19 396 LYS B N 1
ATOM 6268 C CA . LYS B 1 396 ? -23.859 -0.839 -2.734 1 97.19 396 LYS B CA 1
ATOM 6269 C C . LYS B 1 396 ? -24.094 -1.536 -4.07 1 97.19 396 LYS B C 1
ATOM 6271 O O . LYS B 1 396 ? -23.438 -1.22 -5.07 1 97.19 396 LYS B O 1
ATOM 6276 N N . GLN B 1 397 ? -25.031 -2.342 -4.031 1 96.5 397 GLN B N 1
ATOM 6277 C CA . GLN B 1 397 ? -25.422 -3.049 -5.246 1 96.5 397 GLN B CA 1
ATOM 6278 C C . GLN B 1 397 ? -26.219 -2.141 -6.18 1 96.5 397 GLN B C 1
ATOM 6280 O O . GLN B 1 397 ? -26.984 -1.29 -5.723 1 96.5 397 GLN B O 1
ATOM 6285 N N . PRO B 1 398 ? -26 -2.326 -7.5 1 94.94 398 PRO B N 1
ATOM 6286 C CA . PRO B 1 398 ? -26.906 -1.605 -8.406 1 94.94 398 PRO B CA 1
ATOM 6287 C C . PRO B 1 398 ? -28.359 -1.999 -8.219 1 94.94 398 PRO B C 1
ATOM 6289 O O . PRO B 1 398 ? -28.656 -3.141 -7.855 1 94.94 398 PRO B O 1
ATOM 6292 N N . GLY B 1 399 ? -29.25 -1.028 -8.453 1 94.94 399 GLY B N 1
ATOM 6293 C CA . GLY B 1 399 ? -30.672 -1.347 -8.406 1 94.94 399 GLY B CA 1
ATOM 6294 C C . GLY B 1 399 ? -31.391 -0.69 -7.246 1 94.94 399 GLY B C 1
ATOM 6295 O O . GLY B 1 399 ? -32.625 -0.754 -7.156 1 94.94 399 GLY B O 1
ATOM 6296 N N . LEU B 1 400 ? -30.688 -0.098 -6.34 1 96.62 400 LEU B N 1
ATOM 6297 C CA . LEU B 1 400 ? -31.281 0.615 -5.219 1 96.62 400 LEU B CA 1
ATOM 6298 C C . LEU B 1 400 ? -30.906 2.094 -5.254 1 96.62 400 LEU B C 1
ATOM 6300 O O . LEU B 1 400 ? -29.797 2.449 -5.652 1 96.62 400 LEU B O 1
ATOM 6304 N N . ASP B 1 401 ? -31.844 2.91 -4.824 1 96.94 401 ASP B N 1
ATOM 6305 C CA . ASP B 1 401 ? -31.547 4.328 -4.637 1 96.94 401 ASP B CA 1
ATOM 6306 C C . ASP B 1 401 ? -31.031 4.602 -3.227 1 96.94 401 ASP B C 1
ATOM 6308 O O . ASP B 1 401 ? -31.828 4.754 -2.291 1 96.94 401 ASP B O 1
ATOM 6312 N N . TYR B 1 402 ? -29.828 4.789 -3.113 1 97.25 402 TYR B N 1
ATOM 6313 C CA . TYR B 1 402 ? -29.219 4.926 -1.798 1 97.25 402 TYR B CA 1
ATOM 6314 C C . TYR B 1 402 ? -29.406 6.332 -1.249 1 97.25 402 TYR B C 1
ATOM 6316 O O . TYR B 1 402 ? -29.172 6.578 -0.061 1 97.25 402 TYR B O 1
ATOM 6324 N N . GLY B 1 403 ? -29.797 7.277 -2.047 1 96.62 403 GLY B N 1
ATOM 6325 C CA . GLY B 1 403 ? -30.078 8.625 -1.584 1 96.62 403 GLY B CA 1
ATOM 6326 C C . GLY B 1 403 ? -31.141 8.672 -0.506 1 96.62 403 GLY B C 1
ATOM 6327 O O . GLY B 1 403 ? -31.141 9.562 0.343 1 96.62 403 GLY B O 1
ATOM 6328 N N . ILE B 1 404 ? -32.031 7.711 -0.456 1 97.56 404 ILE B N 1
ATOM 6329 C CA . ILE B 1 404 ? -33.125 7.641 0.482 1 97.56 404 ILE B CA 1
ATOM 6330 C C . ILE B 1 404 ? -32.594 7.531 1.909 1 97.56 404 ILE B C 1
ATOM 6332 O O . ILE B 1 404 ? -33.25 7.953 2.859 1 97.56 404 ILE B O 1
ATOM 6336 N N . LEU B 1 405 ? -31.406 6.988 2.059 1 97.5 405 LEU B N 1
ATOM 6337 C CA . LEU B 1 405 ? -30.844 6.754 3.383 1 97.5 405 LEU B CA 1
ATOM 6338 C C . LEU B 1 405 ? -30.609 8.07 4.109 1 97.5 405 LEU B C 1
ATOM 6340 O O . LEU B 1 405 ? -30.609 8.117 5.344 1 97.5 405 LEU B O 1
ATOM 6344 N N . GLU B 1 406 ? -30.406 9.125 3.398 1 95.06 406 GLU B N 1
ATOM 6345 C CA . GLU B 1 406 ? -30.125 10.438 3.965 1 95.06 406 GLU B CA 1
ATOM 6346 C C . GLU B 1 406 ? -31.391 11.086 4.523 1 95.06 406 GLU B C 1
ATOM 6348 O O . GLU B 1 406 ? -31.312 12.055 5.273 1 95.06 406 GLU B O 1
ATOM 6353 N N . THR B 1 407 ? -32.531 10.516 4.215 1 96.19 407 THR B N 1
ATOM 6354 C CA . THR B 1 407 ? -33.812 11.133 4.574 1 96.19 407 THR B CA 1
ATOM 6355 C C . THR B 1 407 ? -34.469 10.391 5.73 1 96.19 407 THR B C 1
ATOM 6357 O O . THR B 1 407 ? -35.5 10.82 6.246 1 96.19 407 THR B O 1
ATOM 6360 N N . LEU B 1 408 ? -33.875 9.344 6.156 1 97.56 408 LEU B N 1
ATOM 6361 C CA . LEU B 1 408 ? -34.5 8.492 7.145 1 97.56 408 LEU B CA 1
ATOM 6362 C C . LEU B 1 408 ? -34.406 9.102 8.539 1 97.56 408 LEU B C 1
ATOM 6364 O O . LEU B 1 408 ? -33.375 9.664 8.898 1 97.56 408 LEU B O 1
ATOM 6368 N N . ASP B 1 409 ? -35.438 8.953 9.289 1 96.38 409 ASP B N 1
ATOM 6369 C CA . ASP B 1 409 ? -35.5 9.438 10.664 1 96.38 409 ASP B CA 1
ATOM 6370 C C . ASP B 1 409 ? -35.5 8.273 11.656 1 96.38 409 ASP B C 1
ATOM 6372 O O . ASP B 1 409 ? -36.188 7.285 11.461 1 96.38 409 ASP B O 1
ATOM 6376 N N . GLY B 1 410 ? -34.719 8.352 12.719 1 94.62 410 GLY B N 1
ATOM 6377 C CA . GLY B 1 410 ? -34.75 7.41 13.82 1 94.62 410 GLY B CA 1
ATOM 6378 C C . GLY B 1 410 ? -34.031 6.105 13.508 1 94.62 410 GLY B C 1
ATOM 6379 O O . GLY B 1 410 ? -34.25 5.094 14.18 1 94.62 410 GLY B O 1
ATOM 6380 N N . VAL B 1 411 ? -33.25 6.023 12.445 1 97.19 411 VAL B N 1
ATOM 6381 C CA . VAL B 1 411 ? -32.562 4.805 12.039 1 97.19 411 VAL B CA 1
ATOM 6382 C C . VAL B 1 411 ? -31.047 5.031 12.078 1 97.19 411 VAL B C 1
ATOM 6384 O O . VAL B 1 411 ? -30.547 6.02 11.539 1 97.19 411 VAL B O 1
ATOM 6387 N N . LYS B 1 412 ? -30.328 4.207 12.766 1 97.06 412 LYS B N 1
ATOM 6388 C CA . LYS B 1 412 ? -28.859 4.238 12.688 1 97.06 412 LYS B CA 1
ATOM 6389 C C . LYS B 1 412 ? -28.375 3.672 11.367 1 97.06 412 LYS B C 1
ATOM 6391 O O . LYS B 1 412 ? -28.688 2.535 11.008 1 97.06 412 LYS B O 1
ATOM 6396 N N . ILE B 1 413 ? -27.609 4.457 10.641 1 97.56 413 ILE B N 1
ATOM 6397 C CA . ILE B 1 413 ? -27.172 4.035 9.32 1 97.56 413 ILE B CA 1
ATOM 6398 C C . ILE B 1 413 ? -25.641 3.922 9.297 1 97.56 413 ILE B C 1
ATOM 6400 O O . ILE B 1 413 ? -24.938 4.875 9.633 1 97.56 413 ILE B O 1
ATOM 6404 N N . ASP B 1 414 ? -25.141 2.773 8.945 1 96.38 414 ASP B N 1
ATOM 6405 C CA . ASP B 1 414 ? -23.719 2.547 8.727 1 96.38 414 ASP B CA 1
ATOM 6406 C C . ASP B 1 414 ? -23.438 2.16 7.277 1 96.38 414 ASP B C 1
ATOM 6408 O O . ASP B 1 414 ? -23.906 1.117 6.809 1 96.38 414 ASP B O 1
ATOM 6412 N N . VAL B 1 415 ? -22.719 2.998 6.594 1 96.69 415 VAL B N 1
ATOM 6413 C CA . VAL B 1 415 ? -22.406 2.732 5.195 1 96.69 415 VAL B CA 1
ATOM 6414 C C . VAL B 1 415 ? -20.922 2.402 5.059 1 96.69 415 VAL B C 1
ATOM 6416 O O . VAL B 1 415 ? -20.062 3.195 5.449 1 96.69 415 VAL B O 1
ATOM 6419 N N . TRP B 1 416 ? -20.578 1.271 4.426 1 96.38 416 TRP B N 1
ATOM 6420 C CA . TRP B 1 416 ? -19.203 0.815 4.375 1 96.38 416 TRP B CA 1
ATOM 6421 C C . TRP B 1 416 ? -18.688 0.8 2.939 1 96.38 416 TRP B C 1
ATOM 6423 O O . TRP B 1 416 ? -17.656 0.171 2.646 1 96.38 416 TRP B O 1
ATOM 6433 N N . GLN B 1 417 ? -19.406 1.443 2.082 1 93.31 417 GLN B N 1
ATOM 6434 C CA . GLN B 1 417 ? -18.953 1.584 0.701 1 93.31 417 GLN B CA 1
ATOM 6435 C C . GLN B 1 417 ? -19.203 2.996 0.182 1 93.31 417 GLN B C 1
ATOM 6437 O O . GLN B 1 417 ? -20.25 3.59 0.462 1 93.31 417 GLN B O 1
ATOM 6442 N N . ARG B 1 418 ? -18.219 3.496 -0.611 1 85.44 418 ARG B N 1
ATOM 6443 C CA . ARG B 1 418 ? -18.281 4.848 -1.158 1 85.44 418 ARG B CA 1
ATOM 6444 C C . ARG B 1 418 ? -19.484 5 -2.082 1 85.44 418 ARG B C 1
ATOM 6446 O O . ARG B 1 418 ? -19.812 4.094 -2.854 1 85.44 418 ARG B O 1
#

Radius of gyration: 31.97 Å; Cα contacts (8 Å, |Δi|>4): 1612; chains: 2; bounding box: 89×97×87 Å

Secondary structure (DSSP, 8-state):
----------------GGG----SSPPEEEEE--SHHHHHHHHHHTTTSEEEEE-S-HHHHHHHHHH-S--TTEEEE--GGGGGG-SEEEE-----B-TTS-B--HHHHHHHHHHHHH--TT-EEEE-S---TTHHHHHHHHHHHHHT-EEEE------TT--SS-GGGSPEEEEE-TTTSTTHHHHHHHHHHTT-S-EEE-SSHHHHHHHHHHHHHHHHHHHHHHHHHHHHTGGGT--HHHHHHHHHT-SSS-------S---SSSTTTHHHHHHHHS--HHHHHHHHHHHHHHHHHHHHHHHHHHHHHHHS-SS--PPPEEEEE--SSSTT----TT-HHHHHHHHHHHHT-SEEEEE-TTS-GGGSTTSEEPPGGG-SHHHHTTSSEEEESS--TTS-GGGGGG-SS-EEEE---/----------------GGG----SSPPEEEEE--SHHHHHHHHHHTTTSEEEEE-S-HHHHHHHHHH-S--TTEEEE--GGGGGG-SEEEE-----B-TTS-B--HHHHHHHHHHHHH--TT-EEEE-S---TTHHHHHHHHHHHHHT-EEEE------TT--SS-GGGSPEEEEE-TTTSTTHHHHHHHHHHTT-S-EEE-SSHHHHHHHHHHHHHHHHHHHHHHHHHHHHTGGGT--HHHHHHHHHT-SSS-------S---SSSTTTHHHHHHHHS--HHHHHHHHHHHHHHHHHHHHHHHHHHHHHHHS-S---PPPEEEEE--SSSTT----TT-HHHHHHHHHHHHT-SEEEEE-TTS-GGG-TTSEEPPGGG-SHHHHTT-SEEEESS--TTS-GGGGGG-SS-EEEE---